Protein AF-A0A835UNX8-F1 (afdb_monomer)

InterPro domains:
  IPR000719 Protein kinase domain [PS50011] (346-619)
  IPR001245 Serine-threonine/tyrosine-protein kinase, catalytic domain [PF07714] (350-613)
  IPR001547 Glycoside hydrolase, family 5 [PF26410] (702-1025)
  IPR001611 Leucine-rich repeat [PF00560] (117-137)
  IPR001611 Leucine-rich repeat [PF00560] (140-161)
  IPR001611 Leucine-rich repeat [PF00560] (185-207)
  IPR011009 Protein kinase-like domain superfamily [SSF56112] (350-615)
  IPR013210 Leucine-rich repeat-containing N-terminal, plant-type [PF08263] (25-62)
  IPR017441 Protein kinase, ATP binding site [PS00107] (352-383)
  IPR017853 Glycoside hydrolase superfamily [SSF51445] (703-1054)
  IPR032675 Leucine-rich repeat domain superfamily [G3DSA:3.80.10.10] (25-181)
  IPR032675 Leucine-rich repeat domain superfamily [G3DSA:3.80.10.10] (182-227)
  IPR050994 Arabidopsis Inactive Receptor-like Kinases [PTHR48010] (11-627)

Foldseek 3Di:
DDDDDDDDDDDDPDPPPPDDDLDDVVVLLVLVVVQVVQWDFPADWPRDPPDQQCPDTPQWHDDPVSRATATGADAPRQTEEERDPPRQLSRLNHAYYAPDNYAHEEAHHLSNQLNQNHAEDHHYNYAYEEADDLRHHLNHQYDAHEHYAYEEADHPSQLSNLNHAEDHHYQYAYEEEDDQRQHPNHNYAAPEQYQYADEDHPNPLPHDPRRHYNHPHYADHPHHHDPDDDDDDDDDDDDDDDDDDDDPPDDDDPVVVVVVVVVVVVVVVVVVVVVVVVVVPDDDDDDDDDYDDDDDDDDDDDDDDDDDDDDDDDDDDDDDDPPPPAWWWFFDPPFPDDDTPVQQVVFDWDWLDADLFFTWIFTQGPVRATKIKGKGDFADDDPVRVVVLLVLLQVLCPDLAAFHFGIWTDHNGTIMTIGHDAPPAWQCCLLQHFPPDPNPLCADVLLLLQLLSNLVSQVSQCPPPVRFFGFLQQDRNQWTHHDPRRIYGYNGSCLVRPPDPLPRFPLSVLLAAPVCNVPVDTDQLSRLSSSLSVLLCSFQSDRQWDDDPDDDTDGSLNVLVVVVVVDDNPNSGDPSNVVDPCVVLSVLSNVLSNQSNDNDSVSRDGSVVSSVSSVVSVPPDDDDDDDDDDDDDDDDDDDDDDDDDDDDDDDDDDDDDDDDDPDPDDDDPDDDDDDPPVVPPPPPDDPPDPPDPPPDDDLDAWDDDFLFIDDPRDTAFQAAAEDACQLVQLLDPVRPVFLLQLLVLCLVLQGAEYEYEPAQDDDPLGQNPAQLRGDVSSVLSVLSSLVSCVVSNHAYEYEQFEPDPPRQGLQNLVVNCVVVVHPDDDSLCCLPPPVSLVSSLSSLLCQQQDQRPPVRDRNLGRNSYQEYEHYAADFRLVFLQLPSVLVSLLVVLVSNCVSRVRHAYAHNHQQAAEPVPVVCCVLFLDNVSRRRSDHQQSSLLRPNHAAGEHEQALCVSNVSDALVVSLVNLLSSLVVSQVCSQPPRSYAYEREEYFYFQSPSRAHVVSRLSRLLSLLVSLLVCVVVVTRHRYYHYHHEGDPPVVVPDPRGYDHCVVDVSVSCSSSVSSVSVPDDDDPPDD

Nearest PDB structures (foldseek):
  8gf3-assembly1_A  TM=8.943E-01  e=2.347E-33  Bacillus licheniformis
  6tn6-assembly1_A  TM=8.295E-01  e=1.848E-29  Thermotoga petrophila RKU-1
  3pzq-assembly1_A  TM=8.411E-01  e=7.522E-28  Thermotoga petrophila RKU-1
  7ozf-assembly1_AAA  TM=6.517E-01  e=4.943E-12  Homo sapiens
  5xjo-assembly2_D  TM=6.480E-01  e=5.332E-09  Arabidopsis thaliana

Solvent-accessible surface area (backbone atoms only — not comparable to full-atom values): 62214 Å² total; per-residue (Å²): 138,79,88,87,83,88,88,90,82,81,90,77,85,76,81,77,81,72,73,79,85,90,74,50,44,69,58,43,51,50,23,52,50,56,38,59,73,67,30,49,50,75,49,85,75,71,71,47,95,88,51,59,57,70,82,65,26,77,46,47,40,41,43,98,85,61,54,41,51,30,32,43,46,51,45,58,39,47,34,31,45,51,67,60,71,82,13,70,43,61,40,60,60,27,28,33,44,30,54,19,52,25,53,32,28,51,49,76,41,60,50,51,53,42,26,72,44,24,29,32,43,35,48,24,43,30,49,32,22,49,61,65,66,63,49,61,21,55,52,24,30,36,43,32,52,21,40,28,48,32,28,50,53,67,47,72,53,64,42,64,25,57,52,24,28,36,44,34,48,24,39,27,50,31,24,51,56,64,61,78,50,70,44,90,46,54,77,43,69,30,52,17,36,24,54,30,29,47,60,53,31,82,71,56,42,84,51,63,53,74,29,50,39,71,24,87,50,50,19,23,54,60,51,64,71,69,90,81,79,85,84,81,86,83,87,82,89,90,80,89,82,88,81,90,85,83,86,83,90,74,88,81,62,69,69,55,56,51,50,50,50,52,50,51,51,52,50,50,52,51,50,49,52,51,47,52,58,44,69,76,52,68,86,82,80,88,87,80,91,86,85,92,82,90,88,92,90,86,92,87,88,88,87,89,88,88,84,88,85,91,87,87,89,86,82,93,76,91,74,100,81,76,78,81,77,58,78,62,65,44,67,47,93,89,51,90,77,67,79,54,60,66,49,62,75,67,22,57,71,44,80,78,44,79,54,101,62,25,41,34,26,40,33,34,33,98,86,68,56,62,32,26,39,34,41,46,55,86,69,98,70,55,72,66,63,50,51,57,49,51,54,52,41,36,63,62,18,77,39,86,18,25,53,44,51,37,28,39,34,60,51,92,82,51,42,39,40,30,31,73,64,55,80,64,47,25,48,38,51,68,69,73,55,62,89,88,52,83,77,76,80,75,47,67,72,58,55,51,51,50,54,52,35,39,41,54,26,50,37,56,43,35,56,32,81,85,62,64,36,49,44,67,54,60,47,45,76,30,34,33,26,27,84,99,79,47,37,25,35,41,76,51,56,50,65,84,74,57,87,69,62,94,86,67,59,75,80,59,55,44,37,50,27,73,67,31,74,75,65,76,51,76,42,62,52,36,44,36,18,10,49,12,41,44,47,45,28,71,47,33,66,45,68,42,59,53,84,67,91,55,104,58,86,49,41,39,72,56,52,52,59,51,46,68,70,75,64,68,68,71,84,56,46,22,76,74,58,71,72,48,89,59,61,66,55,57,52,52,52,48,51,53,18,55,39,21,52,36,90,51,60,83,72,26,65,54,55,71,56,48,48,50,57,57,52,63,62,62,74,74,72,83,79,94,77,84,96,80,83,88,83,88,81,85,82,89,81,86,88,80,83,86,87,90,86,83,85,91,80,89,86,88,88,80,92,87,86,79,90,90,90,86,76,95,87,86,78,86,91,74,91,82,90,80,74,92,68,71,82,74,77,82,76,86,70,80,84,77,70,96,73,74,82,78,86,78,74,82,84,57,60,47,47,75,61,61,33,34,38,29,42,95,87,40,87,46,69,48,40,30,28,26,40,64,57,45,33,68,31,36,46,34,83,92,34,32,62,51,50,51,48,39,41,52,56,38,38,74,29,51,33,40,32,40,36,33,50,72,50,26,47,36,86,81,78,25,29,35,74,49,86,86,38,66,36,66,61,34,48,50,3,41,28,45,50,55,52,48,31,48,75,42,68,21,25,30,36,38,25,60,35,34,49,52,65,93,51,9,20,34,46,41,49,38,45,53,38,46,74,73,68,46,93,70,86,62,48,51,45,40,58,67,39,70,66,43,41,46,41,51,52,47,47,52,53,50,54,45,62,33,64,25,84,74,75,70,38,36,46,61,72,36,43,40,44,45,30,42,24,60,23,40,51,63,62,30,72,90,37,45,76,15,60,60,50,43,54,34,50,47,56,47,33,47,52,49,41,74,77,36,73,70,55,36,30,34,54,35,37,52,46,38,33,16,66,91,45,62,89,44,32,78,73,30,80,41,74,67,53,37,38,30,12,42,30,44,66,69,54,58,68,34,73,64,50,58,43,42,42,25,42,43,54,47,65,78,59,46,66,92,60,58,68,72,55,45,55,50,48,51,53,50,55,54,50,52,55,30,50,43,20,58,75,74,60,47,17,22,32,31,33,61,33,35,49,56,41,63,73,43,88,85,35,48,72,69,50,40,49,54,48,55,54,47,55,55,48,50,35,49,56,23,52,78,70,69,43,8,36,35,32,41,15,39,37,26,54,44,43,90,93,49,75,90,70,52,88,33,33,62,42,38,58,97,80,29,64,71,55,39,49,56,45,28,56,46,33,50,64,70,66,66,67,95,86,86,84,89,128

Structure (mmCIF, N/CA/C/O backbone):
data_AF-A0A835UNX8-F1
#
_entry.id   AF-A0A835UNX8-F1
#
loop_
_atom_site.group_PDB
_atom_site.id
_atom_site.type_symbol
_atom_site.label_atom_id
_atom_site.label_alt_id
_atom_site.label_comp_id
_atom_site.label_asym_id
_atom_site.label_entity_id
_atom_site.label_seq_id
_atom_site.pdbx_PDB_ins_code
_atom_site.Cartn_x
_atom_site.Cartn_y
_atom_site.Cartn_z
_atom_site.occupancy
_atom_site.B_iso_or_equiv
_atom_site.auth_seq_id
_atom_site.auth_comp_id
_atom_site.auth_asym_id
_atom_site.auth_atom_id
_atom_site.pdbx_PDB_model_num
ATOM 1 N N . MET A 1 1 ? 44.425 -86.709 23.655 1.00 35.59 1 MET A N 1
ATOM 2 C CA . MET A 1 1 ? 45.309 -86.585 22.471 1.00 35.59 1 MET A CA 1
ATOM 3 C C . MET A 1 1 ? 44.902 -85.308 21.745 1.00 35.59 1 MET A C 1
ATOM 5 O O . MET A 1 1 ? 43.709 -85.146 21.557 1.00 35.59 1 MET A O 1
ATOM 9 N N . SER A 1 2 ? 45.771 -84.365 21.377 1.00 31.66 2 SER A N 1
ATOM 10 C CA . SER A 1 2 ? 47.187 -84.159 21.734 1.00 31.66 2 SER A CA 1
ATOM 11 C C . SER A 1 2 ? 47.504 -82.646 21.748 1.00 31.66 2 SER A C 1
ATOM 13 O O . SER A 1 2 ? 46.647 -81.838 21.400 1.00 31.66 2 SER A O 1
ATOM 15 N N . HIS A 1 3 ? 48.716 -82.261 22.155 1.00 36.19 3 HIS A N 1
ATOM 16 C CA . HIS A 1 3 ? 49.254 -80.892 22.037 1.00 36.19 3 HIS A CA 1
ATOM 17 C C . HIS A 1 3 ? 49.623 -80.565 20.551 1.00 36.19 3 HIS A C 1
ATOM 19 O O . HIS A 1 3 ? 49.518 -81.453 19.711 1.00 36.19 3 HIS A O 1
ATOM 25 N N . GLN A 1 4 ? 50.044 -79.358 20.124 1.00 36.56 4 GLN A N 1
ATOM 26 C CA . GLN A 1 4 ? 50.682 -78.244 20.854 1.00 36.56 4 GLN A CA 1
ATOM 27 C C . GLN A 1 4 ? 50.508 -76.852 20.176 1.00 36.56 4 GLN A C 1
ATOM 29 O O . GLN A 1 4 ? 49.765 -76.701 19.214 1.00 36.56 4 GLN A O 1
ATOM 34 N N . LYS A 1 5 ? 51.148 -75.823 20.758 1.00 37.44 5 LYS A N 1
ATOM 35 C CA . LYS A 1 5 ? 50.974 -74.366 20.550 1.00 37.44 5 LYS A CA 1
ATOM 36 C C . LYS A 1 5 ? 51.825 -73.740 19.416 1.00 37.44 5 LYS A C 1
ATOM 38 O O . LYS A 1 5 ? 52.865 -74.290 19.085 1.00 37.44 5 LYS A O 1
ATOM 43 N N . LEU A 1 6 ? 51.494 -72.467 19.112 1.00 31.98 6 LEU A N 1
ATOM 44 C CA . LEU A 1 6 ? 52.348 -71.363 18.587 1.00 31.98 6 LEU A CA 1
ATOM 45 C C . LEU A 1 6 ? 52.793 -71.477 17.109 1.00 31.98 6 LEU A C 1
ATOM 47 O O . LEU A 1 6 ? 53.251 -72.522 16.682 1.00 31.98 6 LEU A O 1
ATOM 51 N N . THR A 1 7 ? 52.711 -70.429 16.279 1.00 31.48 7 THR A N 1
ATOM 52 C CA . THR A 1 7 ? 53.319 -69.088 16.467 1.00 31.48 7 THR A CA 1
ATOM 53 C C . THR A 1 7 ? 52.511 -67.912 15.870 1.00 31.48 7 THR A C 1
ATOM 55 O O . THR A 1 7 ? 51.450 -68.086 15.280 1.00 31.48 7 THR A O 1
ATOM 58 N N . SER A 1 8 ? 53.002 -66.684 16.084 1.00 33.56 8 SER A N 1
ATOM 59 C CA . SER A 1 8 ? 52.365 -65.392 15.774 1.00 33.56 8 SER A CA 1
ATOM 60 C C . SER A 1 8 ? 52.917 -64.695 14.521 1.00 33.56 8 SER A C 1
ATOM 62 O O . SER A 1 8 ? 54.129 -64.699 14.314 1.00 33.56 8 SER A O 1
ATOM 64 N N . ILE A 1 9 ? 52.066 -63.964 13.788 1.00 35.28 9 ILE A N 1
ATOM 65 C CA . ILE A 1 9 ? 52.463 -62.952 12.787 1.00 35.28 9 ILE A CA 1
ATOM 66 C C . ILE A 1 9 ? 51.667 -61.655 13.064 1.00 35.28 9 ILE A C 1
ATOM 68 O O . ILE A 1 9 ? 50.457 -61.745 13.281 1.00 35.28 9 ILE A O 1
ATOM 72 N N . PRO A 1 10 ? 52.304 -60.466 13.119 1.00 38.75 10 PRO A N 1
ATOM 73 C CA . PRO A 1 10 ? 51.644 -59.219 13.511 1.00 38.75 10 PRO A CA 1
ATOM 74 C C . PRO A 1 10 ? 50.945 -58.496 12.349 1.00 38.75 10 PRO A C 1
ATOM 76 O O . PRO A 1 10 ? 51.334 -58.616 11.188 1.00 38.75 10 PRO A O 1
ATOM 79 N N . ILE A 1 11 ? 49.965 -57.653 12.689 1.00 38.16 11 ILE A N 1
ATOM 80 C CA . ILE A 1 11 ? 49.378 -56.670 11.768 1.00 38.16 11 ILE A CA 1
ATOM 81 C C . ILE A 1 11 ? 50.399 -55.543 11.558 1.00 38.16 11 ILE A C 1
ATOM 83 O O . ILE A 1 11 ? 50.553 -54.668 12.411 1.00 38.16 11 ILE A O 1
ATOM 87 N N . LEU A 1 12 ? 51.108 -55.562 10.428 1.00 35.34 12 LEU A N 1
ATOM 88 C CA . LEU A 1 12 ? 52.014 -54.480 10.049 1.00 35.34 12 LEU A CA 1
ATOM 89 C C . LEU A 1 12 ? 51.221 -53.345 9.385 1.00 35.34 12 LEU A C 1
ATOM 91 O O . LEU A 1 12 ? 50.778 -53.472 8.244 1.00 35.34 12 LEU A O 1
ATOM 95 N N . VAL A 1 13 ? 51.064 -52.222 10.088 1.00 40.62 13 VAL A N 1
ATOM 96 C CA . VAL A 1 13 ? 50.492 -50.990 9.522 1.00 40.62 13 VAL A CA 1
ATOM 97 C C . VAL A 1 13 ? 51.499 -50.378 8.547 1.00 40.62 13 VAL A C 1
ATOM 99 O O . VAL A 1 13 ? 52.358 -49.583 8.926 1.00 40.62 13 VAL A O 1
ATOM 102 N N . LEU A 1 14 ? 51.410 -50.770 7.275 1.00 35.78 14 LEU A N 1
ATOM 103 C CA . LEU A 1 14 ? 52.211 -50.183 6.206 1.00 35.78 14 LEU A CA 1
ATOM 104 C C . LEU A 1 14 ? 51.582 -48.865 5.741 1.00 35.78 14 LEU A C 1
ATOM 106 O O . LEU A 1 14 ? 50.643 -48.836 4.948 1.00 35.78 14 LEU A O 1
ATOM 110 N N . LEU A 1 15 ? 52.137 -47.768 6.258 1.00 38.53 15 LEU A N 1
ATOM 111 C CA . LEU A 1 15 ? 51.882 -46.398 5.820 1.00 38.53 15 LEU A CA 1
ATOM 112 C C . LEU A 1 15 ? 52.324 -46.200 4.361 1.00 38.53 15 LEU A C 1
ATOM 114 O O . LEU A 1 15 ? 53.408 -45.685 4.086 1.00 38.53 15 LEU A O 1
ATOM 118 N N . PHE A 1 16 ? 51.458 -46.557 3.411 1.00 34.75 16 PHE A N 1
ATOM 119 C CA . PHE A 1 16 ? 51.556 -46.021 2.058 1.00 34.75 16 PHE A CA 1
ATOM 120 C C . PHE A 1 16 ? 51.164 -44.544 2.079 1.00 34.75 16 PHE A C 1
ATOM 122 O O . PHE A 1 16 ? 49.996 -44.174 1.987 1.00 34.75 16 PHE A O 1
ATOM 129 N N . LEU A 1 17 ? 52.188 -43.701 2.221 1.00 43.00 17 LEU A N 1
ATOM 130 C CA . LEU A 1 17 ? 52.126 -42.246 2.123 1.00 43.00 17 LEU A CA 1
ATOM 131 C C . LEU A 1 17 ? 51.826 -41.801 0.681 1.00 43.00 17 LEU A C 1
ATOM 133 O O . LEU A 1 17 ? 52.659 -41.190 0.014 1.00 43.00 17 LEU A O 1
ATOM 137 N N . THR A 1 18 ? 50.610 -42.060 0.201 1.00 36.75 18 THR A N 1
ATOM 138 C CA . THR A 1 18 ? 50.013 -41.212 -0.834 1.00 36.75 18 THR A CA 1
ATOM 139 C C . THR A 1 18 ? 49.620 -39.900 -0.168 1.00 36.75 18 THR A C 1
ATOM 141 O O . THR A 1 18 ? 48.743 -39.878 0.698 1.00 36.75 18 THR A O 1
ATOM 144 N N . THR A 1 19 ? 50.293 -38.811 -0.528 1.00 33.00 19 THR A N 1
ATOM 145 C CA . THR A 1 19 ? 50.007 -37.482 0.016 1.00 33.00 19 THR A CA 1
ATOM 146 C C . THR A 1 19 ? 48.553 -37.077 -0.260 1.00 33.00 19 THR A C 1
ATOM 148 O O . THR A 1 19 ? 48.060 -37.291 -1.371 1.00 33.00 19 THR A O 1
ATOM 151 N N . PRO A 1 20 ? 47.843 -36.455 0.703 1.00 40.50 20 PRO A N 1
ATOM 152 C CA . PRO A 1 20 ? 46.598 -35.773 0.380 1.00 40.50 20 PRO A CA 1
ATOM 153 C C . PRO A 1 20 ? 46.922 -34.637 -0.599 1.00 40.50 20 PRO A C 1
ATOM 155 O O . PRO A 1 20 ? 47.866 -33.875 -0.383 1.00 40.50 20 PRO A O 1
ATOM 158 N N . ILE A 1 21 ? 46.167 -34.538 -1.693 1.00 41.72 21 ILE A N 1
ATOM 159 C CA . ILE A 1 21 ? 46.464 -33.604 -2.786 1.00 41.72 21 ILE A CA 1
ATOM 160 C C . ILE A 1 21 ? 46.152 -32.168 -2.335 1.00 41.72 21 ILE A C 1
ATOM 162 O O . ILE A 1 21 ? 45.022 -31.695 -2.431 1.00 41.72 21 ILE A O 1
ATOM 166 N N . ILE A 1 22 ? 47.172 -31.460 -1.842 1.00 47.66 22 ILE A N 1
ATOM 167 C CA . ILE A 1 22 ? 47.112 -30.022 -1.541 1.00 47.66 22 ILE A CA 1
ATOM 168 C C . ILE A 1 22 ? 47.379 -29.245 -2.839 1.00 47.66 22 ILE A C 1
ATOM 170 O O . ILE A 1 22 ? 48.447 -28.665 -3.034 1.00 47.66 22 ILE A O 1
ATOM 174 N N . ALA A 1 23 ? 46.413 -29.272 -3.760 1.00 53.72 23 ALA A N 1
ATOM 175 C CA . ALA A 1 23 ? 46.473 -28.513 -5.007 1.00 53.72 23 ALA A CA 1
ATOM 176 C C . ALA A 1 23 ? 45.072 -28.227 -5.577 1.00 53.72 23 ALA A C 1
ATOM 178 O O . ALA A 1 23 ? 44.518 -29.056 -6.289 1.00 53.72 23 ALA A O 1
ATOM 179 N N . ASP A 1 24 ? 44.546 -27.026 -5.312 1.00 68.25 24 ASP A N 1
ATOM 180 C CA . ASP A 1 24 ? 43.675 -26.341 -6.282 1.00 68.25 24 ASP A CA 1
ATOM 181 C C . ASP A 1 24 ? 43.830 -24.811 -6.187 1.00 68.25 24 ASP A C 1
ATOM 183 O O . ASP A 1 24 ? 44.452 -24.216 -7.065 1.00 68.25 24 ASP A O 1
ATOM 187 N N . LEU A 1 25 ? 43.458 -24.180 -5.057 1.00 84.00 25 LEU A N 1
ATOM 188 C CA . LEU A 1 25 ? 43.523 -22.712 -4.884 1.00 84.00 25 LEU A CA 1
ATOM 189 C C . LEU A 1 25 ? 44.863 -22.067 -5.289 1.00 84.00 25 LEU A C 1
ATOM 191 O O . LEU A 1 25 ? 44.873 -20.952 -5.796 1.00 84.00 25 LEU A O 1
ATOM 195 N N . ASN A 1 26 ? 46.005 -22.734 -5.088 1.00 86.00 26 ASN A N 1
ATOM 196 C CA . ASN A 1 26 ? 47.312 -22.205 -5.507 1.00 86.00 26 ASN A CA 1
ATOM 197 C C . ASN A 1 26 ? 47.503 -22.199 -7.037 1.00 86.00 26 ASN A C 1
ATOM 199 O O . ASN A 1 26 ? 48.148 -21.291 -7.561 1.00 86.00 26 ASN A O 1
ATOM 203 N N . ALA A 1 27 ? 46.927 -23.163 -7.759 1.00 87.19 27 ALA A N 1
ATOM 204 C CA . ALA A 1 27 ? 46.903 -23.174 -9.220 1.00 87.19 27 ALA A CA 1
ATOM 205 C C . ALA A 1 27 ? 45.908 -22.131 -9.758 1.00 87.19 27 ALA A C 1
ATOM 207 O O . ALA A 1 27 ? 46.231 -21.399 -10.694 1.00 87.19 27 ALA A O 1
ATOM 208 N N . GLU A 1 28 ? 44.746 -21.980 -9.114 1.00 91.31 28 GLU A N 1
ATOM 209 C CA . GLU A 1 28 ? 43.795 -20.898 -9.406 1.00 91.31 28 GLU A CA 1
ATOM 210 C C . GLU A 1 28 ? 44.408 -19.508 -9.143 1.00 91.31 28 GLU A C 1
ATOM 212 O O . GLU A 1 28 ? 44.280 -18.604 -9.970 1.00 91.31 28 GLU A O 1
ATOM 217 N N . LYS A 1 29 ? 45.171 -19.350 -8.050 1.00 92.00 29 LYS A N 1
ATOM 218 C CA . LYS A 1 29 ? 45.938 -18.137 -7.714 1.00 92.00 29 LYS A CA 1
ATOM 219 C C . LYS A 1 29 ? 46.932 -17.776 -8.818 1.00 92.00 29 LYS A C 1
ATOM 221 O O . LYS A 1 29 ? 46.992 -16.623 -9.241 1.00 92.00 29 LYS A O 1
ATOM 226 N N . GLN A 1 30 ? 47.692 -18.757 -9.308 1.00 92.25 30 GLN A N 1
ATOM 227 C CA . GLN A 1 30 ? 48.618 -18.572 -10.429 1.00 92.25 30 GLN A CA 1
ATOM 228 C C . GLN A 1 30 ? 47.885 -18.239 -11.736 1.00 92.25 30 GLN A C 1
ATOM 230 O O . GLN A 1 30 ? 48.341 -17.377 -12.483 1.00 92.25 30 GLN A O 1
ATOM 235 N N . ALA A 1 31 ? 46.741 -18.873 -12.008 1.00 93.19 31 ALA A N 1
ATOM 236 C CA . ALA A 1 31 ? 45.938 -18.610 -13.200 1.00 93.19 31 ALA A CA 1
ATOM 237 C C . ALA A 1 31 ? 45.362 -17.181 -13.224 1.00 93.19 31 ALA A C 1
ATOM 239 O O . ALA A 1 31 ? 45.391 -16.524 -14.264 1.00 93.19 31 ALA A O 1
ATOM 240 N N . LEU A 1 32 ? 44.900 -16.681 -12.075 1.00 93.94 32 LEU A N 1
ATOM 241 C CA . LEU A 1 32 ? 44.427 -15.305 -11.905 1.00 93.94 32 LEU A CA 1
ATOM 242 C C . LEU A 1 32 ? 45.566 -14.275 -12.002 1.00 93.94 32 LEU A C 1
ATOM 244 O O . LEU A 1 32 ? 45.401 -13.253 -12.664 1.00 93.94 32 LEU A O 1
ATOM 248 N N . LEU A 1 33 ? 46.746 -14.542 -11.431 1.00 92.56 33 LEU A N 1
ATOM 249 C CA . LEU A 1 33 ? 47.909 -13.659 -11.619 1.00 92.56 33 LEU A CA 1
ATOM 250 C C . LEU A 1 33 ? 48.370 -13.635 -13.084 1.00 92.56 33 LEU A C 1
ATOM 252 O O . LEU A 1 33 ? 48.663 -12.567 -13.609 1.00 92.56 33 LEU A O 1
ATOM 256 N N . ALA A 1 34 ? 48.357 -14.777 -13.778 1.00 92.12 34 ALA A N 1
ATOM 257 C CA . ALA A 1 34 ? 48.655 -14.839 -15.210 1.00 92.12 34 ALA A CA 1
ATOM 258 C C . ALA A 1 34 ? 47.635 -14.060 -16.065 1.00 92.12 34 ALA A C 1
ATOM 260 O O . ALA A 1 34 ? 48.019 -13.444 -17.056 1.00 92.12 34 ALA A O 1
ATOM 261 N N . PHE A 1 35 ? 46.355 -14.036 -15.671 1.00 93.69 35 PHE A N 1
ATOM 262 C CA . PHE A 1 35 ? 45.349 -13.155 -16.274 1.00 93.69 35 PHE A CA 1
ATOM 263 C C . PHE A 1 35 ? 45.698 -11.672 -16.053 1.00 93.69 35 PHE A C 1
ATOM 265 O O . PHE A 1 35 ? 45.785 -10.914 -17.017 1.00 93.69 35 PHE A O 1
ATOM 272 N N . ALA A 1 36 ? 45.966 -11.274 -14.805 1.00 89.25 36 ALA A N 1
ATOM 273 C CA . ALA A 1 36 ? 46.255 -9.885 -14.436 1.00 89.25 36 ALA A CA 1
ATOM 274 C C . ALA A 1 36 ? 47.563 -9.328 -15.033 1.00 89.25 36 ALA A C 1
ATOM 276 O O . ALA A 1 36 ? 47.667 -8.125 -15.239 1.00 89.25 36 ALA A O 1
ATOM 277 N N . VAL A 1 37 ? 48.551 -10.179 -15.332 1.00 86.31 37 VAL A N 1
ATOM 278 C CA . VAL A 1 37 ? 49.814 -9.771 -15.981 1.00 86.31 37 VAL A CA 1
ATOM 279 C C . VAL A 1 37 ? 49.639 -9.466 -17.476 1.00 86.31 37 VAL A C 1
ATOM 281 O O . VAL A 1 37 ? 50.381 -8.648 -18.015 1.00 86.31 37 VAL A O 1
ATOM 284 N N . VAL A 1 38 ? 48.686 -10.113 -18.157 1.00 83.50 38 VAL A N 1
ATOM 285 C CA . VAL A 1 38 ? 48.478 -9.950 -19.610 1.00 83.50 38 VAL A CA 1
ATOM 286 C C . VAL A 1 38 ? 47.392 -8.917 -19.928 1.00 83.50 38 VAL A C 1
ATOM 288 O O . VAL A 1 38 ? 47.497 -8.208 -20.928 1.00 83.50 38 VAL A O 1
ATOM 291 N N . VAL A 1 39 ? 46.359 -8.808 -19.089 1.00 85.25 39 VAL A N 1
ATOM 292 C CA . VAL A 1 39 ? 45.285 -7.820 -19.257 1.00 85.25 39 VAL A CA 1
ATOM 293 C C . VAL A 1 39 ? 45.714 -6.483 -18.660 1.00 85.25 39 VAL A C 1
ATOM 295 O O . VAL A 1 39 ? 45.860 -6.350 -17.446 1.00 85.25 39 VAL A O 1
ATOM 298 N N . ILE A 1 40 ? 45.872 -5.468 -19.511 1.00 80.75 40 ILE A N 1
ATOM 299 C CA . ILE A 1 40 ? 46.222 -4.110 -19.084 1.00 80.75 40 ILE A CA 1
ATOM 300 C C . ILE A 1 40 ? 45.048 -3.549 -18.278 1.00 80.75 40 ILE A C 1
ATOM 302 O O . ILE A 1 40 ? 43.960 -3.371 -18.816 1.00 80.75 40 ILE A O 1
ATOM 306 N N . HIS A 1 41 ? 45.257 -3.260 -16.996 1.00 77.25 41 HIS A N 1
ATOM 307 C CA . HIS A 1 41 ? 44.214 -2.759 -16.103 1.00 77.25 41 HIS A CA 1
ATOM 308 C C . HIS A 1 41 ? 44.449 -1.282 -15.740 1.00 77.25 41 HIS A C 1
ATOM 310 O O . HIS A 1 41 ? 45.455 -0.931 -15.118 1.00 77.25 41 HIS A O 1
ATOM 316 N N . GLY A 1 42 ? 43.520 -0.394 -16.111 1.00 59.78 42 GLY A N 1
ATOM 317 C CA . GLY A 1 42 ? 43.599 1.030 -15.755 1.00 59.78 42 GLY A CA 1
ATOM 318 C C . GLY A 1 42 ? 43.538 1.264 -14.241 1.00 59.78 42 GLY A C 1
ATOM 319 O O . GLY A 1 42 ? 44.181 2.176 -13.723 1.00 59.78 42 GLY A O 1
ATOM 320 N N . ARG A 1 43 ? 42.839 0.386 -13.511 1.00 61.56 43 ARG A N 1
ATOM 321 C CA . ARG A 1 43 ? 42.827 0.343 -12.042 1.00 61.56 43 ARG A CA 1
ATOM 322 C C . ARG A 1 43 ? 43.753 -0.758 -11.542 1.00 61.56 43 ARG A C 1
ATOM 324 O O . ARG A 1 43 ? 43.653 -1.900 -11.981 1.00 61.56 43 ARG A O 1
ATOM 331 N N . LYS A 1 44 ? 44.634 -0.444 -10.589 1.00 64.31 44 LYS A N 1
ATOM 332 C CA . LYS A 1 44 ? 45.563 -1.428 -10.014 1.00 64.31 44 LYS A CA 1
ATOM 333 C C . LYS A 1 44 ? 44.803 -2.482 -9.200 1.00 64.31 44 LYS A C 1
ATOM 335 O O . LYS A 1 44 ? 44.282 -2.176 -8.129 1.00 64.31 44 LYS A O 1
ATOM 340 N N . LEU A 1 45 ? 44.790 -3.727 -9.677 1.00 79.56 45 LEU A N 1
ATOM 341 C CA . LEU A 1 45 ? 44.319 -4.872 -8.894 1.00 79.56 45 LEU A CA 1
ATOM 342 C C . LEU A 1 45 ? 45.192 -5.042 -7.639 1.00 79.56 45 LEU A C 1
ATOM 344 O O . LEU A 1 45 ? 46.415 -4.925 -7.697 1.00 79.56 45 LEU A O 1
ATOM 348 N N . ASN A 1 46 ? 44.572 -5.348 -6.497 1.00 83.19 46 ASN A N 1
ATOM 349 C CA . ASN A 1 46 ? 45.271 -5.588 -5.225 1.00 83.19 46 ASN A CA 1
ATOM 350 C C . ASN A 1 46 ? 45.746 -7.052 -5.057 1.00 83.19 46 ASN A C 1
ATOM 352 O O . ASN A 1 46 ? 46.045 -7.503 -3.948 1.00 83.19 46 ASN A O 1
ATOM 356 N N . TRP A 1 47 ? 45.780 -7.805 -6.157 1.00 89.19 47 TRP A N 1
ATOM 357 C CA . TRP A 1 47 ? 46.161 -9.210 -6.189 1.00 89.19 47 TRP A CA 1
ATOM 358 C C . TRP A 1 47 ? 47.688 -9.326 -6.059 1.00 89.19 47 TRP A C 1
ATOM 360 O O . TRP A 1 47 ? 48.417 -8.872 -6.937 1.00 89.19 47 TRP A O 1
ATOM 370 N N . SER A 1 48 ? 48.179 -9.941 -4.978 1.00 84.31 48 SER A N 1
ATOM 371 C CA . SER A 1 48 ? 49.602 -10.272 -4.802 1.00 84.31 48 SER A CA 1
ATOM 372 C C . SER A 1 48 ? 49.785 -11.739 -4.440 1.00 84.31 48 SER A C 1
ATOM 374 O O . SER A 1 48 ? 48.915 -12.365 -3.825 1.00 84.31 48 SER A O 1
ATOM 376 N N . PHE A 1 49 ? 50.956 -12.290 -4.755 1.00 83.94 49 PHE A N 1
ATOM 377 C CA . PHE A 1 49 ? 51.337 -13.625 -4.305 1.00 83.94 49 PHE A CA 1
ATOM 378 C C . PHE A 1 49 ? 51.344 -13.739 -2.767 1.00 83.94 49 PHE A C 1
ATOM 380 O O . PHE A 1 49 ? 51.014 -14.798 -2.235 1.00 83.94 49 PHE A O 1
ATOM 387 N N . ASP A 1 50 ? 51.587 -12.636 -2.060 1.00 83.62 50 ASP A N 1
ATOM 388 C CA . ASP A 1 50 ? 51.641 -12.572 -0.592 1.00 83.62 50 ASP A CA 1
ATOM 389 C C . ASP A 1 50 ? 50.256 -12.430 0.064 1.00 83.62 50 ASP A C 1
ATOM 391 O O . ASP A 1 50 ? 50.087 -12.753 1.238 1.00 83.62 50 ASP A O 1
ATOM 395 N N . THR A 1 51 ? 49.236 -11.967 -0.674 1.00 83.50 51 THR A N 1
ATOM 396 C CA . THR A 1 51 ? 47.901 -11.692 -0.114 1.00 83.50 51 THR A CA 1
ATOM 397 C C . THR A 1 51 ? 46.941 -12.887 -0.271 1.00 83.50 51 THR A C 1
ATOM 399 O O . THR A 1 51 ? 47.009 -13.617 -1.270 1.00 83.50 51 THR A O 1
ATOM 402 N N . PRO A 1 52 ? 46.054 -13.158 0.710 1.00 83.69 52 PRO A N 1
ATOM 403 C CA . PRO A 1 52 ? 45.157 -14.316 0.687 1.00 83.69 52 PRO A CA 1
ATOM 404 C C . PRO A 1 52 ? 43.969 -14.104 -0.265 1.00 83.69 52 PRO A C 1
ATOM 406 O O . PRO A 1 52 ? 43.105 -13.262 -0.014 1.00 83.69 52 PRO A O 1
ATOM 409 N N . VAL A 1 53 ? 43.897 -14.911 -1.331 1.00 86.31 53 VAL A N 1
ATOM 410 C CA . VAL A 1 53 ? 42.897 -14.816 -2.418 1.00 86.31 53 VAL A CA 1
ATOM 411 C C . VAL A 1 53 ? 41.475 -14.627 -1.876 1.00 86.31 53 VAL A C 1
ATOM 413 O O . VAL A 1 53 ? 40.853 -13.592 -2.094 1.00 86.31 53 VAL A O 1
ATOM 416 N N . CYS A 1 54 ? 40.999 -15.591 -1.087 1.00 85.06 54 CYS A N 1
ATOM 417 C CA . CYS A 1 54 ? 39.609 -15.688 -0.637 1.00 85.06 54 CYS A CA 1
ATOM 418 C C . CYS A 1 54 ? 39.159 -14.648 0.407 1.00 85.06 54 CYS A C 1
ATOM 420 O O . CYS A 1 54 ? 38.026 -14.731 0.877 1.00 85.06 54 CYS A O 1
ATOM 422 N N . SER A 1 55 ? 40.029 -13.726 0.830 1.00 80.00 55 SER A N 1
ATOM 423 C CA . SER A 1 55 ? 39.709 -12.728 1.862 1.00 80.00 55 SER A CA 1
ATOM 424 C C . SER A 1 55 ? 40.372 -11.364 1.654 1.00 80.00 55 SER A C 1
ATOM 426 O O . SER A 1 55 ? 40.368 -10.549 2.572 1.00 80.00 55 SER A O 1
ATOM 428 N N . SER A 1 56 ? 40.979 -11.112 0.491 1.00 80.56 56 SER A N 1
ATOM 429 C CA . SER A 1 56 ? 41.608 -9.813 0.201 1.00 80.56 56 SER A CA 1
ATOM 430 C C . SER A 1 56 ? 41.576 -9.398 -1.269 1.00 80.56 56 SER A C 1
ATOM 432 O O . SER A 1 56 ? 41.654 -8.205 -1.547 1.00 80.56 56 SER A O 1
ATOM 434 N N . TRP A 1 57 ? 41.455 -10.331 -2.218 1.00 88.50 57 TRP A N 1
ATOM 435 C CA . TRP A 1 57 ? 41.532 -10.002 -3.641 1.00 88.50 57 TRP A CA 1
ATOM 436 C C . TRP A 1 57 ? 40.222 -9.405 -4.166 1.00 88.50 57 TRP A C 1
ATOM 438 O O . TRP A 1 57 ? 39.170 -10.044 -4.139 1.00 88.50 57 TRP A O 1
ATOM 448 N N . ALA A 1 58 ? 40.299 -8.181 -4.690 1.00 81.38 58 ALA A N 1
ATOM 449 C CA . ALA A 1 58 ? 39.163 -7.470 -5.260 1.00 81.38 58 ALA A CA 1
ATOM 450 C C . ALA A 1 58 ? 38.511 -8.285 -6.388 1.00 81.38 58 ALA A C 1
ATOM 452 O O . ALA A 1 58 ? 39.200 -8.796 -7.272 1.00 81.38 58 ALA A O 1
ATOM 453 N N . GLY A 1 59 ? 37.183 -8.409 -6.350 1.00 82.38 59 GLY A N 1
ATOM 454 C CA . GLY A 1 59 ? 36.408 -9.128 -7.363 1.00 82.38 59 GLY A CA 1
ATOM 455 C C . GLY A 1 59 ? 36.441 -10.659 -7.280 1.00 82.38 59 GLY A C 1
ATOM 456 O O . GLY A 1 59 ? 35.821 -11.301 -8.125 1.00 82.38 59 GLY A O 1
ATOM 457 N N . VAL A 1 60 ? 37.117 -11.269 -6.298 1.00 90.56 60 VAL A N 1
ATOM 458 C CA . VAL A 1 60 ? 37.231 -12.736 -6.177 1.00 90.56 60 VAL A CA 1
ATOM 459 C C . VAL A 1 60 ? 36.424 -13.258 -4.985 1.00 90.56 60 VAL A C 1
ATOM 461 O O . VAL A 1 60 ? 36.584 -12.788 -3.862 1.00 90.56 60 VAL A O 1
ATOM 464 N N . LYS A 1 61 ? 35.572 -14.269 -5.211 1.00 88.06 61 LYS A N 1
ATOM 465 C CA . LYS A 1 61 ? 34.823 -14.976 -4.156 1.00 88.06 61 LYS A CA 1
ATOM 466 C C . LYS A 1 61 ? 35.081 -16.479 -4.229 1.00 88.06 61 LYS A C 1
ATOM 468 O O . LYS A 1 61 ? 34.922 -17.089 -5.286 1.00 88.06 61 LYS A O 1
ATOM 473 N N . CYS A 1 62 ? 35.440 -17.073 -3.094 1.00 88.62 62 CYS A N 1
ATOM 474 C CA . CYS A 1 62 ? 35.667 -18.511 -2.955 1.00 88.62 62 CYS A CA 1
ATOM 475 C C . CYS A 1 62 ? 34.450 -19.253 -2.384 1.00 88.62 62 CYS A C 1
ATOM 477 O O . CYS A 1 62 ? 33.521 -18.638 -1.853 1.00 88.62 62 CYS A O 1
ATOM 479 N N . ALA A 1 63 ? 34.479 -20.582 -2.482 1.00 84.75 63 ALA A N 1
ATOM 480 C CA . ALA A 1 63 ? 33.568 -21.479 -1.779 1.00 84.75 63 ALA A CA 1
ATOM 481 C C . ALA A 1 63 ? 33.689 -21.351 -0.244 1.00 84.75 63 ALA A C 1
ATOM 483 O O . ALA A 1 63 ? 34.662 -20.805 0.281 1.00 84.75 63 ALA A O 1
ATOM 484 N N . LEU A 1 64 ? 32.694 -21.876 0.483 1.00 81.62 64 LEU A N 1
ATOM 485 C CA . LEU A 1 64 ? 32.614 -21.829 1.954 1.00 81.62 64 LEU A CA 1
ATOM 486 C C . LEU A 1 64 ? 33.816 -22.488 2.655 1.00 81.62 64 LEU A C 1
ATOM 488 O O . LEU A 1 64 ? 34.231 -22.035 3.719 1.00 81.62 64 LEU A O 1
ATOM 492 N N . ASP A 1 65 ? 34.399 -23.517 2.041 1.00 81.44 65 ASP A N 1
ATOM 493 C CA . ASP A 1 65 ? 35.608 -24.205 2.512 1.00 81.44 65 ASP A CA 1
ATOM 494 C C . ASP A 1 65 ? 36.916 -23.444 2.210 1.00 81.44 65 ASP A C 1
ATOM 496 O O . ASP A 1 65 ? 37.988 -23.852 2.662 1.00 81.44 65 ASP A O 1
ATOM 500 N N . LYS A 1 66 ? 36.825 -22.340 1.453 1.00 83.44 66 LYS A N 1
ATOM 501 C CA . LYS A 1 66 ? 37.926 -21.507 0.948 1.00 83.44 66 LYS A CA 1
ATOM 502 C C . LYS A 1 66 ? 38.948 -22.263 0.081 1.00 83.44 66 LYS A C 1
ATOM 504 O O . LYS A 1 66 ? 40.086 -21.813 -0.023 1.00 83.44 66 LYS A O 1
ATOM 509 N N . ARG A 1 67 ? 38.570 -23.383 -0.555 1.00 84.00 67 ARG A N 1
ATOM 510 C CA . ARG A 1 67 ? 39.485 -24.212 -1.372 1.00 84.00 67 ARG A CA 1
ATOM 511 C C . ARG A 1 67 ? 39.479 -23.907 -2.868 1.00 84.00 67 ARG A C 1
ATOM 513 O O . ARG A 1 67 ? 40.455 -24.243 -3.533 1.00 84.00 67 ARG A O 1
ATOM 520 N N . HIS A 1 68 ? 38.419 -23.277 -3.375 1.00 87.81 68 HIS A N 1
ATOM 521 C CA . HIS A 1 68 ? 38.244 -22.984 -4.801 1.00 87.81 68 HIS A CA 1
ATOM 522 C C . HIS A 1 68 ? 37.550 -21.631 -5.025 1.00 87.81 68 HIS A C 1
ATOM 524 O O . HIS A 1 68 ? 36.714 -21.216 -4.213 1.00 87.81 68 HIS A O 1
ATOM 530 N N . VAL A 1 69 ? 37.842 -20.969 -6.144 1.00 92.19 69 VAL A N 1
ATOM 531 C CA . VAL A 1 69 ? 37.193 -19.738 -6.615 1.00 92.19 69 VAL A CA 1
ATOM 532 C C . VAL A 1 69 ? 35.872 -20.075 -7.314 1.00 92.19 69 VAL A C 1
ATOM 534 O O . VAL A 1 69 ? 35.839 -20.812 -8.295 1.00 92.19 69 VAL A O 1
ATOM 537 N N . ILE A 1 70 ? 34.768 -19.495 -6.833 1.00 92.00 70 ILE A N 1
ATOM 538 C CA . ILE A 1 70 ? 33.418 -19.698 -7.394 1.00 92.00 70 ILE A CA 1
ATOM 539 C C . ILE A 1 70 ? 32.887 -18.475 -8.145 1.00 92.00 70 ILE A C 1
ATOM 541 O O . ILE A 1 70 ? 31.977 -18.615 -8.961 1.00 92.00 70 ILE A O 1
ATOM 545 N N . ALA A 1 71 ? 33.440 -17.280 -7.922 1.00 91.62 71 ALA A N 1
ATOM 546 C CA . ALA A 1 71 ? 33.122 -16.118 -8.743 1.00 91.62 71 ALA A CA 1
ATOM 547 C C . ALA A 1 71 ? 34.325 -15.197 -8.965 1.00 91.62 71 ALA A C 1
ATOM 549 O O . ALA A 1 71 ? 35.088 -14.916 -8.039 1.00 91.62 71 ALA A O 1
ATOM 550 N N . LEU A 1 72 ? 34.412 -14.678 -10.191 1.00 94.25 72 LEU A N 1
ATOM 551 C CA . LEU A 1 72 ? 35.312 -13.612 -10.613 1.00 94.25 72 LEU A CA 1
ATOM 552 C C . LEU A 1 72 ? 34.464 -12.485 -11.215 1.00 94.25 72 LEU A C 1
ATOM 554 O O . LEU A 1 72 ? 33.757 -12.684 -12.204 1.00 94.25 72 LEU A O 1
ATOM 558 N N . ARG A 1 73 ? 34.501 -11.307 -10.593 1.00 88.44 73 ARG A N 1
ATOM 559 C CA . ARG A 1 73 ? 33.684 -10.138 -10.934 1.00 88.44 73 ARG A CA 1
ATOM 560 C C . ARG A 1 73 ? 34.568 -8.893 -10.982 1.00 88.44 73 ARG A C 1
ATOM 562 O O . ARG A 1 73 ? 34.880 -8.317 -9.946 1.00 88.44 73 ARG A O 1
ATOM 569 N N . LEU A 1 74 ? 34.946 -8.480 -12.190 1.00 87.88 74 LEU A N 1
ATOM 570 C CA . LEU A 1 74 ? 35.725 -7.267 -12.457 1.00 87.88 74 LEU A CA 1
ATOM 571 C C . LEU A 1 74 ? 34.984 -6.311 -13.419 1.00 87.88 74 LEU A C 1
ATOM 573 O O . LEU A 1 74 ? 35.527 -5.971 -14.473 1.00 87.88 74 LEU A O 1
ATOM 577 N N . PRO A 1 75 ? 33.744 -5.876 -13.112 1.00 83.12 75 PRO A N 1
ATOM 578 C CA . PRO A 1 75 ? 33.055 -4.877 -13.924 1.00 83.12 75 PRO A CA 1
ATOM 579 C C . PRO A 1 75 ? 33.745 -3.509 -13.804 1.00 83.12 75 PRO A C 1
ATOM 581 O O . PRO A 1 75 ? 34.081 -3.088 -12.700 1.00 83.12 75 PRO A O 1
ATOM 584 N N . GLY A 1 76 ? 33.959 -2.801 -14.917 1.00 77.00 76 GLY A N 1
ATOM 585 C CA . GLY A 1 76 ? 34.444 -1.411 -14.869 1.00 77.00 76 GLY A CA 1
ATOM 586 C C . GLY A 1 76 ? 35.830 -1.205 -14.239 1.00 77.00 76 GLY A C 1
ATOM 587 O O . GLY A 1 76 ? 36.086 -0.145 -13.669 1.00 77.00 76 GLY A O 1
ATOM 588 N N . PHE A 1 77 ? 36.726 -2.193 -14.338 1.00 78.06 77 PHE A N 1
ATOM 589 C CA . PHE A 1 77 ? 38.120 -2.104 -13.868 1.00 78.06 77 PHE A CA 1
ATOM 590 C C . PHE A 1 77 ? 39.070 -1.436 -14.875 1.00 78.06 77 PHE A C 1
ATOM 592 O O . PHE A 1 77 ? 40.284 -1.395 -14.658 1.00 78.06 77 PHE A O 1
ATOM 599 N N . ASP A 1 78 ? 38.513 -0.918 -15.972 1.00 79.31 78 ASP A N 1
ATOM 600 C CA . ASP A 1 78 ? 39.247 -0.351 -17.099 1.00 79.31 78 ASP A CA 1
ATOM 601 C C . ASP A 1 78 ? 40.235 -1.391 -17.681 1.00 79.31 78 ASP A C 1
ATOM 603 O O . ASP A 1 78 ? 41.395 -1.092 -17.966 1.00 79.31 78 ASP A O 1
ATOM 607 N N . LEU A 1 79 ? 39.767 -2.645 -17.809 1.00 87.69 79 LEU A N 1
ATOM 608 C CA . LEU A 1 79 ? 40.514 -3.764 -18.397 1.00 87.69 79 LEU A CA 1
ATOM 609 C C . LEU A 1 79 ? 40.588 -3.628 -19.925 1.00 87.69 79 LEU A C 1
ATOM 611 O O . LEU A 1 79 ? 39.561 -3.446 -20.581 1.00 87.69 79 LEU A O 1
ATOM 615 N N . LEU A 1 80 ? 41.788 -3.758 -20.488 1.00 87.00 80 LEU A N 1
ATOM 616 C CA . LEU A 1 80 ? 42.113 -3.575 -21.903 1.00 87.00 80 LEU A CA 1
ATOM 617 C C . LEU A 1 80 ? 42.936 -4.758 -22.437 1.00 87.00 80 LEU A C 1
ATOM 619 O O . LEU A 1 80 ? 43.736 -5.359 -21.719 1.00 87.00 80 LEU A O 1
ATOM 623 N N . GLY A 1 81 ? 42.781 -5.048 -23.731 1.00 89.00 81 GLY A N 1
ATOM 624 C CA . GLY A 1 81 ? 43.428 -6.182 -24.402 1.00 89.00 81 GLY A CA 1
ATOM 625 C C . GLY A 1 81 ? 42.502 -7.392 -24.552 1.00 89.00 81 GLY A C 1
ATOM 626 O O . GLY A 1 81 ? 41.295 -7.293 -24.330 1.00 89.00 81 GLY A O 1
ATOM 627 N N . SER A 1 82 ? 43.054 -8.526 -24.981 1.00 91.94 82 SER A N 1
ATOM 628 C CA . SER A 1 82 ? 42.319 -9.791 -25.078 1.00 91.94 82 SER A CA 1
ATOM 629 C C . SER A 1 82 ? 42.196 -10.483 -23.724 1.00 91.94 82 SER A C 1
ATOM 631 O O . SER A 1 82 ? 43.046 -10.328 -22.850 1.00 91.94 82 SER A O 1
ATOM 633 N N . ILE A 1 83 ? 41.163 -11.315 -23.568 1.00 94.19 83 ILE A N 1
ATOM 634 C CA . ILE A 1 83 ? 41.124 -12.305 -22.487 1.00 94.19 83 ILE A CA 1
ATOM 635 C C . ILE A 1 83 ? 42.183 -13.380 -22.818 1.00 94.19 83 ILE A C 1
ATOM 637 O O . ILE A 1 83 ? 42.092 -13.996 -23.881 1.00 94.19 83 ILE A O 1
ATOM 641 N N . PRO A 1 84 ? 43.192 -13.632 -21.964 1.00 93.25 84 PRO A N 1
ATOM 642 C CA . PRO A 1 84 ? 44.229 -14.620 -22.251 1.00 93.25 84 PRO A CA 1
ATOM 643 C C . PRO A 1 84 ? 43.724 -16.058 -22.056 1.00 93.25 84 PRO A C 1
ATOM 645 O O . PRO A 1 84 ? 43.309 -16.445 -20.960 1.00 93.25 84 PRO A O 1
ATOM 648 N N . ALA A 1 85 ? 43.804 -16.872 -23.110 1.00 91.25 85 ALA A N 1
ATOM 649 C CA . ALA A 1 85 ? 43.475 -18.299 -23.072 1.00 91.25 85 ALA A CA 1
ATOM 650 C C . ALA A 1 85 ? 44.329 -19.066 -22.043 1.00 91.25 85 ALA A C 1
ATOM 652 O O . ALA A 1 85 ? 45.481 -18.714 -21.784 1.00 91.25 85 ALA A O 1
ATOM 653 N N . ASN A 1 86 ? 43.789 -20.150 -21.481 1.00 89.50 86 ASN A N 1
ATOM 654 C CA . ASN A 1 86 ? 44.422 -20.962 -20.434 1.00 89.50 86 ASN A CA 1
ATOM 655 C C . ASN A 1 86 ? 44.733 -20.194 -19.130 1.00 89.50 86 ASN A C 1
ATOM 657 O O . ASN A 1 86 ? 45.618 -20.600 -18.365 1.00 89.50 86 ASN A O 1
ATOM 661 N N . THR A 1 87 ? 44.006 -19.109 -18.849 1.00 94.19 87 THR A N 1
ATOM 662 C CA . THR A 1 87 ? 44.010 -18.427 -17.542 1.00 94.19 87 THR A CA 1
ATOM 663 C C . THR A 1 87 ? 42.709 -18.725 -16.793 1.00 94.19 87 THR A C 1
ATOM 665 O O . THR A 1 87 ? 42.644 -19.722 -16.081 1.00 94.19 87 THR A O 1
ATOM 668 N N . ILE A 1 88 ? 41.645 -17.951 -17.018 1.00 95.06 88 ILE A N 1
ATOM 669 C CA . ILE A 1 88 ? 40.318 -18.128 -16.409 1.00 95.06 88 ILE A CA 1
ATOM 670 C C . ILE A 1 88 ? 39.759 -19.539 -16.668 1.00 95.06 88 ILE A C 1
ATOM 672 O O . ILE A 1 88 ? 39.185 -20.130 -15.758 1.00 95.06 88 ILE A O 1
ATOM 676 N N . GLY A 1 89 ? 40.014 -20.143 -17.836 1.00 91.38 89 GLY A N 1
ATOM 677 C CA . GLY A 1 89 ? 39.615 -21.523 -18.147 1.00 91.38 89 GLY A CA 1
ATOM 678 C C . GLY A 1 89 ? 40.250 -22.615 -17.267 1.00 91.38 89 GLY A C 1
ATOM 679 O O . GLY A 1 89 ? 39.879 -23.787 -17.380 1.00 91.38 89 GLY A O 1
ATOM 680 N N . LYS A 1 90 ? 41.183 -22.277 -16.364 1.00 93.06 90 LYS A N 1
ATOM 681 C CA . LYS A 1 90 ? 41.693 -23.185 -15.318 1.00 93.06 90 LYS A CA 1
ATOM 682 C C . LYS A 1 90 ? 40.811 -23.235 -14.066 1.00 93.06 90 LYS A C 1
ATOM 684 O O . LYS A 1 90 ? 40.900 -24.221 -13.347 1.00 93.06 90 LYS A O 1
ATOM 689 N N . LEU A 1 91 ? 39.959 -22.236 -13.829 1.00 93.69 91 LEU A N 1
ATOM 690 C CA . LEU A 1 91 ? 39.114 -22.110 -12.634 1.00 93.69 91 LEU A CA 1
ATOM 691 C C . LEU A 1 91 ? 37.918 -23.076 -12.716 1.00 93.69 91 LEU A C 1
ATOM 693 O O . LEU A 1 91 ? 36.806 -22.684 -13.072 1.00 93.69 91 LEU A O 1
ATOM 697 N N . LYS A 1 92 ? 38.143 -24.373 -12.475 1.00 90.44 92 LYS A N 1
ATOM 698 C CA . LYS A 1 92 ? 37.145 -25.421 -12.773 1.00 90.44 92 LYS A CA 1
ATOM 699 C C . LYS A 1 92 ? 35.877 -25.322 -11.927 1.00 90.44 92 LYS A C 1
ATOM 701 O O . LYS A 1 92 ? 34.825 -25.730 -12.405 1.00 90.44 92 LYS A O 1
ATOM 706 N N . SER A 1 93 ? 35.967 -24.719 -10.743 1.00 92.81 93 SER A N 1
ATOM 707 C CA . SER A 1 93 ? 34.843 -24.479 -9.829 1.00 92.81 93 SER A CA 1
ATOM 708 C C . SER A 1 93 ? 34.105 -23.153 -10.074 1.00 92.81 93 SER A C 1
ATOM 710 O O . SER A 1 93 ? 33.168 -22.835 -9.337 1.00 92.81 93 SER A O 1
ATOM 712 N N . LEU A 1 94 ? 34.494 -22.367 -11.087 1.00 95.19 94 LEU A N 1
ATOM 713 C CA . LEU A 1 94 ? 33.941 -21.035 -11.338 1.00 95.19 94 LEU A CA 1
ATOM 714 C C . LEU A 1 94 ? 32.472 -21.100 -11.782 1.00 95.19 94 LEU A C 1
ATOM 716 O O . LEU A 1 94 ? 32.147 -21.648 -12.832 1.00 95.19 94 LEU A O 1
ATOM 720 N N . GLN A 1 95 ? 31.590 -20.477 -11.000 1.00 94.62 95 GLN A N 1
ATOM 721 C CA . GLN A 1 95 ? 30.144 -20.424 -11.231 1.00 94.62 95 GLN A CA 1
ATOM 722 C C . GLN A 1 95 ? 29.696 -19.107 -11.867 1.00 94.62 95 GLN A C 1
ATOM 724 O O . GLN A 1 95 ? 28.747 -19.096 -12.651 1.00 94.62 95 GLN A O 1
ATOM 729 N N . VAL A 1 96 ? 30.366 -17.993 -11.556 1.00 94.38 96 VAL A N 1
ATOM 730 C CA . VAL A 1 96 ? 30.028 -16.667 -12.094 1.00 94.38 96 VAL A CA 1
ATOM 731 C C . VAL A 1 96 ? 31.273 -15.970 -12.626 1.00 94.38 96 VAL A C 1
ATOM 733 O O . VAL A 1 96 ? 32.203 -15.699 -11.867 1.00 94.38 96 VAL A O 1
ATOM 736 N N . LEU A 1 97 ? 31.246 -15.602 -13.907 1.00 96.62 97 LEU A N 1
ATOM 737 C CA . LEU A 1 97 ? 32.226 -14.711 -14.520 1.00 96.62 97 LEU A CA 1
ATOM 738 C C . LEU A 1 97 ? 31.548 -13.408 -14.953 1.00 96.62 97 LEU A C 1
ATOM 740 O O . LEU A 1 97 ? 30.584 -13.426 -15.718 1.00 96.62 97 LEU A O 1
ATOM 744 N N . SER A 1 98 ? 32.071 -12.274 -14.490 1.00 93.75 98 SER A N 1
ATOM 745 C CA . SER A 1 98 ? 31.662 -10.947 -14.950 1.00 93.75 98 SER A CA 1
ATOM 746 C C . SER A 1 98 ? 32.881 -10.089 -15.272 1.00 93.75 98 SER A C 1
ATOM 748 O O . SER A 1 98 ? 33.656 -9.753 -14.380 1.00 93.75 98 SER A O 1
ATOM 750 N N . LEU A 1 99 ? 33.027 -9.735 -16.550 1.00 94.06 99 LEU A N 1
ATOM 751 C CA . LEU A 1 99 ? 34.048 -8.818 -17.078 1.00 94.06 99 LEU A CA 1
ATOM 752 C C . LEU A 1 99 ? 33.401 -7.665 -17.877 1.00 94.06 99 LEU A C 1
ATOM 754 O O . LEU A 1 99 ? 34.054 -7.039 -18.712 1.00 94.06 99 LEU A O 1
ATOM 758 N N . ARG A 1 100 ? 32.106 -7.403 -17.651 1.00 88.50 100 ARG A N 1
ATOM 759 C CA . ARG A 1 100 ? 31.323 -6.360 -18.337 1.00 88.50 100 ARG A CA 1
ATOM 760 C C . ARG A 1 100 ? 31.896 -4.948 -18.165 1.00 88.50 100 ARG A C 1
ATOM 762 O O . ARG A 1 100 ? 32.636 -4.683 -17.218 1.00 88.50 100 ARG A O 1
ATOM 769 N N . SER A 1 101 ? 31.465 -4.023 -19.016 1.00 82.38 101 SER A N 1
ATOM 770 C CA . SER A 1 101 ? 31.725 -2.583 -18.869 1.00 82.38 101 SER A CA 1
ATOM 771 C C . SER A 1 101 ? 33.225 -2.241 -18.830 1.00 82.38 101 SER A C 1
ATOM 773 O O . SER A 1 101 ? 33.644 -1.352 -18.092 1.00 82.38 101 SER A O 1
ATOM 775 N N . ASN A 1 102 ? 34.034 -2.971 -19.602 1.00 88.00 102 ASN A N 1
ATOM 776 C CA . ASN A 1 102 ? 35.481 -2.788 -19.752 1.00 88.00 102 ASN A CA 1
ATOM 777 C C . ASN A 1 102 ? 35.822 -2.429 -21.217 1.00 88.00 102 ASN A C 1
ATOM 779 O O . ASN A 1 102 ? 34.942 -2.192 -22.042 1.00 88.00 102 ASN A O 1
ATOM 783 N N . GLY A 1 103 ? 37.110 -2.358 -21.561 1.00 86.75 103 GLY A N 1
ATOM 784 C CA . GLY A 1 103 ? 37.585 -2.169 -22.934 1.00 86.75 103 GLY A CA 1
ATOM 785 C C . GLY A 1 103 ? 38.256 -3.414 -23.516 1.00 86.75 103 GLY A C 1
ATOM 786 O O . GLY A 1 103 ? 39.197 -3.271 -24.300 1.00 86.75 103 GLY A O 1
ATOM 787 N N . LEU A 1 104 ? 37.805 -4.615 -23.131 1.00 94.25 104 LEU A N 1
ATOM 788 C CA . LEU A 1 104 ? 38.335 -5.876 -23.655 1.00 94.25 104 LEU A CA 1
ATOM 789 C C . LEU A 1 104 ? 38.030 -6.008 -25.153 1.00 94.25 104 LEU A C 1
ATOM 791 O O . LEU A 1 104 ? 36.959 -5.611 -25.609 1.00 94.25 104 LEU A O 1
ATOM 795 N N . VAL A 1 105 ? 38.977 -6.566 -25.905 1.00 91.56 105 VAL A N 1
ATOM 796 C CA . VAL A 1 105 ? 38.981 -6.652 -27.376 1.00 91.56 105 VAL A CA 1
ATOM 797 C C . VAL A 1 105 ? 39.278 -8.073 -27.861 1.00 91.56 105 VAL A C 1
ATOM 799 O O . VAL A 1 105 ? 39.786 -8.899 -27.105 1.00 91.56 105 VAL A O 1
ATOM 802 N N . PHE A 1 106 ? 39.019 -8.330 -29.148 1.00 92.75 106 PHE A N 1
ATOM 803 C CA . PHE A 1 106 ? 39.181 -9.635 -29.806 1.00 92.75 106 PHE A CA 1
ATOM 804 C C . PHE A 1 106 ? 38.229 -10.720 -29.267 1.00 92.75 106 PHE A C 1
ATOM 806 O O . PHE A 1 106 ? 37.258 -10.440 -28.562 1.00 92.75 106 PHE A O 1
ATOM 813 N N . ASN A 1 107 ? 38.477 -11.964 -29.675 1.00 92.88 107 ASN A N 1
ATOM 814 C CA . ASN A 1 107 ? 37.601 -13.107 -29.454 1.00 92.88 107 ASN A CA 1
ATOM 815 C C . ASN A 1 107 ? 37.651 -13.604 -28.002 1.00 92.88 107 ASN A C 1
ATOM 817 O O . ASN A 1 107 ? 38.697 -13.569 -27.351 1.00 92.88 107 ASN A O 1
ATOM 821 N N . VAL A 1 108 ? 36.536 -14.159 -27.521 1.00 94.50 108 VAL A N 1
ATOM 822 C CA . VAL A 1 108 ? 36.489 -14.866 -26.232 1.00 94.50 108 VAL A CA 1
ATOM 823 C C . VAL A 1 108 ? 37.162 -16.242 -26.382 1.00 94.50 108 VAL A C 1
ATOM 825 O O . VAL A 1 108 ? 36.719 -17.028 -27.224 1.00 94.50 108 VAL A O 1
ATOM 828 N N . PRO A 1 109 ? 38.197 -16.578 -25.584 1.00 93.44 109 PRO A N 1
ATOM 829 C CA . PRO A 1 109 ? 38.831 -17.894 -25.621 1.00 93.44 109 PRO A CA 1
ATOM 830 C C . PRO A 1 109 ? 37.841 -19.020 -25.326 1.00 93.44 109 PRO A C 1
ATOM 832 O O . PRO A 1 109 ? 37.059 -18.930 -24.380 1.00 93.44 109 PRO A O 1
ATOM 835 N N . SER A 1 110 ? 37.886 -20.100 -26.107 1.00 89.69 110 SER A N 1
ATOM 836 C CA . SER A 1 110 ? 36.923 -21.203 -25.995 1.00 89.69 110 SER A CA 1
ATOM 837 C C . SER A 1 110 ? 36.998 -21.964 -24.667 1.00 89.69 110 SER A C 1
ATOM 839 O O . SER A 1 110 ? 36.002 -22.569 -24.282 1.00 89.69 110 SER A O 1
ATOM 841 N N . ASP A 1 111 ? 38.118 -21.885 -23.937 1.00 92.50 111 ASP A N 1
ATOM 842 C CA . ASP A 1 111 ? 38.290 -22.478 -22.606 1.00 92.50 111 ASP A CA 1
ATOM 843 C C . ASP A 1 111 ? 37.516 -21.754 -21.490 1.00 92.50 111 ASP A C 1
ATOM 845 O O . ASP A 1 111 ? 37.389 -22.298 -20.393 1.00 92.50 111 ASP A O 1
ATOM 849 N N . VAL A 1 112 ? 36.988 -20.550 -21.752 1.00 94.31 112 VAL A N 1
ATOM 850 C CA . VAL A 1 112 ? 36.247 -19.751 -20.764 1.00 94.31 112 VAL A CA 1
ATOM 851 C C . VAL A 1 112 ? 34.735 -20.052 -20.775 1.00 94.31 112 VAL A C 1
ATOM 853 O O . VAL A 1 112 ? 34.217 -20.410 -19.716 1.00 94.31 112 VAL A O 1
ATOM 856 N N . PRO A 1 113 ? 33.997 -20.003 -21.907 1.00 91.25 113 PRO A N 1
ATOM 857 C CA . PRO A 1 113 ? 32.584 -20.395 -21.932 1.00 91.25 113 PRO A CA 1
ATOM 858 C C . PRO A 1 113 ? 32.353 -21.892 -21.685 1.00 91.25 113 PRO A C 1
ATOM 860 O O . PRO A 1 113 ? 31.262 -22.266 -21.260 1.00 91.25 113 PRO A O 1
ATOM 863 N N . SER A 1 114 ? 33.364 -22.742 -21.909 1.00 90.44 114 SER A N 1
ATOM 864 C CA . SER A 1 114 ? 33.289 -24.195 -21.704 1.00 90.44 114 SER A CA 1
ATOM 865 C C . SER A 1 114 ? 33.590 -24.652 -20.266 1.00 90.44 114 SER A C 1
ATOM 867 O O . SER A 1 114 ? 33.779 -25.848 -20.034 1.00 90.44 114 SER A O 1
ATOM 869 N N . LEU A 1 115 ? 33.697 -23.736 -19.297 1.00 93.75 115 LEU A N 1
ATOM 870 C CA . LEU A 1 115 ? 33.897 -24.074 -17.883 1.00 93.75 115 LEU A CA 1
ATOM 871 C C . LEU A 1 115 ? 32.670 -24.813 -17.330 1.00 93.75 115 LEU A C 1
ATOM 873 O O . LEU A 1 115 ? 31.610 -24.221 -17.169 1.00 93.75 115 LEU A O 1
ATOM 877 N N . SER A 1 116 ? 32.817 -26.100 -17.006 1.00 89.56 116 SER A N 1
ATOM 878 C CA . SER A 1 116 ? 31.711 -27.014 -16.661 1.00 89.56 116 SER A CA 1
ATOM 879 C C . SER A 1 116 ? 30.809 -26.560 -15.510 1.00 89.56 116 SER A C 1
ATOM 881 O O . SER A 1 116 ? 29.651 -26.958 -15.458 1.00 89.56 116 SER A O 1
ATOM 883 N N . SER A 1 117 ? 31.330 -25.753 -14.584 1.00 92.88 117 SER A N 1
ATOM 884 C CA . SER A 1 117 ? 30.588 -25.231 -13.431 1.00 92.88 117 SER A CA 1
ATOM 885 C C . SER A 1 117 ? 29.965 -23.851 -13.669 1.00 92.88 117 SER A C 1
ATOM 887 O O . SER A 1 117 ? 29.316 -23.325 -12.764 1.00 92.88 117 SER A O 1
ATOM 889 N N . LEU A 1 118 ? 30.140 -23.250 -14.851 1.00 95.94 118 LEU A N 1
ATOM 890 C CA . LEU A 1 118 ? 29.762 -21.864 -15.121 1.00 95.94 118 LEU A CA 1
ATOM 891 C C . LEU A 1 118 ? 28.246 -21.724 -15.306 1.00 95.94 118 LEU A C 1
ATOM 893 O O . LEU A 1 118 ? 27.671 -22.242 -16.263 1.00 95.94 118 LEU A O 1
ATOM 897 N N . HIS A 1 119 ? 27.621 -20.991 -14.384 1.00 93.50 119 HIS A N 1
ATOM 898 C CA . HIS A 1 119 ? 26.185 -20.721 -14.310 1.00 93.50 119 HIS A CA 1
ATOM 899 C C . HIS A 1 119 ? 25.803 -19.335 -14.849 1.00 93.50 119 HIS A C 1
ATOM 901 O O . HIS A 1 119 ? 24.671 -19.157 -15.305 1.00 93.50 119 HIS A O 1
ATOM 907 N N . SER A 1 120 ? 26.706 -18.353 -14.794 1.00 95.38 120 SER A N 1
ATOM 908 C CA . SER A 1 120 ? 26.453 -16.993 -15.284 1.00 95.38 120 SER A CA 1
ATOM 909 C C . SER A 1 120 ? 27.692 -16.394 -15.947 1.00 95.38 120 SER A C 1
ATOM 911 O O . SER A 1 120 ? 28.760 -16.348 -15.332 1.00 95.38 120 SER A O 1
ATOM 913 N N . LEU A 1 121 ? 27.526 -15.899 -17.175 1.00 96.62 121 LEU A N 1
ATOM 914 C CA . LEU A 1 121 ? 28.574 -15.275 -17.981 1.00 96.62 121 LEU A CA 1
ATOM 915 C C . LEU A 1 121 ? 28.121 -13.888 -18.460 1.00 96.62 121 LEU A C 1
ATOM 917 O O . LEU A 1 121 ? 27.182 -13.779 -19.247 1.00 96.62 121 LEU A O 1
ATOM 921 N N . PHE A 1 122 ? 28.805 -12.848 -17.978 1.00 94.06 122 PHE A N 1
ATOM 922 C CA . PHE A 1 122 ? 28.504 -11.437 -18.239 1.00 94.06 122 PHE A CA 1
ATOM 923 C C . PHE A 1 122 ? 29.718 -10.733 -18.865 1.00 94.06 122 PHE A C 1
ATOM 925 O O . PHE A 1 122 ? 30.688 -10.420 -18.164 1.00 94.06 122 PHE A O 1
ATOM 932 N N . LEU A 1 123 ? 29.678 -10.499 -20.178 1.00 95.75 123 LEU A N 1
ATOM 933 C CA . LEU A 1 123 ? 30.744 -9.838 -20.948 1.00 95.75 123 LEU A CA 1
ATOM 934 C C . LEU A 1 123 ? 30.258 -8.564 -21.668 1.00 95.75 123 LEU A C 1
ATOM 936 O O . LEU A 1 123 ? 30.983 -8.007 -22.495 1.00 95.75 123 LEU A O 1
ATOM 940 N N . GLN A 1 124 ? 29.048 -8.094 -21.365 1.00 93.56 124 GLN A N 1
ATOM 941 C CA . GLN A 1 124 ? 28.413 -6.974 -22.055 1.00 93.56 124 GLN A CA 1
ATOM 942 C C . GLN A 1 124 ? 29.151 -5.638 -21.894 1.00 93.56 124 GLN A C 1
ATOM 944 O O . GLN A 1 124 ? 29.941 -5.477 -20.965 1.00 93.56 124 GLN A O 1
ATOM 949 N N . ASN A 1 125 ? 28.885 -4.667 -22.771 1.00 84.19 125 ASN A N 1
ATOM 950 C CA . ASN A 1 125 ? 29.562 -3.361 -22.783 1.00 84.19 125 ASN A CA 1
ATOM 951 C C . ASN A 1 125 ? 31.098 -3.507 -22.848 1.00 84.19 125 ASN A C 1
ATOM 953 O O . ASN A 1 125 ? 31.821 -3.067 -21.955 1.00 84.19 125 ASN A O 1
ATOM 957 N N . ASN A 1 126 ? 31.589 -4.169 -23.894 1.00 92.81 126 ASN A N 1
ATOM 958 C CA . ASN A 1 126 ? 33.015 -4.323 -24.195 1.00 92.81 126 ASN A CA 1
ATOM 959 C C . ASN A 1 126 ? 33.258 -4.044 -25.695 1.00 92.81 126 ASN A C 1
ATOM 961 O O . ASN A 1 126 ? 32.407 -3.489 -26.388 1.00 92.81 126 ASN A O 1
ATOM 965 N N . LYS A 1 127 ? 34.443 -4.387 -26.208 1.00 94.81 127 LYS A N 1
ATOM 966 C CA . LYS A 1 127 ? 34.813 -4.315 -27.631 1.00 94.81 127 LYS A CA 1
ATOM 967 C C . LYS A 1 127 ? 35.204 -5.703 -28.171 1.00 94.81 127 LYS A C 1
ATOM 969 O O . LYS A 1 127 ? 36.019 -5.801 -29.092 1.00 94.81 127 LYS A O 1
ATOM 974 N N . LEU A 1 128 ? 34.663 -6.769 -27.572 1.00 96.44 128 LEU A N 1
ATOM 975 C CA . LEU A 1 128 ? 34.922 -8.158 -27.964 1.00 96.44 128 LEU A CA 1
ATOM 976 C C . LEU A 1 128 ? 34.339 -8.423 -29.355 1.00 96.44 128 LEU A C 1
ATOM 978 O O . LEU A 1 128 ? 33.330 -7.827 -29.729 1.00 96.44 128 LEU A O 1
ATOM 982 N N . SER A 1 129 ? 34.978 -9.296 -30.127 1.00 95.12 129 SER A N 1
ATOM 983 C CA . SER A 1 129 ? 34.638 -9.531 -31.534 1.00 95.12 129 SER A CA 1
ATOM 984 C C . SER A 1 129 ? 34.811 -10.992 -31.957 1.00 95.12 129 SER A C 1
ATOM 986 O O . SER A 1 129 ? 35.110 -11.857 -31.135 1.00 95.12 129 SER A O 1
ATOM 988 N N . GLY A 1 130 ? 34.580 -11.285 -33.240 1.00 94.88 130 GLY A N 1
ATOM 989 C CA . GLY A 1 130 ? 34.591 -12.651 -33.765 1.00 94.88 130 GLY A CA 1
ATOM 990 C C . GLY A 1 130 ? 33.297 -13.405 -33.452 1.00 94.88 130 GLY A C 1
ATOM 991 O O . GLY A 1 130 ? 32.283 -12.804 -33.102 1.00 94.88 130 GLY A O 1
ATOM 992 N N . GLU A 1 131 ? 33.316 -14.723 -33.620 1.00 95.56 131 GLU A N 1
ATOM 993 C CA . GLU A 1 131 ? 32.133 -15.579 -33.461 1.00 95.56 131 GLU A CA 1
ATOM 994 C C . GLU A 1 131 ? 31.861 -15.956 -31.998 1.00 95.56 131 GLU A C 1
ATOM 996 O O . GLU A 1 131 ? 32.781 -16.061 -31.182 1.00 95.56 131 GLU A O 1
ATOM 1001 N N . ILE A 1 132 ? 30.589 -16.208 -31.664 1.00 94.88 132 ILE A N 1
ATOM 1002 C CA . ILE A 1 132 ? 30.208 -16.749 -30.352 1.00 94.88 132 ILE A CA 1
ATOM 1003 C C . ILE A 1 132 ? 30.649 -18.227 -30.288 1.00 94.88 132 ILE A C 1
ATOM 1005 O O . ILE A 1 132 ? 30.216 -19.016 -31.130 1.00 94.88 132 ILE A O 1
ATOM 1009 N N . PRO A 1 133 ? 31.485 -18.650 -29.316 1.00 90.25 133 PRO A N 1
ATOM 1010 C CA . PRO A 1 133 ? 32.017 -20.013 -29.295 1.00 90.25 133 PRO A CA 1
ATOM 1011 C C . PRO A 1 133 ? 30.941 -21.104 -29.199 1.00 90.25 133 PRO A C 1
ATOM 1013 O O . PRO A 1 133 ? 30.054 -21.049 -28.351 1.00 90.25 133 PRO A O 1
ATOM 1016 N N . ASN A 1 134 ? 31.083 -22.161 -30.005 1.00 87.19 134 ASN A N 1
ATOM 1017 C CA . ASN A 1 134 ? 30.209 -23.343 -29.958 1.00 87.19 134 ASN A CA 1
ATOM 1018 C C . ASN A 1 134 ? 30.367 -24.189 -28.673 1.00 87.19 134 ASN A C 1
ATOM 1020 O O . ASN A 1 134 ? 29.493 -24.990 -28.349 1.00 87.19 134 ASN A O 1
ATOM 1024 N N . SER A 1 135 ? 31.465 -24.031 -27.929 1.00 89.38 135 SER A N 1
ATOM 1025 C CA . SER A 1 135 ? 31.733 -24.777 -26.691 1.00 89.38 135 SER A CA 1
ATOM 1026 C C . SER A 1 135 ? 31.208 -24.019 -25.469 1.00 89.38 135 SER A C 1
ATOM 1028 O O . SER A 1 135 ? 31.931 -23.215 -24.883 1.00 89.38 135 SER A O 1
ATOM 1030 N N . LEU A 1 136 ? 29.955 -24.272 -25.085 1.00 93.56 136 LEU A N 1
ATOM 1031 C CA . LEU A 1 136 ? 29.268 -23.590 -23.978 1.00 93.56 136 LEU A CA 1
ATOM 1032 C C . LEU A 1 136 ? 28.973 -24.543 -22.807 1.00 93.56 136 LEU A C 1
ATOM 1034 O O . LEU A 1 136 ? 28.603 -25.698 -23.013 1.00 93.56 136 LEU A O 1
ATOM 1038 N N . SER A 1 137 ? 29.092 -24.046 -21.574 1.00 93.31 137 SER A N 1
ATOM 1039 C CA . SER A 1 137 ? 28.691 -24.753 -20.351 1.00 93.31 137 SER A CA 1
ATOM 1040 C C . SER A 1 137 ? 27.187 -25.038 -20.333 1.00 93.31 137 SER A C 1
ATOM 1042 O O . SER A 1 137 ? 26.373 -24.116 -20.371 1.00 93.31 137 SER A O 1
ATOM 1044 N N . ALA A 1 138 ? 26.813 -26.314 -20.200 1.00 91.62 138 ALA A N 1
ATOM 1045 C CA . ALA A 1 138 ? 25.415 -26.753 -20.144 1.00 91.62 138 ALA A CA 1
ATOM 1046 C C . ALA A 1 138 ? 24.639 -26.217 -18.920 1.00 91.62 138 ALA A C 1
ATOM 1048 O O . ALA A 1 138 ? 23.405 -26.185 -18.939 1.00 91.62 138 ALA A O 1
ATOM 1049 N N . ASP A 1 139 ? 25.350 -25.772 -17.877 1.00 92.12 139 ASP A N 1
ATOM 1050 C CA . ASP A 1 139 ? 24.768 -25.249 -16.638 1.00 92.12 139 ASP A CA 1
ATOM 1051 C C . ASP A 1 139 ? 24.471 -23.739 -16.664 1.00 92.12 139 ASP A C 1
ATOM 1053 O O . ASP A 1 139 ? 23.918 -23.206 -15.694 1.00 92.12 139 ASP A O 1
ATOM 1057 N N . LEU A 1 140 ? 24.743 -23.057 -17.787 1.00 95.94 140 LEU A N 1
ATOM 1058 C CA . LEU A 1 140 ? 24.439 -21.638 -17.970 1.00 95.94 140 LEU A CA 1
ATOM 1059 C C . LEU A 1 140 ? 22.953 -21.322 -17.727 1.00 95.94 140 LEU A C 1
ATOM 1061 O O . LEU A 1 140 ? 22.038 -21.894 -18.318 1.00 95.94 140 LEU A O 1
ATOM 1065 N N . THR A 1 141 ? 22.737 -20.335 -16.860 1.00 94.25 141 THR A N 1
ATOM 1066 C CA . THR A 1 141 ? 21.442 -19.748 -16.493 1.00 94.25 141 THR A CA 1
ATOM 1067 C C . THR A 1 141 ? 21.308 -18.308 -16.989 1.00 94.25 141 THR A C 1
ATOM 1069 O O . THR A 1 141 ? 20.206 -17.889 -17.342 1.00 94.25 141 THR A O 1
ATOM 1072 N N . HIS A 1 142 ? 22.421 -17.573 -17.071 1.00 95.81 142 HIS A N 1
ATOM 1073 C CA . HIS A 1 142 ? 22.493 -16.205 -17.581 1.00 95.81 142 HIS A CA 1
ATOM 1074 C C . HIS A 1 142 ? 23.661 -16.091 -18.562 1.00 95.81 142 HIS A C 1
ATOM 1076 O O . HIS A 1 142 ? 24.793 -16.435 -18.213 1.00 95.81 142 HIS A O 1
ATOM 1082 N N . PHE A 1 143 ? 23.389 -15.608 -19.772 1.00 96.81 143 PHE A N 1
ATOM 1083 C CA . PHE A 1 143 ? 24.394 -15.404 -20.811 1.00 96.81 143 PHE A CA 1
ATOM 1084 C C . PHE A 1 143 ? 24.165 -14.041 -21.470 1.00 96.81 143 PHE A C 1
ATOM 1086 O O . PHE A 1 143 ? 23.142 -13.828 -22.126 1.00 96.81 143 PHE A O 1
ATOM 1093 N N . ASP A 1 144 ? 25.094 -13.111 -21.247 1.00 96.06 144 ASP A N 1
ATOM 1094 C CA . ASP A 1 144 ? 25.022 -11.739 -21.752 1.00 96.06 144 ASP A CA 1
ATOM 1095 C C . ASP A 1 144 ? 26.320 -11.349 -22.470 1.00 96.06 144 ASP A C 1
ATOM 1097 O O . ASP A 1 144 ? 27.393 -11.252 -21.864 1.00 96.06 144 ASP A O 1
ATOM 1101 N N . LEU A 1 145 ? 26.193 -11.141 -23.781 1.00 96.81 145 LEU A N 1
ATOM 1102 C CA . LEU A 1 145 ? 27.235 -10.667 -24.694 1.00 96.81 145 LEU A CA 1
ATOM 1103 C C . LEU A 1 145 ? 26.845 -9.331 -25.352 1.00 96.81 145 LEU A C 1
ATOM 1105 O O . LEU A 1 145 ? 27.451 -8.932 -26.347 1.00 96.81 145 LEU A O 1
ATOM 1109 N N . SER A 1 146 ? 25.806 -8.656 -24.857 1.00 93.25 146 SER A N 1
ATOM 1110 C CA . SER A 1 146 ? 25.261 -7.455 -25.493 1.00 93.25 146 SER A CA 1
ATOM 1111 C C . SER A 1 146 ? 26.249 -6.280 -25.540 1.00 93.25 146 SER A C 1
ATOM 1113 O O . SER A 1 146 ? 27.222 -6.243 -24.787 1.00 93.25 146 SER A O 1
ATOM 1115 N N . TYR A 1 147 ? 26.027 -5.317 -26.438 1.00 91.12 147 TYR A N 1
ATOM 1116 C CA . TYR A 1 147 ? 26.885 -4.133 -26.607 1.00 91.12 147 TYR A CA 1
ATOM 1117 C C . TYR A 1 147 ? 28.368 -4.506 -26.796 1.00 91.12 147 TYR A C 1
ATOM 1119 O O . TYR A 1 147 ? 29.228 -4.205 -25.964 1.00 91.12 147 TYR A O 1
ATOM 1127 N N . ASN A 1 148 ? 28.635 -5.217 -27.891 1.00 96.88 148 ASN A N 1
ATOM 1128 C CA . ASN A 1 148 ? 29.949 -5.698 -28.318 1.00 96.88 148 ASN A CA 1
ATOM 1129 C C . ASN A 1 148 ? 30.030 -5.683 -29.863 1.00 96.88 148 ASN A C 1
ATOM 1131 O O . ASN A 1 148 ? 29.174 -5.118 -30.544 1.00 96.88 148 ASN A O 1
ATOM 1135 N N . SER A 1 149 ? 31.072 -6.301 -30.421 1.00 97.25 149 SER A N 1
ATOM 1136 C CA . SER A 1 149 ? 31.341 -6.409 -31.858 1.00 97.25 149 SER A CA 1
ATOM 1137 C C . SER A 1 149 ? 31.332 -7.868 -32.350 1.00 97.25 149 SER A C 1
ATOM 1139 O O . SER A 1 149 ? 32.075 -8.200 -33.278 1.00 97.25 149 SER A O 1
ATOM 1141 N N . PHE A 1 150 ? 30.542 -8.758 -31.733 1.00 97.69 150 PHE A N 1
ATOM 1142 C CA . PHE A 1 150 ? 30.435 -10.162 -32.161 1.00 97.69 150 PHE A CA 1
ATOM 1143 C C . PHE A 1 150 ? 29.791 -10.283 -33.550 1.00 97.69 150 PHE A C 1
ATOM 1145 O O . PHE A 1 150 ? 28.872 -9.538 -33.884 1.00 97.69 150 PHE A O 1
ATOM 1152 N N . THR A 1 151 ? 30.268 -11.237 -34.345 1.00 96.12 151 THR A N 1
ATOM 1153 C CA . THR A 1 151 ? 29.923 -11.472 -35.758 1.00 96.12 151 THR A CA 1
ATOM 1154 C C . THR A 1 151 ? 29.538 -12.932 -36.001 1.00 96.12 151 THR A C 1
ATOM 1156 O O . THR A 1 151 ? 29.810 -13.787 -35.164 1.00 96.12 151 THR A O 1
ATOM 1159 N N . GLY A 1 152 ? 28.988 -13.242 -37.178 1.00 95.81 152 GLY A N 1
ATOM 1160 C CA . GLY A 1 152 ? 28.620 -14.612 -37.553 1.00 95.81 152 GLY A CA 1
ATOM 1161 C C . GLY A 1 152 ? 27.253 -15.028 -37.005 1.00 95.81 152 GLY A C 1
ATOM 1162 O O . GLY A 1 152 ? 26.488 -14.190 -36.525 1.00 95.81 152 GLY A O 1
ATOM 1163 N N . GLU A 1 153 ? 26.928 -16.314 -37.113 1.00 96.88 153 GLU A N 1
ATOM 1164 C CA . GLU A 1 153 ? 25.603 -16.832 -36.751 1.00 96.88 153 GLU A CA 1
ATOM 1165 C C . GLU A 1 153 ? 25.437 -17.074 -35.241 1.00 96.88 153 GLU A C 1
ATOM 1167 O O . GLU A 1 153 ? 26.404 -17.240 -34.496 1.00 96.88 153 GLU A O 1
ATOM 1172 N N . ILE A 1 154 ? 24.183 -17.131 -34.776 1.00 97.19 154 ILE A N 1
ATOM 1173 C CA . ILE A 1 154 ? 23.859 -17.560 -33.408 1.00 97.19 154 ILE A CA 1
ATOM 1174 C C . ILE A 1 154 ? 24.093 -19.083 -33.318 1.00 97.19 154 ILE A C 1
ATOM 1176 O O . ILE A 1 154 ? 23.375 -19.839 -33.976 1.00 97.19 154 ILE A O 1
ATOM 1180 N N . PRO A 1 155 ? 25.052 -19.577 -32.509 1.00 94.38 155 PRO A N 1
ATOM 1181 C CA . PRO A 1 155 ? 25.465 -20.976 -32.571 1.00 94.38 155 PRO A CA 1
ATOM 1182 C C . PRO A 1 155 ? 24.391 -21.935 -32.048 1.00 94.38 155 PRO A C 1
ATOM 1184 O O . PRO A 1 155 ? 23.842 -21.759 -30.955 1.00 94.38 155 PRO A O 1
ATOM 1187 N N . LEU A 1 156 ? 24.165 -23.026 -32.790 1.00 91.81 156 LEU A N 1
ATOM 1188 C CA . LEU A 1 156 ? 23.213 -24.092 -32.443 1.00 91.81 156 LEU A CA 1
ATOM 1189 C C . LEU A 1 156 ? 23.457 -24.699 -31.052 1.00 91.81 156 LEU A C 1
ATOM 1191 O O . LEU A 1 156 ? 22.512 -25.163 -30.418 1.00 91.81 156 LEU A O 1
ATOM 1195 N N . ALA A 1 157 ? 24.689 -24.639 -30.536 1.00 92.00 157 ALA A N 1
ATOM 1196 C CA . ALA A 1 157 ? 25.032 -25.068 -29.181 1.00 92.00 157 ALA A CA 1
ATOM 1197 C C . ALA A 1 157 ? 24.174 -24.407 -28.082 1.00 92.00 157 ALA A C 1
ATOM 1199 O O . ALA A 1 157 ? 23.916 -25.034 -27.054 1.00 92.00 157 ALA A O 1
ATOM 1200 N N . ILE A 1 158 ? 23.666 -23.187 -28.310 1.00 95.31 158 ILE A N 1
ATOM 1201 C CA . ILE A 1 158 ? 22.764 -22.491 -27.378 1.00 95.31 158 ILE A CA 1
ATOM 1202 C C . ILE A 1 158 ? 21.463 -23.286 -27.157 1.00 95.31 158 ILE A C 1
ATOM 1204 O O . ILE A 1 158 ? 20.902 -23.227 -26.065 1.00 95.31 158 ILE A O 1
ATOM 1208 N N . GLN A 1 159 ? 21.013 -24.097 -28.125 1.00 91.19 159 GLN A N 1
ATOM 1209 C CA . GLN A 1 159 ? 19.827 -24.959 -27.997 1.00 91.19 159 GLN A CA 1
ATOM 1210 C C . GLN A 1 159 ? 19.965 -26.003 -26.870 1.00 91.19 159 GLN A C 1
ATOM 1212 O O . GLN A 1 159 ? 18.963 -26.396 -26.275 1.00 91.19 159 GLN A O 1
ATOM 1217 N N . ASN A 1 160 ? 21.193 -26.414 -26.532 1.00 91.31 160 ASN A N 1
ATOM 1218 C CA . ASN A 1 160 ? 21.461 -27.411 -25.490 1.00 91.31 160 ASN A CA 1
ATOM 1219 C C . ASN A 1 160 ? 21.409 -26.832 -24.062 1.00 91.31 160 ASN A C 1
ATOM 1221 O O . ASN A 1 160 ? 21.424 -27.589 -23.089 1.00 91.31 160 ASN A O 1
ATOM 1225 N N . LEU A 1 161 ? 21.326 -25.505 -23.907 1.00 94.69 161 LEU A N 1
ATOM 1226 C CA . LEU A 1 161 ? 21.379 -24.811 -22.616 1.00 94.69 161 LEU A CA 1
ATOM 1227 C C . LEU A 1 161 ? 20.032 -24.861 -21.875 1.00 94.69 161 LEU A C 1
ATOM 1229 O O . LEU A 1 161 ? 19.418 -23.841 -21.573 1.00 94.69 161 LEU A O 1
ATOM 1233 N N . THR A 1 162 ? 19.545 -26.062 -21.557 1.00 92.81 162 THR A N 1
ATOM 1234 C CA . THR A 1 162 ? 18.205 -26.295 -20.969 1.00 92.81 162 THR A CA 1
ATOM 1235 C C . THR A 1 162 ? 17.953 -25.601 -19.617 1.00 92.81 162 THR A C 1
ATOM 1237 O O . THR A 1 162 ? 16.807 -25.530 -19.160 1.00 92.81 162 THR A O 1
ATOM 1240 N N . ARG A 1 163 ? 19.004 -25.082 -18.965 1.00 94.44 163 ARG A N 1
ATOM 1241 C CA . ARG A 1 163 ? 18.954 -24.296 -17.719 1.00 94.44 163 ARG A CA 1
ATOM 1242 C C . ARG A 1 163 ? 18.894 -22.775 -17.937 1.00 94.44 163 ARG A C 1
ATOM 1244 O O . ARG A 1 163 ? 18.657 -22.059 -16.960 1.00 94.44 163 ARG A O 1
ATOM 1251 N N . LEU A 1 164 ? 19.043 -22.292 -19.173 1.00 96.88 164 LEU A N 1
ATOM 1252 C CA . LEU A 1 164 ? 19.135 -20.871 -19.510 1.00 96.88 164 LEU A CA 1
ATOM 1253 C C . LEU A 1 164 ? 17.822 -20.129 -19.226 1.00 96.88 164 LEU A C 1
ATOM 1255 O O . LEU A 1 164 ? 16.753 -20.541 -19.677 1.00 96.88 164 LEU A O 1
ATOM 1259 N N . LYS A 1 165 ? 17.920 -19.021 -18.484 1.00 92.81 165 LYS A N 1
ATOM 1260 C CA . LYS A 1 165 ? 16.817 -18.116 -18.124 1.00 92.81 165 LYS A CA 1
ATOM 1261 C C . LYS A 1 165 ? 16.896 -16.770 -18.837 1.00 92.81 165 LYS A C 1
ATOM 1263 O O . LYS A 1 165 ? 15.853 -16.187 -19.132 1.00 92.81 165 LYS A O 1
ATOM 1268 N N . VAL A 1 166 ? 18.109 -16.280 -19.092 1.00 93.50 166 VAL A N 1
ATOM 1269 C CA . VAL A 1 166 ? 18.372 -14.976 -19.714 1.00 93.50 166 VAL A CA 1
ATOM 1270 C C . VAL A 1 166 ? 19.403 -15.136 -20.828 1.00 93.50 166 VAL A C 1
ATOM 1272 O O . VAL A 1 166 ? 20.493 -15.651 -20.573 1.00 93.50 166 VAL A O 1
ATOM 1275 N N . LEU A 1 167 ? 19.055 -14.675 -22.033 1.00 97.19 167 LEU A N 1
ATOM 1276 C CA . LEU A 1 167 ? 19.941 -14.603 -23.197 1.00 97.19 167 LEU A CA 1
ATOM 1277 C C . LEU A 1 167 ? 19.893 -13.199 -23.812 1.00 97.19 167 LEU A C 1
ATOM 1279 O O . LEU A 1 167 ? 18.879 -12.818 -24.402 1.00 97.19 167 LEU A O 1
ATOM 1283 N N . TYR A 1 168 ? 20.986 -12.450 -23.688 1.00 96.88 168 TYR A N 1
ATOM 1284 C CA . TYR A 1 168 ? 21.126 -11.087 -24.207 1.00 96.88 168 TYR A CA 1
ATOM 1285 C C . TYR A 1 168 ? 22.301 -11.009 -25.188 1.00 96.88 168 TYR A C 1
ATOM 1287 O O . TYR A 1 168 ? 23.457 -11.209 -24.818 1.00 96.88 168 TYR A O 1
ATOM 1295 N N . LEU A 1 169 ? 21.988 -10.736 -26.456 1.00 97.44 169 LEU A N 1
ATOM 1296 C CA . LEU A 1 169 ? 22.939 -10.618 -27.569 1.00 97.44 169 LEU A CA 1
ATOM 1297 C C . LEU A 1 169 ? 22.778 -9.282 -28.327 1.00 97.44 169 LEU A C 1
ATOM 1299 O O . LEU A 1 169 ? 23.401 -9.079 -29.370 1.00 97.44 169 LEU A O 1
ATOM 1303 N N . GLN A 1 170 ? 21.934 -8.369 -27.834 1.00 97.12 170 GLN A N 1
ATOM 1304 C CA . GLN A 1 170 ? 21.586 -7.126 -28.524 1.00 97.12 170 GLN A CA 1
ATOM 1305 C C . GLN A 1 170 ? 22.773 -6.175 -28.725 1.00 97.12 170 GLN A C 1
ATOM 1307 O O . GLN A 1 170 ? 23.680 -6.148 -27.897 1.00 97.12 170 GLN A O 1
ATOM 1312 N N . ASN A 1 171 ? 22.724 -5.339 -29.765 1.00 95.31 171 ASN A N 1
ATOM 1313 C CA . ASN A 1 171 ? 23.805 -4.417 -30.145 1.00 95.31 171 ASN A CA 1
ATOM 1314 C C . ASN A 1 171 ? 25.125 -5.172 -30.390 1.00 95.31 171 ASN A C 1
ATOM 1316 O O . ASN A 1 171 ? 26.086 -5.055 -29.630 1.00 95.31 171 ASN A O 1
ATOM 1320 N N . ASN A 1 172 ? 25.118 -5.976 -31.453 1.00 97.69 172 ASN A N 1
ATOM 1321 C CA . ASN A 1 172 ? 26.253 -6.715 -32.008 1.00 97.69 172 ASN A CA 1
ATOM 1322 C C . ASN A 1 172 ? 26.134 -6.731 -33.552 1.00 97.69 172 ASN A C 1
ATOM 1324 O O . ASN A 1 172 ? 25.269 -6.072 -34.129 1.00 97.69 172 ASN A O 1
ATOM 1328 N N . MET A 1 173 ? 27.003 -7.473 -34.240 1.00 97.25 173 MET A N 1
ATOM 1329 C CA . MET A 1 173 ? 27.004 -7.658 -35.698 1.00 97.25 173 MET A CA 1
ATOM 1330 C C . MET A 1 173 ? 26.671 -9.110 -36.097 1.00 97.25 173 MET A C 1
ATOM 1332 O O . MET A 1 173 ? 27.151 -9.605 -37.120 1.00 97.25 173 MET A O 1
ATOM 1336 N N . LEU A 1 174 ? 25.862 -9.809 -35.290 1.00 97.69 174 LEU A N 1
ATOM 1337 C CA . LEU A 1 174 ? 25.434 -11.184 -35.572 1.00 97.69 174 LEU A CA 1
ATOM 1338 C C . LEU A 1 174 ? 24.538 -11.222 -36.812 1.00 97.69 174 LEU A C 1
ATOM 1340 O O . LEU A 1 174 ? 23.763 -10.297 -37.055 1.00 97.69 174 LEU A O 1
ATOM 1344 N N . SER A 1 175 ? 24.637 -12.291 -37.594 1.00 96.06 175 SER A N 1
ATOM 1345 C CA . SER A 1 175 ? 23.991 -12.431 -38.898 1.00 96.06 175 SER A CA 1
ATOM 1346 C C . SER A 1 175 ? 23.386 -13.823 -39.101 1.00 96.06 175 SER A C 1
ATOM 1348 O O . SER A 1 175 ? 23.428 -14.669 -38.211 1.00 96.06 175 SER A O 1
ATOM 1350 N N . GLY A 1 176 ? 22.769 -14.048 -40.264 1.00 96.00 176 GLY A N 1
ATOM 1351 C CA . GLY A 1 176 ? 22.119 -15.320 -40.583 1.00 96.00 176 GLY A CA 1
ATOM 1352 C C . GLY A 1 176 ? 20.781 -15.524 -39.854 1.00 96.00 176 GLY A C 1
ATOM 1353 O O . GLY A 1 176 ? 20.238 -14.583 -39.260 1.00 96.00 176 GLY A O 1
ATOM 1354 N N . PRO A 1 177 ? 20.209 -16.737 -39.935 1.00 96.12 177 PRO A N 1
ATOM 1355 C CA . PRO A 1 177 ? 18.926 -17.061 -39.328 1.00 96.12 177 PRO A CA 1
ATOM 1356 C C . PRO A 1 177 ? 19.026 -17.227 -37.810 1.00 96.12 177 PRO A C 1
ATOM 1358 O O . PRO A 1 177 ? 20.023 -17.711 -37.276 1.00 96.12 177 PRO A O 1
ATOM 1361 N N . ILE A 1 178 ? 17.942 -16.910 -37.097 1.00 96.88 178 ILE A N 1
ATOM 1362 C CA . ILE A 1 178 ? 17.819 -17.305 -35.688 1.00 96.88 178 ILE A CA 1
ATOM 1363 C C . ILE A 1 178 ? 17.532 -18.820 -35.641 1.00 96.88 178 ILE A C 1
ATOM 1365 O O . ILE A 1 178 ? 16.562 -19.263 -36.260 1.00 96.88 178 ILE A O 1
ATOM 1369 N N . PRO A 1 179 ? 18.314 -19.635 -34.909 1.00 94.12 179 PRO A N 1
ATOM 1370 C CA . PRO A 1 179 ? 18.038 -21.061 -34.763 1.00 94.12 179 PRO A CA 1
ATOM 1371 C C . PRO A 1 179 ? 16.794 -21.333 -33.900 1.00 94.12 179 PRO A C 1
ATOM 1373 O O . PRO A 1 179 ? 16.411 -20.536 -33.045 1.00 94.12 179 PRO A O 1
ATOM 1376 N N . GLU A 1 180 ? 16.183 -22.507 -34.072 1.00 89.81 180 GLU A N 1
ATOM 1377 C CA . GLU A 1 180 ? 15.006 -22.967 -33.312 1.00 89.81 180 GLU A CA 1
ATOM 1378 C C . GLU A 1 180 ? 15.390 -23.322 -31.853 1.00 89.81 180 GLU A C 1
ATOM 1380 O O . GLU A 1 180 ? 15.527 -24.485 -31.462 1.00 89.81 180 GLU A O 1
ATOM 1385 N N . LEU A 1 181 ? 15.622 -22.296 -31.030 1.00 91.25 181 LEU A N 1
ATOM 1386 C CA . LEU A 1 181 ? 16.035 -22.418 -29.630 1.00 91.25 181 LEU A CA 1
ATOM 1387 C C . LEU A 1 181 ? 14.862 -22.888 -28.753 1.00 91.25 181 LEU A C 1
ATOM 1389 O O . LEU A 1 181 ? 14.040 -22.092 -28.295 1.00 91.25 181 LEU A O 1
ATOM 1393 N N . LYS A 1 182 ? 14.779 -24.199 -28.501 1.00 89.75 182 LYS A N 1
ATOM 1394 C CA . LYS A 1 182 ? 13.744 -24.832 -27.661 1.00 89.75 182 LYS A CA 1
ATOM 1395 C C . LYS A 1 182 ? 14.154 -24.853 -26.186 1.00 89.75 182 LYS A C 1
ATOM 1397 O O . LYS A 1 182 ? 14.429 -25.906 -25.621 1.00 89.75 182 LYS A O 1
ATOM 1402 N N . LEU A 1 183 ? 14.214 -23.671 -25.572 1.00 93.31 183 LEU A N 1
ATOM 1403 C CA . LEU A 1 183 ? 14.733 -23.471 -24.215 1.00 93.31 183 LEU A CA 1
ATOM 1404 C C . LEU A 1 183 ? 13.598 -23.322 -23.179 1.00 93.31 183 LEU A C 1
ATOM 1406 O O . LEU A 1 183 ? 13.049 -22.231 -23.030 1.00 93.31 183 LEU A O 1
ATOM 1410 N N . PRO A 1 184 ? 13.239 -24.381 -22.422 1.00 89.06 184 PRO A N 1
ATOM 1411 C CA . PRO A 1 184 ? 12.004 -24.424 -21.624 1.00 89.06 184 PRO A CA 1
ATOM 1412 C C . PRO A 1 184 ? 12.021 -23.548 -20.362 1.00 89.06 184 PRO A C 1
ATOM 1414 O O . PRO A 1 184 ? 11.002 -23.434 -19.685 1.00 89.06 184 PRO A O 1
ATOM 1417 N N . LYS A 1 185 ? 13.172 -22.962 -20.012 1.00 91.31 185 LYS A N 1
ATOM 1418 C CA . LYS A 1 185 ? 13.352 -22.078 -18.849 1.00 91.31 185 LYS A CA 1
ATOM 1419 C C . LYS A 1 185 ? 13.673 -20.631 -19.234 1.00 91.31 185 LYS A C 1
ATOM 1421 O O . LYS A 1 185 ? 13.862 -19.813 -18.335 1.00 91.31 185 LYS A O 1
ATOM 1426 N N . LEU A 1 186 ? 13.718 -20.307 -20.530 1.00 95.00 186 LEU A N 1
ATOM 1427 C CA . LEU A 1 186 ? 14.081 -18.978 -21.014 1.00 95.00 186 LEU A CA 1
ATOM 1428 C C . LEU A 1 186 ? 12.955 -17.981 -20.701 1.00 95.00 186 LEU A C 1
ATOM 1430 O O . LEU A 1 186 ? 11.854 -18.082 -21.234 1.00 95.00 186 LEU A O 1
ATOM 1434 N N . MET A 1 187 ? 13.237 -17.019 -19.822 1.00 87.50 187 MET A N 1
ATOM 1435 C CA . MET A 1 187 ? 12.288 -15.997 -19.363 1.00 87.50 187 MET A CA 1
ATOM 1436 C C . MET A 1 187 ? 12.559 -14.624 -19.983 1.00 87.50 187 MET A C 1
ATOM 1438 O O . MET A 1 187 ? 11.649 -13.801 -20.064 1.00 87.50 187 MET A O 1
ATOM 1442 N N . ARG A 1 188 ? 13.803 -14.350 -20.395 1.00 88.00 188 ARG A N 1
ATOM 1443 C CA . ARG A 1 188 ? 14.213 -13.083 -21.013 1.00 88.00 188 ARG A CA 1
ATOM 1444 C C . ARG A 1 188 ? 15.116 -13.354 -22.214 1.00 88.00 188 ARG A C 1
ATOM 1446 O O . ARG A 1 188 ? 16.108 -14.071 -22.096 1.00 88.00 188 ARG A O 1
ATOM 1453 N N . LEU A 1 189 ? 14.774 -12.748 -23.345 1.00 95.88 189 LEU A N 1
ATOM 1454 C CA . LEU A 1 189 ? 15.517 -12.808 -24.601 1.00 95.88 189 LEU A CA 1
ATOM 1455 C C . LEU A 1 189 ? 15.668 -11.391 -25.150 1.00 95.88 189 LEU A C 1
ATOM 1457 O O . LEU A 1 189 ? 14.695 -10.633 -25.144 1.00 95.88 189 LEU A O 1
ATOM 1461 N N . ASN A 1 190 ? 16.840 -11.046 -25.676 1.00 94.88 190 ASN A N 1
ATOM 1462 C CA . ASN A 1 190 ? 17.001 -9.857 -26.505 1.00 94.88 190 ASN A CA 1
ATOM 1463 C C . ASN A 1 190 ? 18.084 -10.075 -27.577 1.00 94.88 190 ASN A C 1
ATOM 1465 O O . ASN A 1 190 ? 19.234 -10.373 -27.262 1.00 94.88 190 ASN A O 1
ATOM 1469 N N . LEU A 1 191 ? 17.683 -9.944 -28.843 1.00 97.31 191 LEU A N 1
ATOM 1470 C CA . LEU A 1 191 ? 18.487 -10.103 -30.061 1.00 97.31 191 LEU A CA 1
ATOM 1471 C C . LEU A 1 191 ? 18.466 -8.820 -30.923 1.00 97.31 191 LEU A C 1
ATOM 1473 O O . LEU A 1 191 ? 18.884 -8.834 -32.082 1.00 97.31 191 LEU A O 1
ATOM 1477 N N . SER A 1 192 ? 17.931 -7.717 -30.392 1.00 96.06 192 SER A N 1
ATOM 1478 C CA . SER A 1 192 ? 17.742 -6.466 -31.135 1.00 96.06 192 SER A CA 1
ATOM 1479 C C . SER A 1 192 ? 19.063 -5.825 -31.581 1.00 96.06 192 SER A C 1
ATOM 1481 O O . SER A 1 192 ? 20.118 -6.090 -31.010 1.00 96.06 192 SER A O 1
ATOM 1483 N N . PHE A 1 193 ? 19.017 -4.978 -32.610 1.00 95.50 193 PHE A N 1
ATOM 1484 C CA . PHE A 1 193 ? 20.181 -4.268 -33.158 1.00 95.50 193 PHE A CA 1
ATOM 1485 C C . PHE A 1 193 ? 21.338 -5.226 -33.501 1.00 95.50 193 PHE A C 1
ATOM 1487 O O . PHE A 1 193 ? 22.425 -5.164 -32.930 1.00 95.50 193 PHE A O 1
ATOM 1494 N N . ASN A 1 194 ? 21.046 -6.144 -34.421 1.00 97.88 194 ASN A N 1
ATOM 1495 C CA . ASN A 1 194 ? 21.975 -7.056 -35.083 1.00 97.88 194 ASN A CA 1
ATOM 1496 C C . ASN A 1 194 ? 21.646 -7.075 -36.596 1.00 97.88 194 ASN A C 1
ATOM 1498 O O . ASN A 1 194 ? 20.791 -6.319 -37.063 1.00 97.88 194 ASN A O 1
ATOM 1502 N N . ASN A 1 195 ? 22.308 -7.935 -37.372 1.00 97.00 195 ASN A N 1
ATOM 1503 C CA . ASN A 1 195 ? 22.092 -8.129 -38.810 1.00 97.00 195 ASN A CA 1
ATOM 1504 C C . ASN A 1 195 ? 21.432 -9.497 -39.121 1.00 97.00 195 ASN A C 1
ATOM 1506 O O . ASN A 1 195 ? 21.739 -10.133 -40.133 1.00 97.00 195 ASN A O 1
ATOM 1510 N N . LEU A 1 196 ? 20.560 -9.977 -38.224 1.00 97.44 196 LEU A N 1
ATOM 1511 C CA . LEU A 1 196 ? 19.866 -11.267 -38.343 1.00 97.44 196 LEU A CA 1
ATOM 1512 C C . LEU A 1 196 ? 18.799 -11.233 -39.450 1.00 97.44 196 LEU A C 1
ATOM 1514 O O . LEU A 1 196 ? 18.238 -10.176 -39.760 1.00 97.44 196 LEU A O 1
ATOM 1518 N N . SER A 1 197 ? 18.498 -12.396 -40.031 1.00 95.38 197 SER A N 1
ATOM 1519 C CA . SER A 1 197 ? 17.632 -12.525 -41.207 1.00 95.38 197 SER A CA 1
ATOM 1520 C C . SER A 1 197 ? 16.627 -13.683 -41.136 1.00 95.38 197 SER A C 1
ATOM 1522 O O . SER A 1 197 ? 16.786 -14.637 -40.380 1.00 95.38 197 SER A O 1
ATOM 1524 N N . GLY A 1 198 ? 15.566 -13.601 -41.942 1.00 93.88 198 GLY A N 1
ATOM 1525 C CA . GLY A 1 198 ? 14.575 -14.669 -42.093 1.00 93.88 198 GLY A CA 1
ATOM 1526 C C . GLY A 1 198 ? 13.463 -14.678 -41.029 1.00 93.88 198 GLY A C 1
ATOM 1527 O O . GLY A 1 198 ? 13.255 -13.688 -40.322 1.00 93.88 198 GLY A O 1
ATOM 1528 N N . PRO A 1 199 ? 12.680 -15.771 -40.951 1.00 95.12 199 PRO A N 1
ATOM 1529 C C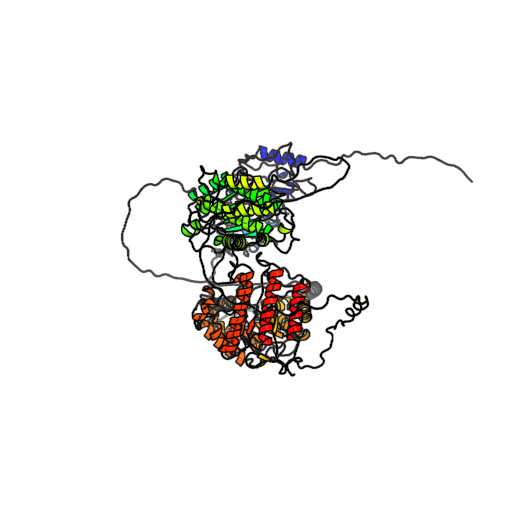A . PRO A 1 199 ? 11.530 -15.864 -40.059 1.00 95.12 199 PRO A CA 1
ATOM 1530 C C . PRO A 1 199 ? 11.940 -16.068 -38.593 1.00 95.12 199 PRO A C 1
ATOM 1532 O O . PRO A 1 199 ? 12.817 -16.877 -38.299 1.00 95.12 199 PRO A O 1
ATOM 1535 N N . ILE A 1 200 ? 11.249 -15.408 -37.658 1.00 96.25 200 ILE A N 1
ATOM 1536 C CA . ILE A 1 200 ? 11.417 -15.656 -36.217 1.00 96.25 200 ILE A CA 1
ATOM 1537 C C . ILE A 1 200 ? 10.906 -17.073 -35.860 1.00 96.25 200 ILE A C 1
ATOM 1539 O O . ILE A 1 200 ? 9.727 -17.366 -36.098 1.00 96.25 200 ILE A O 1
ATOM 1543 N N . PRO A 1 201 ? 11.744 -17.949 -35.261 1.00 94.81 201 PRO A N 1
ATOM 1544 C CA . PRO A 1 201 ? 11.379 -19.320 -34.892 1.00 94.81 201 PRO A CA 1
ATOM 1545 C C . PRO A 1 201 ? 10.173 -19.415 -33.957 1.00 94.81 201 PRO A C 1
ATOM 1547 O O . PRO A 1 201 ? 10.008 -18.586 -33.058 1.00 94.81 201 PRO A O 1
ATOM 1550 N N . MET A 1 202 ? 9.357 -20.463 -34.119 1.00 90.94 202 MET A N 1
ATOM 1551 C CA . MET A 1 202 ? 8.093 -20.627 -33.384 1.00 90.94 202 MET A CA 1
ATOM 1552 C C . MET A 1 202 ? 8.292 -20.658 -31.863 1.00 90.94 202 MET A C 1
ATOM 1554 O O . MET A 1 202 ? 7.458 -20.125 -31.130 1.00 90.94 202 MET A O 1
ATOM 1558 N N . SER A 1 203 ? 9.406 -21.219 -31.376 1.00 91.25 203 SER A N 1
ATOM 1559 C CA . SER A 1 203 ? 9.732 -21.227 -29.944 1.00 91.25 203 SER A CA 1
ATOM 1560 C C . SER A 1 203 ? 9.927 -19.829 -29.337 1.00 91.25 203 SER A C 1
ATOM 1562 O O . SER A 1 203 ? 9.765 -19.670 -28.127 1.00 91.25 203 SER A O 1
ATOM 1564 N N . LEU A 1 204 ? 10.242 -18.813 -30.151 1.00 93.62 204 LEU A N 1
ATOM 1565 C CA . LEU A 1 204 ? 10.638 -17.475 -29.699 1.00 93.62 204 LEU A CA 1
ATOM 1566 C C . LEU A 1 204 ? 9.570 -16.392 -29.923 1.00 93.62 204 LEU A C 1
ATOM 1568 O O . LEU A 1 204 ? 9.692 -15.298 -29.376 1.00 93.62 204 LEU A O 1
ATOM 1572 N N . GLN A 1 205 ? 8.480 -16.683 -30.641 1.00 91.56 205 GLN A N 1
ATOM 1573 C CA . GLN A 1 205 ? 7.435 -15.689 -30.961 1.00 91.56 205 GLN A CA 1
ATOM 1574 C C . GLN A 1 205 ? 6.633 -15.191 -29.738 1.00 91.56 205 GLN A C 1
ATOM 1576 O O . GLN A 1 205 ? 5.853 -14.247 -29.848 1.00 91.56 205 GLN A O 1
ATOM 1581 N N . ASN A 1 206 ? 6.818 -15.814 -28.566 1.00 90.31 206 ASN A N 1
ATOM 1582 C CA . ASN A 1 206 ? 6.237 -15.376 -27.292 1.00 90.31 206 ASN A CA 1
ATOM 1583 C C . ASN A 1 206 ? 7.010 -14.223 -26.619 1.00 90.31 206 ASN A C 1
ATOM 1585 O O . ASN A 1 206 ? 6.500 -13.643 -25.660 1.00 90.31 206 ASN A O 1
ATOM 1589 N N . PHE A 1 207 ? 8.224 -13.899 -27.078 1.00 91.44 207 PHE A N 1
ATOM 1590 C CA . PHE A 1 207 ? 8.991 -12.756 -26.574 1.00 91.44 207 PHE A CA 1
ATOM 1591 C C . PHE A 1 207 ? 8.468 -11.431 -27.167 1.00 91.44 207 PHE A C 1
ATOM 1593 O O . PHE A 1 207 ? 7.865 -11.437 -28.242 1.00 91.44 207 PHE A O 1
ATOM 1600 N N . PRO A 1 208 ? 8.639 -10.291 -26.469 1.00 88.94 208 PRO A N 1
ATOM 1601 C CA . PRO A 1 208 ? 8.119 -9.001 -26.924 1.00 88.94 208 PRO A CA 1
ATOM 1602 C C . PRO A 1 208 ? 8.772 -8.544 -28.239 1.00 88.94 208 PRO A C 1
ATOM 1604 O O . PRO A 1 208 ? 9.871 -8.975 -28.592 1.00 88.94 208 PRO A O 1
ATOM 1607 N N . LYS A 1 209 ? 8.104 -7.646 -28.975 1.00 90.88 209 LYS A N 1
ATOM 1608 C CA . LYS A 1 209 ? 8.571 -7.150 -30.286 1.00 90.88 209 LYS A CA 1
ATOM 1609 C C . LYS A 1 209 ? 9.958 -6.510 -30.184 1.00 90.88 209 LYS A C 1
ATOM 1611 O O . LYS A 1 209 ? 10.805 -6.671 -31.061 1.00 90.88 209 LYS A O 1
ATOM 1616 N N . GLU A 1 210 ? 10.175 -5.838 -29.066 1.00 91.06 210 GLU A N 1
ATOM 1617 C CA . GLU A 1 210 ? 11.369 -5.114 -28.654 1.00 91.06 210 GLU A CA 1
ATOM 1618 C C . GLU A 1 210 ? 12.612 -6.017 -28.648 1.00 91.06 210 GLU A C 1
ATOM 1620 O O . GLU A 1 210 ? 13.692 -5.556 -29.007 1.00 91.06 210 GLU A O 1
ATOM 1625 N N . SER A 1 211 ? 12.455 -7.318 -28.365 1.00 93.81 211 SER A N 1
ATOM 1626 C CA . SER A 1 211 ? 13.535 -8.315 -28.392 1.00 93.81 211 SER A CA 1
ATOM 1627 C C . SER A 1 211 ? 14.127 -8.571 -29.785 1.00 93.81 211 SER A C 1
ATOM 1629 O O . SER A 1 211 ? 15.161 -9.230 -29.869 1.00 93.81 211 SER A O 1
ATOM 1631 N N . PHE A 1 212 ? 13.504 -8.085 -30.866 1.00 96.25 212 PHE A N 1
ATOM 1632 C CA . PHE A 1 212 ? 13.900 -8.377 -32.254 1.00 96.25 212 PHE A CA 1
ATOM 1633 C C . PHE A 1 212 ? 14.122 -7.127 -33.126 1.00 96.25 212 PHE A C 1
ATOM 1635 O O . PHE A 1 212 ? 14.607 -7.251 -34.253 1.00 96.25 212 PHE A O 1
ATOM 1642 N N . LEU A 1 213 ? 13.791 -5.927 -32.626 1.00 90.19 213 LEU A N 1
ATOM 1643 C CA . LEU A 1 213 ? 13.907 -4.658 -33.363 1.00 90.19 213 LEU A CA 1
ATOM 1644 C C . LEU A 1 213 ? 15.333 -4.386 -33.875 1.00 90.19 213 LEU A C 1
ATOM 1646 O O . LEU A 1 213 ? 16.308 -4.919 -33.361 1.00 90.19 213 LEU A O 1
ATOM 1650 N N . GLY A 1 214 ? 15.473 -3.532 -34.890 1.00 89.56 214 GLY A N 1
ATOM 1651 C CA . GLY A 1 214 ? 16.782 -3.130 -35.426 1.00 89.56 214 GLY A CA 1
ATOM 1652 C C . GLY A 1 214 ? 17.460 -4.153 -36.348 1.00 89.56 214 GLY A C 1
ATOM 1653 O O . GLY A 1 214 ? 18.412 -3.786 -37.024 1.00 89.56 214 GLY A O 1
ATOM 1654 N N . ASN A 1 215 ? 16.950 -5.384 -36.442 1.00 93.81 215 ASN A N 1
ATOM 1655 C CA . ASN A 1 215 ? 17.332 -6.343 -37.480 1.00 93.81 215 ASN A CA 1
ATOM 1656 C C . ASN A 1 215 ? 16.494 -6.086 -38.742 1.00 93.81 215 ASN A C 1
ATOM 1658 O O . ASN A 1 215 ? 15.281 -6.293 -38.730 1.00 93.81 215 ASN A O 1
ATOM 1662 N N . SER A 1 216 ? 17.116 -5.628 -39.829 1.00 89.62 216 SER A N 1
ATOM 1663 C CA . SER A 1 216 ? 16.409 -5.201 -41.050 1.00 89.62 216 SER A CA 1
ATOM 1664 C C . SER A 1 216 ? 15.866 -6.345 -41.914 1.00 89.62 216 SER A C 1
ATOM 1666 O O . SER A 1 216 ? 15.002 -6.103 -42.755 1.00 89.62 216 SER A O 1
ATOM 1668 N N . LEU A 1 217 ? 16.357 -7.573 -41.717 1.00 91.62 217 LEU A N 1
ATOM 1669 C CA . LEU A 1 217 ? 16.010 -8.750 -42.520 1.00 91.62 217 LEU A CA 1
ATOM 1670 C C . LEU A 1 217 ? 15.185 -9.803 -41.753 1.00 91.62 217 LEU A C 1
ATOM 1672 O O . LEU A 1 217 ? 14.871 -10.846 -42.329 1.00 91.62 217 LEU A O 1
ATOM 1676 N N . LEU A 1 218 ? 14.836 -9.561 -40.480 1.00 94.69 218 LEU A N 1
ATOM 1677 C CA . LEU A 1 218 ? 13.932 -10.430 -39.714 1.00 94.69 218 LEU A CA 1
ATOM 1678 C C . LEU A 1 218 ? 12.460 -10.161 -40.050 1.00 94.69 218 LEU A C 1
ATOM 1680 O O . LEU A 1 218 ? 12.042 -9.015 -40.217 1.00 94.69 218 LEU A O 1
ATOM 1684 N N . CYS A 1 219 ? 11.653 -11.219 -40.069 1.00 92.31 219 CYS A N 1
ATOM 1685 C CA . CYS A 1 219 ? 10.213 -11.143 -40.314 1.00 92.31 219 CYS A CA 1
ATOM 1686 C C . CYS A 1 219 ? 9.425 -12.234 -39.564 1.00 92.31 219 CYS A C 1
ATOM 1688 O O . CYS A 1 219 ? 9.990 -13.154 -38.975 1.00 92.31 219 CYS A O 1
ATOM 1690 N N . GLY A 1 220 ? 8.096 -12.135 -39.585 1.00 89.38 220 GLY A N 1
ATOM 1691 C CA . GLY A 1 220 ? 7.198 -13.017 -38.834 1.00 89.38 220 GLY A CA 1
ATOM 1692 C C . GLY A 1 220 ? 6.988 -12.571 -37.377 1.00 89.38 220 GLY A C 1
ATOM 1693 O O . GLY A 1 220 ? 7.726 -11.720 -36.882 1.00 89.38 220 GLY A O 1
ATOM 1694 N N . PRO A 1 221 ? 5.966 -13.101 -36.677 1.00 87.69 221 PRO A N 1
ATOM 1695 C CA . PRO A 1 221 ? 5.587 -12.620 -35.346 1.00 87.69 221 PRO A CA 1
ATOM 1696 C C . PRO A 1 221 ? 6.739 -12.725 -34.329 1.00 87.69 221 PRO A C 1
ATOM 1698 O O . PRO A 1 221 ? 7.441 -13.734 -34.333 1.00 87.69 221 PRO A O 1
ATOM 1701 N N . PRO A 1 222 ? 6.941 -11.740 -33.429 1.00 90.00 222 PRO A N 1
ATOM 1702 C CA . PRO A 1 222 ? 6.141 -10.527 -33.194 1.00 90.00 222 PRO A CA 1
ATOM 1703 C C . PRO A 1 222 ? 6.414 -9.339 -34.146 1.00 90.00 222 PRO A C 1
ATOM 1705 O O . PRO A 1 222 ? 5.828 -8.269 -33.955 1.00 90.00 222 PRO A O 1
ATOM 1708 N N . LEU A 1 223 ? 7.291 -9.483 -35.146 1.00 90.56 223 LEU A N 1
ATOM 1709 C CA . LEU A 1 223 ? 7.458 -8.504 -36.229 1.00 90.56 223 LEU A CA 1
ATOM 1710 C C . LEU A 1 223 ? 6.344 -8.660 -37.288 1.00 90.56 223 LEU A C 1
ATOM 1712 O O . LEU A 1 223 ? 5.413 -9.454 -37.136 1.00 90.56 223 LEU A O 1
ATOM 1716 N N . GLU A 1 224 ? 6.401 -7.856 -38.353 1.00 87.69 224 GLU A N 1
ATOM 1717 C CA . GLU A 1 224 ? 5.446 -7.962 -39.463 1.00 87.69 224 GLU A CA 1
ATOM 1718 C C . GLU A 1 224 ? 5.702 -9.231 -40.312 1.00 87.69 224 GLU A C 1
ATOM 1720 O O . GLU A 1 224 ? 6.838 -9.716 -40.362 1.00 87.69 224 GLU A O 1
ATOM 1725 N N . PRO A 1 225 ? 4.676 -9.805 -40.974 1.00 84.44 225 PRO A N 1
ATOM 1726 C CA . PRO A 1 225 ? 4.811 -11.055 -41.726 1.00 84.44 225 PRO A CA 1
ATOM 1727 C C . PRO A 1 225 ? 5.835 -10.997 -42.869 1.00 84.44 225 PRO A C 1
ATOM 1729 O O . PRO A 1 225 ? 5.992 -9.976 -43.533 1.00 84.44 225 PRO A O 1
ATOM 1732 N N . CYS A 1 226 ? 6.484 -12.129 -43.148 1.00 85.69 226 CYS A N 1
ATOM 1733 C CA . CYS A 1 226 ? 7.424 -12.270 -44.260 1.00 85.69 226 CYS A CA 1
ATOM 1734 C C . CYS A 1 226 ? 6.719 -12.113 -45.622 1.00 85.69 226 CYS A C 1
ATOM 1736 O O . CYS A 1 226 ? 5.974 -12.993 -46.056 1.00 85.69 226 CYS A O 1
ATOM 1738 N N . THR A 1 227 ? 6.970 -11.008 -46.324 1.00 75.75 227 THR A N 1
ATOM 1739 C CA . THR A 1 227 ? 6.412 -10.729 -47.657 1.00 75.75 227 THR A CA 1
ATOM 1740 C C . THR A 1 227 ? 7.177 -11.496 -48.742 1.00 75.75 227 THR A C 1
ATOM 1742 O O . THR A 1 227 ? 8.177 -10.993 -49.252 1.00 75.75 227 THR A O 1
ATOM 1745 N N . GLY A 1 228 ? 6.742 -12.717 -49.088 1.00 63.91 228 GLY A N 1
ATOM 1746 C CA . GLY A 1 228 ? 7.538 -13.570 -49.990 1.00 63.91 228 GLY A CA 1
ATOM 1747 C C . GLY A 1 228 ? 6.886 -14.794 -50.649 1.00 63.91 228 GLY A C 1
ATOM 1748 O O . GLY A 1 228 ? 7.623 -15.605 -51.199 1.00 63.91 228 GLY A O 1
ATOM 1749 N N . ILE A 1 229 ? 5.556 -14.963 -50.631 1.00 42.56 229 ILE A N 1
ATOM 1750 C CA . ILE A 1 229 ? 4.861 -16.007 -51.422 1.00 42.56 229 ILE A CA 1
ATOM 1751 C C . ILE A 1 229 ? 3.585 -15.401 -52.040 1.00 42.56 229 ILE A C 1
ATOM 1753 O O . ILE A 1 229 ? 2.816 -14.778 -51.304 1.00 42.56 229 ILE A O 1
ATOM 1757 N N . PRO A 1 230 ? 3.333 -15.545 -53.358 1.00 38.34 230 PRO A N 1
ATOM 1758 C CA . PRO A 1 230 ? 2.135 -15.000 -53.996 1.00 38.34 230 PRO A CA 1
ATOM 1759 C C . PRO A 1 230 ? 0.889 -15.876 -53.747 1.00 38.34 230 PRO A C 1
ATOM 1761 O O . PRO A 1 230 ? 0.988 -17.106 -53.786 1.00 38.34 230 PRO A O 1
ATOM 1764 N N . PRO A 1 231 ? -0.305 -15.284 -53.557 1.00 45.12 231 PRO A N 1
ATOM 1765 C CA . PRO A 1 231 ? -1.556 -16.035 -53.547 1.00 45.12 231 PRO A CA 1
ATOM 1766 C C . PRO A 1 231 ? -1.930 -16.488 -54.968 1.00 45.12 231 PRO A C 1
ATOM 1768 O O . PRO A 1 231 ? -1.867 -15.705 -55.916 1.00 45.12 231 PRO A O 1
ATOM 1771 N N . SER A 1 232 ? -2.370 -17.740 -55.118 1.00 32.72 232 SER A N 1
ATOM 1772 C CA . SER A 1 232 ? -3.044 -18.182 -56.350 1.00 32.72 232 SER A CA 1
ATOM 1773 C C . SER A 1 232 ? -4.472 -17.613 -56.415 1.00 32.72 232 SER A C 1
ATOM 1775 O O . SER A 1 232 ? -5.107 -17.478 -55.367 1.00 32.72 232 SER A O 1
ATOM 1777 N N . PRO A 1 233 ? -4.993 -17.269 -57.608 1.00 46.47 233 PRO A N 1
ATOM 1778 C CA . PRO A 1 233 ? -6.279 -16.587 -57.743 1.00 46.47 233 PRO A CA 1
ATOM 1779 C C . PRO A 1 233 ? -7.480 -17.518 -57.516 1.00 46.47 233 PRO A C 1
ATOM 1781 O O . PRO A 1 233 ? -7.511 -18.650 -57.999 1.00 46.47 233 PRO A O 1
ATOM 1784 N N . SER A 1 234 ? -8.505 -17.003 -56.835 1.00 34.41 234 SER A N 1
ATOM 1785 C CA . SER A 1 234 ? -9.795 -17.681 -56.650 1.00 34.41 234 SER A CA 1
ATOM 1786 C C . SER A 1 234 ? -10.649 -17.652 -57.930 1.00 34.41 234 SER A C 1
ATOM 1788 O O . SER A 1 234 ? -10.726 -16.601 -58.570 1.00 34.41 234 SER A O 1
ATOM 1790 N N . PRO A 1 235 ? -11.349 -18.746 -58.288 1.00 43.44 235 PRO A N 1
ATOM 1791 C CA . PRO A 1 235 ? -12.341 -18.748 -59.362 1.00 43.44 235 PRO A CA 1
ATOM 1792 C C . PRO A 1 235 ? -13.722 -18.252 -58.891 1.00 43.44 235 PRO A C 1
ATOM 1794 O O . PRO A 1 235 ? -14.097 -18.430 -57.732 1.00 43.44 235 PRO A O 1
ATOM 1797 N N . SER A 1 236 ? -14.501 -17.707 -59.830 1.00 31.28 236 SER A N 1
ATOM 1798 C CA . SER A 1 236 ? -15.912 -17.300 -59.657 1.00 31.28 236 SER A CA 1
ATOM 1799 C C . SER A 1 236 ? -16.827 -18.138 -60.599 1.00 31.28 236 SER A C 1
ATOM 1801 O O . SER A 1 236 ? -16.323 -19.081 -61.211 1.00 31.28 236 SER A O 1
ATOM 1803 N N . PRO A 1 237 ? -18.169 -17.975 -60.639 1.00 38.72 237 PRO A N 1
ATOM 1804 C CA . PRO A 1 237 ? -19.094 -19.087 -60.400 1.00 38.72 237 PRO A CA 1
ATOM 1805 C C . PRO A 1 237 ? -19.567 -19.840 -61.669 1.00 38.72 237 PRO A C 1
ATOM 1807 O O . PRO A 1 237 ? -19.463 -19.312 -62.776 1.00 38.72 237 PRO A O 1
ATOM 1810 N N . PRO A 1 238 ? -20.126 -21.063 -61.524 1.00 44.69 238 PRO A N 1
ATOM 1811 C CA . PRO A 1 238 ? -20.449 -21.952 -62.646 1.00 44.69 238 PRO A CA 1
ATOM 1812 C C . PRO A 1 238 ? -21.922 -21.929 -63.099 1.00 44.69 238 PRO A C 1
ATOM 1814 O O . PRO A 1 238 ? -22.826 -21.712 -62.294 1.00 44.69 238 PRO A O 1
ATOM 1817 N N . ALA A 1 239 ? -22.168 -22.320 -64.358 1.00 28.72 239 ALA A N 1
ATOM 1818 C CA . ALA A 1 239 ? -23.478 -22.783 -64.833 1.00 28.72 239 ALA A CA 1
ATOM 1819 C C . ALA A 1 239 ? -23.374 -23.788 -66.014 1.00 28.72 239 ALA A C 1
ATOM 1821 O O . ALA A 1 239 ? -23.178 -23.366 -67.143 1.00 28.72 239 ALA A O 1
ATOM 1822 N N . ILE A 1 240 ? -23.530 -25.095 -65.711 1.00 29.36 240 ILE A N 1
ATOM 1823 C CA . ILE A 1 240 ? -24.426 -26.091 -66.377 1.00 29.36 240 ILE A CA 1
ATOM 1824 C C . ILE A 1 240 ? -24.313 -26.298 -67.925 1.00 29.36 240 ILE A C 1
ATOM 1826 O O . ILE A 1 240 ? -24.441 -25.316 -68.647 1.00 29.36 240 ILE A O 1
ATOM 1830 N N . PRO A 1 241 ? -24.297 -27.543 -68.495 1.00 37.81 241 PRO A N 1
ATOM 1831 C CA . PRO A 1 241 ? -24.114 -28.899 -67.925 1.00 37.81 241 PRO A CA 1
ATOM 1832 C C . PRO A 1 241 ? -23.185 -29.858 -68.747 1.00 37.81 241 PRO A C 1
ATOM 1834 O O . PRO A 1 241 ? -22.608 -29.478 -69.758 1.00 37.81 241 PRO A O 1
ATOM 1837 N N . THR A 1 242 ? -23.174 -31.153 -68.366 1.00 24.39 242 THR A N 1
ATOM 1838 C CA . THR A 1 242 ? -22.736 -32.364 -69.129 1.00 24.39 242 THR A CA 1
ATOM 1839 C C . THR A 1 242 ? -21.230 -32.530 -69.463 1.00 24.39 242 THR A C 1
ATOM 1841 O O . THR A 1 242 ? -20.552 -31.567 -69.781 1.00 24.39 242 THR A O 1
ATOM 1844 N N . GLU A 1 243 ? -20.613 -33.726 -69.406 1.00 28.14 243 GLU A N 1
ATOM 1845 C CA . GLU A 1 243 ? -21.147 -35.078 -69.136 1.00 28.14 243 GLU A CA 1
ATOM 1846 C C . GLU A 1 243 ? -20.171 -36.033 -68.387 1.00 28.14 243 GLU A C 1
ATOM 1848 O O . GLU A 1 243 ? -18.964 -36.035 -68.609 1.00 28.14 243 GLU A O 1
ATOM 1853 N N . ASN A 1 244 ? -20.745 -36.879 -67.521 1.00 28.97 244 ASN A N 1
ATOM 1854 C CA . ASN A 1 244 ? -20.349 -38.244 -67.120 1.00 28.97 244 ASN A CA 1
ATOM 1855 C C . ASN A 1 244 ? -18.871 -38.729 -67.162 1.00 28.97 244 ASN A C 1
ATOM 1857 O O . ASN A 1 244 ? -18.384 -39.170 -68.201 1.00 28.97 244 ASN A O 1
ATOM 1861 N N . LYS A 1 245 ? -18.277 -38.972 -65.973 1.00 31.06 245 LYS A N 1
ATOM 1862 C CA . LYS A 1 245 ? -17.445 -40.174 -65.689 1.00 31.06 245 LYS A CA 1
ATOM 1863 C C . LYS A 1 245 ? -17.721 -40.740 -64.285 1.00 31.06 245 LYS A C 1
ATOM 1865 O O . LYS A 1 245 ? -17.986 -39.989 -63.352 1.00 31.06 245 LYS A O 1
ATOM 1870 N N . LYS A 1 246 ? -17.698 -42.075 -64.151 1.00 29.92 246 LYS A N 1
ATOM 1871 C CA . LYS A 1 246 ? -18.055 -42.824 -62.923 1.00 29.92 246 LYS A CA 1
ATOM 1872 C C . LYS A 1 246 ? -16.854 -43.088 -62.004 1.00 29.92 246 LYS A C 1
ATOM 1874 O O . LYS A 1 246 ? -15.710 -43.073 -62.445 1.00 29.92 246 LYS A O 1
ATOM 1879 N N . GLY A 1 247 ? -17.160 -43.323 -60.725 1.00 31.02 247 GLY A N 1
ATOM 1880 C CA . GLY A 1 247 ? -16.215 -43.363 -59.608 1.00 31.02 247 GLY A CA 1
ATOM 1881 C C . GLY A 1 247 ? -15.138 -44.456 -59.618 1.00 31.02 247 GLY A C 1
ATOM 1882 O O . GLY A 1 247 ? -15.234 -45.472 -60.298 1.00 31.02 247 GLY A O 1
ATOM 1883 N N . PHE A 1 248 ? -14.131 -44.220 -58.773 1.00 42.34 248 PHE A N 1
ATOM 1884 C CA . PHE A 1 248 ? -12.970 -45.080 -58.508 1.00 42.34 248 PHE A CA 1
ATOM 1885 C C . PHE A 1 248 ? -13.111 -45.900 -57.201 1.00 42.34 248 PHE A C 1
ATOM 1887 O O . PHE A 1 248 ? -12.167 -46.541 -56.749 1.00 42.34 248 PHE A O 1
ATOM 1894 N N . TRP A 1 249 ? -14.291 -45.907 -56.572 1.00 35.25 249 TRP A N 1
ATOM 1895 C CA . TRP A 1 249 ? -14.548 -46.697 -55.362 1.00 35.25 249 TRP A CA 1
ATOM 1896 C C . TRP A 1 249 ? -14.938 -48.139 -55.687 1.00 35.25 249 TRP A C 1
ATOM 1898 O O . TRP A 1 249 ? -16.064 -48.557 -55.440 1.00 35.25 249 TRP A O 1
ATOM 1908 N N . ASP A 1 250 ? -13.979 -48.905 -56.205 1.00 35.75 250 ASP A N 1
ATOM 1909 C CA . ASP A 1 250 ? -14.080 -50.361 -56.239 1.00 35.75 250 ASP A CA 1
ATOM 1910 C C . ASP A 1 250 ? -12.703 -51.010 -56.015 1.00 35.75 250 ASP A C 1
ATOM 1912 O O . ASP A 1 250 ? -11.745 -50.724 -56.732 1.00 35.75 250 ASP A O 1
ATOM 1916 N N . LYS A 1 251 ? -12.622 -51.906 -55.017 1.00 38.75 251 LYS A N 1
ATOM 1917 C CA . LYS A 1 251 ? -11.415 -52.596 -54.490 1.00 38.75 251 LYS A CA 1
ATOM 1918 C C . LYS A 1 251 ? -10.474 -51.810 -53.551 1.00 38.75 251 LYS A C 1
ATOM 1920 O O . LYS A 1 251 ? -9.269 -51.736 -53.775 1.00 38.75 251 LYS A O 1
ATOM 1925 N N . LEU A 1 252 ? -10.976 -51.465 -52.362 1.00 43.03 252 LEU A N 1
ATOM 1926 C CA . LEU A 1 252 ? -10.196 -51.645 -51.124 1.00 43.03 252 LEU A CA 1
ATOM 1927 C C . LEU A 1 252 ? -10.907 -52.697 -50.260 1.00 43.03 252 LEU A C 1
ATOM 1929 O O . LEU A 1 252 ? -12.097 -52.566 -49.989 1.00 43.03 252 LEU A O 1
ATOM 1933 N N . SER A 1 253 ? -10.230 -53.792 -49.893 1.00 58.22 253 SER A N 1
ATOM 1934 C CA . SER A 1 253 ? -10.940 -54.951 -49.324 1.00 58.22 253 SER A CA 1
ATOM 1935 C C . SER A 1 253 ? -11.385 -54.734 -47.872 1.00 58.22 253 SER A C 1
ATOM 1937 O O . SER A 1 253 ? -10.630 -54.223 -47.043 1.00 58.22 253 SER A O 1
ATOM 1939 N N . LEU A 1 254 ? -12.589 -55.219 -47.549 1.00 51.59 254 LEU A N 1
ATOM 1940 C CA . LEU A 1 254 ? -13.231 -55.107 -46.233 1.00 51.59 254 LEU A CA 1
ATOM 1941 C C . LEU A 1 254 ? -12.342 -55.585 -45.065 1.00 51.59 254 LEU A C 1
ATOM 1943 O O . LEU A 1 254 ? -12.404 -55.030 -43.971 1.00 51.59 254 LEU A O 1
ATOM 1947 N N . LYS A 1 255 ? -11.456 -56.563 -45.307 1.00 49.22 255 LYS A N 1
ATOM 1948 C CA . LYS A 1 255 ? -10.502 -57.074 -44.308 1.00 49.22 255 LYS A CA 1
ATOM 1949 C C . LYS A 1 255 ? -9.493 -56.017 -43.840 1.00 49.22 255 LYS A C 1
ATOM 1951 O O . LYS A 1 255 ? -9.106 -56.042 -42.677 1.00 49.22 255 LYS A O 1
ATOM 1956 N N . VAL A 1 256 ? -9.094 -55.081 -44.708 1.00 57.62 256 VAL A N 1
ATOM 1957 C CA . VAL A 1 256 ? -8.158 -53.995 -44.354 1.00 57.62 256 VAL A CA 1
ATOM 1958 C C . VAL A 1 256 ? -8.850 -52.967 -43.463 1.00 57.62 256 VAL A C 1
ATOM 1960 O O . VAL A 1 256 ? -8.287 -52.560 -42.454 1.00 57.62 256 VAL A O 1
ATOM 1963 N N . ILE A 1 257 ? -10.095 -52.603 -43.787 1.00 60.78 257 ILE A N 1
ATOM 1964 C CA . ILE A 1 257 ? -10.893 -51.660 -42.989 1.00 60.78 257 ILE A CA 1
ATOM 1965 C C . ILE A 1 257 ? -11.146 -52.232 -41.586 1.00 60.78 257 ILE A C 1
ATOM 1967 O O . ILE A 1 257 ? -10.951 -51.526 -40.602 1.00 60.78 257 ILE A O 1
ATOM 1971 N N . ILE A 1 258 ? -11.486 -53.522 -41.479 1.00 65.44 258 ILE A N 1
ATOM 1972 C CA . ILE A 1 258 ? -11.662 -54.202 -40.184 1.00 65.44 258 ILE A CA 1
ATOM 1973 C C . ILE A 1 258 ? -10.342 -54.263 -39.397 1.00 65.44 258 ILE A C 1
ATOM 1975 O O . ILE A 1 258 ? -10.347 -54.000 -38.198 1.00 65.44 258 ILE A O 1
ATOM 1979 N N . ALA A 1 259 ? -9.207 -54.552 -40.046 1.00 63.00 259 ALA A N 1
ATOM 1980 C CA . ALA A 1 259 ? -7.902 -54.583 -39.379 1.00 63.00 259 ALA A CA 1
ATOM 1981 C C . ALA A 1 259 ? -7.466 -53.199 -38.859 1.00 63.00 259 ALA A C 1
ATOM 1983 O O . ALA A 1 259 ? -7.001 -53.089 -37.725 1.00 63.00 259 ALA A O 1
ATOM 1984 N N . VAL A 1 260 ? -7.665 -52.136 -39.648 1.00 67.56 260 VAL A N 1
ATOM 1985 C CA . VAL A 1 260 ? -7.387 -50.753 -39.225 1.00 67.56 260 VAL A CA 1
ATOM 1986 C C . VAL A 1 260 ? -8.340 -50.327 -38.108 1.00 67.56 260 VAL A C 1
ATOM 1988 O O . VAL A 1 260 ? -7.883 -49.776 -37.113 1.00 67.56 260 VAL A O 1
ATOM 1991 N N . ALA A 1 261 ? -9.637 -50.633 -38.211 1.00 68.31 261 ALA A N 1
ATOM 1992 C CA . ALA A 1 261 ? -10.609 -50.329 -37.161 1.00 68.31 261 ALA A CA 1
ATOM 1993 C C . ALA A 1 261 ? -10.282 -51.052 -35.843 1.00 68.31 261 ALA A C 1
ATOM 1995 O O . ALA A 1 261 ? -10.301 -50.422 -34.791 1.00 68.31 261 ALA A O 1
ATOM 1996 N N . ALA A 1 262 ? -9.916 -52.337 -35.888 1.00 74.38 262 ALA A N 1
ATOM 1997 C CA . ALA A 1 262 ? -9.501 -53.094 -34.707 1.00 74.38 262 ALA A CA 1
ATOM 1998 C C . ALA A 1 262 ? -8.189 -52.559 -34.102 1.00 74.38 262 ALA A C 1
ATOM 2000 O O . ALA A 1 262 ? -8.092 -52.422 -32.884 1.00 74.38 262 ALA A O 1
ATOM 2001 N N . GLY A 1 263 ? -7.207 -52.201 -34.938 1.00 73.56 263 GLY A N 1
ATOM 2002 C CA . GLY A 1 263 ? -5.954 -51.584 -34.495 1.00 73.56 263 GLY A CA 1
ATOM 2003 C C . GLY A 1 263 ? -6.166 -50.218 -33.839 1.00 73.56 263 GLY A C 1
ATOM 2004 O O . GLY A 1 263 ? -5.635 -49.968 -32.761 1.00 73.56 263 GLY A O 1
ATOM 2005 N N . VAL A 1 264 ? -6.998 -49.359 -34.437 1.00 75.38 264 VAL A N 1
ATOM 2006 C CA . VAL A 1 264 ? -7.382 -48.058 -33.864 1.00 75.38 264 VAL A CA 1
ATOM 2007 C C . VAL A 1 264 ? -8.186 -48.240 -32.578 1.00 75.38 264 VAL A C 1
ATOM 2009 O O . VAL A 1 264 ? -7.919 -47.536 -31.611 1.00 75.38 264 VAL A O 1
ATOM 2012 N N . LEU A 1 265 ? -9.116 -49.197 -32.512 1.00 80.81 265 LEU A N 1
ATOM 2013 C CA . LEU A 1 265 ? -9.897 -49.453 -31.300 1.00 80.81 265 LEU A CA 1
ATOM 2014 C C . LEU A 1 265 ? -9.010 -49.966 -30.157 1.00 80.81 265 LEU A C 1
ATOM 2016 O O . LEU A 1 265 ? -9.155 -49.500 -29.031 1.00 80.81 265 LEU A O 1
ATOM 2020 N N . ALA A 1 266 ? -8.050 -50.853 -30.442 1.00 80.25 266 ALA A N 1
ATOM 2021 C CA . ALA A 1 266 ? -7.061 -51.314 -29.468 1.00 80.25 266 ALA A CA 1
ATOM 2022 C C . ALA A 1 266 ? -6.128 -50.181 -29.005 1.00 80.25 266 ALA A C 1
ATOM 2024 O O . ALA A 1 266 ? -5.862 -50.059 -27.809 1.00 80.25 266 ALA A O 1
ATOM 2025 N N . LEU A 1 267 ? -5.682 -49.313 -29.922 1.00 80.50 267 LEU A N 1
ATOM 2026 C CA . LEU A 1 267 ? -4.870 -48.141 -29.588 1.00 80.50 267 LEU A CA 1
ATOM 2027 C C . LEU A 1 267 ? -5.659 -47.141 -28.728 1.00 80.50 267 LEU A C 1
ATOM 2029 O O . LEU A 1 267 ? -5.132 -46.646 -27.738 1.00 80.50 267 LEU A O 1
ATOM 2033 N N . MET A 1 268 ? -6.932 -46.898 -29.051 1.00 81.62 268 MET A N 1
ATOM 2034 C CA . MET A 1 268 ? -7.839 -46.060 -28.260 1.00 81.62 268 MET A CA 1
ATOM 2035 C C . MET A 1 268 ? -8.078 -46.646 -26.866 1.00 81.62 268 MET A C 1
ATOM 2037 O O . MET A 1 268 ? -8.030 -45.906 -25.891 1.00 81.62 268 MET A O 1
ATOM 2041 N N . LEU A 1 269 ? -8.270 -47.963 -26.739 1.00 81.88 269 LEU A N 1
ATOM 2042 C CA . LEU A 1 269 ? -8.415 -48.630 -25.439 1.00 81.88 269 LEU A CA 1
ATOM 2043 C C . LEU A 1 269 ? -7.133 -48.523 -24.602 1.00 81.88 269 LEU A C 1
ATOM 2045 O O . LEU A 1 269 ? -7.204 -48.229 -23.412 1.00 81.88 269 LEU A O 1
ATOM 2049 N N . LEU A 1 270 ? -5.962 -48.677 -25.224 1.00 82.25 270 LEU A N 1
ATOM 2050 C CA . LEU A 1 270 ? -4.668 -48.515 -24.559 1.00 82.25 270 LEU A CA 1
ATOM 2051 C C . LEU A 1 270 ? -4.414 -47.053 -24.150 1.00 82.25 270 LEU A C 1
ATOM 2053 O O . LEU A 1 270 ? -3.956 -46.805 -23.038 1.00 82.25 270 LEU A O 1
ATOM 2057 N N . VAL A 1 271 ? -4.791 -46.081 -24.986 1.00 79.75 271 VAL A N 1
ATOM 2058 C CA . VAL A 1 271 ? -4.761 -44.644 -24.657 1.00 79.75 271 VAL A CA 1
ATOM 2059 C C . VAL A 1 271 ? -5.753 -44.300 -23.542 1.00 79.75 271 VAL A C 1
ATOM 2061 O O . VAL A 1 271 ? -5.403 -43.520 -22.665 1.00 79.75 271 VAL A O 1
ATOM 2064 N N . ILE A 1 272 ? -6.944 -44.904 -23.502 1.00 82.25 272 ILE A N 1
ATOM 2065 C CA . ILE A 1 272 ? -7.919 -44.729 -22.411 1.00 82.25 272 ILE A CA 1
ATOM 2066 C C . ILE A 1 272 ? -7.395 -45.337 -21.102 1.00 82.25 272 ILE A C 1
ATOM 2068 O O . ILE A 1 272 ? -7.529 -44.714 -20.053 1.00 82.25 272 ILE A O 1
ATOM 2072 N N . ILE A 1 273 ? -6.740 -46.502 -21.144 1.00 79.69 273 ILE A N 1
ATOM 2073 C CA . ILE A 1 273 ? -6.087 -47.108 -19.972 1.00 79.69 273 ILE A CA 1
ATOM 2074 C C . ILE A 1 273 ? -4.938 -46.218 -19.472 1.00 79.69 273 ILE A C 1
ATOM 2076 O O . ILE A 1 273 ? -4.852 -45.952 -18.275 1.00 79.69 273 ILE A O 1
ATOM 2080 N N . VAL A 1 274 ? -4.096 -45.690 -20.369 1.00 75.56 274 VAL A N 1
ATOM 2081 C CA . VAL A 1 274 ? -3.042 -44.724 -20.011 1.00 75.56 274 VAL A CA 1
ATOM 2082 C C . VAL A 1 274 ? -3.640 -43.428 -19.453 1.00 75.56 274 VAL A C 1
ATOM 2084 O O . VAL A 1 274 ? -3.166 -42.943 -18.431 1.00 75.56 274 VAL A O 1
ATOM 2087 N N . LEU A 1 275 ? -4.716 -42.897 -20.040 1.00 63.44 275 LEU A N 1
ATOM 2088 C CA . LEU A 1 275 ? -5.409 -41.708 -19.534 1.00 63.44 275 LEU A CA 1
ATOM 2089 C C . LEU A 1 275 ? -6.031 -41.945 -18.157 1.00 63.44 275 LEU A C 1
ATOM 2091 O O . LEU A 1 275 ? -5.911 -41.075 -17.306 1.00 63.44 275 LEU A O 1
ATOM 2095 N N . LEU A 1 276 ? -6.622 -43.111 -17.886 1.00 61.78 276 LEU A N 1
ATOM 2096 C CA . LEU A 1 276 ? -7.114 -43.465 -16.550 1.00 61.78 276 LEU A CA 1
ATOM 2097 C C . LEU A 1 276 ? -5.964 -43.568 -15.536 1.00 61.78 276 LEU A C 1
ATOM 2099 O O . LEU A 1 276 ? -6.072 -43.029 -14.436 1.00 61.78 276 LEU A O 1
ATOM 2103 N N . LEU A 1 277 ? -4.831 -44.166 -15.919 1.00 54.56 277 LEU A N 1
ATOM 2104 C CA . LEU A 1 277 ? -3.620 -44.217 -15.090 1.00 54.56 277 LEU A CA 1
ATOM 2105 C C . LEU A 1 277 ? -2.981 -42.830 -14.868 1.00 54.56 277 LEU A C 1
ATOM 2107 O O . LEU A 1 277 ? -2.382 -42.602 -13.818 1.00 54.56 277 LEU A O 1
ATOM 2111 N N . CYS A 1 278 ? -3.136 -41.889 -15.803 1.00 49.06 278 CYS A N 1
ATOM 2112 C CA . CYS A 1 278 ? -2.696 -40.497 -15.662 1.00 49.06 278 CYS A CA 1
ATOM 2113 C C . CYS A 1 278 ? -3.692 -39.622 -14.879 1.00 49.06 278 CYS A C 1
ATOM 2115 O O . CYS A 1 278 ? -3.268 -38.774 -14.102 1.00 49.06 278 CYS A O 1
ATOM 2117 N N . ILE A 1 279 ? -5.003 -39.843 -15.007 1.00 49.19 279 ILE A N 1
ATOM 2118 C CA . ILE A 1 279 ? -6.042 -39.134 -14.238 1.00 49.19 279 ILE A CA 1
ATOM 2119 C C . ILE A 1 279 ? -6.000 -39.561 -12.762 1.00 49.19 279 ILE A C 1
ATOM 2121 O O . ILE A 1 279 ? -6.130 -38.719 -11.875 1.00 49.19 279 ILE A O 1
ATOM 2125 N N . LEU A 1 280 ? -5.687 -40.833 -12.485 1.00 39.94 280 LEU A N 1
ATOM 2126 C CA . LEU A 1 280 ? -5.317 -41.307 -11.145 1.00 39.94 280 LEU A CA 1
ATOM 2127 C C . LEU A 1 280 ? -3.960 -40.761 -10.655 1.00 39.94 280 LEU A C 1
ATOM 2129 O O . LEU A 1 280 ? -3.646 -40.890 -9.472 1.00 39.94 280 LEU A O 1
ATOM 2133 N N . LYS A 1 281 ? -3.151 -40.141 -11.526 1.00 35.69 281 LYS A N 1
ATOM 2134 C CA . LYS A 1 281 ? -1.812 -39.638 -11.199 1.00 35.69 281 LYS A CA 1
ATOM 2135 C C . LYS A 1 281 ? -1.622 -38.157 -11.533 1.00 35.69 281 LYS A C 1
ATOM 2137 O O . LYS A 1 281 ? -0.801 -37.760 -12.354 1.00 35.69 281 LYS A O 1
ATOM 2142 N N . THR A 1 282 ? -2.308 -37.358 -10.719 1.00 30.45 282 THR A N 1
ATOM 2143 C CA . THR A 1 282 ? -1.969 -35.974 -10.346 1.00 30.45 282 THR A CA 1
ATOM 2144 C C . THR A 1 282 ? -1.988 -34.892 -11.435 1.00 30.45 282 THR A C 1
ATOM 2146 O O . THR A 1 282 ? -0.983 -34.653 -12.090 1.00 30.45 282 THR A O 1
ATOM 2149 N N . LYS A 1 283 ? -3.031 -34.049 -11.332 1.00 30.11 283 LYS A N 1
ATOM 2150 C CA . LYS A 1 283 ? -2.910 -32.604 -11.009 1.00 30.11 283 LYS A CA 1
ATOM 2151 C C . LYS A 1 283 ? -2.365 -31.660 -12.106 1.00 30.11 283 LYS A C 1
ATOM 2153 O O . LYS A 1 283 ? -1.641 -32.026 -13.014 1.00 30.11 283 LYS A O 1
ATOM 2158 N N . SER A 1 284 ? -2.658 -30.371 -11.904 1.00 25.81 284 SER A N 1
ATOM 2159 C CA . SER A 1 284 ? -2.020 -29.205 -12.544 1.00 25.81 284 SER A CA 1
ATOM 2160 C C . SER A 1 284 ? -2.519 -28.752 -13.928 1.00 25.81 284 SER A C 1
ATOM 2162 O O . SER A 1 284 ? -1.790 -28.764 -14.910 1.00 25.81 284 SER A O 1
ATOM 2164 N N . ARG A 1 285 ? -3.720 -28.155 -13.905 1.00 29.77 285 ARG A N 1
ATOM 2165 C CA . ARG A 1 285 ? -3.968 -26.742 -14.285 1.00 29.77 285 ARG A CA 1
ATOM 2166 C C . ARG A 1 285 ? -3.428 -26.207 -15.629 1.00 29.77 285 ARG A C 1
ATOM 2168 O O . ARG A 1 285 ? -2.243 -25.907 -15.727 1.00 29.77 285 ARG A O 1
ATOM 2175 N N . THR A 1 286 ? -4.373 -25.698 -16.438 1.00 34.16 286 THR A N 1
ATOM 2176 C CA . THR A 1 286 ? -4.249 -24.476 -17.289 1.00 34.16 286 THR A CA 1
ATOM 2177 C C . THR A 1 286 ? -3.238 -24.572 -18.461 1.00 34.16 286 THR A C 1
ATOM 2179 O O . THR A 1 286 ? -2.424 -25.479 -18.489 1.00 34.16 286 THR A O 1
ATOM 2182 N N . ASN A 1 287 ? -3.201 -23.735 -19.506 1.00 28.94 287 ASN A N 1
ATOM 2183 C CA . ASN A 1 287 ? -3.909 -22.500 -19.913 1.00 28.94 287 ASN A CA 1
ATOM 2184 C C . ASN A 1 287 ? -3.873 -22.449 -21.488 1.00 28.94 287 ASN A C 1
ATOM 2186 O O . ASN A 1 287 ? -3.499 -23.459 -22.072 1.00 28.94 287 ASN A O 1
ATOM 2190 N N . THR A 1 288 ? -4.167 -21.434 -22.325 1.00 30.80 288 THR A N 1
ATOM 2191 C CA . THR A 1 288 ? -4.456 -19.974 -22.273 1.00 30.80 288 THR A CA 1
ATOM 2192 C C . THR A 1 288 ? -4.905 -19.507 -23.696 1.00 30.80 288 THR A C 1
ATOM 2194 O O . THR A 1 288 ? -4.585 -20.216 -24.644 1.00 30.80 288 THR A O 1
ATOM 2197 N N . LYS A 1 289 ? -5.365 -18.239 -23.864 1.00 31.12 289 LYS A N 1
ATOM 2198 C CA . LYS A 1 289 ? -5.105 -17.339 -25.049 1.00 31.12 289 LYS A CA 1
ATOM 2199 C C . LYS A 1 289 ? -5.825 -17.639 -26.405 1.00 31.12 289 LYS A C 1
ATOM 2201 O O . LYS A 1 289 ? -6.148 -18.782 -26.671 1.00 31.12 289 LYS A O 1
ATOM 2206 N N . SER A 1 290 ? -6.028 -16.698 -27.360 1.00 28.75 290 SER A N 1
ATOM 2207 C CA . SER A 1 290 ? -5.984 -15.202 -27.414 1.00 28.75 290 SER A CA 1
ATOM 2208 C C . SER A 1 290 ? -6.315 -14.648 -28.840 1.00 28.75 290 SER A C 1
ATOM 2210 O O . SER A 1 290 ? -6.270 -15.409 -29.798 1.00 28.75 290 SER A O 1
ATOM 2212 N N . ALA A 1 291 ? -6.480 -13.313 -28.967 1.00 34.12 291 ALA A N 1
ATOM 2213 C CA . ALA A 1 291 ? -5.920 -12.422 -30.024 1.00 34.12 291 ALA A CA 1
ATOM 2214 C C . ALA A 1 291 ? -6.662 -12.017 -31.347 1.00 34.12 291 ALA A C 1
ATOM 2216 O O . ALA A 1 291 ? -6.690 -12.771 -32.309 1.00 34.12 291 ALA A O 1
ATOM 2217 N N . LYS A 1 292 ? -6.940 -10.691 -31.442 1.00 33.34 292 LYS A N 1
ATOM 2218 C CA . LYS A 1 292 ? -6.453 -9.668 -32.436 1.00 33.34 292 LYS A CA 1
ATOM 2219 C C . LYS A 1 292 ? -6.962 -9.531 -33.905 1.00 33.34 292 LYS A C 1
ATOM 2221 O O . LYS A 1 292 ? -6.953 -10.474 -34.680 1.00 33.34 292 LYS A O 1
ATOM 2226 N N . GLY A 1 293 ? -7.088 -8.251 -34.326 1.00 30.81 293 GLY A N 1
ATOM 2227 C CA . GLY A 1 293 ? -6.892 -7.658 -35.687 1.00 30.81 293 GLY A CA 1
ATOM 2228 C C . GLY A 1 293 ? -7.278 -6.150 -35.675 1.00 30.81 293 GLY A C 1
ATOM 2229 O O . GLY A 1 293 ? -8.291 -5.848 -35.060 1.00 30.81 293 GLY A O 1
ATOM 2230 N N . LYS A 1 294 ? -6.503 -5.108 -36.070 1.00 29.91 294 LYS A N 1
ATOM 2231 C CA . LYS A 1 294 ? -5.821 -4.688 -37.340 1.00 29.91 294 LYS A CA 1
ATOM 2232 C C . LYS A 1 294 ? -6.777 -4.488 -38.543 1.00 29.91 294 LYS A C 1
ATOM 2234 O O . LYS A 1 294 ? -7.468 -5.443 -38.862 1.00 29.91 294 LYS A O 1
ATOM 2239 N N . THR A 1 295 ? -6.818 -3.385 -39.327 1.00 26.09 295 THR A N 1
ATOM 2240 C CA . THR A 1 295 ? -6.357 -1.946 -39.278 1.00 26.09 295 THR A CA 1
ATOM 2241 C C . THR A 1 295 ? -6.877 -1.205 -40.553 1.00 26.09 295 THR A C 1
ATOM 2243 O O . THR A 1 295 ? -7.325 -1.923 -41.442 1.00 26.09 295 THR A O 1
ATOM 2246 N N . ASN A 1 296 ? -6.799 0.151 -40.695 1.00 28.64 296 ASN A N 1
ATOM 2247 C CA . ASN A 1 296 ? -6.415 0.915 -41.940 1.00 28.64 296 ASN A CA 1
ATOM 2248 C C . ASN A 1 296 ? -6.634 2.471 -41.895 1.00 28.64 296 ASN A C 1
ATOM 2250 O O . ASN A 1 296 ? -6.866 3.019 -40.821 1.00 28.64 296 ASN A O 1
ATOM 2254 N N . THR A 1 297 ? -6.437 3.188 -43.027 1.00 24.72 297 THR A N 1
ATOM 2255 C CA . THR A 1 297 ? -5.819 4.549 -43.126 1.00 24.72 297 THR A CA 1
ATOM 2256 C C . THR A 1 297 ? -6.336 5.397 -44.327 1.00 24.72 297 THR A C 1
ATOM 2258 O O . THR A 1 297 ? -6.752 4.771 -45.296 1.00 24.72 297 THR A O 1
ATOM 2261 N N . ILE A 1 298 ? -6.211 6.756 -44.338 1.00 25.75 298 ILE A N 1
ATOM 2262 C CA . ILE A 1 298 ? -5.678 7.637 -45.451 1.00 25.75 298 ILE A CA 1
ATOM 2263 C C . ILE A 1 298 ? -5.961 9.179 -45.322 1.00 25.75 298 ILE A C 1
ATOM 2265 O O . ILE A 1 298 ? -7.093 9.609 -45.154 1.00 25.75 298 ILE A O 1
ATOM 2269 N N . SER A 1 299 ? -4.882 9.977 -45.476 1.00 22.48 299 SER A N 1
ATOM 2270 C CA . SER A 1 299 ? -4.644 11.371 -45.982 1.00 22.48 299 SER A CA 1
ATOM 2271 C C . SER A 1 299 ? -5.733 12.459 -46.231 1.00 22.48 299 SER A C 1
ATOM 2273 O O . SER A 1 299 ? -6.676 12.238 -46.985 1.00 22.48 299 SER A O 1
ATOM 2275 N N . ALA A 1 300 ? -5.415 13.715 -45.836 1.00 25.12 300 ALA A N 1
ATOM 2276 C CA . ALA A 1 300 ? -5.698 14.982 -46.566 1.00 25.12 300 ALA A CA 1
ATOM 2277 C C . ALA A 1 300 ? -4.727 16.137 -46.143 1.00 25.12 300 ALA A C 1
ATOM 2279 O O . ALA A 1 300 ? -4.007 15.990 -45.157 1.00 25.12 300 ALA A O 1
ATOM 2280 N N . LYS A 1 301 ? -4.671 17.277 -46.870 1.00 22.80 301 LYS A N 1
ATOM 2281 C CA . LYS A 1 301 ? -3.759 18.443 -46.635 1.00 22.80 301 LYS A CA 1
ATOM 2282 C C . LYS A 1 301 ? -4.502 19.782 -46.415 1.00 22.80 301 LYS A C 1
ATOM 2284 O O . LYS A 1 301 ? -5.572 19.969 -46.982 1.00 22.80 301 LYS A O 1
ATOM 2289 N N . GLY A 1 302 ? -3.870 20.743 -45.720 1.00 23.89 302 GLY A N 1
ATOM 2290 C CA . GLY A 1 302 ? -4.317 22.146 -45.553 1.00 23.89 302 GLY A CA 1
ATOM 2291 C C . GLY A 1 302 ? -3.157 23.136 -45.286 1.00 23.89 302 GLY A C 1
ATOM 2292 O O . GLY A 1 302 ? -2.038 22.691 -45.038 1.00 23.89 302 GLY A O 1
ATOM 2293 N N . LYS A 1 303 ? -3.411 24.454 -45.387 1.00 23.70 303 LYS A N 1
ATOM 2294 C CA . LYS A 1 303 ? -2.441 25.585 -45.474 1.00 23.70 303 LYS A CA 1
ATOM 2295 C C . LYS A 1 303 ? -3.024 26.872 -44.839 1.00 23.70 303 LYS A C 1
ATOM 2297 O O . LYS A 1 303 ? -4.239 26.919 -44.690 1.00 23.70 303 LYS A O 1
ATOM 2302 N N . ASP A 1 304 ? -2.317 27.969 -44.515 1.00 21.22 304 ASP A N 1
ATOM 2303 C CA . ASP A 1 304 ? -0.877 28.336 -44.420 1.00 21.22 304 ASP A CA 1
ATOM 2304 C C . ASP A 1 304 ? -0.772 29.655 -43.602 1.00 21.22 304 ASP A C 1
ATOM 2306 O O . ASP A 1 304 ? -1.502 30.587 -43.933 1.00 21.22 304 ASP A O 1
ATOM 2310 N N . VAL A 1 305 ? 0.167 29.808 -42.648 1.00 25.23 305 V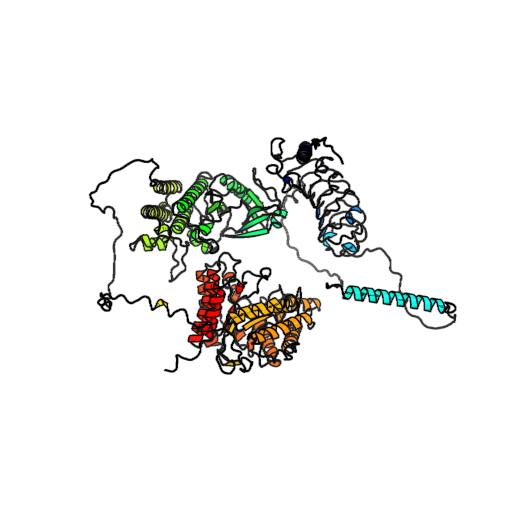AL A N 1
ATOM 2311 C CA . VAL A 1 305 ? 0.657 31.128 -42.154 1.00 25.23 305 VAL A CA 1
ATOM 2312 C C . VAL A 1 305 ? 2.130 31.031 -41.716 1.00 25.23 305 VAL A C 1
ATOM 2314 O O . VAL A 1 305 ? 2.511 30.098 -41.013 1.00 25.23 305 VAL A O 1
ATOM 2317 N N . GLN A 1 306 ? 2.945 32.029 -42.078 1.00 23.00 306 GLN A N 1
ATOM 2318 C CA . GLN A 1 306 ? 4.282 32.295 -41.520 1.00 23.00 306 GLN A CA 1
ATOM 2319 C C . GLN A 1 306 ? 4.345 33.716 -40.944 1.00 23.00 306 GLN A C 1
ATOM 2321 O O . GLN A 1 306 ? 3.723 34.621 -41.496 1.00 23.00 306 GLN A O 1
ATOM 2326 N N . VAL A 1 307 ? 5.195 33.938 -39.934 1.00 23.91 307 VAL A N 1
ATOM 2327 C CA . VAL A 1 307 ? 5.778 35.261 -39.642 1.00 23.91 307 VAL A CA 1
ATOM 2328 C C . VAL A 1 307 ? 7.291 35.114 -39.416 1.00 23.91 307 VAL A C 1
ATOM 2330 O O . VAL A 1 307 ? 7.760 34.161 -38.800 1.00 23.91 307 VAL A O 1
ATOM 2333 N N . ALA A 1 308 ? 8.038 36.053 -39.993 1.00 24.69 308 ALA A N 1
ATOM 2334 C CA . ALA A 1 308 ? 9.496 36.211 -40.001 1.00 24.69 308 ALA A CA 1
ATOM 2335 C C . ALA A 1 308 ? 10.064 36.705 -38.642 1.00 24.69 308 ALA A C 1
ATOM 2337 O O . ALA A 1 308 ? 9.299 37.189 -37.816 1.00 24.69 308 ALA A O 1
ATOM 2338 N N . ARG A 1 309 ? 11.377 36.753 -38.353 1.00 23.80 309 ARG A N 1
ATOM 2339 C CA . ARG A 1 309 ? 12.628 36.119 -38.859 1.00 23.80 309 ARG A CA 1
ATOM 2340 C C . ARG A 1 309 ? 13.777 36.672 -37.988 1.00 23.80 309 ARG A C 1
ATOM 2342 O O . ARG A 1 309 ? 13.706 37.830 -37.591 1.00 23.80 309 ARG A O 1
ATOM 2349 N N . GLY A 1 310 ? 14.848 35.914 -37.738 1.00 22.98 310 GLY A N 1
ATOM 2350 C CA . GLY A 1 310 ? 16.009 36.437 -37.001 1.00 22.98 310 GLY A CA 1
ATOM 2351 C C . GLY A 1 310 ? 17.211 35.494 -37.004 1.00 22.98 310 GLY A C 1
ATOM 2352 O O . GLY A 1 310 ? 17.304 34.616 -36.156 1.00 22.98 310 GLY A O 1
ATOM 2353 N N . GLU A 1 311 ? 18.128 35.692 -37.949 1.00 23.45 311 GLU A N 1
ATOM 2354 C CA . GLU A 1 311 ? 19.387 34.946 -38.079 1.00 23.45 311 GLU A CA 1
ATOM 2355 C C . GLU A 1 311 ? 20.570 35.917 -37.972 1.00 23.45 311 GLU A C 1
ATOM 2357 O O . GLU A 1 311 ? 20.504 37.001 -38.549 1.00 23.45 311 GLU A O 1
ATOM 2362 N N . ILE A 1 312 ? 21.661 35.506 -37.316 1.00 27.84 312 ILE A N 1
ATOM 2363 C CA . ILE A 1 312 ? 23.058 35.776 -37.718 1.00 27.84 312 ILE A CA 1
ATOM 2364 C C . ILE A 1 312 ? 23.990 34.851 -36.890 1.00 27.84 312 ILE A C 1
ATOM 2366 O O . ILE A 1 312 ? 23.604 34.471 -35.784 1.00 27.84 312 ILE A O 1
ATOM 2370 N N . PRO A 1 313 ? 25.131 34.371 -37.435 1.00 34.78 313 PRO A N 1
ATOM 2371 C CA . PRO A 1 313 ? 25.551 32.981 -37.192 1.00 34.78 313 PRO A CA 1
ATOM 2372 C C . PRO A 1 313 ? 26.934 32.842 -36.516 1.00 34.78 313 PRO A C 1
ATOM 2374 O O . PRO A 1 313 ? 27.469 33.835 -36.023 1.00 34.78 313 PRO A O 1
ATOM 2377 N N . LYS A 1 314 ? 27.505 31.619 -36.610 1.00 23.45 314 LYS A N 1
ATOM 2378 C CA . LYS A 1 314 ? 28.884 31.133 -36.322 1.00 23.45 314 LYS A CA 1
ATOM 2379 C C . LYS A 1 314 ? 28.993 30.176 -35.123 1.00 23.45 314 LYS A C 1
ATOM 2381 O O . LYS A 1 314 ? 28.352 30.410 -34.107 1.00 23.45 314 LYS A O 1
ATOM 2386 N N . ASP A 1 315 ? 29.790 29.103 -35.160 1.00 24.52 315 ASP A N 1
ATOM 2387 C CA . ASP A 1 315 ? 30.561 28.465 -36.255 1.00 24.52 315 ASP A CA 1
ATOM 2388 C C . ASP A 1 315 ? 30.515 26.928 -36.069 1.00 24.52 315 ASP A C 1
ATOM 2390 O O . ASP A 1 315 ? 30.386 26.444 -34.943 1.00 24.52 315 ASP A O 1
ATOM 2394 N N . ASP A 1 316 ? 30.641 26.157 -37.154 1.00 25.34 316 ASP A N 1
ATOM 2395 C CA . ASP A 1 316 ? 30.751 24.690 -37.102 1.00 25.34 316 ASP A CA 1
ATOM 2396 C C . ASP A 1 316 ? 32.139 24.237 -36.625 1.00 25.34 316 ASP A C 1
ATOM 2398 O O . ASP A 1 316 ? 33.151 24.613 -37.220 1.00 25.34 316 ASP A O 1
ATOM 2402 N N . TYR A 1 317 ? 32.198 23.316 -35.655 1.00 25.11 317 TYR A N 1
ATOM 2403 C CA . TYR A 1 317 ? 33.294 22.343 -35.594 1.00 25.11 317 TYR A CA 1
ATOM 2404 C C . TYR A 1 317 ? 32.876 21.006 -34.960 1.00 25.11 317 TYR A C 1
ATOM 2406 O O . TYR A 1 317 ? 32.321 20.953 -33.866 1.00 25.11 317 TYR A O 1
ATOM 2414 N N . SER A 1 318 ? 33.191 19.927 -35.684 1.00 22.67 318 SER A N 1
ATOM 2415 C CA . SER A 1 318 ? 33.097 18.498 -35.332 1.00 22.67 318 SER A CA 1
ATOM 2416 C C . SER A 1 318 ? 33.212 18.190 -33.821 1.00 22.67 318 SER A C 1
ATOM 2418 O O . SER A 1 318 ? 34.156 18.620 -33.165 1.00 22.67 318 SER A O 1
ATOM 2420 N N . SER A 1 319 ? 32.365 17.353 -33.212 1.00 27.92 319 SER A N 1
ATOM 2421 C CA . SER A 1 319 ? 32.247 15.933 -33.581 1.00 27.92 319 SER A CA 1
ATOM 2422 C C . SER A 1 319 ? 31.086 15.207 -32.876 1.00 27.92 319 SER A C 1
ATOM 2424 O O . SER A 1 319 ? 30.759 15.467 -31.718 1.00 27.92 319 SER A O 1
ATOM 2426 N N . GLY A 1 320 ? 30.484 14.225 -33.554 1.00 30.16 320 GLY A N 1
ATOM 2427 C CA . GLY A 1 320 ? 29.351 13.436 -33.049 1.00 30.16 320 GLY A CA 1
ATOM 2428 C C . GLY A 1 320 ? 29.714 12.313 -32.065 1.00 30.16 320 GLY A C 1
ATOM 2429 O O . GLY A 1 320 ? 29.319 11.176 -32.299 1.00 30.16 320 GLY A O 1
ATOM 2430 N N . VAL A 1 321 ? 30.456 12.595 -30.983 1.00 28.69 321 VAL A N 1
ATOM 2431 C CA . VAL A 1 321 ? 30.929 11.563 -30.021 1.00 28.69 321 VAL A CA 1
ATOM 2432 C C . VAL A 1 321 ? 30.716 11.952 -28.540 1.00 28.69 321 VAL A C 1
ATOM 2434 O O . VAL A 1 321 ? 31.538 11.654 -27.683 1.00 28.69 321 VAL A O 1
ATOM 2437 N N . GLN A 1 322 ? 29.597 12.610 -28.199 1.00 27.19 322 GLN A N 1
ATOM 2438 C CA . GLN A 1 322 ? 29.228 12.929 -26.796 1.00 27.19 322 GLN A CA 1
ATOM 2439 C C . GLN A 1 322 ? 27.771 12.576 -26.418 1.00 27.19 322 GLN A C 1
ATOM 2441 O O . GLN A 1 322 ? 27.178 13.143 -25.497 1.00 27.19 322 GLN A O 1
ATOM 2446 N N . ALA A 1 323 ? 27.162 11.610 -27.111 1.00 30.98 323 ALA A N 1
ATOM 2447 C CA . ALA A 1 323 ? 25.841 11.092 -26.739 1.00 30.98 323 ALA A CA 1
ATOM 2448 C C . ALA A 1 323 ? 25.891 10.047 -25.602 1.00 30.98 323 ALA A C 1
ATOM 2450 O O . ALA A 1 323 ? 24.966 9.993 -24.795 1.00 30.98 323 ALA A O 1
ATOM 2451 N N . ALA A 1 324 ? 26.961 9.244 -25.528 1.00 31.83 324 ALA A N 1
ATOM 2452 C CA . ALA A 1 324 ? 27.008 8.015 -24.727 1.00 31.83 324 ALA A CA 1
ATOM 2453 C C . ALA A 1 324 ? 27.409 8.194 -23.246 1.00 31.83 324 ALA A C 1
ATOM 2455 O O . ALA A 1 324 ? 26.979 7.414 -22.405 1.00 31.83 324 ALA A O 1
ATOM 2456 N N . GLU A 1 325 ? 28.173 9.230 -22.880 1.00 37.53 325 GLU A N 1
ATOM 2457 C CA . GLU A 1 325 ? 28.650 9.429 -21.491 1.00 37.53 325 GLU A CA 1
ATOM 2458 C C . GLU A 1 325 ? 27.579 9.949 -20.507 1.00 37.53 325 GLU A C 1
ATOM 2460 O O . GLU A 1 325 ? 27.884 10.309 -19.367 1.00 37.53 325 GLU A O 1
ATOM 2465 N N . LYS A 1 326 ? 26.317 10.068 -20.933 1.00 47.38 326 LYS A N 1
ATOM 2466 C CA . LYS A 1 326 ? 25.336 10.913 -20.235 1.00 47.38 326 LYS A CA 1
ATOM 2467 C C . LYS A 1 326 ? 24.839 10.370 -18.890 1.00 47.38 326 LYS A C 1
ATOM 2469 O O . LYS A 1 326 ? 24.494 11.189 -18.047 1.00 47.38 326 LYS A O 1
ATOM 2474 N N . ASN A 1 327 ? 24.868 9.051 -18.668 1.00 59.81 327 ASN A N 1
ATOM 2475 C CA . ASN A 1 327 ? 24.235 8.392 -17.513 1.00 59.81 327 ASN A CA 1
ATOM 2476 C C . ASN A 1 327 ? 25.186 7.441 -16.738 1.00 59.81 327 ASN A C 1
ATOM 2478 O O . ASN A 1 327 ? 24.807 6.315 -16.422 1.00 59.81 327 ASN A O 1
ATOM 2482 N N . LYS A 1 328 ? 26.423 7.854 -16.417 1.00 73.69 328 LYS A N 1
ATOM 2483 C CA . LYS A 1 328 ? 27.353 7.045 -15.592 1.00 73.69 328 LYS A CA 1
ATOM 2484 C C . LYS A 1 328 ? 27.290 7.433 -14.105 1.00 73.69 328 LYS A C 1
ATOM 2486 O O . LYS A 1 328 ? 27.314 8.616 -13.774 1.00 73.69 328 LYS A O 1
ATOM 2491 N N . LEU A 1 329 ? 27.246 6.435 -13.217 1.00 84.19 329 LEU A N 1
ATOM 2492 C CA . LEU A 1 329 ? 27.463 6.595 -11.771 1.00 84.19 329 LEU A CA 1
ATOM 2493 C C . LEU A 1 329 ? 28.959 6.863 -11.513 1.00 84.19 329 LEU A C 1
ATOM 2495 O O . LEU A 1 329 ? 29.811 6.118 -12.001 1.00 84.19 329 LEU A O 1
ATOM 2499 N N . VAL A 1 330 ? 29.284 7.934 -10.787 1.00 85.81 330 VAL A N 1
ATOM 2500 C CA . VAL A 1 330 ? 30.663 8.397 -10.563 1.00 85.81 330 VAL A CA 1
ATOM 2501 C C . VAL A 1 330 ? 31.048 8.176 -9.105 1.00 85.81 330 VAL A C 1
ATOM 2503 O O . VAL A 1 330 ? 30.385 8.694 -8.214 1.00 85.81 330 VAL A O 1
ATOM 2506 N N . PHE A 1 331 ? 32.138 7.452 -8.857 1.00 84.31 331 PHE A N 1
ATOM 2507 C CA . PHE A 1 331 ? 32.737 7.310 -7.527 1.00 84.31 331 PHE A CA 1
ATOM 2508 C C . PHE A 1 331 ? 33.993 8.175 -7.410 1.00 84.31 331 PHE A C 1
ATOM 2510 O O . PHE A 1 331 ? 34.703 8.373 -8.398 1.00 84.31 331 PHE A O 1
ATOM 2517 N N . PHE A 1 332 ? 34.266 8.674 -6.206 1.00 79.56 332 PHE A N 1
ATOM 2518 C CA . PHE A 1 332 ? 35.490 9.418 -5.908 1.00 79.56 332 PHE A CA 1
ATOM 2519 C C . PHE A 1 332 ? 36.698 8.479 -5.764 1.00 79.56 332 PHE A C 1
ATOM 2521 O O . PHE A 1 332 ? 36.555 7.286 -5.477 1.00 79.56 332 PHE A O 1
ATOM 2528 N N . GLU A 1 333 ? 37.900 9.021 -5.971 1.00 60.28 333 GLU A N 1
ATOM 2529 C CA . GLU A 1 333 ? 39.149 8.265 -5.839 1.00 60.28 333 GLU A CA 1
ATOM 2530 C C . GLU A 1 333 ? 39.283 7.656 -4.434 1.00 60.28 333 GLU A C 1
ATOM 2532 O O . GLU A 1 333 ? 38.966 8.286 -3.426 1.00 60.28 333 GLU A O 1
ATOM 2537 N N . GLY A 1 334 ? 39.720 6.395 -4.369 1.00 54.22 334 GLY A N 1
ATOM 2538 C CA . GLY A 1 334 ? 39.801 5.636 -3.117 1.00 54.22 334 GLY A CA 1
ATOM 2539 C C . GLY A 1 334 ? 38.490 4.987 -2.646 1.00 54.22 334 GLY A C 1
ATOM 2540 O O . GLY A 1 334 ? 38.508 4.307 -1.623 1.00 54.22 334 GLY A O 1
ATOM 2541 N N . SER A 1 335 ? 37.368 5.132 -3.366 1.00 60.81 335 SER A N 1
ATOM 2542 C CA . SER A 1 335 ? 36.157 4.353 -3.066 1.00 60.81 335 SER A CA 1
ATOM 2543 C C . SER A 1 335 ? 36.379 2.849 -3.287 1.00 60.81 335 SER A C 1
ATOM 2545 O O . SER A 1 335 ? 36.965 2.432 -4.287 1.00 60.81 335 SER A O 1
ATOM 2547 N N . SER A 1 336 ? 35.879 2.030 -2.360 1.00 57.28 336 SER A N 1
ATOM 2548 C CA . SER A 1 336 ? 35.891 0.562 -2.429 1.00 57.28 336 SER A CA 1
ATOM 2549 C C . SER A 1 336 ? 34.772 -0.021 -3.303 1.00 57.28 336 SER A C 1
ATOM 2551 O O . SER A 1 336 ? 34.810 -1.208 -3.630 1.00 57.28 336 SER A O 1
ATOM 2553 N N . TYR A 1 337 ? 33.781 0.790 -3.680 1.00 67.25 337 TYR A N 1
ATOM 2554 C CA . TYR A 1 337 ? 32.607 0.364 -4.437 1.00 67.25 337 TYR A CA 1
ATOM 2555 C C . TYR A 1 337 ? 32.858 0.364 -5.954 1.00 67.25 337 TYR A C 1
ATOM 2557 O O . TYR A 1 337 ? 33.519 1.249 -6.498 1.00 67.25 337 TYR A O 1
ATOM 2565 N N . ASN A 1 338 ? 32.322 -0.645 -6.647 1.00 59.25 338 ASN A N 1
ATOM 2566 C CA . ASN A 1 338 ? 32.577 -0.911 -8.070 1.00 59.25 338 ASN A CA 1
ATOM 2567 C C . ASN A 1 338 ? 31.331 -1.383 -8.856 1.00 59.25 338 ASN A C 1
ATOM 2569 O O . ASN A 1 338 ? 31.465 -1.980 -9.923 1.00 59.25 338 ASN A O 1
ATOM 2573 N N . PHE A 1 339 ? 30.131 -1.123 -8.334 1.00 72.75 339 PHE A N 1
ATOM 2574 C CA . PHE A 1 339 ? 28.856 -1.423 -8.994 1.00 72.75 339 PHE A CA 1
ATOM 2575 C C . PHE A 1 339 ? 28.429 -0.295 -9.950 1.00 72.75 339 PHE A C 1
ATOM 2577 O O . PHE A 1 339 ? 28.841 0.856 -9.789 1.00 72.75 339 PHE A O 1
ATOM 2584 N N . ASP A 1 340 ? 27.601 -0.612 -10.949 1.00 72.31 340 ASP A N 1
ATOM 2585 C CA . ASP A 1 340 ? 27.065 0.379 -11.894 1.00 72.31 340 ASP A CA 1
ATOM 2586 C C . ASP A 1 340 ? 25.627 0.830 -11.554 1.00 72.31 340 ASP A C 1
ATOM 2588 O O . ASP A 1 340 ? 25.046 0.452 -10.534 1.00 72.31 340 ASP A O 1
ATOM 2592 N N . LEU A 1 341 ? 25.051 1.708 -12.386 1.00 75.00 341 LEU A N 1
ATOM 2593 C CA . LEU A 1 341 ? 23.689 2.207 -12.174 1.00 75.00 341 LEU A CA 1
ATOM 2594 C C . LEU A 1 341 ? 22.637 1.095 -12.314 1.00 75.00 341 LEU A C 1
ATOM 2596 O O . LEU A 1 341 ? 21.631 1.138 -11.613 1.00 75.00 341 LEU A O 1
ATOM 2600 N N . GLU A 1 342 ? 22.847 0.103 -13.185 1.00 72.38 342 GLU A N 1
ATOM 2601 C CA . GLU A 1 342 ? 21.893 -1.000 -13.335 1.00 72.38 342 GLU A CA 1
ATOM 2602 C C . GLU A 1 342 ? 21.898 -1.908 -12.109 1.00 72.38 342 GLU A C 1
ATOM 2604 O O . GLU A 1 342 ? 20.847 -2.395 -11.705 1.00 72.38 342 GLU A O 1
ATOM 2609 N N . ASP A 1 343 ? 23.066 -2.117 -11.501 1.00 72.19 343 ASP A N 1
ATOM 2610 C CA . ASP A 1 343 ? 23.187 -2.859 -10.247 1.00 72.19 343 ASP A CA 1
ATOM 2611 C C . ASP A 1 343 ? 22.465 -2.148 -9.106 1.00 72.19 343 ASP A C 1
ATOM 2613 O O . ASP A 1 343 ? 21.717 -2.780 -8.364 1.00 72.19 343 ASP A O 1
ATOM 2617 N N . LEU A 1 344 ? 22.625 -0.826 -9.005 1.00 78.94 344 LEU A N 1
ATOM 2618 C CA . LEU A 1 344 ? 21.911 -0.016 -8.022 1.00 78.94 344 LEU A CA 1
ATOM 2619 C C . LEU A 1 344 ? 20.388 -0.014 -8.256 1.00 78.94 344 LEU A C 1
ATOM 2621 O O . LEU A 1 344 ? 19.625 -0.010 -7.295 1.00 78.94 344 LEU A O 1
ATOM 2625 N N . LEU A 1 345 ? 19.937 -0.067 -9.513 1.00 76.81 345 LEU A N 1
ATOM 2626 C CA . LEU A 1 345 ? 18.519 -0.219 -9.874 1.00 76.81 345 LEU A CA 1
ATOM 2627 C C . LEU A 1 345 ? 17.987 -1.656 -9.692 1.00 76.81 345 LEU A C 1
ATOM 2629 O O . LEU A 1 345 ? 16.777 -1.868 -9.768 1.00 76.81 345 LEU A O 1
ATOM 2633 N N . ARG A 1 346 ? 18.869 -2.640 -9.469 1.00 72.69 346 ARG A N 1
ATOM 2634 C CA . ARG A 1 346 ? 18.544 -4.059 -9.227 1.00 72.69 346 ARG A CA 1
ATOM 2635 C C . ARG A 1 346 ? 18.681 -4.461 -7.752 1.00 72.69 346 ARG A C 1
ATOM 2637 O O . ARG A 1 346 ? 18.148 -5.493 -7.356 1.00 72.69 346 ARG A O 1
ATOM 2644 N N . ALA A 1 347 ? 19.385 -3.658 -6.955 1.00 76.75 347 ALA A N 1
ATOM 2645 C CA . ALA A 1 347 ? 19.531 -3.812 -5.513 1.00 76.75 347 ALA A CA 1
ATOM 2646 C C . ALA A 1 347 ? 18.172 -3.779 -4.791 1.00 76.75 347 ALA A C 1
ATOM 2648 O O . ALA A 1 347 ? 17.276 -3.022 -5.169 1.00 76.75 347 ALA A O 1
ATOM 2649 N N . SER A 1 348 ? 18.026 -4.546 -3.706 1.00 77.75 348 SER A N 1
ATOM 2650 C CA . SER A 1 348 ? 16.874 -4.385 -2.816 1.00 77.75 348 SER A CA 1
ATOM 2651 C C . SER A 1 348 ? 17.036 -3.090 -2.022 1.00 77.75 348 SER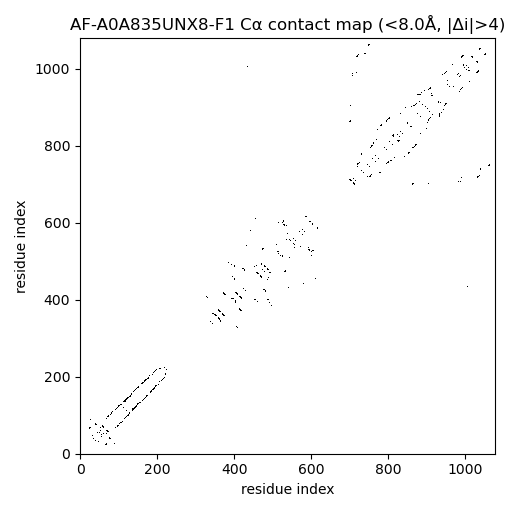 A C 1
ATOM 2653 O O . SER A 1 348 ? 18.015 -2.926 -1.291 1.00 77.75 348 SER A O 1
ATOM 2655 N N . ALA A 1 349 ? 16.088 -2.168 -2.194 1.00 81.25 349 ALA A N 1
ATOM 2656 C CA . ALA A 1 349 ? 16.119 -0.834 -1.607 1.00 81.25 349 ALA A CA 1
ATOM 2657 C C . ALA A 1 349 ? 15.075 -0.681 -0.491 1.00 81.25 349 ALA A C 1
ATOM 2659 O O . ALA A 1 349 ? 13.881 -0.877 -0.701 1.00 81.25 349 ALA A O 1
ATOM 2660 N N . GLU A 1 350 ? 15.548 -0.276 0.680 1.00 82.50 350 GLU A N 1
ATOM 2661 C CA . GLU A 1 350 ? 14.792 0.006 1.903 1.00 82.50 350 GLU A CA 1
ATOM 2662 C C . GLU A 1 350 ? 14.869 1.518 2.170 1.00 82.50 350 GLU A C 1
ATOM 2664 O O . GLU A 1 350 ? 15.912 2.127 1.930 1.00 82.50 350 GLU A O 1
ATOM 2669 N N . ILE A 1 351 ? 13.788 2.173 2.601 1.00 81.25 351 ILE A N 1
ATOM 2670 C CA . ILE A 1 351 ? 13.789 3.631 2.821 1.00 81.25 351 ILE A CA 1
ATOM 2671 C C . ILE A 1 351 ? 14.279 3.916 4.244 1.00 81.25 351 ILE A C 1
ATOM 2673 O O . ILE A 1 351 ? 13.567 3.624 5.188 1.00 81.25 351 ILE A O 1
ATOM 2677 N N . LEU A 1 352 ? 15.448 4.551 4.388 1.00 75.06 352 LEU A N 1
ATOM 2678 C CA . LEU A 1 352 ? 15.986 5.011 5.683 1.00 75.06 352 LEU A CA 1
ATOM 2679 C C . LEU A 1 352 ? 15.420 6.368 6.138 1.00 75.06 352 LEU A C 1
ATOM 2681 O O . LEU A 1 352 ? 15.806 6.893 7.181 1.00 75.06 352 LEU A O 1
ATOM 2685 N N . GLY A 1 353 ? 14.591 7.004 5.310 1.00 66.62 353 GLY A N 1
ATOM 2686 C CA . GLY A 1 353 ? 13.865 8.216 5.675 1.00 66.62 353 GLY A CA 1
ATOM 2687 C C . GLY A 1 353 ? 13.657 9.201 4.528 1.00 66.62 353 GLY A C 1
ATOM 2688 O O . GLY A 1 353 ? 14.399 9.246 3.542 1.00 66.62 353 GLY A O 1
ATOM 2689 N N . LYS A 1 354 ? 12.633 10.041 4.684 1.00 68.75 354 LYS A N 1
ATOM 2690 C CA . LYS A 1 354 ? 12.337 11.189 3.816 1.00 68.75 354 LYS A CA 1
ATOM 2691 C C . LYS A 1 354 ? 12.743 12.463 4.557 1.00 68.75 354 LYS A C 1
ATOM 2693 O O . LYS A 1 354 ? 12.381 12.652 5.713 1.00 68.75 354 LYS A O 1
ATOM 2698 N N . GLY A 1 355 ? 13.527 13.324 3.915 1.00 65.12 355 GLY A N 1
ATOM 2699 C CA . GLY A 1 355 ? 14.107 14.517 4.530 1.00 65.12 355 GLY A CA 1
ATOM 2700 C C . GLY A 1 355 ? 13.955 15.776 3.680 1.00 65.12 355 GLY A C 1
ATOM 2701 O O . GLY A 1 355 ? 13.556 15.733 2.517 1.00 65.12 355 GLY A O 1
ATOM 2702 N N . SER A 1 356 ? 14.348 16.913 4.259 1.00 68.19 356 SER A N 1
ATOM 2703 C CA . SER A 1 356 ? 14.260 18.258 3.665 1.00 68.19 356 SER A CA 1
ATOM 2704 C C . SER A 1 356 ? 14.850 18.377 2.252 1.00 68.19 356 SER A C 1
ATOM 2706 O O . SER A 1 356 ? 14.395 19.213 1.472 1.00 68.19 356 SER A O 1
ATOM 2708 N N . TYR A 1 357 ? 15.837 17.543 1.910 1.00 76.31 357 TYR A N 1
ATOM 2709 C CA . TYR A 1 357 ? 16.556 17.582 0.632 1.00 76.31 357 TYR A CA 1
ATOM 2710 C C . TYR A 1 357 ? 16.319 16.361 -0.282 1.00 76.31 357 TYR A C 1
ATOM 2712 O O . TYR A 1 357 ? 16.920 16.291 -1.353 1.00 76.31 357 TYR A O 1
ATOM 2720 N N . GLY A 1 358 ? 15.475 15.393 0.096 1.00 82.06 358 GLY A N 1
ATOM 2721 C CA . GLY A 1 358 ? 15.234 14.181 -0.704 1.00 82.06 358 GLY A CA 1
ATOM 2722 C C . GLY A 1 358 ? 14.889 12.936 0.117 1.00 82.06 358 GLY A C 1
ATOM 2723 O O . GLY A 1 358 ? 14.623 13.032 1.312 1.00 82.06 358 GLY A O 1
ATOM 2724 N N . THR A 1 359 ? 14.915 11.764 -0.521 1.00 86.19 359 THR A N 1
ATOM 2725 C CA . THR A 1 359 ? 14.693 10.459 0.134 1.00 86.19 359 THR A CA 1
ATOM 2726 C C . THR A 1 359 ? 15.998 9.676 0.212 1.00 86.19 359 THR A C 1
ATOM 2728 O O . THR A 1 359 ? 16.728 9.585 -0.777 1.00 86.19 359 THR A O 1
ATOM 2731 N N . THR A 1 360 ? 16.285 9.108 1.379 1.00 88.94 360 THR A N 1
ATOM 2732 C CA . THR A 1 360 ? 17.468 8.288 1.643 1.00 88.94 360 THR A CA 1
ATOM 2733 C C . THR A 1 360 ? 17.075 6.814 1.653 1.00 88.94 360 THR A C 1
ATOM 2735 O O . THR A 1 360 ? 16.122 6.425 2.325 1.00 88.94 360 THR A O 1
ATOM 2738 N N . TYR A 1 361 ? 17.819 5.993 0.918 1.00 90.31 361 TYR A N 1
ATOM 2739 C CA . TYR A 1 361 ? 17.606 4.556 0.776 1.00 90.31 361 TYR A CA 1
ATOM 2740 C C . TYR A 1 361 ? 18.842 3.784 1.248 1.00 90.31 361 TYR A C 1
ATOM 2742 O O . TYR A 1 361 ? 19.970 4.201 0.994 1.00 90.31 361 TYR A O 1
ATOM 2750 N N . LYS A 1 362 ? 18.634 2.629 1.872 1.00 90.00 362 LYS A N 1
ATOM 2751 C CA . LYS A 1 362 ? 19.616 1.562 2.085 1.00 90.00 362 LYS A CA 1
ATOM 2752 C C . LYS A 1 362 ? 19.465 0.592 0.921 1.00 90.00 362 LYS A C 1
ATOM 2754 O O . LYS A 1 362 ? 18.428 -0.048 0.789 1.00 90.00 362 LYS A O 1
ATOM 2759 N N . ALA A 1 363 ? 20.465 0.529 0.050 1.00 88.31 363 ALA A N 1
ATOM 2760 C CA . ALA A 1 363 ? 20.480 -0.383 -1.086 1.00 88.31 363 ALA A CA 1
ATOM 2761 C C . ALA A 1 363 ? 21.418 -1.555 -0.782 1.00 88.31 363 ALA A C 1
ATOM 2763 O O . ALA A 1 363 ? 22.605 -1.353 -0.515 1.00 88.31 363 ALA A O 1
ATOM 2764 N N . VAL A 1 364 ? 20.878 -2.774 -0.828 1.00 83.00 364 VAL A N 1
ATOM 2765 C CA . VAL A 1 364 ? 21.635 -4.023 -0.698 1.00 83.00 364 VAL A CA 1
ATOM 2766 C C . VAL A 1 364 ? 21.738 -4.667 -2.079 1.00 83.00 364 VAL A C 1
ATOM 2768 O O . VAL A 1 364 ? 20.740 -5.056 -2.684 1.00 83.00 364 VAL A O 1
ATOM 2771 N N . LEU A 1 365 ? 22.958 -4.732 -2.601 1.00 76.94 365 LEU A N 1
ATOM 2772 C CA . LEU A 1 365 ? 23.272 -5.271 -3.924 1.00 76.94 365 LEU A CA 1
ATOM 2773 C C . LEU A 1 365 ? 23.252 -6.811 -3.915 1.00 76.94 365 LEU A C 1
ATOM 2775 O O . LEU A 1 365 ? 23.420 -7.440 -2.871 1.00 76.94 365 LEU A O 1
ATOM 2779 N N . GLU A 1 366 ? 23.111 -7.437 -5.091 1.00 64.56 366 GLU A N 1
ATOM 2780 C CA . GLU A 1 366 ? 23.033 -8.908 -5.258 1.00 64.56 366 GLU A CA 1
ATOM 2781 C C . GLU A 1 366 ? 24.267 -9.689 -4.745 1.00 64.56 366 GLU A C 1
ATOM 2783 O O . GLU A 1 366 ? 24.275 -10.922 -4.727 1.00 64.56 366 GLU A O 1
ATOM 2788 N N . ASP A 1 367 ? 25.347 -9.004 -4.364 1.00 53.00 367 ASP A N 1
ATOM 2789 C CA . ASP A 1 367 ? 26.548 -9.597 -3.775 1.00 53.00 367 ASP A CA 1
ATOM 2790 C C . ASP A 1 367 ? 26.645 -9.469 -2.243 1.00 53.00 367 ASP A C 1
ATOM 2792 O O . ASP A 1 367 ? 27.514 -10.113 -1.647 1.00 53.00 367 ASP A O 1
ATOM 2796 N N . GLY A 1 368 ? 25.725 -8.722 -1.620 1.00 61.88 368 GLY A N 1
ATOM 2797 C CA . GLY A 1 368 ? 25.687 -8.401 -0.191 1.00 61.88 368 GLY A CA 1
ATOM 2798 C C . GLY A 1 368 ? 26.233 -7.011 0.162 1.00 61.88 368 GLY A C 1
ATOM 2799 O O . GLY A 1 368 ? 26.139 -6.601 1.319 1.00 61.88 368 GLY A O 1
ATOM 2800 N N . THR A 1 369 ? 26.785 -6.266 -0.801 1.00 76.38 369 THR A N 1
ATOM 2801 C CA . THR A 1 369 ? 27.277 -4.901 -0.571 1.00 76.38 369 THR A CA 1
ATOM 2802 C C . THR A 1 369 ? 26.117 -3.990 -0.177 1.00 76.38 369 THR A C 1
ATOM 2804 O O . THR A 1 369 ? 25.142 -3.863 -0.916 1.00 76.38 369 THR A O 1
ATOM 2807 N N . THR A 1 370 ? 26.222 -3.348 0.987 1.00 83.31 370 THR A N 1
ATOM 2808 C CA . THR A 1 370 ? 25.211 -2.412 1.498 1.00 83.31 370 THR A CA 1
ATOM 2809 C C . THR A 1 370 ? 25.736 -0.983 1.406 1.00 83.31 370 THR A C 1
ATOM 2811 O O . THR A 1 370 ? 26.822 -0.689 1.909 1.00 83.31 370 THR A O 1
ATOM 2814 N N . VAL A 1 371 ? 24.964 -0.102 0.771 1.00 90.19 371 VAL A N 1
ATOM 2815 C CA . VAL A 1 371 ? 25.268 1.328 0.611 1.00 90.19 371 VAL A CA 1
ATOM 2816 C C . VAL A 1 371 ? 24.061 2.187 0.962 1.00 90.19 371 VAL A C 1
ATOM 2818 O O . VAL A 1 371 ? 22.919 1.730 0.906 1.00 90.19 371 VAL A O 1
ATOM 2821 N N . VAL A 1 372 ? 24.305 3.458 1.268 1.00 92.44 372 VAL A N 1
ATOM 2822 C CA . VAL A 1 372 ? 23.249 4.461 1.416 1.00 92.44 372 VAL A CA 1
ATOM 2823 C C . VAL A 1 372 ? 23.195 5.315 0.159 1.00 92.44 372 VAL A C 1
ATOM 2825 O O . VAL A 1 372 ? 24.180 5.950 -0.210 1.00 92.44 372 VAL A O 1
ATOM 2828 N N . VAL A 1 373 ? 22.039 5.356 -0.498 1.00 92.94 373 VAL A N 1
ATOM 2829 C CA . VAL A 1 373 ? 21.799 6.190 -1.678 1.00 92.94 373 VAL A CA 1
ATOM 2830 C C . VAL A 1 373 ? 20.725 7.213 -1.377 1.00 92.94 373 VAL A C 1
ATOM 2832 O O . VAL A 1 373 ? 19.584 6.876 -1.077 1.00 92.94 373 VAL A O 1
ATOM 2835 N N . LYS A 1 374 ? 21.077 8.489 -1.497 1.00 92.19 374 LYS A N 1
ATOM 2836 C CA . LYS A 1 374 ? 20.143 9.597 -1.350 1.00 92.19 374 LYS A CA 1
ATOM 2837 C C . LYS A 1 374 ? 19.719 10.119 -2.715 1.00 92.19 374 LYS A C 1
ATOM 2839 O O . LYS A 1 374 ? 20.540 10.663 -3.451 1.00 92.19 374 LYS A O 1
ATOM 2844 N N . ARG A 1 375 ? 18.430 9.989 -3.027 1.00 91.81 375 ARG A N 1
ATOM 2845 C CA . ARG A 1 375 ? 17.776 10.600 -4.189 1.00 91.81 375 ARG A CA 1
ATOM 2846 C C . ARG A 1 375 ? 17.325 11.999 -3.798 1.00 91.81 375 ARG A C 1
ATOM 2848 O O . ARG A 1 375 ? 16.455 12.155 -2.939 1.00 91.81 375 ARG A O 1
ATOM 2855 N N . LEU A 1 376 ? 17.954 13.014 -4.379 1.00 89.25 376 LEU A N 1
ATOM 2856 C CA . LEU A 1 376 ? 17.655 14.404 -4.052 1.00 89.25 376 LEU A CA 1
ATOM 2857 C C . LEU A 1 376 ? 16.308 14.826 -4.654 1.00 89.25 376 LEU A C 1
ATOM 2859 O O . LEU A 1 376 ? 15.897 14.312 -5.694 1.00 89.25 376 LEU A O 1
ATOM 2863 N N . LYS A 1 377 ? 15.611 15.761 -3.998 1.00 82.19 377 LYS A N 1
ATOM 2864 C CA . LYS A 1 377 ? 14.356 16.321 -4.528 1.00 82.19 377 LYS A CA 1
ATOM 2865 C C . LYS A 1 377 ? 14.624 17.068 -5.844 1.00 82.19 377 LYS A C 1
ATOM 2867 O O . LYS A 1 377 ? 15.707 17.624 -6.025 1.00 82.19 377 LYS A O 1
ATOM 2872 N N . GLU A 1 378 ? 13.638 17.075 -6.744 1.00 72.38 378 GLU A N 1
ATOM 2873 C CA . GLU A 1 378 ? 13.730 17.733 -8.053 1.00 72.38 378 GLU A CA 1
ATOM 2874 C C . GLU A 1 378 ? 14.256 19.173 -7.928 1.00 72.38 378 GLU A C 1
ATOM 2876 O O . GLU A 1 378 ? 13.744 19.978 -7.147 1.00 72.38 378 GLU A O 1
ATOM 2881 N N . MET A 1 379 ? 15.315 19.476 -8.683 1.00 72.00 379 MET A N 1
ATOM 2882 C CA . MET A 1 379 ? 16.019 20.755 -8.631 1.00 72.00 379 MET A CA 1
ATOM 2883 C C . MET A 1 379 ? 16.556 21.143 -10.010 1.00 72.00 379 MET A C 1
ATOM 2885 O O . MET A 1 379 ? 17.144 20.326 -10.726 1.00 72.00 379 MET A O 1
ATOM 2889 N N . VAL A 1 380 ? 16.397 22.419 -10.355 1.00 72.62 380 VAL A N 1
ATOM 2890 C CA . VAL A 1 380 ? 16.915 23.003 -11.597 1.00 72.62 380 VAL A CA 1
ATOM 2891 C C . VAL A 1 380 ? 18.349 23.479 -11.357 1.00 72.62 380 VAL A C 1
ATOM 2893 O O . VAL A 1 380 ? 18.585 24.633 -11.010 1.00 72.62 380 VAL A O 1
ATOM 2896 N N . ILE A 1 381 ? 19.309 22.563 -11.510 1.00 81.25 381 ILE A N 1
ATOM 2897 C CA . ILE A 1 381 ? 20.750 22.833 -11.413 1.00 81.25 381 ILE A CA 1
ATOM 2898 C C . ILE A 1 381 ? 21.496 22.255 -12.621 1.00 81.25 381 ILE A C 1
ATOM 2900 O O . ILE A 1 381 ? 21.170 21.170 -13.108 1.00 81.25 381 ILE A O 1
ATOM 2904 N N . GLY A 1 382 ? 22.504 22.979 -13.110 1.00 83.81 382 GLY A N 1
ATOM 2905 C CA . GLY A 1 382 ? 23.384 22.505 -14.173 1.00 83.81 382 GLY A CA 1
ATOM 2906 C C . GLY A 1 382 ? 24.382 21.445 -13.691 1.00 83.81 382 GLY A C 1
ATOM 2907 O O . GLY A 1 382 ? 24.706 21.340 -12.506 1.00 83.81 382 GLY A O 1
ATOM 2908 N N . LYS A 1 383 ? 24.887 20.632 -14.631 1.00 84.38 383 LYS A N 1
ATOM 2909 C CA . LYS A 1 383 ? 25.832 19.541 -14.322 1.00 84.38 383 LYS A CA 1
ATOM 2910 C C . LYS A 1 383 ? 27.117 20.067 -13.675 1.00 84.38 383 LYS A C 1
ATOM 2912 O O . LYS A 1 383 ? 27.645 19.426 -12.775 1.00 84.38 383 LYS A O 1
ATOM 2917 N N . ARG A 1 384 ? 27.621 21.221 -14.126 1.00 86.62 384 ARG A N 1
ATOM 2918 C CA . ARG A 1 384 ? 28.887 21.805 -13.657 1.00 86.62 384 ARG A CA 1
ATOM 2919 C C . ARG A 1 384 ? 28.783 22.255 -12.202 1.00 86.62 384 ARG A C 1
ATOM 2921 O O . ARG A 1 384 ? 29.652 21.943 -11.396 1.00 86.62 384 ARG A O 1
ATOM 2928 N N . GLU A 1 385 ? 27.700 22.947 -11.882 1.00 87.31 385 GLU A N 1
ATOM 2929 C CA . GLU A 1 385 ? 27.398 23.494 -10.564 1.00 87.31 385 GLU A CA 1
ATOM 2930 C C . GLU A 1 385 ? 27.154 22.356 -9.566 1.00 87.31 385 GLU A C 1
ATOM 2932 O O . GLU A 1 385 ? 27.675 22.390 -8.454 1.00 87.31 385 GLU A O 1
ATOM 2937 N N . PHE A 1 386 ? 26.438 21.306 -9.985 1.00 89.81 386 PHE A N 1
ATOM 2938 C CA . PHE A 1 386 ? 26.245 20.103 -9.177 1.00 89.81 386 PHE A CA 1
ATOM 2939 C C . PHE A 1 386 ? 27.571 19.390 -8.876 1.00 89.81 386 PHE A C 1
ATOM 2941 O O . PHE A 1 386 ? 27.884 19.156 -7.710 1.00 89.81 386 PHE A O 1
ATOM 2948 N N . VAL A 1 387 ? 28.380 19.092 -9.902 1.00 90.00 387 VAL A N 1
ATOM 2949 C CA . VAL A 1 387 ? 29.673 18.396 -9.744 1.00 90.00 387 VAL A CA 1
ATOM 2950 C C . VAL A 1 387 ? 30.618 19.173 -8.825 1.00 90.00 387 VAL A C 1
ATOM 2952 O O . VAL A 1 387 ? 31.152 18.589 -7.885 1.00 90.00 387 VAL A O 1
ATOM 2955 N N . GLN A 1 388 ? 30.739 20.493 -9.000 1.00 89.19 388 GLN A N 1
ATOM 2956 C CA . GLN A 1 388 ? 31.574 21.340 -8.138 1.00 89.19 388 GLN A CA 1
ATOM 2957 C C . GLN A 1 388 ? 31.155 21.280 -6.656 1.00 89.19 388 GLN A C 1
ATOM 2959 O O . GLN A 1 388 ? 31.996 21.356 -5.760 1.00 89.19 388 GLN A O 1
ATOM 2964 N N . GLN A 1 389 ? 29.859 21.130 -6.369 1.00 89.50 389 GLN A N 1
ATOM 2965 C CA . GLN A 1 389 ? 29.362 20.992 -4.996 1.00 89.50 389 GLN A CA 1
ATOM 2966 C C . GLN A 1 389 ? 29.583 19.572 -4.455 1.00 89.50 389 GLN A C 1
ATOM 2968 O O . GLN A 1 389 ? 29.935 19.427 -3.286 1.00 89.50 389 GLN A O 1
ATOM 2973 N N . MET A 1 390 ? 29.490 18.530 -5.292 1.00 91.75 390 MET A N 1
ATOM 2974 C CA . MET A 1 390 ? 29.882 17.167 -4.900 1.00 91.75 390 MET A CA 1
ATOM 2975 C C . MET A 1 390 ? 31.383 17.087 -4.559 1.00 91.75 390 MET A C 1
ATOM 2977 O O . MET A 1 390 ? 31.746 16.452 -3.573 1.00 91.75 390 MET A O 1
ATOM 2981 N N . GLU A 1 391 ? 32.253 17.783 -5.300 1.00 89.44 391 GLU A N 1
ATOM 2982 C CA . GLU A 1 391 ? 33.696 17.906 -5.008 1.00 89.44 391 GLU A CA 1
ATOM 2983 C C . GLU A 1 391 ? 33.986 18.651 -3.692 1.00 89.44 391 GLU A C 1
ATOM 2985 O O . GLU A 1 391 ? 34.929 18.318 -2.969 1.00 89.44 391 GLU A O 1
ATOM 2990 N N . ILE A 1 392 ? 33.189 19.672 -3.354 1.00 87.00 392 ILE A N 1
ATOM 2991 C CA . ILE A 1 392 ? 33.267 20.353 -2.051 1.00 87.00 392 ILE A CA 1
ATOM 2992 C C . ILE A 1 392 ? 32.849 19.392 -0.930 1.00 87.00 392 ILE A C 1
ATOM 2994 O O . ILE A 1 392 ? 33.568 19.278 0.062 1.00 87.00 392 ILE A O 1
ATOM 2998 N N . ILE A 1 393 ? 31.737 18.672 -1.102 1.00 90.69 393 ILE A N 1
ATOM 2999 C CA . ILE A 1 393 ? 31.212 17.732 -0.103 1.00 90.69 393 ILE A CA 1
ATOM 3000 C C . ILE A 1 393 ? 32.185 16.566 0.129 1.00 90.69 393 ILE A C 1
ATOM 3002 O O . ILE A 1 393 ? 32.532 16.289 1.275 1.00 90.69 393 ILE A O 1
ATOM 3006 N N . ALA A 1 394 ? 32.697 15.930 -0.929 1.00 88.25 394 ALA A N 1
ATOM 3007 C CA . ALA A 1 394 ? 33.645 14.818 -0.815 1.00 88.25 394 ALA A CA 1
ATOM 3008 C C . ALA A 1 394 ? 34.942 15.217 -0.087 1.00 88.25 394 ALA A C 1
ATOM 3010 O O . ALA A 1 394 ? 35.417 14.484 0.777 1.00 88.25 394 ALA A O 1
ATOM 3011 N N . ARG A 1 395 ? 35.478 16.411 -0.373 1.00 86.88 395 ARG A N 1
ATOM 3012 C CA . ARG A 1 395 ? 36.690 16.947 0.269 1.00 86.88 395 ARG A CA 1
ATOM 3013 C C . ARG A 1 395 ? 36.508 17.270 1.756 1.00 86.88 395 ARG A C 1
ATOM 3015 O O . ARG A 1 395 ? 37.443 17.079 2.523 1.00 86.88 395 ARG A O 1
ATOM 3022 N N . LEU A 1 396 ? 35.335 17.757 2.163 1.00 85.38 396 LEU A N 1
ATOM 3023 C CA . LEU A 1 396 ? 35.002 18.008 3.576 1.00 85.38 396 LEU A CA 1
ATOM 3024 C C . LEU A 1 396 ? 34.642 16.721 4.339 1.00 85.38 396 LEU A C 1
ATOM 3026 O O . LEU A 1 396 ? 34.716 16.691 5.561 1.00 85.38 396 LEU A O 1
ATOM 3030 N N . GLY A 1 397 ? 34.298 15.644 3.625 1.00 81.94 397 GLY A N 1
ATOM 3031 C CA . GLY A 1 397 ? 34.126 14.300 4.183 1.00 81.94 397 GLY A CA 1
ATOM 3032 C C . GLY A 1 397 ? 35.429 13.618 4.626 1.00 81.94 397 GLY A C 1
ATOM 3033 O O . GLY A 1 397 ? 35.393 12.477 5.073 1.00 81.94 397 GLY A O 1
ATOM 3034 N N . ALA A 1 398 ? 36.582 14.287 4.518 1.00 81.62 398 ALA A N 1
ATOM 3035 C CA . ALA A 1 398 ? 37.883 13.795 4.975 1.00 81.62 398 ALA A CA 1
ATOM 3036 C C . ALA A 1 398 ? 38.123 14.049 6.483 1.00 81.62 398 ALA A C 1
ATOM 3038 O O . ALA A 1 398 ? 39.214 14.449 6.889 1.00 81.62 398 ALA A O 1
ATOM 3039 N N . HIS A 1 399 ? 37.100 13.837 7.316 1.00 88.38 399 HIS A N 1
ATOM 3040 C CA . HIS A 1 399 ? 37.137 14.057 8.764 1.00 88.38 399 HIS A CA 1
ATOM 3041 C C . HIS A 1 399 ? 36.343 12.955 9.489 1.00 88.38 399 HIS A C 1
ATOM 3043 O O . HIS A 1 399 ? 35.228 12.665 9.058 1.00 88.38 399 HIS A O 1
ATOM 3049 N N . PRO A 1 400 ? 36.840 12.362 10.596 1.00 86.81 400 PRO A N 1
ATOM 3050 C CA . PRO A 1 400 ? 36.192 11.215 11.251 1.00 86.81 400 PRO A CA 1
ATOM 3051 C C . PRO A 1 400 ? 34.763 11.486 11.743 1.00 86.81 400 PRO A C 1
ATOM 3053 O O . PRO A 1 400 ? 33.997 10.547 11.919 1.00 86.81 400 PRO A O 1
ATOM 3056 N N . ASN A 1 401 ? 34.389 12.755 11.944 1.00 92.44 401 ASN A N 1
ATOM 3057 C CA . ASN A 1 401 ? 33.037 13.140 12.362 1.00 92.44 401 ASN A CA 1
ATOM 3058 C C . ASN A 1 401 ? 32.167 13.746 11.247 1.00 92.44 401 ASN A C 1
ATOM 3060 O O . ASN A 1 401 ? 31.167 14.400 11.541 1.00 92.44 401 ASN A O 1
ATOM 3064 N N . VAL A 1 402 ? 32.518 13.546 9.973 1.00 91.50 402 VAL A N 1
ATOM 3065 C CA . VAL A 1 402 ? 31.758 14.036 8.810 1.00 91.50 402 VAL A CA 1
ATOM 3066 C C . VAL A 1 402 ? 31.547 12.885 7.822 1.00 91.50 402 VAL A C 1
ATOM 3068 O O . VAL A 1 402 ? 32.495 12.202 7.450 1.00 91.50 402 VAL A O 1
ATOM 3071 N N . LEU A 1 403 ? 30.305 12.647 7.385 1.00 90.19 403 LEU A N 1
ATOM 3072 C CA . LEU A 1 403 ? 29.983 11.495 6.537 1.00 90.19 403 LEU A CA 1
ATOM 3073 C C . LEU A 1 403 ? 30.594 11.637 5.129 1.00 90.19 403 LEU A C 1
ATOM 3075 O O . LEU A 1 403 ? 30.196 12.503 4.346 1.00 90.19 403 LEU A O 1
ATOM 3079 N N . ALA A 1 404 ? 31.528 10.747 4.790 1.00 88.31 404 ALA A N 1
ATOM 3080 C CA . ALA A 1 404 ? 32.239 10.760 3.515 1.00 88.31 404 ALA A CA 1
ATOM 3081 C C . ALA A 1 404 ? 31.335 10.397 2.321 1.00 88.31 404 ALA A C 1
ATOM 3083 O O . ALA A 1 404 ? 30.805 9.287 2.230 1.00 88.31 404 ALA A O 1
ATOM 3084 N N . LEU A 1 405 ? 31.209 11.315 1.358 1.00 91.50 405 LEU A N 1
ATOM 3085 C CA . LEU A 1 405 ? 30.547 11.060 0.077 1.00 91.50 405 LEU A CA 1
ATOM 3086 C C . LEU A 1 405 ? 31.412 10.124 -0.783 1.00 91.50 405 LEU A C 1
ATOM 3088 O O . LEU A 1 405 ? 32.548 10.454 -1.119 1.00 91.50 405 LEU A O 1
ATOM 3092 N N . ARG A 1 406 ? 30.874 8.961 -1.159 1.00 90.31 406 ARG A N 1
ATOM 3093 C CA . ARG A 1 406 ? 31.584 7.934 -1.942 1.00 90.31 406 ARG A CA 1
ATOM 3094 C C . ARG A 1 406 ? 31.370 8.066 -3.443 1.00 90.31 406 ARG A C 1
ATOM 3096 O O . ARG A 1 406 ? 32.283 7.766 -4.209 1.00 90.31 406 ARG A O 1
ATOM 3103 N N . GLY A 1 407 ? 30.204 8.548 -3.864 1.00 90.81 407 GLY A N 1
ATOM 3104 C CA . GLY A 1 407 ? 29.895 8.776 -5.272 1.00 90.81 407 GLY A CA 1
ATOM 3105 C C . GLY A 1 407 ? 28.628 9.593 -5.500 1.00 90.81 407 GLY A C 1
ATOM 3106 O O . GLY A 1 407 ? 27.921 9.944 -4.558 1.00 90.81 407 GLY A O 1
ATOM 3107 N N . TYR A 1 408 ? 28.338 9.904 -6.759 1.00 93.06 408 TYR A N 1
ATOM 3108 C CA . TYR A 1 408 ? 27.149 10.633 -7.185 1.00 93.06 408 TYR A CA 1
ATOM 3109 C C . TYR A 1 408 ? 26.687 10.203 -8.584 1.00 93.06 408 TYR A C 1
ATOM 3111 O O . TYR A 1 408 ? 27.455 9.689 -9.398 1.00 93.06 408 TYR A O 1
ATOM 3119 N N . TYR A 1 409 ? 25.419 10.466 -8.882 1.00 91.50 409 TYR A N 1
ATOM 3120 C CA . TYR A 1 409 ? 24.834 10.356 -10.215 1.00 91.50 409 TYR A CA 1
ATOM 3121 C C . TYR A 1 409 ? 24.140 11.665 -10.578 1.00 91.50 409 TYR A C 1
ATOM 3123 O O . TYR A 1 409 ? 23.470 12.270 -9.739 1.00 91.50 409 TYR A O 1
ATOM 3131 N N . PHE A 1 410 ? 24.267 12.079 -11.836 1.00 89.50 410 PHE A N 1
ATOM 3132 C CA . PHE A 1 410 ? 23.571 13.239 -12.381 1.00 89.50 410 PHE A CA 1
ATOM 3133 C C . PHE A 1 410 ? 22.977 12.896 -13.746 1.00 89.50 410 PHE A C 1
ATOM 3135 O O . PHE A 1 410 ? 23.714 12.620 -14.692 1.00 89.50 410 PHE A O 1
ATOM 3142 N N . SER A 1 411 ? 21.659 13.019 -13.866 1.00 85.44 411 SER A N 1
ATOM 3143 C CA . SER A 1 411 ? 20.957 13.211 -15.132 1.00 85.44 411 SER A CA 1
ATOM 3144 C C . SER A 1 411 ? 20.087 14.472 -15.064 1.00 85.44 411 SER A C 1
ATOM 3146 O O . SER A 1 411 ? 20.023 15.162 -14.039 1.00 85.44 411 SER A O 1
ATOM 3148 N N . LYS A 1 412 ? 19.411 14.795 -16.174 1.00 77.69 412 LYS A N 1
ATOM 3149 C CA . LYS A 1 412 ? 18.460 15.913 -16.237 1.00 77.69 412 LYS A CA 1
ATOM 3150 C C . LYS A 1 412 ? 17.399 15.786 -15.142 1.00 77.69 412 LYS A C 1
ATOM 3152 O O . LYS A 1 412 ? 17.177 16.740 -14.400 1.00 77.69 412 LYS A O 1
ATOM 3157 N N . ASP A 1 413 ? 16.831 14.597 -15.002 1.00 79.56 413 ASP A N 1
ATOM 3158 C CA . ASP A 1 413 ? 15.646 14.350 -14.185 1.00 79.56 413 ASP A CA 1
ATOM 3159 C C . ASP A 1 413 ? 16.046 13.847 -12.780 1.00 79.56 413 ASP A C 1
ATOM 3161 O O . ASP A 1 413 ? 15.561 14.356 -11.776 1.00 79.56 413 ASP A O 1
ATOM 3165 N N . GLU A 1 414 ? 17.069 12.988 -12.673 1.00 86.12 414 GLU A N 1
ATOM 3166 C CA . GLU A 1 414 ? 17.496 12.352 -11.414 1.00 86.12 414 GLU A CA 1
ATOM 3167 C C . GLU A 1 414 ? 18.873 12.823 -10.925 1.00 86.12 414 GLU A C 1
ATOM 3169 O O . GLU A 1 414 ? 19.799 13.002 -11.717 1.00 86.12 414 GLU A O 1
ATOM 3174 N N . LYS A 1 415 ? 19.032 12.990 -9.604 1.00 90.50 415 LYS A N 1
ATOM 3175 C CA . LYS A 1 415 ? 20.316 13.284 -8.937 1.00 90.50 415 LYS A CA 1
ATOM 3176 C C . LYS A 1 415 ? 20.457 12.413 -7.687 1.00 90.50 415 LYS A C 1
ATOM 3178 O O . LYS A 1 415 ? 19.617 12.493 -6.789 1.00 90.50 415 LYS A O 1
ATOM 3183 N N . LEU A 1 416 ? 21.508 11.594 -7.630 1.00 93.12 416 LEU A N 1
ATOM 3184 C CA . LEU A 1 416 ? 21.773 10.673 -6.516 1.00 93.12 416 LEU A CA 1
ATOM 3185 C C . LEU A 1 416 ? 23.123 10.975 -5.858 1.00 93.12 416 LEU A C 1
ATOM 3187 O O . LEU A 1 416 ? 24.066 11.391 -6.529 1.00 93.12 416 LEU A O 1
ATOM 3191 N N . MET A 1 417 ? 23.230 10.688 -4.564 1.00 93.12 417 MET A N 1
ATOM 3192 C CA . MET A 1 417 ? 24.471 10.702 -3.780 1.00 93.12 417 MET A CA 1
ATOM 3193 C C . MET A 1 417 ? 24.638 9.344 -3.093 1.00 93.12 417 MET A C 1
ATOM 3195 O O . MET A 1 417 ? 23.649 8.789 -2.620 1.00 93.12 417 MET A O 1
ATOM 3199 N N . VAL A 1 418 ? 25.858 8.808 -3.038 1.00 93.00 418 VAL A N 1
ATOM 3200 C CA . VAL A 1 418 ? 26.170 7.476 -2.492 1.00 93.00 418 VAL A CA 1
ATOM 3201 C C . VAL A 1 418 ? 27.136 7.602 -1.317 1.00 93.00 418 VAL A C 1
ATOM 3203 O O . VAL A 1 418 ? 28.183 8.238 -1.440 1.00 93.00 418 VAL A O 1
ATOM 3206 N N . TYR A 1 419 ? 26.799 6.963 -0.202 1.00 90.50 419 TYR A N 1
ATOM 3207 C CA . TYR A 1 419 ? 27.514 6.974 1.072 1.00 90.50 419 TYR A CA 1
ATOM 3208 C C . TYR A 1 419 ? 27.656 5.547 1.630 1.00 90.50 419 TYR A C 1
ATOM 3210 O O . TYR A 1 419 ? 26.962 4.624 1.192 1.00 90.50 419 TYR A O 1
ATOM 3218 N N . ASP A 1 420 ? 28.517 5.380 2.632 1.00 86.31 420 ASP A N 1
ATOM 3219 C CA . ASP A 1 420 ? 28.581 4.148 3.427 1.00 86.31 420 ASP A CA 1
ATOM 3220 C C . ASP A 1 420 ? 27.321 3.991 4.302 1.00 86.31 420 ASP A C 1
ATOM 3222 O O . ASP A 1 420 ? 26.636 4.967 4.621 1.00 86.31 420 ASP A O 1
ATOM 3226 N N . TYR A 1 421 ? 27.026 2.762 4.732 1.00 85.62 421 TYR A N 1
ATOM 3227 C CA . TYR A 1 421 ? 25.929 2.481 5.660 1.00 85.62 421 TYR A CA 1
ATOM 3228 C C . TYR A 1 421 ? 26.376 2.562 7.126 1.00 85.62 421 TYR A C 1
ATOM 3230 O O . TYR A 1 421 ? 27.205 1.774 7.577 1.00 85.62 421 TYR A O 1
ATOM 3238 N N . ALA A 1 422 ? 25.792 3.504 7.872 1.00 83.81 422 ALA A N 1
ATOM 3239 C CA . ALA A 1 422 ? 25.961 3.634 9.317 1.00 83.81 422 ALA A CA 1
ATOM 3240 C C . ALA A 1 422 ? 25.029 2.644 10.041 1.00 83.81 422 ALA A C 1
ATOM 3242 O O . ALA A 1 422 ? 23.807 2.806 10.032 1.00 83.81 422 ALA A O 1
ATOM 3243 N N . SER A 1 423 ? 25.603 1.597 10.638 1.00 77.25 423 SER A N 1
ATOM 3244 C CA . SER A 1 423 ? 24.852 0.433 11.135 1.00 77.25 423 SER A CA 1
ATOM 3245 C C . SER A 1 423 ? 23.940 0.712 12.329 1.00 77.25 423 SER A C 1
ATOM 3247 O O . SER A 1 423 ? 22.978 -0.022 12.533 1.00 77.25 423 SER A O 1
ATOM 3249 N N . ASN A 1 424 ? 24.228 1.750 13.120 1.00 78.62 424 ASN A N 1
ATOM 3250 C CA . ASN A 1 424 ? 23.578 1.985 14.413 1.00 78.62 424 ASN A CA 1
ATOM 3251 C C . ASN A 1 424 ? 22.558 3.141 14.350 1.00 78.62 424 ASN A C 1
ATOM 3253 O O . ASN A 1 424 ? 22.168 3.692 15.379 1.00 78.62 424 ASN A O 1
ATOM 3257 N N . GLY A 1 425 ? 22.123 3.514 13.142 1.00 82.12 425 GLY A N 1
ATOM 3258 C CA . GLY A 1 425 ? 21.060 4.492 12.917 1.00 82.12 425 GLY A CA 1
ATOM 3259 C C . GLY A 1 425 ? 21.470 5.940 13.204 1.00 82.12 425 GLY A C 1
ATOM 3260 O O . GLY A 1 425 ? 22.596 6.360 12.928 1.00 82.12 425 GLY A O 1
ATOM 3261 N N . SER A 1 426 ? 20.521 6.725 13.721 1.00 87.88 426 SER A N 1
ATOM 3262 C CA . SER A 1 426 ? 20.699 8.154 14.006 1.00 87.88 426 SER A CA 1
ATOM 3263 C C . SER A 1 426 ? 20.546 8.478 15.491 1.00 87.88 426 SER A C 1
ATOM 3265 O O . SER A 1 426 ? 19.895 7.749 16.240 1.00 87.88 426 SER A O 1
ATOM 3267 N N . PHE A 1 427 ? 21.066 9.628 15.918 1.00 89.25 427 PHE A N 1
ATOM 3268 C CA . PHE A 1 427 ? 20.871 10.119 17.282 1.00 89.25 427 PHE A CA 1
ATOM 3269 C C . PHE A 1 427 ? 19.390 10.416 17.590 1.00 89.25 427 PHE A C 1
ATOM 3271 O O . PHE A 1 427 ? 18.964 10.255 18.729 1.00 89.25 427 PHE A O 1
ATOM 3278 N N . SER A 1 428 ? 18.574 10.742 16.577 1.00 86.69 428 SER A N 1
ATOM 3279 C CA . SER A 1 428 ? 17.106 10.814 16.712 1.00 86.69 428 SER A CA 1
ATOM 3280 C C . SER A 1 428 ? 16.510 9.459 17.098 1.00 86.69 428 SER A C 1
ATOM 3282 O O . SER A 1 428 ? 15.676 9.386 17.996 1.00 86.69 428 SER A O 1
ATOM 3284 N N . THR A 1 429 ? 16.952 8.387 16.435 1.00 81.12 429 THR A N 1
ATOM 3285 C CA . THR A 1 429 ? 16.525 7.008 16.717 1.00 81.12 429 THR A CA 1
ATOM 3286 C C . THR A 1 429 ? 16.947 6.585 18.126 1.00 81.12 429 THR A C 1
ATOM 3288 O O . THR A 1 429 ? 16.183 5.937 18.828 1.00 81.12 429 THR A O 1
ATOM 3291 N N . LEU A 1 430 ? 18.135 7.005 18.568 1.00 81.25 430 LEU A N 1
ATOM 3292 C CA . LEU A 1 430 ? 18.668 6.717 19.901 1.00 81.25 430 LEU A CA 1
ATOM 3293 C C . LEU A 1 430 ? 17.922 7.452 21.029 1.00 81.25 430 LEU A C 1
ATOM 3295 O O . LEU A 1 430 ? 17.673 6.853 22.073 1.00 81.25 430 LEU A O 1
ATOM 3299 N N . LEU A 1 431 ? 17.576 8.732 20.849 1.00 78.94 431 LEU A N 1
ATOM 3300 C CA . LEU A 1 431 ? 16.869 9.514 21.874 1.00 78.94 431 LEU A CA 1
ATOM 3301 C C . LEU A 1 431 ? 15.389 9.113 21.987 1.00 78.94 431 LEU A C 1
ATOM 3303 O O . LEU A 1 431 ? 14.893 8.865 23.090 1.00 78.94 431 LEU A O 1
ATOM 3307 N N . HIS A 1 432 ? 14.693 9.039 20.849 1.00 79.88 432 HIS A N 1
ATOM 3308 C CA . HIS A 1 432 ? 13.234 8.875 20.813 1.00 79.88 432 HIS A CA 1
ATOM 3309 C C . HIS A 1 432 ? 12.790 7.405 20.735 1.00 79.88 432 HIS A C 1
ATOM 3311 O O . HIS A 1 432 ? 11.737 7.074 21.273 1.00 79.88 432 HIS A O 1
ATOM 3317 N N . GLY A 1 433 ? 13.634 6.520 20.190 1.00 58.22 433 GLY A N 1
ATOM 3318 C CA . GLY A 1 433 ? 13.461 5.064 20.209 1.00 58.22 433 GLY A CA 1
ATOM 3319 C C . GLY A 1 433 ? 12.491 4.492 19.169 1.00 58.22 433 GLY A C 1
ATOM 3320 O O . GLY A 1 433 ? 11.582 5.169 18.696 1.00 58.22 433 GLY A O 1
ATOM 3321 N N . ASP A 1 434 ? 12.672 3.205 18.870 1.00 43.38 434 ASP A N 1
ATOM 3322 C CA . ASP A 1 434 ? 11.620 2.326 18.351 1.00 43.38 434 ASP A CA 1
ATOM 3323 C C . ASP A 1 434 ? 11.326 1.234 19.397 1.00 43.38 434 ASP A C 1
ATOM 3325 O O . ASP A 1 434 ? 12.217 0.799 20.131 1.00 43.38 434 ASP A O 1
ATOM 3329 N N . ALA A 1 435 ? 10.069 0.802 19.487 1.00 38.66 435 ALA A N 1
ATOM 3330 C CA . ALA A 1 435 ? 9.557 -0.056 20.554 1.00 38.66 435 ALA A CA 1
ATOM 3331 C C . ALA A 1 435 ? 10.004 -1.530 20.454 1.00 38.66 435 ALA A C 1
ATOM 3333 O O . ALA A 1 435 ? 9.721 -2.316 21.357 1.00 38.66 435 ALA A O 1
ATOM 3334 N N . THR A 1 436 ? 10.676 -1.920 19.366 1.00 34.50 436 THR A N 1
ATOM 3335 C CA . THR A 1 436 ? 11.048 -3.316 19.076 1.00 34.50 436 THR A CA 1
ATOM 3336 C C . THR A 1 436 ? 12.365 -3.767 19.713 1.00 34.50 436 THR A C 1
ATOM 3338 O O . THR A 1 436 ? 12.596 -4.968 19.858 1.00 34.50 436 THR A O 1
ATOM 3341 N N . THR A 1 437 ? 13.221 -2.834 20.141 1.00 35.94 437 THR A N 1
ATOM 3342 C CA . THR A 1 437 ? 14.440 -3.149 20.901 1.00 35.94 437 THR A CA 1
ATOM 3343 C C . THR A 1 437 ? 14.266 -2.771 22.366 1.00 35.94 437 THR A C 1
ATOM 3345 O O . THR A 1 437 ? 13.723 -1.721 22.703 1.00 35.94 437 THR A O 1
ATOM 3348 N N . THR A 1 438 ? 14.763 -3.617 23.273 1.00 36.59 438 THR A N 1
ATOM 3349 C CA . THR A 1 438 ? 14.879 -3.258 24.691 1.00 36.59 438 THR A CA 1
ATOM 3350 C C . THR A 1 438 ? 15.761 -2.020 24.805 1.00 36.59 438 THR A C 1
ATOM 3352 O O . THR A 1 438 ? 16.967 -2.136 24.576 1.00 36.59 438 THR A O 1
ATOM 3355 N N . ARG A 1 439 ? 15.157 -0.866 25.132 1.00 44.81 439 ARG A N 1
ATOM 3356 C CA . ARG A 1 439 ? 15.785 0.467 25.148 1.00 44.81 439 ARG A CA 1
ATOM 3357 C C . ARG A 1 439 ? 17.182 0.394 25.766 1.00 44.81 439 ARG A C 1
ATOM 3359 O O . ARG A 1 439 ? 17.323 0.315 26.988 1.00 44.81 439 ARG A O 1
ATOM 3366 N N . THR A 1 440 ? 18.213 0.374 24.921 1.00 46.47 440 THR A N 1
ATOM 3367 C CA . THR A 1 440 ? 19.606 0.340 25.364 1.00 46.47 440 THR A CA 1
ATOM 3368 C C . THR A 1 440 ? 19.847 1.639 26.109 1.00 46.47 440 THR A C 1
ATOM 3370 O O . THR A 1 440 ? 19.724 2.718 25.540 1.00 46.47 440 THR A O 1
ATOM 3373 N N . GLN A 1 441 ? 20.079 1.548 27.419 1.00 57.84 441 GLN A N 1
ATOM 3374 C CA . GLN A 1 441 ? 20.029 2.709 28.308 1.00 57.84 441 GLN A CA 1
ATOM 3375 C C . GLN A 1 441 ? 21.245 3.605 28.059 1.00 57.84 441 GLN A C 1
ATOM 3377 O O . GLN A 1 441 ? 22.289 3.453 28.694 1.00 57.84 441 GLN A O 1
ATOM 3382 N N . VAL A 1 442 ? 21.124 4.525 27.095 1.00 67.25 442 VAL A N 1
ATOM 3383 C CA . VAL A 1 442 ? 22.208 5.428 26.706 1.00 67.25 442 VAL A CA 1
ATOM 3384 C C . VAL A 1 442 ? 22.355 6.514 27.762 1.00 67.25 442 VAL A C 1
ATOM 3386 O O . VAL A 1 442 ? 21.779 7.603 27.675 1.00 67.25 442 VAL A O 1
ATOM 3389 N N . GLY A 1 443 ? 23.131 6.160 28.785 1.00 74.56 443 GLY A N 1
ATOM 3390 C CA . GLY A 1 443 ? 23.488 7.027 29.891 1.00 74.56 443 GLY A CA 1
ATOM 3391 C C . GLY A 1 443 ? 24.237 8.279 29.448 1.00 74.56 443 GLY A C 1
ATOM 3392 O O . GLY A 1 443 ? 24.766 8.375 28.335 1.00 74.56 443 GLY A O 1
ATOM 3393 N N . TRP A 1 444 ? 24.278 9.237 30.370 1.00 85.00 444 TRP A N 1
ATOM 3394 C CA . TRP A 1 444 ? 24.784 10.594 30.179 1.00 85.00 444 TRP A CA 1
ATOM 3395 C C . TRP A 1 444 ? 26.082 10.680 29.357 1.00 85.00 444 TRP A C 1
ATOM 3397 O O . TRP A 1 444 ? 26.093 11.321 28.306 1.00 85.00 444 TRP A O 1
ATOM 3407 N N . PHE A 1 445 ? 27.132 9.954 29.759 1.00 83.25 445 PHE A N 1
ATOM 3408 C CA . PHE A 1 445 ? 28.444 9.938 29.095 1.00 83.25 445 PHE A CA 1
ATOM 3409 C C . PHE A 1 445 ? 28.374 9.664 27.582 1.00 83.25 445 PHE A C 1
ATOM 3411 O O . PHE A 1 445 ? 29.054 10.321 26.790 1.00 83.25 445 PHE A O 1
ATOM 3418 N N . SER A 1 446 ? 27.528 8.722 27.160 1.00 83.81 446 SER A N 1
ATOM 3419 C CA . SER A 1 446 ? 27.373 8.362 25.748 1.00 83.81 446 SER A CA 1
ATOM 3420 C C . SER A 1 446 ? 26.601 9.428 24.971 1.00 83.81 446 SER A C 1
ATOM 3422 O O . SER A 1 446 ? 26.988 9.744 23.846 1.00 83.81 446 SER A O 1
ATOM 3424 N N . ARG A 1 447 ? 25.575 10.055 25.574 1.00 88.12 447 ARG A N 1
ATOM 3425 C CA . ARG A 1 447 ? 24.897 11.216 24.968 1.00 88.12 447 ARG A CA 1
ATOM 3426 C C . ARG A 1 447 ? 25.881 12.384 24.782 1.00 88.12 447 ARG A C 1
ATOM 3428 O O . ARG A 1 447 ? 25.969 12.930 23.683 1.00 88.12 447 ARG A O 1
ATOM 3435 N N . VAL A 1 448 ? 26.701 12.679 25.799 1.00 89.19 448 VAL A N 1
ATOM 3436 C CA . VAL A 1 448 ? 27.776 13.693 25.743 1.00 89.19 448 VAL A CA 1
ATOM 3437 C C . VAL A 1 448 ? 28.805 13.371 24.654 1.00 89.19 448 VAL A C 1
ATOM 3439 O O . VAL A 1 448 ? 29.144 14.256 23.870 1.00 89.19 448 VAL A O 1
ATOM 3442 N N . LYS A 1 449 ? 29.276 12.116 24.539 1.00 87.75 449 LYS A N 1
ATOM 3443 C CA . LYS A 1 449 ? 30.228 11.718 23.482 1.00 87.75 449 LYS A CA 1
ATOM 3444 C C . LYS A 1 449 ? 29.663 11.971 22.078 1.00 87.75 449 LYS A C 1
ATOM 3446 O O . LYS A 1 449 ? 30.405 12.441 21.219 1.00 87.75 449 LYS A O 1
ATOM 3451 N N . ILE A 1 450 ? 28.374 11.705 21.852 1.00 91.19 450 ILE A N 1
ATOM 3452 C CA . ILE A 1 450 ? 27.726 11.912 20.548 1.00 91.19 450 ILE A CA 1
ATOM 3453 C C . ILE A 1 450 ? 27.663 13.401 20.183 1.00 91.19 450 ILE A C 1
ATOM 3455 O O . ILE A 1 450 ? 28.076 13.770 19.083 1.00 91.19 450 ILE A O 1
ATOM 3459 N N . VAL A 1 451 ? 27.206 14.275 21.088 1.00 93.19 451 VAL A N 1
ATOM 3460 C CA . VAL A 1 451 ? 27.123 15.718 20.780 1.00 93.19 451 VAL A CA 1
ATOM 3461 C C . VAL A 1 451 ? 28.496 16.389 20.706 1.00 93.19 451 VAL A C 1
ATOM 3463 O O . VAL A 1 451 ? 28.682 17.278 19.880 1.00 93.19 451 VAL A O 1
ATOM 3466 N N . HIS A 1 452 ? 29.482 15.927 21.483 1.00 92.94 452 HIS A N 1
ATOM 3467 C CA . HIS A 1 452 ? 30.877 16.380 21.392 1.00 92.94 452 HIS A CA 1
ATOM 3468 C C . HIS A 1 452 ? 31.496 16.036 20.028 1.00 92.94 452 HIS A C 1
ATOM 3470 O O . HIS A 1 452 ? 32.038 16.914 19.357 1.00 92.94 452 HIS A O 1
ATOM 3476 N N . ALA A 1 453 ? 31.327 14.796 19.560 1.00 92.19 453 ALA A N 1
ATOM 3477 C CA . ALA A 1 453 ? 31.769 14.373 18.231 1.00 92.19 453 ALA A CA 1
ATOM 3478 C C . ALA A 1 453 ? 31.060 15.145 17.099 1.00 92.19 453 ALA A C 1
ATOM 3480 O O . ALA A 1 453 ? 31.704 15.590 16.147 1.00 92.19 453 ALA A O 1
ATOM 3481 N N . ALA A 1 454 ? 29.748 15.375 17.222 1.00 94.75 454 ALA A N 1
ATOM 3482 C CA . ALA A 1 454 ? 28.997 16.192 16.270 1.00 94.75 454 ALA A CA 1
ATOM 3483 C C . ALA A 1 454 ? 29.483 17.656 16.240 1.00 94.75 454 ALA A C 1
ATOM 3485 O O . ALA A 1 454 ? 29.600 18.230 15.158 1.00 94.75 454 ALA A O 1
ATOM 3486 N N . ALA A 1 455 ? 29.824 18.247 17.393 1.00 96.00 455 ALA A N 1
ATOM 3487 C CA . ALA A 1 455 ? 30.387 19.596 17.473 1.00 96.00 455 ALA A CA 1
ATOM 3488 C C . ALA A 1 455 ? 31.733 19.702 16.736 1.00 96.00 455 ALA A C 1
ATOM 3490 O O . ALA A 1 455 ? 31.910 20.613 15.928 1.00 96.00 455 ALA A O 1
ATOM 3491 N N . HIS A 1 456 ? 32.641 18.735 16.933 1.00 94.75 456 HIS A N 1
ATOM 3492 C CA . HIS A 1 456 ? 33.909 18.642 16.190 1.00 94.75 456 HIS A CA 1
ATOM 3493 C C . HIS A 1 456 ? 33.687 18.513 14.671 1.00 94.75 456 HIS A C 1
ATOM 3495 O O . HIS A 1 456 ? 34.339 19.206 13.888 1.00 94.75 456 HIS A O 1
ATOM 3501 N N . GLY A 1 457 ? 32.706 17.714 14.233 1.00 94.06 457 GLY A N 1
ATOM 3502 C CA . GLY A 1 457 ? 32.301 17.637 12.822 1.00 94.06 457 GLY A CA 1
ATOM 3503 C C . GLY A 1 457 ? 31.787 18.969 12.252 1.00 94.06 457 GLY A C 1
ATOM 3504 O O . GLY A 1 457 ? 32.153 19.353 11.140 1.00 94.06 457 GLY A O 1
ATOM 3505 N N . ILE A 1 458 ? 30.989 19.718 13.020 1.00 95.25 458 ILE A N 1
ATOM 3506 C CA . ILE A 1 458 ? 30.481 21.039 12.610 1.00 95.25 458 ILE A CA 1
ATOM 3507 C C . ILE A 1 458 ? 31.608 22.083 12.583 1.00 95.25 458 ILE A C 1
ATOM 3509 O O . ILE A 1 458 ? 31.672 22.868 11.638 1.00 95.25 458 ILE A O 1
ATOM 3513 N N . ALA A 1 459 ? 32.530 22.068 13.550 1.00 95.00 459 ALA A N 1
ATOM 3514 C CA . ALA A 1 459 ? 33.699 22.950 13.563 1.00 95.00 459 ALA A CA 1
ATOM 3515 C C . ALA A 1 459 ? 34.616 22.707 12.349 1.00 95.00 459 ALA A C 1
ATOM 3517 O O . ALA A 1 459 ? 35.054 23.665 11.711 1.00 95.00 459 ALA A O 1
ATOM 3518 N N . HIS A 1 460 ? 34.830 21.445 11.950 1.00 94.12 460 HIS A N 1
ATOM 3519 C CA . HIS A 1 460 ? 35.546 21.120 10.711 1.00 94.12 460 HIS A CA 1
ATOM 3520 C C . HIS A 1 460 ? 34.865 21.732 9.473 1.00 94.12 460 HIS A C 1
ATOM 3522 O O . HIS A 1 460 ? 35.523 22.366 8.643 1.00 94.12 460 HIS A O 1
ATOM 3528 N N . ILE A 1 461 ? 33.535 21.609 9.369 1.00 93.06 461 ILE A N 1
ATOM 3529 C CA . ILE A 1 461 ? 32.755 22.235 8.290 1.00 93.06 461 ILE A CA 1
ATOM 3530 C C . ILE A 1 461 ? 32.885 23.768 8.343 1.00 93.06 461 ILE A C 1
ATOM 3532 O O . ILE A 1 461 ? 33.064 24.389 7.299 1.00 93.06 461 ILE A O 1
ATOM 3536 N N . HIS A 1 462 ? 32.845 24.386 9.528 1.00 93.38 462 HIS A N 1
ATOM 3537 C CA . HIS A 1 462 ? 32.948 25.844 9.702 1.00 93.38 462 HIS A CA 1
ATOM 3538 C C . HIS A 1 462 ? 34.336 26.403 9.363 1.00 93.38 462 HIS A C 1
ATOM 3540 O O . HIS A 1 462 ? 34.420 27.484 8.779 1.00 93.38 462 HIS A O 1
ATOM 3546 N N . ALA A 1 463 ? 35.415 25.670 9.642 1.00 90.12 463 ALA A N 1
ATOM 3547 C CA . ALA A 1 463 ? 36.765 26.031 9.200 1.00 90.12 463 ALA A CA 1
ATOM 3548 C C . ALA A 1 463 ? 36.910 25.988 7.661 1.00 90.12 463 ALA A C 1
ATOM 3550 O O . ALA A 1 463 ? 37.691 26.743 7.068 1.00 90.12 463 ALA A O 1
ATOM 3551 N N . GLY A 1 464 ? 36.125 25.133 7.000 1.00 84.75 464 GLY A N 1
ATOM 3552 C CA . GLY A 1 464 ? 36.128 24.937 5.556 1.00 84.75 464 GLY A CA 1
ATOM 3553 C C . GLY A 1 464 ? 35.852 26.204 4.728 1.00 84.75 464 GLY A C 1
ATOM 3554 O O . GLY A 1 464 ? 35.103 27.111 5.106 1.00 84.75 464 GLY A O 1
ATOM 3555 N N . GLY A 1 465 ? 36.465 26.260 3.540 1.00 70.62 465 GLY A N 1
ATOM 3556 C CA . GLY A 1 465 ? 36.214 27.325 2.560 1.00 70.62 465 GLY A CA 1
ATOM 3557 C C . GLY A 1 465 ? 36.698 28.713 2.997 1.00 70.62 465 GLY A C 1
ATOM 3558 O O . GLY A 1 465 ? 36.081 29.712 2.629 1.00 70.62 465 GLY A O 1
ATOM 3559 N N . ASN A 1 466 ? 37.779 28.775 3.783 1.00 75.50 466 ASN A N 1
ATOM 3560 C CA . ASN A 1 466 ? 38.294 29.978 4.450 1.00 75.50 466 ASN A CA 1
ATOM 3561 C C . ASN A 1 466 ? 37.282 30.582 5.445 1.00 75.50 466 ASN A C 1
ATOM 3563 O O . ASN A 1 466 ? 37.020 31.786 5.407 1.00 75.50 466 ASN A O 1
ATOM 3567 N N . GLY A 1 467 ? 36.693 29.750 6.313 1.00 76.62 467 GLY A N 1
ATOM 3568 C CA . GLY A 1 467 ? 35.737 30.210 7.327 1.00 76.62 467 GLY A CA 1
ATOM 3569 C C . GLY A 1 467 ? 34.376 30.626 6.759 1.00 76.62 467 GLY A C 1
ATOM 3570 O O . GLY A 1 467 ? 33.758 31.558 7.270 1.00 76.62 467 GLY A O 1
ATOM 3571 N N . ARG A 1 468 ? 33.939 30.015 5.646 1.00 80.06 468 ARG A N 1
ATOM 3572 C CA . ARG A 1 468 ? 32.716 30.418 4.915 1.00 80.06 468 ARG A CA 1
ATOM 3573 C C . ARG A 1 468 ? 31.681 29.316 4.754 1.00 80.06 468 ARG A C 1
ATOM 3575 O O . ARG A 1 468 ? 30.543 29.624 4.402 1.00 80.06 468 ARG A O 1
ATOM 3582 N N . PHE A 1 469 ? 32.054 28.057 4.954 1.00 88.19 469 PHE A N 1
ATOM 3583 C CA . PHE A 1 469 ? 31.100 26.962 4.845 1.00 88.19 469 PHE A CA 1
ATOM 3584 C C . PHE A 1 469 ? 30.216 26.857 6.095 1.00 88.19 469 PHE A C 1
ATOM 3586 O O . PHE A 1 469 ? 30.569 27.287 7.197 1.00 88.19 469 PHE A O 1
ATOM 3593 N N . VAL A 1 470 ? 29.018 26.328 5.857 1.00 90.19 470 VAL A N 1
ATOM 3594 C CA . VAL A 1 470 ? 27.914 26.162 6.805 1.00 90.19 470 VAL A CA 1
ATOM 3595 C C . VAL A 1 470 ? 27.254 24.819 6.527 1.00 90.19 470 VAL A C 1
ATOM 3597 O O . VAL A 1 470 ? 27.282 24.325 5.396 1.00 90.19 470 VAL A O 1
ATOM 3600 N N . HIS A 1 471 ? 26.640 24.230 7.542 1.00 91.75 471 HIS A N 1
ATOM 3601 C CA . HIS A 1 471 ? 25.919 22.977 7.404 1.00 91.75 471 HIS A CA 1
ATOM 3602 C C . HIS A 1 471 ? 24.476 23.204 6.937 1.00 91.75 471 HIS A C 1
ATOM 3604 O O . HIS A 1 471 ? 24.007 22.498 6.044 1.00 91.75 471 HIS A O 1
ATOM 3610 N N . GLY A 1 472 ? 23.756 24.153 7.546 1.00 87.31 472 GLY A N 1
ATOM 3611 C CA . GLY A 1 472 ? 22.395 24.550 7.169 1.00 87.31 472 GLY A CA 1
ATOM 3612 C C . GLY A 1 472 ? 21.286 23.509 7.394 1.00 87.31 472 GLY A C 1
ATOM 3613 O O . GLY A 1 472 ? 20.146 23.748 7.003 1.00 87.31 472 GLY A O 1
ATOM 3614 N N . ASN A 1 473 ? 21.589 22.356 8.004 1.00 87.44 473 ASN A N 1
ATOM 3615 C CA . ASN A 1 473 ? 20.641 21.245 8.186 1.00 87.44 473 ASN A CA 1
ATOM 3616 C C . ASN A 1 473 ? 20.994 20.381 9.418 1.00 87.44 473 ASN A C 1
ATOM 3618 O O . ASN A 1 473 ? 20.930 19.156 9.357 1.00 87.44 473 ASN A O 1
ATOM 3622 N N . ILE A 1 474 ? 21.433 20.995 10.522 1.00 91.88 474 ILE A N 1
ATOM 3623 C CA . ILE A 1 474 ? 21.768 20.273 11.763 1.00 91.88 474 ILE A CA 1
ATOM 3624 C C . ILE A 1 474 ? 20.475 19.856 12.475 1.00 91.88 474 ILE A C 1
ATOM 3626 O O . ILE A 1 474 ? 19.617 20.694 12.747 1.00 91.88 474 ILE A O 1
ATOM 3630 N N . LYS A 1 475 ? 20.350 18.555 12.758 1.00 89.81 475 LYS A N 1
ATOM 3631 C CA . LYS A 1 475 ? 19.239 17.908 13.477 1.00 89.81 475 LYS A CA 1
ATOM 3632 C C . LYS A 1 475 ? 19.663 16.522 13.970 1.00 89.81 475 LYS A C 1
ATOM 3634 O O . LYS A 1 475 ? 20.588 15.943 13.401 1.00 89.81 475 LYS A O 1
ATOM 3639 N N . SER A 1 476 ? 18.976 15.954 14.961 1.00 90.19 476 SER A N 1
ATOM 3640 C CA . SER A 1 476 ? 19.329 14.645 15.550 1.00 90.19 476 SER A CA 1
ATOM 3641 C C . SER A 1 476 ? 19.307 13.495 14.538 1.00 90.19 476 SER A C 1
ATOM 3643 O O . SER A 1 476 ? 20.129 12.586 14.606 1.00 90.19 476 SER A O 1
ATOM 3645 N N . SER A 1 477 ? 18.437 13.570 13.529 1.00 87.19 477 SER A N 1
ATOM 3646 C CA . SER A 1 477 ? 18.362 12.598 12.428 1.00 87.19 477 SER A CA 1
ATOM 3647 C C . SER A 1 477 ? 19.463 12.753 11.364 1.00 87.19 477 SER A C 1
ATOM 3649 O O . SER A 1 477 ? 19.522 11.947 10.444 1.00 87.19 477 SER A O 1
ATOM 3651 N N . ASN A 1 478 ? 20.334 13.766 11.471 1.00 90.81 478 ASN A N 1
ATOM 3652 C CA . ASN A 1 478 ? 21.527 13.939 10.624 1.00 90.81 478 ASN A CA 1
ATOM 3653 C C . ASN A 1 478 ? 22.843 13.652 11.373 1.00 90.81 478 ASN A C 1
ATOM 3655 O O . ASN A 1 478 ? 23.913 13.736 10.773 1.00 90.81 478 ASN A O 1
ATOM 3659 N N . VAL A 1 479 ? 22.779 13.301 12.662 1.00 92.69 479 VAL A N 1
ATOM 3660 C CA . VAL A 1 479 ? 23.912 12.768 13.429 1.00 92.69 479 VAL A CA 1
ATOM 3661 C C . VAL A 1 479 ? 23.796 11.246 13.398 1.00 92.69 479 VAL A C 1
ATOM 3663 O O . VAL A 1 479 ? 22.865 10.687 13.976 1.00 92.69 479 VAL A O 1
ATOM 3666 N N . LEU A 1 480 ? 24.697 10.585 12.673 1.00 91.44 480 LEU A N 1
ATOM 3667 C CA . LEU A 1 480 ? 24.670 9.144 12.419 1.00 91.44 480 LEU A CA 1
ATOM 3668 C C . LEU A 1 480 ? 25.683 8.399 13.288 1.00 91.44 480 LEU A C 1
ATOM 3670 O O . LEU A 1 480 ? 26.736 8.940 13.635 1.00 91.44 480 LEU A O 1
ATOM 3674 N N . LEU A 1 481 ? 25.358 7.149 13.612 1.00 86.88 481 LEU A N 1
ATOM 3675 C CA . LEU A 1 481 ? 26.092 6.304 14.550 1.00 86.88 481 LEU A CA 1
ATOM 3676 C C . LEU A 1 481 ? 26.592 5.038 13.839 1.00 86.88 481 LEU A C 1
ATOM 3678 O O . LEU A 1 481 ? 25.822 4.350 13.166 1.00 86.88 481 LEU A O 1
ATOM 3682 N N . SER A 1 482 ? 27.873 4.708 14.000 1.00 70.62 482 SER A N 1
ATOM 3683 C CA . SER A 1 482 ? 28.500 3.537 13.379 1.00 70.62 482 SER A CA 1
ATOM 3684 C C . SER A 1 482 ? 29.452 2.837 14.350 1.00 70.62 482 SER A C 1
ATOM 3686 O O . SER A 1 482 ? 30.119 3.494 15.150 1.00 70.62 482 SER A O 1
ATOM 3688 N N . GLY A 1 483 ? 29.513 1.503 14.285 1.00 63.84 483 GLY A N 1
ATOM 3689 C CA . GLY A 1 483 ? 30.416 0.690 15.109 1.00 63.84 483 GLY A CA 1
ATOM 3690 C C . GLY A 1 483 ? 30.315 0.957 16.619 1.00 63.84 483 GLY A C 1
ATOM 3691 O O . GLY A 1 483 ? 29.305 1.453 17.123 1.00 63.84 483 GLY A O 1
ATOM 3692 N N . GLU A 1 484 ? 31.376 0.645 17.362 1.00 53.62 484 GLU A N 1
ATOM 3693 C CA . GLU A 1 484 ? 31.476 1.033 18.772 1.00 53.62 484 GLU A CA 1
ATOM 3694 C C . GLU A 1 484 ? 32.043 2.454 18.908 1.00 53.62 484 GLU A C 1
ATOM 3696 O O . GLU A 1 484 ? 33.202 2.670 19.254 1.00 53.62 484 GLU A O 1
ATOM 3701 N N . LEU A 1 485 ? 31.135 3.422 18.721 1.00 52.00 485 LEU A N 1
ATOM 3702 C CA . LEU A 1 485 ? 31.267 4.851 19.045 1.00 52.00 485 LEU A CA 1
ATOM 3703 C C . LEU A 1 485 ? 31.917 5.768 17.984 1.00 52.00 485 LEU A C 1
ATOM 3705 O O . LEU A 1 485 ? 32.388 6.849 18.360 1.00 52.00 485 LEU A O 1
ATOM 3709 N N . ASP A 1 486 ? 31.871 5.414 16.695 1.00 76.31 486 ASP A N 1
ATOM 3710 C CA . ASP A 1 486 ? 32.081 6.382 15.607 1.00 76.31 486 ASP A CA 1
ATOM 3711 C C . ASP A 1 486 ? 30.788 7.174 15.346 1.00 76.31 486 ASP A C 1
ATOM 3713 O O . ASP A 1 486 ? 29.688 6.621 15.250 1.00 76.31 486 ASP A O 1
ATOM 3717 N N . VAL A 1 487 ? 30.913 8.499 15.237 1.00 88.44 487 VAL A N 1
ATOM 3718 C CA . VAL A 1 487 ? 29.780 9.431 15.118 1.00 88.44 487 VAL A CA 1
ATOM 3719 C C . VAL A 1 487 ? 30.069 10.427 14.005 1.00 88.44 487 VAL A C 1
ATOM 3721 O O . VAL A 1 487 ? 31.033 11.186 14.100 1.00 88.44 487 VAL A O 1
ATOM 3724 N N . CYS A 1 488 ? 29.229 10.439 12.970 1.00 91.38 488 CYS A N 1
ATOM 3725 C CA . CYS A 1 488 ? 29.402 11.249 11.762 1.00 91.38 488 CYS A CA 1
ATOM 3726 C C . CYS A 1 488 ? 28.207 12.177 11.538 1.00 91.38 488 CYS A C 1
ATOM 3728 O O . CYS A 1 488 ? 27.063 11.727 11.590 1.00 91.38 488 CYS A O 1
ATOM 3730 N N . ILE A 1 489 ? 28.452 13.446 11.205 1.00 92.44 489 ILE A N 1
ATOM 3731 C CA . ILE A 1 489 ? 27.391 14.351 10.756 1.00 92.44 489 ILE A CA 1
ATOM 3732 C C . ILE A 1 489 ? 27.213 14.284 9.230 1.00 92.44 489 ILE A C 1
ATOM 3734 O O . ILE A 1 489 ? 28.184 14.281 8.469 1.00 92.44 489 ILE A O 1
ATOM 3738 N N . ALA A 1 490 ? 25.963 14.178 8.786 1.00 90.94 490 ALA A N 1
ATOM 3739 C CA . ALA A 1 490 ? 25.564 13.968 7.395 1.00 90.94 490 ALA A CA 1
ATOM 3740 C C . ALA A 1 490 ? 24.789 15.174 6.835 1.00 90.94 490 ALA A C 1
ATOM 3742 O O . ALA A 1 490 ? 24.439 16.094 7.565 1.00 90.94 490 ALA A O 1
ATOM 3743 N N . ASP A 1 491 ? 24.452 15.160 5.540 1.00 86.19 491 ASP A N 1
ATOM 3744 C CA . ASP A 1 491 ? 23.544 16.147 4.921 1.00 86.19 491 ASP A CA 1
ATOM 3745 C C . ASP A 1 491 ? 24.037 17.614 4.867 1.00 86.19 491 ASP A C 1
ATOM 3747 O O . ASP A 1 491 ? 23.258 18.532 4.590 1.00 86.19 491 ASP A O 1
ATOM 3751 N N . PHE A 1 492 ? 25.333 17.843 5.083 1.00 88.00 492 PHE A N 1
ATOM 3752 C CA . PHE A 1 492 ? 25.986 19.146 4.942 1.00 88.00 492 PHE A CA 1
ATOM 3753 C C . PHE A 1 492 ? 26.190 19.557 3.468 1.00 88.00 492 PHE A C 1
ATOM 3755 O O . PHE A 1 492 ? 26.052 18.755 2.544 1.00 88.00 492 PHE A O 1
ATOM 3762 N N . GLY A 1 493 ? 26.510 20.834 3.230 1.00 81.25 493 GLY A N 1
ATOM 3763 C CA . GLY A 1 493 ? 26.859 21.376 1.907 1.00 81.25 493 GLY A CA 1
ATOM 3764 C C . GLY A 1 493 ? 25.688 21.574 0.933 1.00 81.25 493 GLY A C 1
ATOM 3765 O O . GLY A 1 493 ? 25.730 22.492 0.123 1.00 81.25 493 GLY A O 1
ATOM 3766 N N . LEU A 1 494 ? 24.605 20.798 1.044 1.00 83.94 494 LEU A N 1
ATOM 3767 C CA . LEU A 1 494 ? 23.442 20.872 0.144 1.00 83.94 494 LEU A CA 1
ATOM 3768 C C . LEU A 1 494 ? 22.655 22.194 0.234 1.00 83.94 494 LEU A C 1
ATOM 3770 O O . LEU A 1 494 ? 21.995 22.589 -0.728 1.00 83.94 494 LEU A O 1
ATOM 3774 N N . ALA A 1 495 ? 22.757 22.922 1.349 1.00 78.56 495 ALA A N 1
ATOM 3775 C CA . ALA A 1 495 ? 22.077 24.204 1.554 1.00 78.56 495 ALA A CA 1
ATOM 3776 C C . ALA A 1 495 ? 22.462 25.302 0.532 1.00 78.56 495 ALA A C 1
ATOM 3778 O O . ALA A 1 495 ? 21.737 26.285 0.404 1.00 78.56 495 ALA A O 1
ATOM 3779 N N . SER A 1 496 ? 23.573 25.144 -0.201 1.00 74.81 496 SER A N 1
ATOM 3780 C CA . SER A 1 496 ? 24.017 26.066 -1.260 1.00 74.81 496 SER A CA 1
ATOM 3781 C C . SER A 1 496 ? 23.249 25.922 -2.583 1.00 74.81 496 SER A C 1
ATOM 3783 O O . SER A 1 496 ? 23.204 26.872 -3.361 1.00 74.81 496 SER A O 1
ATOM 3785 N N . ILE A 1 497 ? 22.666 24.744 -2.842 1.00 78.25 497 ILE A N 1
ATOM 3786 C CA . ILE A 1 497 ? 22.012 24.381 -4.114 1.00 78.25 497 ILE A CA 1
ATOM 3787 C C . ILE A 1 497 ? 20.506 24.136 -3.986 1.00 78.25 497 ILE A C 1
ATOM 3789 O O . ILE A 1 497 ? 19.778 24.171 -4.977 1.00 78.25 497 ILE A O 1
ATOM 3793 N N . MET A 1 498 ? 20.020 23.911 -2.766 1.00 73.88 498 MET A N 1
ATOM 3794 C CA . MET A 1 498 ? 18.602 23.707 -2.488 1.00 73.88 498 MET A CA 1
ATOM 3795 C C . MET A 1 498 ? 17.850 25.045 -2.462 1.00 73.88 498 MET A C 1
ATOM 3797 O O . MET A 1 498 ? 17.638 25.623 -1.393 1.00 73.88 498 MET A O 1
ATOM 3801 N N . ASN A 1 499 ? 17.400 25.510 -3.636 1.00 58.16 499 ASN A N 1
ATOM 3802 C CA . ASN A 1 499 ? 16.456 26.628 -3.798 1.00 58.16 499 ASN A CA 1
ATOM 3803 C C . ASN A 1 499 ? 15.134 26.331 -3.062 1.00 58.16 499 ASN A C 1
ATOM 3805 O O . ASN A 1 499 ? 14.176 25.824 -3.640 1.00 58.16 499 ASN A O 1
ATOM 3809 N N . THR A 1 500 ? 15.102 26.613 -1.760 1.00 52.62 500 THR A N 1
ATOM 3810 C CA . THR A 1 500 ? 14.027 26.198 -0.855 1.00 52.62 500 THR A CA 1
ATOM 3811 C C . THR A 1 500 ? 13.045 27.355 -0.659 1.00 52.62 500 THR A C 1
ATOM 3813 O O . THR A 1 500 ? 13.387 28.311 0.041 1.00 52.62 500 THR A O 1
ATOM 3816 N N . PRO A 1 501 ? 11.824 27.315 -1.230 1.00 46.84 501 PRO A N 1
ATOM 3817 C CA . PRO A 1 501 ? 10.808 28.314 -0.925 1.00 46.84 501 PRO A CA 1
ATOM 3818 C C . PRO A 1 501 ? 10.377 28.207 0.546 1.00 46.84 501 PRO A C 1
ATOM 3820 O O . PRO A 1 501 ? 10.381 27.123 1.143 1.00 46.84 501 PRO A O 1
ATOM 3823 N N . ALA A 1 502 ? 9.977 29.342 1.125 1.00 41.44 502 ALA A N 1
ATOM 3824 C CA . ALA A 1 502 ? 9.718 29.499 2.561 1.00 41.44 502 ALA A CA 1
ATOM 3825 C C . ALA A 1 502 ? 8.635 28.558 3.137 1.00 41.44 502 ALA A C 1
ATOM 3827 O O . ALA A 1 502 ? 8.605 28.330 4.343 1.00 41.44 502 ALA A O 1
ATOM 3828 N N . SER A 1 503 ? 7.784 27.971 2.290 1.00 40.75 503 SER A N 1
ATOM 3829 C CA . SER A 1 503 ? 6.708 27.039 2.655 1.00 40.75 503 SER A CA 1
ATOM 3830 C C . SER A 1 503 ? 7.153 25.588 2.911 1.00 40.75 503 SER A C 1
ATOM 3832 O O . SER A 1 503 ? 6.312 24.733 3.182 1.00 40.75 503 SER A O 1
ATOM 3834 N N . THR A 1 504 ? 8.448 25.260 2.820 1.00 37.66 504 THR A N 1
ATOM 3835 C CA . THR A 1 504 ? 8.891 23.852 2.814 1.00 37.66 504 THR A CA 1
ATOM 3836 C C . THR A 1 504 ? 9.115 23.267 4.223 1.00 37.66 504 THR A C 1
ATOM 3838 O O . THR A 1 504 ? 10.131 23.554 4.869 1.00 37.66 504 THR A O 1
ATOM 3841 N N . SER A 1 505 ? 8.209 22.359 4.625 1.00 43.50 505 SER A N 1
ATOM 3842 C CA . SER A 1 505 ? 8.191 21.485 5.825 1.00 43.50 505 SER A CA 1
ATOM 3843 C C . SER A 1 505 ? 8.115 22.171 7.203 1.00 43.50 505 SER A C 1
ATOM 3845 O O . SER A 1 505 ? 9.020 22.906 7.599 1.00 43.50 505 SER A O 1
ATOM 3847 N N . GLN A 1 506 ? 7.072 21.850 7.985 1.00 43.28 506 GLN A N 1
ATOM 3848 C CA . GLN A 1 506 ? 6.916 22.317 9.375 1.00 43.28 506 GLN A CA 1
ATOM 3849 C C . GLN A 1 506 ? 7.981 21.726 10.315 1.00 43.28 506 GLN A C 1
ATOM 3851 O O . GLN A 1 506 ? 8.518 22.442 11.154 1.00 43.28 506 GLN A O 1
ATOM 3856 N N . LEU A 1 507 ? 8.368 20.459 10.119 1.00 42.53 507 LEU A N 1
ATOM 3857 C CA . LEU A 1 507 ? 9.445 19.779 10.859 1.00 42.53 507 LEU A CA 1
ATOM 3858 C C . LEU A 1 507 ? 10.768 20.567 10.887 1.00 42.53 507 LEU A C 1
ATOM 3860 O O . LEU A 1 507 ? 11.476 20.564 11.892 1.00 42.53 507 LEU A O 1
ATOM 3864 N N . ALA A 1 508 ? 11.093 21.291 9.812 1.00 47.50 508 ALA A N 1
ATOM 3865 C CA . ALA A 1 508 ? 12.309 22.097 9.745 1.00 47.50 508 ALA A CA 1
ATOM 3866 C C . ALA A 1 508 ? 12.244 23.394 10.577 1.00 47.50 508 ALA A C 1
ATOM 3868 O O . ALA A 1 508 ? 13.272 24.041 10.756 1.00 47.50 508 ALA A O 1
ATOM 3869 N N . VAL A 1 509 ? 11.077 23.797 11.093 1.00 58.56 509 VAL A N 1
ATOM 3870 C CA . VAL A 1 509 ? 10.929 25.016 11.909 1.00 58.56 509 VAL A CA 1
ATOM 3871 C C . VAL A 1 509 ? 11.599 24.859 13.280 1.00 58.56 509 VAL A C 1
ATOM 3873 O O . VAL A 1 509 ? 12.196 25.817 13.757 1.00 58.56 509 VAL A O 1
ATOM 3876 N N . GLY A 1 510 ? 11.589 23.659 13.874 1.00 74.06 510 GLY A N 1
ATOM 3877 C CA . GLY A 1 510 ? 12.075 23.427 15.245 1.00 74.06 510 GLY A CA 1
ATOM 3878 C C . GLY A 1 510 ? 13.567 23.701 15.476 1.00 74.06 510 GLY A C 1
ATOM 3879 O O . GLY A 1 510 ? 13.934 24.185 16.541 1.00 74.06 510 GLY A O 1
ATOM 3880 N N . TYR A 1 511 ? 14.426 23.441 14.482 1.00 85.19 511 TYR A N 1
ATOM 3881 C CA . TYR A 1 511 ? 15.875 23.708 14.563 1.00 85.19 511 TYR A CA 1
ATOM 3882 C C . TYR A 1 511 ? 16.303 25.025 13.891 1.00 85.19 511 TYR A C 1
ATOM 3884 O O . TYR A 1 511 ? 17.462 25.428 14.020 1.00 85.19 511 TYR A O 1
ATOM 3892 N N . ARG A 1 512 ? 15.428 25.680 13.113 1.00 85.88 512 ARG A N 1
ATOM 3893 C CA . ARG A 1 512 ? 15.801 26.867 12.325 1.00 85.88 512 ARG A CA 1
ATOM 3894 C C . ARG A 1 512 ? 15.934 28.094 13.223 1.00 85.88 512 ARG A C 1
ATOM 3896 O O . ARG A 1 512 ? 14.995 28.489 13.905 1.00 85.88 512 ARG A O 1
ATOM 3903 N N . ALA A 1 513 ? 17.084 28.753 13.133 1.00 88.06 513 ALA A N 1
ATOM 3904 C CA . ALA A 1 513 ? 17.321 30.015 13.819 1.00 88.06 513 ALA A CA 1
ATOM 3905 C C . ALA A 1 513 ? 16.331 31.110 13.357 1.00 88.06 513 ALA A C 1
ATOM 3907 O O . ALA A 1 513 ? 16.041 31.188 12.156 1.00 88.06 513 ALA A O 1
ATOM 3908 N N . PRO A 1 514 ? 15.837 31.992 14.253 1.00 86.94 514 PRO A N 1
ATOM 3909 C CA . PRO A 1 514 ? 14.830 33.001 13.909 1.00 86.94 514 PRO A CA 1
ATOM 3910 C C . PRO A 1 514 ? 15.211 33.900 12.724 1.00 86.94 514 PRO A C 1
ATOM 3912 O O . PRO A 1 514 ? 14.364 34.229 11.896 1.00 86.94 514 PRO A O 1
ATOM 3915 N N . GLU A 1 515 ? 16.489 34.263 12.596 1.00 85.38 515 GLU A N 1
ATOM 3916 C CA . GLU A 1 515 ? 16.991 35.069 11.482 1.00 85.38 515 GLU A CA 1
ATOM 3917 C C . GLU A 1 515 ? 17.045 34.299 10.150 1.00 85.38 515 GLU A C 1
ATOM 3919 O O . GLU A 1 515 ? 16.884 34.896 9.085 1.00 85.38 515 GLU A O 1
ATOM 3924 N N . THR A 1 516 ? 17.213 32.974 10.183 1.00 83.56 516 THR A N 1
ATOM 3925 C CA . THR A 1 516 ? 17.171 32.112 8.991 1.00 83.56 516 THR A CA 1
ATOM 3926 C C . THR A 1 516 ? 15.736 31.908 8.510 1.00 83.56 516 THR A C 1
ATOM 3928 O O . THR A 1 516 ? 15.508 31.907 7.304 1.00 83.56 516 THR A O 1
ATOM 3931 N N . ILE A 1 517 ? 14.757 31.832 9.422 1.00 78.25 517 ILE A N 1
ATOM 3932 C CA . ILE A 1 517 ? 13.325 31.826 9.067 1.00 78.25 517 ILE A CA 1
ATOM 3933 C C . ILE A 1 517 ? 12.945 33.122 8.330 1.00 78.25 517 ILE A C 1
ATOM 3935 O O . ILE A 1 517 ? 12.203 33.078 7.354 1.00 78.25 517 ILE A O 1
ATOM 3939 N N . GLN A 1 518 ? 13.482 34.269 8.760 1.00 73.38 518 GLN A N 1
ATOM 3940 C CA . GLN A 1 518 ? 13.190 35.577 8.158 1.00 73.38 518 GLN A CA 1
ATOM 3941 C C . GLN A 1 518 ? 13.950 35.852 6.851 1.00 73.38 518 GLN A C 1
ATOM 3943 O O . GLN A 1 518 ? 13.409 36.491 5.954 1.00 73.38 518 GLN A O 1
ATOM 3948 N N . SER A 1 519 ? 15.210 35.419 6.743 1.00 75.25 519 SER A N 1
ATOM 3949 C CA . SER A 1 519 ? 16.096 35.784 5.622 1.00 75.25 519 SER A CA 1
ATOM 3950 C C . SER A 1 519 ? 16.282 34.697 4.561 1.00 75.25 519 SER A C 1
ATOM 3952 O O . SER A 1 519 ? 16.856 34.979 3.509 1.00 75.25 519 SER A O 1
ATOM 3954 N N . GLY A 1 520 ? 15.886 33.453 4.850 1.00 72.88 520 GLY A N 1
ATOM 3955 C CA . GLY A 1 520 ? 16.192 32.276 4.031 1.00 72.88 520 GLY A CA 1
ATOM 3956 C C . GLY A 1 520 ? 17.681 31.898 3.986 1.00 72.88 520 GLY A C 1
ATOM 3957 O O . GLY A 1 520 ? 18.046 30.969 3.270 1.00 72.88 520 GLY A O 1
ATOM 3958 N N . LYS A 1 521 ? 18.556 32.604 4.718 1.00 81.25 521 LYS A N 1
ATOM 3959 C CA . LYS A 1 521 ? 20.013 32.419 4.664 1.00 81.25 521 LYS A CA 1
ATOM 3960 C C . LYS A 1 521 ? 20.529 31.654 5.878 1.00 81.25 521 LYS A C 1
ATOM 3962 O O . LYS A 1 521 ? 20.207 31.973 7.024 1.00 81.25 521 LYS A O 1
ATOM 3967 N N . PHE A 1 522 ? 21.381 30.674 5.605 1.00 86.94 522 PHE A N 1
ATOM 3968 C CA . PHE A 1 522 ? 22.131 29.931 6.610 1.00 86.94 522 PHE A CA 1
ATOM 3969 C C . PHE A 1 522 ? 23.467 30.626 6.888 1.00 86.94 522 PHE A C 1
ATOM 3971 O O . PHE A 1 522 ? 24.106 31.168 5.986 1.00 86.94 522 PHE A O 1
ATOM 3978 N N . THR A 1 523 ? 23.881 30.625 8.150 1.00 91.44 523 THR A N 1
ATOM 3979 C CA . THR A 1 523 ? 25.144 31.191 8.633 1.00 91.44 523 THR A CA 1
ATOM 3980 C C . THR A 1 523 ? 25.746 30.257 9.679 1.00 91.44 523 THR A C 1
ATOM 3982 O O . THR A 1 523 ? 25.036 29.450 10.277 1.00 91.44 523 THR A O 1
ATOM 3985 N N . GLN A 1 524 ? 27.032 30.409 9.996 1.00 93.56 524 GLN A N 1
ATOM 3986 C CA . GLN A 1 524 ? 27.631 29.638 11.091 1.00 93.56 524 GLN A CA 1
ATOM 3987 C C . GLN A 1 524 ? 26.881 29.873 12.413 1.00 93.56 524 GLN A C 1
ATOM 3989 O O . GLN A 1 524 ? 26.646 28.934 13.161 1.00 93.56 524 GLN A O 1
ATOM 3994 N N . ARG A 1 525 ? 26.377 31.092 12.665 1.00 94.44 525 ARG A N 1
ATOM 3995 C CA . ARG A 1 525 ? 25.566 31.396 13.857 1.00 94.44 525 ARG A CA 1
ATOM 3996 C C . ARG A 1 525 ? 24.167 30.772 13.839 1.00 94.44 525 ARG A C 1
ATOM 3998 O O . ARG A 1 525 ? 23.638 30.529 14.924 1.00 94.44 525 ARG A O 1
ATOM 4005 N N . SER A 1 526 ? 23.577 30.469 12.678 1.00 92.75 526 SER A N 1
ATOM 4006 C CA . SER A 1 526 ? 22.337 29.677 12.623 1.00 92.75 526 SER A CA 1
ATOM 4007 C C . SER A 1 526 ? 22.605 28.193 12.878 1.00 92.75 526 SER A C 1
ATOM 4009 O O . SER A 1 526 ? 21.801 27.552 13.541 1.00 92.75 526 SER A O 1
ATOM 4011 N N . ASP A 1 527 ? 23.760 27.674 12.446 1.00 94.81 527 ASP A N 1
ATOM 4012 C CA . ASP A 1 527 ? 24.198 26.314 12.787 1.00 94.81 527 ASP A CA 1
ATOM 4013 C C . ASP A 1 527 ? 24.405 26.146 14.306 1.00 94.81 527 ASP A C 1
ATOM 4015 O O . ASP A 1 527 ? 23.971 25.141 14.866 1.00 94.81 527 ASP A O 1
ATOM 4019 N N . ILE A 1 528 ? 24.978 27.146 15.002 1.00 97.06 528 ILE A N 1
ATOM 4020 C CA . ILE A 1 528 ? 25.082 27.132 16.479 1.00 97.06 528 ILE A CA 1
ATOM 4021 C C . ILE A 1 528 ? 23.698 27.058 17.138 1.00 97.06 528 ILE A C 1
ATOM 4023 O O . ILE A 1 528 ? 23.517 26.307 18.091 1.00 97.06 528 ILE A O 1
ATOM 4027 N N . TYR A 1 529 ? 22.701 27.787 16.626 1.00 95.69 529 TYR A N 1
ATOM 4028 C CA . TYR A 1 529 ? 21.330 27.707 17.146 1.00 95.69 529 TYR A CA 1
ATOM 4029 C C . TYR A 1 529 ? 20.735 26.307 16.949 1.00 95.69 529 TYR A C 1
ATOM 4031 O O . TYR A 1 529 ? 20.189 25.737 17.891 1.00 95.69 529 TYR A O 1
ATOM 4039 N N . SER A 1 530 ? 20.890 25.724 15.757 1.00 94.44 530 SER A N 1
ATOM 4040 C CA . SER A 1 530 ? 20.427 24.363 15.462 1.00 94.44 530 SER A CA 1
ATOM 4041 C C . SER A 1 530 ? 21.114 23.309 16.343 1.00 94.44 530 SER A C 1
ATOM 4043 O O . SER A 1 530 ? 20.460 22.378 16.808 1.00 94.44 530 SER A O 1
ATOM 4045 N N . PHE A 1 531 ? 22.404 23.484 16.647 1.00 97.00 531 PHE A N 1
ATOM 4046 C CA . PHE A 1 531 ? 23.125 22.657 17.618 1.00 97.00 531 PHE A CA 1
ATOM 4047 C C . PHE A 1 531 ? 22.651 22.894 19.066 1.00 97.00 531 PHE A C 1
ATOM 4049 O O . PHE A 1 531 ? 22.515 21.949 19.835 1.00 97.00 531 PHE A O 1
ATOM 4056 N N . GLY A 1 532 ? 22.300 24.127 19.436 1.00 96.31 532 GLY A N 1
ATOM 4057 C CA . GLY A 1 532 ? 21.669 24.426 20.724 1.00 96.31 532 GLY A CA 1
ATOM 4058 C C . GLY A 1 532 ? 20.336 23.697 20.914 1.00 96.31 532 GLY A C 1
ATOM 4059 O O . GLY A 1 532 ? 20.093 23.126 21.974 1.00 96.31 532 GLY A O 1
ATOM 4060 N N . VAL A 1 533 ? 19.503 23.638 19.870 1.00 94.38 533 VAL A N 1
ATOM 4061 C CA . VAL A 1 533 ? 18.260 22.848 19.875 1.00 94.38 533 VAL A CA 1
ATOM 4062 C C . VAL A 1 533 ? 18.552 21.348 20.016 1.00 94.38 533 VAL A C 1
ATOM 4064 O O . VAL A 1 533 ? 17.860 20.679 20.777 1.00 94.38 533 VAL A O 1
ATOM 4067 N N . LEU A 1 534 ? 19.603 20.833 19.366 1.00 94.75 534 LEU A N 1
ATOM 4068 C CA . LEU A 1 534 ? 20.058 19.443 19.518 1.00 94.75 534 LEU A CA 1
ATOM 4069 C C . LEU A 1 534 ? 20.485 19.113 20.964 1.00 94.75 534 LEU A C 1
ATOM 4071 O O . LEU A 1 534 ? 20.179 18.032 21.467 1.00 94.75 534 LEU A O 1
ATOM 4075 N N . LEU A 1 535 ? 21.150 20.045 21.657 1.00 95.06 535 LEU A N 1
ATOM 4076 C CA . LEU A 1 535 ? 21.483 19.892 23.078 1.00 95.06 535 LEU A CA 1
ATOM 4077 C C . LEU A 1 535 ? 20.231 19.899 23.971 1.00 95.06 535 LEU A C 1
ATOM 4079 O O . LEU A 1 535 ? 20.145 19.097 24.899 1.00 95.06 535 LEU A O 1
ATOM 4083 N N . LEU A 1 536 ? 19.242 20.756 23.689 1.00 93.12 536 LEU A N 1
ATOM 4084 C CA . LEU A 1 536 ? 17.965 20.746 24.416 1.00 93.12 536 LEU A CA 1
ATOM 4085 C C . LEU A 1 536 ? 17.189 19.441 24.179 1.00 93.12 536 LEU A C 1
ATOM 4087 O O . LEU A 1 536 ? 16.676 18.853 25.124 1.00 93.12 536 LEU A O 1
ATOM 4091 N N . GLU A 1 537 ? 17.135 18.945 22.947 1.00 92.19 537 GLU A N 1
ATOM 4092 C CA . GLU A 1 537 ? 16.523 17.655 22.605 1.00 92.19 537 GLU A CA 1
ATOM 4093 C C . GLU A 1 537 ? 17.171 16.499 23.395 1.00 92.19 537 GLU A C 1
ATOM 4095 O O . GLU A 1 537 ? 16.472 15.728 24.052 1.00 92.19 537 GLU A O 1
ATOM 4100 N N . MET A 1 538 ? 18.510 16.446 23.430 1.00 91.38 538 MET A N 1
ATOM 4101 C CA . MET A 1 538 ? 19.288 15.469 24.205 1.00 91.38 538 MET A CA 1
ATOM 4102 C C . MET A 1 538 ? 19.001 15.514 25.715 1.00 91.38 538 MET A C 1
ATOM 4104 O O . MET A 1 538 ? 18.930 14.460 26.354 1.00 91.38 538 MET A O 1
ATOM 4108 N N . LEU A 1 539 ? 18.901 16.721 26.286 1.00 89.50 539 LEU A N 1
ATOM 4109 C CA . LEU A 1 539 ? 18.707 16.944 27.723 1.00 89.50 539 LEU A CA 1
ATOM 4110 C C . LEU A 1 539 ? 17.267 16.704 28.177 1.00 89.50 539 LEU A C 1
ATOM 4112 O O . LEU A 1 539 ? 17.058 16.232 29.290 1.00 89.50 539 LEU A O 1
ATOM 4116 N N . THR A 1 540 ? 16.287 17.059 27.344 1.00 87.62 540 THR A N 1
ATOM 4117 C CA . THR A 1 540 ? 14.859 17.008 27.697 1.00 87.62 540 THR A CA 1
ATOM 4118 C C . THR A 1 540 ? 14.179 15.695 27.313 1.00 87.62 540 THR A C 1
ATOM 4120 O O . THR A 1 540 ? 13.124 15.381 27.860 1.00 87.62 540 THR A O 1
ATOM 4123 N N . GLY A 1 541 ? 14.731 14.950 26.346 1.00 83.81 541 GLY A N 1
ATOM 4124 C CA . GLY A 1 541 ? 14.052 13.804 25.731 1.00 83.81 541 GLY A CA 1
ATOM 4125 C C . GLY A 1 541 ? 12.805 14.197 24.924 1.00 83.81 541 GLY A C 1
ATOM 4126 O O . GLY A 1 541 ? 11.954 13.351 24.663 1.00 83.81 541 GLY A O 1
ATOM 4127 N N . LYS A 1 542 ? 12.652 15.481 24.560 1.00 83.00 542 LYS A N 1
ATOM 4128 C CA . LYS A 1 542 ? 11.482 16.018 23.846 1.00 83.00 542 LYS A CA 1
ATOM 4129 C C . LYS A 1 542 ? 11.844 16.453 22.432 1.00 83.00 542 LYS A C 1
ATOM 4131 O O . LYS A 1 542 ? 12.905 17.026 22.196 1.00 83.00 542 LYS A O 1
ATOM 4136 N N . ALA A 1 543 ? 10.915 16.248 21.500 1.00 80.75 543 ALA A N 1
ATOM 4137 C CA . ALA A 1 543 ? 11.042 16.759 20.140 1.00 80.75 543 ALA A CA 1
ATOM 4138 C C . ALA A 1 543 ? 11.106 18.310 20.116 1.00 80.75 543 ALA A C 1
ATOM 4140 O O . ALA A 1 543 ? 10.426 18.962 20.917 1.00 80.75 543 ALA A O 1
ATOM 4141 N N . PRO A 1 544 ? 11.856 18.928 19.179 1.00 76.75 544 PRO A N 1
ATOM 4142 C CA . PRO A 1 544 ? 11.999 20.390 19.067 1.00 76.75 544 PRO A CA 1
ATOM 4143 C C . PRO A 1 544 ? 10.718 21.213 18.850 1.00 76.75 544 PRO A C 1
ATOM 4145 O O . PRO A 1 544 ? 10.738 22.434 19.019 1.00 76.75 544 PRO A O 1
ATOM 4148 N N . LEU A 1 545 ? 9.615 20.569 18.461 1.00 69.81 545 LEU A N 1
ATOM 4149 C CA . LEU A 1 545 ? 8.290 21.169 18.306 1.00 69.81 545 LEU A CA 1
ATOM 4150 C C . LEU A 1 545 ? 7.299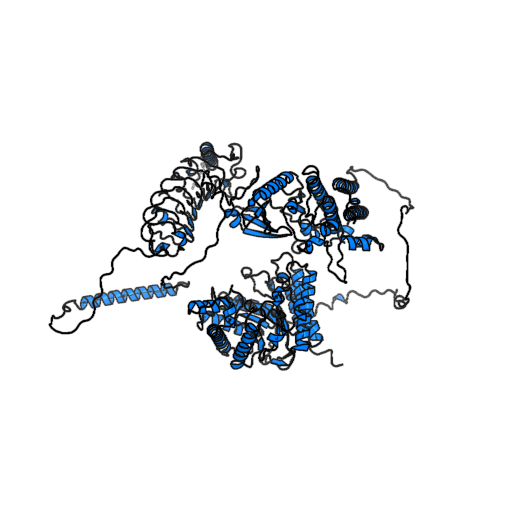 20.389 19.171 1.00 69.81 545 LEU A C 1
ATOM 4152 O O . LEU A 1 545 ? 7.175 19.175 19.021 1.00 69.81 545 LEU A O 1
ATOM 4156 N N . GLN A 1 546 ? 6.585 21.087 20.055 1.00 52.94 546 GLN A N 1
ATOM 4157 C CA . GLN A 1 546 ? 5.517 20.508 20.872 1.00 52.94 546 GLN A CA 1
ATOM 4158 C C . GLN A 1 546 ? 4.153 20.880 20.269 1.00 52.94 546 GLN A C 1
ATOM 4160 O O . GLN A 1 546 ? 3.953 22.013 19.827 1.00 52.94 546 GLN A O 1
ATOM 4165 N N . SER A 1 547 ? 3.218 19.928 20.213 1.00 40.41 547 SER A N 1
ATOM 4166 C CA . SER A 1 547 ? 1.890 20.146 19.619 1.00 40.41 547 SER A CA 1
ATOM 4167 C C . SER A 1 547 ? 1.051 21.151 20.435 1.00 40.41 547 SER A C 1
ATOM 4169 O O . SER A 1 547 ? 1.131 21.155 21.666 1.00 40.41 547 SER A O 1
ATOM 4171 N N . PRO A 1 548 ? 0.242 22.012 19.786 1.00 37.19 548 PRO A N 1
ATOM 4172 C CA . PRO A 1 548 ? -0.386 23.155 20.448 1.00 37.19 548 PRO A CA 1
ATOM 4173 C C . PRO A 1 548 ? -1.597 22.757 21.306 1.00 37.19 548 PRO A C 1
ATOM 4175 O O . PRO A 1 548 ? -2.663 22.436 20.791 1.00 37.19 548 PRO A O 1
ATOM 4178 N N . GLY A 1 549 ? -1.460 22.847 22.633 1.00 38.06 549 GLY A N 1
ATOM 4179 C CA . GLY A 1 549 ? -2.587 22.730 23.576 1.00 38.06 549 GLY A CA 1
ATOM 4180 C C . GLY A 1 549 ? -3.371 24.035 23.804 1.00 38.06 549 GLY A C 1
ATOM 4181 O O . GLY A 1 549 ? -4.423 24.018 24.441 1.00 38.06 549 GLY A O 1
ATOM 4182 N N . ARG A 1 550 ? -2.846 25.171 23.321 1.00 33.34 550 ARG A N 1
ATOM 4183 C CA . ARG A 1 550 ? -3.444 26.523 23.303 1.00 33.34 550 ARG A CA 1
ATOM 4184 C C . ARG A 1 550 ? -2.905 27.291 22.081 1.00 33.34 550 ARG A C 1
ATOM 4186 O O . ARG A 1 550 ? -1.968 26.823 21.444 1.00 33.34 550 ARG A O 1
ATOM 4193 N N . ASN A 1 551 ? -3.481 28.458 21.779 1.00 36.31 551 ASN A N 1
ATOM 4194 C CA . ASN A 1 551 ? -3.359 29.210 20.512 1.00 36.31 551 ASN A CA 1
ATOM 4195 C C . ASN A 1 551 ? -1.959 29.744 20.098 1.00 36.31 551 ASN A C 1
ATOM 4197 O O . ASN A 1 551 ? -1.887 30.571 19.194 1.00 36.31 551 ASN A O 1
ATOM 4201 N N . ASP A 1 552 ? -0.857 29.283 20.693 1.00 45.84 552 ASP A N 1
ATOM 4202 C CA . ASP A 1 552 ? 0.511 29.668 20.324 1.00 45.84 552 ASP A CA 1
ATOM 4203 C C . ASP A 1 552 ? 1.377 28.427 20.059 1.00 45.84 552 ASP A C 1
ATOM 4205 O O . ASP A 1 552 ? 1.480 27.532 20.900 1.00 45.84 552 ASP A O 1
ATOM 4209 N N . ILE A 1 553 ? 2.057 28.389 18.908 1.00 55.53 553 ILE A N 1
ATOM 4210 C CA . ILE A 1 553 ? 3.057 27.352 18.608 1.00 55.53 553 ILE A CA 1
ATOM 4211 C C . ILE A 1 553 ? 4.308 27.626 19.454 1.00 55.53 553 ILE A C 1
ATOM 4213 O O . ILE A 1 553 ? 4.993 28.637 19.263 1.00 55.53 553 ILE A O 1
ATOM 4217 N N . MET A 1 554 ? 4.616 26.717 20.381 1.00 63.03 554 MET A N 1
ATOM 4218 C CA . MET A 1 554 ? 5.755 26.834 21.291 1.00 63.03 554 MET A CA 1
ATOM 4219 C C . MET A 1 554 ? 6.914 25.939 20.834 1.00 63.03 554 MET A C 1
ATOM 4221 O O . MET A 1 554 ? 6.833 24.712 20.884 1.00 63.03 554 MET A O 1
ATOM 4225 N N . ASP A 1 555 ? 8.004 26.564 20.386 1.00 76.38 555 ASP A N 1
ATOM 4226 C CA . ASP A 1 555 ? 9.266 25.870 20.115 1.00 76.38 555 ASP A CA 1
ATOM 4227 C C . ASP A 1 555 ? 9.943 25.390 21.419 1.00 76.38 555 ASP A C 1
ATOM 4229 O O . ASP A 1 555 ? 9.724 25.951 22.498 1.00 76.38 555 ASP A O 1
ATOM 4233 N N . LEU A 1 556 ? 10.753 24.326 21.338 1.00 85.44 556 LEU A N 1
ATOM 4234 C CA . LEU A 1 556 ? 11.434 23.751 22.507 1.00 85.44 556 LEU A CA 1
ATOM 4235 C C . LEU A 1 556 ? 12.312 24.776 23.266 1.00 85.44 556 LEU A C 1
ATOM 4237 O O . LEU A 1 556 ? 12.216 24.806 24.496 1.00 85.44 556 LEU A O 1
ATOM 4241 N N . PRO A 1 557 ? 13.092 25.665 22.607 1.00 88.19 557 PRO A N 1
ATOM 4242 C CA . PRO A 1 557 ? 13.780 26.773 23.276 1.00 88.19 557 PRO A CA 1
ATOM 4243 C C . PRO A 1 557 ? 12.862 27.677 24.109 1.00 88.19 557 PRO A C 1
ATOM 4245 O O . PRO A 1 557 ? 13.212 28.005 25.243 1.00 88.19 557 PRO A O 1
ATOM 4248 N N . ARG A 1 558 ? 11.679 28.061 23.603 1.00 83.19 558 ARG A N 1
ATOM 4249 C CA . ARG A 1 558 ? 10.683 28.816 24.385 1.00 83.19 558 ARG A CA 1
ATOM 4250 C C . ARG A 1 558 ? 10.178 28.022 25.578 1.00 83.19 558 ARG A C 1
ATOM 4252 O O . ARG A 1 558 ? 10.110 28.598 26.659 1.00 83.19 558 ARG A O 1
ATOM 4259 N N . TRP A 1 559 ? 9.840 26.742 25.400 1.00 85.50 559 TRP A N 1
ATOM 4260 C CA . TRP A 1 559 ? 9.331 25.902 26.490 1.00 85.50 559 TRP A CA 1
ATOM 4261 C C . TRP A 1 559 ? 10.341 25.798 27.642 1.00 85.50 559 TRP A C 1
ATOM 4263 O O . TRP A 1 559 ? 10.005 26.095 28.793 1.00 85.50 559 TRP A O 1
ATOM 4273 N N . VAL A 1 560 ? 11.601 25.481 27.328 1.00 84.81 560 VAL A N 1
ATOM 4274 C CA . VAL A 1 560 ? 12.693 25.456 28.314 1.00 84.81 560 VAL A CA 1
ATOM 4275 C C . VAL A 1 560 ? 12.881 26.837 28.949 1.00 84.81 560 VAL A C 1
ATOM 4277 O O . VAL A 1 560 ? 12.992 26.950 30.169 1.00 84.81 560 VAL A O 1
ATOM 4280 N N . GLN A 1 561 ? 12.841 27.910 28.152 1.00 83.31 561 GLN A N 1
ATOM 4281 C CA . GLN A 1 561 ? 12.973 29.275 28.659 1.00 83.31 561 GLN A CA 1
ATOM 4282 C C . GLN A 1 561 ? 11.821 29.696 29.592 1.00 83.31 561 GLN A C 1
ATOM 4284 O O . GLN A 1 561 ? 12.073 30.531 30.462 1.00 83.31 561 GLN A O 1
ATOM 4289 N N . SER A 1 562 ? 10.604 29.157 29.459 1.00 78.31 562 SER A N 1
ATOM 4290 C CA . SER A 1 562 ? 9.536 29.354 30.454 1.00 78.31 562 SER A CA 1
ATOM 4291 C C . SER A 1 562 ? 9.802 28.585 31.749 1.00 78.31 562 SER A C 1
ATOM 4293 O O . SER A 1 562 ? 9.849 29.212 32.801 1.00 78.31 562 SER A O 1
ATOM 4295 N N . VAL A 1 563 ? 10.065 27.274 31.688 1.00 73.44 563 VAL A N 1
ATOM 4296 C CA . VAL A 1 563 ? 10.253 26.442 32.898 1.00 73.44 563 VAL A CA 1
ATOM 4297 C C . VAL A 1 563 ? 11.422 26.948 33.750 1.00 73.44 563 VAL A C 1
ATOM 4299 O O . VAL A 1 563 ? 11.283 27.148 34.950 1.00 73.44 563 VAL A O 1
ATOM 4302 N N . VAL A 1 564 ? 12.551 27.297 33.123 1.00 71.50 564 VAL A N 1
ATOM 4303 C CA . VAL A 1 564 ? 13.740 27.835 33.815 1.00 71.50 564 VAL A CA 1
ATOM 4304 C C . VAL A 1 564 ? 13.483 29.196 34.507 1.00 71.50 564 VAL A C 1
ATOM 4306 O O . VAL A 1 564 ? 14.312 29.644 35.298 1.00 71.50 564 VAL A O 1
ATOM 4309 N N . ARG A 1 565 ? 12.347 29.868 34.256 1.00 60.66 565 ARG A N 1
ATOM 4310 C CA . ARG A 1 565 ? 11.963 31.137 34.910 1.00 60.66 565 ARG A CA 1
ATOM 4311 C C . ARG A 1 565 ? 11.009 30.987 36.094 1.00 60.66 565 ARG A C 1
ATOM 4313 O O . ARG A 1 565 ? 10.889 31.947 36.850 1.00 60.66 565 ARG A O 1
ATOM 4320 N N . GLU A 1 566 ? 10.343 29.847 36.255 1.00 53.47 566 GLU A N 1
ATOM 4321 C CA . GLU A 1 566 ? 9.277 29.651 37.259 1.00 53.47 566 GLU A CA 1
ATOM 4322 C C . GLU A 1 566 ? 9.742 28.841 38.492 1.00 53.47 566 GLU A C 1
ATOM 4324 O O . GLU A 1 566 ? 8.937 28.487 39.349 1.00 53.47 566 GLU A O 1
ATOM 4329 N N . GLU A 1 567 ? 11.066 28.670 38.617 1.00 50.56 567 GLU A N 1
ATOM 4330 C CA . GLU A 1 567 ? 11.801 27.852 39.600 1.00 50.56 567 GLU A CA 1
ATOM 4331 C C . GLU A 1 567 ? 11.686 26.324 39.368 1.00 50.56 567 GLU A C 1
ATOM 4333 O O . GLU A 1 567 ? 10.767 25.844 38.721 1.00 50.56 567 GLU A O 1
ATOM 4338 N N . TRP A 1 568 ? 12.665 25.561 39.884 1.00 51.12 568 TRP A N 1
ATOM 4339 C CA . TRP A 1 568 ? 12.905 24.114 39.660 1.00 51.12 568 TRP A CA 1
ATOM 4340 C C . TRP A 1 568 ? 13.390 23.708 38.250 1.00 51.12 568 TRP A C 1
ATOM 4342 O O . TRP A 1 568 ? 12.629 23.388 37.344 1.00 51.12 568 TRP A O 1
ATOM 4352 N N . THR A 1 569 ? 14.714 23.587 38.086 1.00 61.38 569 THR A N 1
ATOM 4353 C CA . THR A 1 569 ? 15.353 23.109 36.839 1.00 61.38 569 THR A CA 1
ATOM 4354 C C . THR A 1 569 ? 15.155 21.619 36.547 1.00 61.38 569 THR A C 1
ATOM 4356 O O . THR A 1 569 ? 15.345 21.204 35.407 1.00 61.38 569 THR A O 1
ATOM 4359 N N . ALA A 1 570 ? 14.780 20.804 37.539 1.00 63.38 570 ALA A N 1
ATOM 4360 C CA . ALA A 1 570 ? 14.676 19.351 37.383 1.00 63.38 570 ALA A CA 1
ATOM 4361 C C . ALA A 1 570 ? 13.617 18.923 36.348 1.00 63.38 570 ALA A C 1
ATOM 4363 O O . ALA A 1 570 ? 13.839 17.953 35.631 1.00 63.38 570 ALA A O 1
ATOM 4364 N N . GLU A 1 571 ? 12.513 19.669 36.213 1.00 68.06 571 GLU A N 1
ATOM 4365 C CA . GLU A 1 571 ? 11.426 19.363 35.263 1.00 68.06 571 GLU A CA 1
ATOM 4366 C C . GLU A 1 571 ? 11.812 19.552 33.784 1.00 68.06 571 GLU A C 1
ATOM 4368 O O . GLU A 1 571 ? 11.076 19.143 32.883 1.00 68.06 571 GLU A O 1
ATOM 4373 N N . VAL A 1 572 ? 12.969 20.169 33.518 1.00 77.25 572 VAL A N 1
ATOM 4374 C CA . VAL A 1 572 ? 13.523 20.297 32.166 1.00 77.25 572 VAL A CA 1
ATOM 4375 C C . VAL A 1 572 ? 14.102 18.967 31.682 1.00 77.25 572 VAL A C 1
ATOM 4377 O O . VAL A 1 572 ? 14.021 18.681 30.490 1.00 77.25 572 VAL A O 1
ATOM 4380 N N . PHE A 1 573 ? 14.688 18.162 32.571 1.00 84.94 573 PHE A N 1
ATOM 4381 C CA . PHE A 1 573 ? 15.505 17.014 32.181 1.00 84.94 573 PHE A CA 1
ATOM 4382 C C . PHE A 1 573 ? 14.697 15.736 31.933 1.00 84.94 573 PHE A C 1
ATOM 4384 O O . PHE A 1 573 ? 13.690 15.462 32.583 1.00 84.94 573 PHE A O 1
ATOM 4391 N N . ASP A 1 574 ? 15.203 14.920 31.009 1.00 80.56 574 ASP A N 1
ATOM 4392 C CA . ASP A 1 574 ? 14.772 13.544 30.788 1.00 80.56 574 ASP A CA 1
ATOM 4393 C C . ASP A 1 574 ? 14.829 12.748 32.108 1.00 80.56 574 ASP A C 1
ATOM 4395 O O . ASP A 1 574 ? 15.842 12.739 32.815 1.00 80.56 574 ASP A O 1
ATOM 4399 N N . VAL A 1 575 ? 13.740 12.045 32.430 1.00 76.12 575 VAL A N 1
ATOM 4400 C CA . VAL A 1 575 ? 13.602 11.222 33.643 1.00 76.12 575 VAL A CA 1
ATOM 4401 C C . VAL A 1 575 ? 14.651 10.102 33.696 1.00 76.12 575 VAL A C 1
ATOM 4403 O O . VAL A 1 575 ? 14.989 9.631 34.782 1.00 76.12 575 VAL A O 1
ATOM 4406 N N . GLU A 1 576 ? 15.211 9.685 32.557 1.00 73.00 576 GLU A N 1
ATOM 4407 C CA . GLU A 1 576 ? 16.347 8.760 32.519 1.00 73.00 576 GLU A CA 1
ATOM 4408 C C . GLU A 1 576 ? 17.673 9.426 32.909 1.00 73.00 576 GLU A C 1
ATOM 4410 O O . GLU A 1 576 ? 18.489 8.791 33.577 1.00 73.00 576 GLU A O 1
ATOM 4415 N N . LEU A 1 577 ? 17.879 10.707 32.576 1.00 77.19 577 LEU A N 1
ATOM 4416 C CA . LEU A 1 577 ? 19.068 11.461 32.993 1.00 77.19 577 LEU A CA 1
ATOM 4417 C C . LEU A 1 577 ? 19.042 11.775 34.494 1.00 77.19 577 LEU A C 1
ATOM 4419 O O . LEU A 1 577 ? 20.074 11.670 35.151 1.00 77.19 577 LEU A O 1
ATOM 4423 N N . LEU A 1 578 ? 17.860 12.033 35.064 1.00 73.12 578 LEU A N 1
ATOM 4424 C CA . LEU A 1 578 ? 17.663 12.237 36.509 1.00 73.12 578 LEU A CA 1
ATOM 4425 C C . LEU A 1 578 ? 17.976 11.000 37.382 1.00 73.12 578 LEU A C 1
ATOM 4427 O O . LEU A 1 578 ? 17.973 11.103 38.608 1.00 73.12 578 LEU A O 1
ATOM 4431 N N . ARG A 1 579 ? 18.252 9.828 36.788 1.00 67.44 579 ARG A N 1
ATOM 4432 C CA . ARG A 1 579 ? 18.736 8.632 37.511 1.00 67.44 579 ARG A CA 1
ATOM 4433 C C . ARG A 1 579 ? 20.250 8.650 37.749 1.00 67.44 579 ARG A C 1
ATOM 4435 O O . ARG A 1 579 ? 20.741 7.931 38.621 1.00 67.44 579 ARG A O 1
ATOM 4442 N N . PHE A 1 580 ? 20.993 9.460 36.997 1.00 62.59 580 PHE A N 1
ATOM 4443 C CA . PHE A 1 580 ? 22.425 9.670 37.192 1.00 62.59 580 PHE A CA 1
ATOM 4444 C C . PHE A 1 580 ? 22.630 10.798 38.211 1.00 62.59 580 PHE A C 1
ATOM 4446 O O . PHE A 1 580 ? 21.912 11.792 38.206 1.00 62.59 580 PHE A O 1
ATOM 4453 N N . HIS A 1 581 ? 23.590 10.640 39.123 1.00 55.06 581 HIS A N 1
ATOM 4454 C CA . HIS A 1 581 ? 23.676 11.483 40.324 1.00 55.06 581 HIS A CA 1
ATOM 4455 C C . HIS A 1 581 ? 24.290 12.883 40.077 1.00 55.06 581 HIS A C 1
ATOM 4457 O O . HIS A 1 581 ? 24.354 13.699 40.996 1.00 55.06 581 HIS A O 1
ATOM 4463 N N . ASN A 1 582 ? 24.695 13.193 38.841 1.00 67.75 582 ASN A N 1
ATOM 4464 C CA . ASN A 1 582 ? 25.519 14.356 38.498 1.00 67.75 582 ASN A CA 1
ATOM 4465 C C . ASN A 1 582 ? 24.668 15.505 37.918 1.00 67.75 582 ASN A C 1
ATOM 4467 O O . ASN A 1 582 ? 24.842 15.933 36.777 1.00 67.75 582 ASN A O 1
ATOM 4471 N N . VAL A 1 583 ? 23.720 16.014 38.713 1.00 74.00 583 VAL A N 1
ATOM 4472 C CA . VAL A 1 583 ? 22.778 17.078 38.292 1.00 74.00 583 VAL A CA 1
ATOM 4473 C C . VAL A 1 583 ? 23.494 18.378 37.884 1.00 74.00 583 VAL A C 1
ATOM 4475 O O . VAL A 1 583 ? 22.990 19.125 37.046 1.00 74.00 583 VAL A O 1
ATOM 4478 N N . GLU A 1 584 ? 24.687 18.642 38.420 1.00 79.81 584 GLU A N 1
ATOM 4479 C CA . GLU A 1 584 ? 25.485 19.825 38.073 1.00 79.81 584 GLU A CA 1
ATOM 4480 C C . GLU A 1 584 ? 25.944 19.818 36.604 1.00 79.81 584 GLU A C 1
ATOM 4482 O O . GLU A 1 584 ? 25.827 20.841 35.932 1.00 79.81 584 GLU A O 1
ATOM 4487 N N . GLU A 1 585 ? 26.365 18.669 36.065 1.00 84.94 585 GLU A N 1
ATOM 4488 C CA . GLU A 1 585 ? 26.765 18.527 34.654 1.00 84.94 585 GLU A CA 1
ATOM 4489 C C . GLU A 1 585 ? 25.579 18.747 33.701 1.00 84.94 585 GLU A C 1
ATOM 4491 O O . GLU A 1 585 ? 25.712 19.406 32.666 1.00 84.94 585 GLU A O 1
ATOM 4496 N N . LEU A 1 586 ? 24.388 18.261 34.081 1.00 86.38 586 LEU A N 1
ATOM 4497 C CA . LEU A 1 586 ? 23.144 18.494 33.339 1.00 86.38 586 LEU A CA 1
ATOM 4498 C C . LEU A 1 586 ? 22.802 19.993 33.284 1.00 86.38 586 LEU A C 1
ATOM 4500 O O . LEU A 1 586 ? 22.406 20.506 32.235 1.00 86.38 586 LEU A O 1
ATOM 4504 N N . ILE A 1 587 ? 22.994 20.716 34.394 1.00 84.69 587 ILE A N 1
ATOM 4505 C CA . ILE A 1 587 ? 22.783 22.170 34.474 1.00 84.69 587 ILE A CA 1
ATOM 4506 C C . ILE A 1 587 ? 23.831 22.934 33.651 1.00 84.69 587 ILE A C 1
ATOM 4508 O O . ILE A 1 587 ? 23.467 23.881 32.954 1.00 84.69 587 ILE A O 1
ATOM 4512 N N . GLN A 1 588 ? 25.102 22.527 33.674 1.00 87.75 588 GLN A N 1
ATOM 4513 C CA . GLN A 1 588 ? 26.154 23.147 32.856 1.00 87.75 588 GLN A CA 1
ATOM 4514 C C . GLN A 1 588 ? 25.873 22.963 31.355 1.00 87.75 588 GLN A C 1
ATOM 4516 O O . GLN A 1 588 ? 25.881 23.936 30.599 1.00 87.75 588 GLN A O 1
ATOM 4521 N N . MET A 1 589 ? 25.501 21.756 30.916 1.00 92.06 589 MET A N 1
ATOM 4522 C CA . MET A 1 589 ? 25.111 21.515 29.521 1.00 92.06 589 MET A CA 1
ATOM 4523 C C . MET A 1 589 ? 23.851 22.301 29.126 1.00 92.06 589 MET A C 1
ATOM 4525 O O . MET A 1 589 ? 23.768 22.817 28.010 1.00 92.06 589 MET A O 1
ATOM 4529 N N . LEU A 1 590 ? 22.883 22.453 30.038 1.00 90.81 590 LEU A N 1
ATOM 4530 C CA . LEU A 1 590 ? 21.699 23.287 29.813 1.00 90.81 590 LEU A CA 1
ATOM 4531 C C . LEU A 1 590 ? 22.075 24.764 29.612 1.00 90.81 590 LEU A C 1
ATOM 4533 O O . LEU A 1 590 ? 21.495 25.428 28.754 1.00 90.81 590 LEU A O 1
ATOM 4537 N N . GLN A 1 591 ? 23.072 25.279 30.337 1.00 89.94 591 GLN A N 1
ATOM 4538 C CA . GLN A 1 591 ? 23.590 26.638 30.134 1.00 89.94 591 GLN A CA 1
ATOM 4539 C C . GLN A 1 591 ? 24.253 26.798 28.755 1.00 89.94 591 GLN A C 1
ATOM 4541 O O . GLN A 1 591 ? 23.970 27.781 28.066 1.00 89.94 591 GLN A O 1
ATOM 4546 N N . ILE A 1 592 ? 25.048 25.818 28.303 1.00 94.56 592 ILE A N 1
ATOM 4547 C CA . ILE A 1 592 ? 25.628 25.801 26.944 1.00 94.56 592 ILE A CA 1
ATOM 4548 C C . ILE A 1 592 ? 24.516 25.807 25.888 1.00 94.56 592 ILE A C 1
ATOM 4550 O O . ILE A 1 592 ? 24.543 26.621 24.961 1.00 94.56 592 ILE A O 1
ATOM 4554 N N . ALA A 1 593 ? 23.506 24.948 26.045 1.00 95.38 593 ALA A N 1
ATOM 4555 C CA . ALA A 1 593 ? 22.365 24.866 25.138 1.00 95.38 593 ALA A CA 1
ATOM 4556 C C . ALA A 1 593 ? 21.604 26.202 25.054 1.00 95.38 593 ALA A C 1
ATOM 4558 O O . ALA A 1 593 ? 21.348 26.701 23.955 1.00 95.38 593 ALA A O 1
ATOM 4559 N N . MET A 1 594 ? 21.326 26.831 26.202 1.00 92.38 594 MET A N 1
ATOM 4560 C CA . MET A 1 594 ? 20.655 28.134 26.283 1.00 92.38 594 MET A CA 1
ATOM 4561 C C . MET A 1 594 ? 21.482 29.283 25.682 1.00 92.38 594 MET A C 1
ATOM 4563 O O . MET A 1 594 ? 20.911 30.167 25.040 1.00 92.38 594 MET A O 1
ATOM 4567 N N . ALA A 1 595 ? 22.814 29.260 25.810 1.00 94.25 595 ALA A N 1
ATOM 4568 C CA . ALA A 1 595 ? 23.701 30.207 25.129 1.00 94.25 595 ALA A CA 1
ATOM 4569 C C . ALA A 1 595 ? 23.697 30.008 23.600 1.00 94.25 595 ALA A C 1
ATOM 4571 O O . ALA A 1 595 ? 23.711 30.978 22.837 1.00 94.25 595 ALA A O 1
ATOM 4572 N N . CYS A 1 596 ? 23.620 28.758 23.136 1.00 96.88 596 CYS A N 1
ATOM 4573 C CA . CYS A 1 596 ? 23.546 28.429 21.714 1.00 96.88 596 CYS A CA 1
ATOM 4574 C C . CYS A 1 596 ? 22.219 28.873 21.070 1.00 96.88 596 CYS A C 1
ATOM 4576 O O . CYS A 1 596 ? 22.237 29.415 19.966 1.00 96.88 596 CYS A O 1
ATOM 4578 N N . VAL A 1 597 ? 21.077 28.734 21.759 1.00 94.94 597 VAL A N 1
ATOM 4579 C CA . VAL A 1 597 ? 19.756 29.167 21.243 1.00 94.94 597 VAL A CA 1
ATOM 4580 C C . VAL A 1 597 ? 19.440 30.658 21.467 1.00 94.94 597 VAL A C 1
ATOM 4582 O O . VAL A 1 597 ? 18.292 31.084 21.319 1.00 94.94 597 VAL A O 1
ATOM 4585 N N . ALA A 1 598 ? 20.435 31.491 21.796 1.00 92.31 598 ALA A N 1
ATOM 4586 C CA . ALA A 1 598 ? 20.229 32.919 22.048 1.00 92.31 598 ALA A CA 1
ATOM 4587 C C . ALA A 1 598 ? 19.557 33.644 20.860 1.00 92.31 598 ALA A C 1
ATOM 4589 O O . ALA A 1 598 ? 19.906 33.447 19.689 1.00 92.31 598 ALA A O 1
ATOM 4590 N N . ARG A 1 599 ? 18.587 34.524 21.153 1.00 87.69 599 ARG A N 1
ATOM 4591 C CA . ARG A 1 599 ? 17.756 35.181 20.123 1.00 87.69 599 ARG A CA 1
ATOM 4592 C C . ARG A 1 599 ? 18.556 36.102 19.195 1.00 87.69 599 ARG A C 1
ATOM 4594 O O . ARG A 1 599 ? 18.215 36.191 18.020 1.00 87.69 599 ARG A O 1
ATOM 4601 N N . ALA A 1 600 ? 19.606 36.759 19.690 1.00 89.50 600 ALA A N 1
ATOM 4602 C CA . ALA A 1 600 ? 20.514 37.556 18.867 1.00 89.50 600 ALA A CA 1
ATOM 4603 C C . ALA A 1 600 ? 21.689 36.687 18.364 1.00 89.50 600 ALA A C 1
ATOM 4605 O O . ALA A 1 600 ? 22.447 36.176 19.193 1.00 89.50 600 ALA A O 1
ATOM 4606 N N . PRO A 1 601 ? 21.911 36.541 17.041 1.00 92.81 601 PRO A N 1
ATOM 4607 C CA . PRO A 1 601 ? 22.980 35.692 16.494 1.00 92.81 601 PRO A CA 1
ATOM 4608 C C . PRO A 1 601 ? 24.390 36.048 16.981 1.00 92.81 601 PRO A C 1
ATOM 4610 O O . PRO A 1 601 ? 25.268 35.189 17.017 1.00 92.81 601 PRO A O 1
ATOM 4613 N N . GLN A 1 602 ? 24.609 37.306 17.370 1.00 92.25 602 GLN A N 1
ATOM 4614 C CA . GLN A 1 602 ? 25.875 37.828 17.887 1.00 92.25 602 GLN A CA 1
ATOM 4615 C C . GLN A 1 602 ? 26.204 37.291 19.289 1.00 92.25 602 GLN A C 1
ATOM 4617 O O . GLN A 1 602 ? 27.380 37.105 19.591 1.00 92.25 602 GLN A O 1
ATOM 4622 N N . GLN A 1 603 ? 25.188 37.003 20.112 1.00 92.31 603 GLN A N 1
ATOM 4623 C CA . GLN A 1 603 ? 25.340 36.516 21.492 1.00 92.31 603 GLN A CA 1
ATOM 4624 C C . GLN A 1 603 ? 25.659 35.018 21.581 1.00 92.31 603 GLN A C 1
ATOM 4626 O O . GLN A 1 603 ? 26.107 34.556 22.624 1.00 92.31 603 GLN A O 1
ATOM 4631 N N . ARG A 1 604 ? 25.426 34.261 20.502 1.00 96.75 604 ARG A N 1
ATOM 4632 C CA . ARG A 1 604 ? 25.749 32.831 20.442 1.00 96.75 604 ARG A CA 1
ATOM 4633 C C . ARG A 1 604 ? 27.279 32.640 20.426 1.00 96.75 604 ARG A C 1
ATOM 4635 O O . ARG A 1 604 ? 27.957 33.428 19.758 1.00 96.75 604 ARG A O 1
ATOM 4642 N N . PRO A 1 605 ? 27.827 31.616 21.100 1.00 96.56 605 PRO A N 1
ATOM 4643 C CA . PRO A 1 605 ? 29.246 31.258 21.001 1.00 96.56 605 PRO A CA 1
ATOM 4644 C C . PRO A 1 605 ? 29.626 30.821 19.572 1.00 96.56 605 PRO A C 1
ATOM 4646 O O . PRO A 1 605 ? 28.763 30.655 18.708 1.00 96.56 605 PRO A O 1
ATOM 4649 N N . LYS A 1 606 ? 30.918 30.636 19.293 1.00 94.94 606 LYS A N 1
ATOM 4650 C CA . LYS A 1 606 ? 31.403 29.864 18.130 1.00 94.94 606 LYS A CA 1
ATOM 4651 C C . LYS A 1 606 ? 31.442 28.362 18.435 1.00 94.94 606 LYS A C 1
ATOM 4653 O O . LYS A 1 606 ? 31.391 27.977 19.599 1.00 94.94 606 LYS A O 1
ATOM 4658 N N . MET A 1 607 ? 31.590 27.503 17.422 1.00 95.31 607 MET A N 1
ATOM 4659 C CA . MET A 1 607 ? 31.608 26.054 17.665 1.00 95.31 607 MET A CA 1
ATOM 4660 C C . MET A 1 607 ? 32.856 25.604 18.440 1.00 95.31 607 MET A C 1
ATOM 4662 O O . MET A 1 607 ? 32.757 24.731 19.292 1.00 95.31 607 MET A O 1
ATOM 4666 N N . GLU A 1 608 ? 34.004 26.254 18.246 1.00 94.31 608 GLU A N 1
ATOM 4667 C CA . GLU A 1 608 ? 35.231 25.985 19.012 1.00 94.31 608 GLU A CA 1
ATOM 4668 C C . GLU A 1 608 ? 35.076 26.379 20.492 1.00 94.31 608 GLU A C 1
ATOM 4670 O O . GLU A 1 608 ? 35.600 25.720 21.388 1.00 94.31 608 GLU A O 1
ATOM 4675 N N . GLU A 1 609 ? 34.305 27.437 20.762 1.00 94.88 609 GLU A N 1
ATOM 4676 C CA . GLU A 1 609 ? 33.953 27.864 22.120 1.00 94.88 609 GLU A CA 1
ATOM 4677 C C . GLU A 1 609 ? 32.969 26.870 22.766 1.00 94.88 609 GLU A C 1
ATOM 4679 O O . GLU A 1 609 ? 33.126 26.538 23.939 1.00 94.88 609 GLU A O 1
ATOM 4684 N N . VAL A 1 610 ? 31.998 26.346 22.003 1.00 96.25 610 VAL A N 1
ATOM 4685 C CA . VAL A 1 610 ? 31.061 25.293 22.448 1.00 96.25 610 VAL A CA 1
ATOM 4686 C C . VAL A 1 610 ? 31.781 23.982 22.757 1.00 96.25 610 VAL A C 1
ATOM 4688 O O . VAL A 1 610 ? 31.513 23.387 23.797 1.00 96.25 610 VAL A O 1
ATOM 4691 N N . ILE A 1 611 ? 32.720 23.560 21.905 1.00 95.50 611 ILE A N 1
ATOM 4692 C CA . ILE A 1 611 ? 33.565 22.381 22.133 1.00 95.50 611 ILE A CA 1
ATOM 4693 C C . ILE A 1 611 ? 34.303 22.510 23.468 1.00 95.50 611 ILE A C 1
ATOM 4695 O O . ILE A 1 611 ? 34.163 21.627 24.311 1.00 95.50 611 ILE A O 1
ATOM 4699 N N . ARG A 1 612 ? 34.992 23.637 23.708 1.00 93.69 612 ARG A N 1
ATOM 4700 C CA . ARG A 1 612 ? 35.710 23.871 24.971 1.00 93.69 612 ARG A CA 1
ATOM 4701 C C . ARG A 1 612 ? 34.777 23.834 26.186 1.00 93.69 612 ARG A C 1
ATOM 4703 O O . ARG A 1 612 ? 35.123 23.221 27.187 1.00 93.69 612 ARG A O 1
ATOM 4710 N N . MET A 1 613 ? 33.587 24.434 26.103 1.00 93.75 613 MET A N 1
ATOM 4711 C CA . MET A 1 613 ? 32.619 24.388 27.210 1.00 93.75 613 MET A CA 1
ATOM 4712 C C . MET A 1 613 ? 32.084 22.965 27.471 1.00 93.75 613 MET A C 1
ATOM 4714 O O . MET A 1 613 ? 31.830 22.616 28.618 1.00 93.75 613 MET A O 1
ATOM 4718 N N . ILE A 1 614 ? 31.942 22.120 26.442 1.00 92.31 614 ILE A N 1
ATOM 4719 C CA . ILE A 1 614 ? 31.575 20.699 26.602 1.00 92.31 614 ILE A CA 1
ATOM 4720 C C . ILE A 1 614 ? 32.747 19.879 27.172 1.00 92.31 614 ILE A C 1
ATOM 4722 O O . ILE A 1 614 ? 32.530 18.931 27.925 1.00 92.31 614 ILE A O 1
ATOM 4726 N N . GLU A 1 615 ? 33.987 20.234 26.839 1.00 89.88 615 GLU A N 1
ATOM 4727 C CA . GLU A 1 615 ? 35.197 19.608 27.385 1.00 89.88 615 GLU A CA 1
ATOM 4728 C C . GLU A 1 615 ? 35.420 19.979 28.858 1.00 89.88 615 GLU A C 1
ATOM 4730 O O . GLU A 1 615 ? 35.801 19.116 29.642 1.00 89.88 615 GLU A O 1
ATOM 4735 N N . GLU A 1 616 ? 35.081 21.204 29.268 1.00 86.06 616 GLU A N 1
ATOM 4736 C CA . GLU A 1 616 ? 35.123 21.648 30.670 1.00 86.06 616 GLU A CA 1
ATOM 4737 C C . GLU A 1 616 ? 34.162 20.853 31.578 1.00 86.06 616 GLU A C 1
ATOM 4739 O O . GLU A 1 616 ? 34.513 20.578 32.724 1.00 86.06 616 GLU A O 1
ATOM 4744 N N . ILE A 1 617 ? 33.020 20.377 31.056 1.00 81.62 617 ILE A N 1
ATOM 4745 C CA . ILE A 1 617 ? 32.101 19.466 31.775 1.00 81.62 617 ILE A CA 1
ATOM 4746 C C . ILE A 1 617 ? 32.729 18.077 32.008 1.00 81.62 617 ILE A C 1
ATOM 4748 O O . ILE A 1 617 ? 32.376 17.393 32.962 1.00 81.62 617 ILE A O 1
ATOM 4752 N N . ARG A 1 618 ? 33.666 17.629 31.160 1.00 64.12 618 ARG A N 1
ATOM 4753 C CA . ARG A 1 618 ? 34.239 16.267 31.233 1.00 64.12 618 ARG A CA 1
ATOM 4754 C C . ARG A 1 618 ? 35.357 16.100 32.266 1.00 64.12 618 ARG A C 1
ATOM 4756 O O . ARG A 1 618 ? 35.820 14.981 32.460 1.00 64.12 618 ARG A O 1
ATOM 4763 N N . LEU A 1 619 ? 35.798 17.171 32.924 1.00 52.84 619 LEU A N 1
ATOM 4764 C CA . LEU A 1 619 ? 36.956 17.160 33.832 1.00 52.84 619 LEU A CA 1
ATOM 4765 C C . LEU A 1 619 ? 36.629 16.699 35.271 1.00 52.84 619 LEU A C 1
ATOM 4767 O O . LEU A 1 619 ? 37.411 16.952 36.186 1.00 52.84 619 LEU A O 1
ATOM 4771 N N . THR A 1 620 ? 35.487 16.036 35.485 1.00 48.16 620 THR A N 1
ATOM 4772 C CA . THR A 1 620 ? 34.990 15.593 36.805 1.00 48.16 620 THR A CA 1
ATOM 4773 C C . THR A 1 620 ? 34.910 14.070 36.999 1.00 48.16 620 THR A C 1
ATOM 4775 O O . THR A 1 620 ? 34.310 13.616 37.975 1.00 48.16 620 THR A O 1
ATOM 4778 N N . GLU A 1 621 ? 35.553 13.260 36.149 1.00 42.06 621 GLU A N 1
ATOM 4779 C CA . GLU A 1 621 ? 35.857 11.865 36.517 1.00 42.06 621 GLU A CA 1
ATOM 4780 C C . GLU A 1 621 ? 37.008 11.819 37.549 1.00 42.06 621 GLU A C 1
ATOM 4782 O O . GLU A 1 621 ? 38.025 12.488 37.358 1.00 42.06 621 GLU A O 1
ATOM 4787 N N . PRO A 1 622 ? 36.892 11.048 38.649 1.00 37.16 622 PRO A N 1
ATOM 4788 C CA . PRO A 1 622 ? 37.990 10.865 39.594 1.00 37.16 622 PRO A CA 1
ATOM 4789 C C . PRO A 1 622 ? 39.025 9.871 39.043 1.00 37.16 622 PRO A C 1
ATOM 4791 O O . PRO A 1 622 ? 38.721 8.692 38.850 1.00 37.16 622 PRO A O 1
ATOM 4794 N N . ASP A 1 623 ? 40.254 10.344 38.828 1.00 33.66 623 ASP A N 1
ATOM 4795 C CA . ASP A 1 623 ? 41.366 9.551 38.288 1.00 33.66 623 ASP A CA 1
ATOM 4796 C C . ASP A 1 623 ? 41.655 8.250 39.065 1.00 33.66 623 ASP A C 1
ATOM 4798 O O . ASP A 1 623 ? 41.615 8.180 40.298 1.00 33.66 623 ASP A O 1
ATOM 4802 N N . LEU A 1 624 ? 42.027 7.212 38.312 1.00 37.03 624 LEU A N 1
ATOM 4803 C CA . LEU A 1 624 ? 42.371 5.879 38.811 1.00 37.03 624 LEU A CA 1
ATOM 4804 C C . LEU A 1 624 ? 43.685 5.878 39.615 1.00 37.03 624 LEU A C 1
ATOM 4806 O O . LEU A 1 624 ? 44.768 5.935 39.031 1.00 37.03 624 LEU A O 1
ATOM 4810 N N . LEU A 1 625 ? 43.617 5.670 40.937 1.00 29.55 625 LEU A N 1
ATOM 4811 C CA . LEU A 1 625 ? 44.778 5.296 41.763 1.00 29.55 625 LEU A CA 1
ATOM 4812 C C . LEU A 1 625 ? 44.486 4.117 42.726 1.00 29.55 625 LEU A C 1
ATOM 4814 O O . LEU A 1 625 ? 43.331 3.891 43.090 1.00 29.55 625 LEU A O 1
ATOM 4818 N N . PRO A 1 626 ? 45.508 3.304 43.088 1.00 36.66 626 PRO A N 1
ATOM 4819 C CA . PRO A 1 626 ? 45.309 1.931 43.568 1.00 36.66 626 PRO A CA 1
ATOM 4820 C C . PRO A 1 626 ? 45.234 1.753 45.101 1.00 36.66 626 PRO A C 1
ATOM 4822 O O . PRO A 1 626 ? 45.362 2.679 45.896 1.00 36.66 626 PRO A O 1
ATOM 4825 N N . SER A 1 627 ? 45.030 0.499 45.513 1.00 34.56 627 SER A N 1
ATOM 4826 C CA . SER A 1 627 ? 44.615 0.059 46.851 1.00 34.56 627 SER A CA 1
ATOM 4827 C C . SER A 1 627 ? 45.583 0.312 48.022 1.00 34.56 627 SER A C 1
ATOM 4829 O O . SER A 1 627 ? 46.632 -0.323 48.117 1.00 34.56 627 SER A O 1
ATOM 4831 N N . SER A 1 628 ? 45.132 1.098 49.004 1.00 29.28 628 SER A N 1
ATOM 4832 C CA . SER A 1 628 ? 45.308 0.924 50.468 1.00 29.28 628 SER A CA 1
ATOM 4833 C C . SER A 1 628 ? 44.414 1.965 51.190 1.00 29.28 628 SER A C 1
ATOM 4835 O O . SER A 1 628 ? 43.936 2.883 50.536 1.00 29.28 628 SER A O 1
ATOM 4837 N N . GLY A 1 629 ? 44.072 1.912 52.483 1.00 27.39 629 GLY A N 1
ATOM 4838 C CA . GLY A 1 629 ? 44.316 0.910 53.523 1.00 27.39 629 GLY A CA 1
ATOM 4839 C C . GLY A 1 629 ? 43.988 1.454 54.932 1.00 27.39 629 GLY A C 1
ATOM 4840 O O . GLY A 1 629 ? 44.791 2.189 55.490 1.00 27.39 629 GLY A O 1
ATOM 4841 N N . ASP A 1 630 ? 42.867 1.008 55.521 1.00 27.19 630 ASP A N 1
ATOM 4842 C CA . ASP A 1 630 ? 42.468 1.148 56.947 1.00 27.19 630 ASP A CA 1
ATOM 4843 C C . ASP A 1 630 ? 41.989 2.539 57.487 1.00 27.19 630 ASP A C 1
ATOM 4845 O O . ASP A 1 630 ? 42.285 3.601 56.956 1.00 27.19 630 ASP A O 1
ATOM 4849 N N . ARG A 1 631 ? 41.227 2.483 58.597 1.00 26.64 631 ARG A N 1
ATOM 4850 C CA . ARG A 1 631 ? 40.922 3.507 59.634 1.00 26.64 631 ARG A CA 1
ATOM 4851 C C . ARG A 1 631 ? 40.243 4.860 59.305 1.00 26.64 631 ARG A C 1
ATOM 4853 O O . ARG A 1 631 ? 40.860 5.913 59.293 1.00 26.64 631 ARG A O 1
ATOM 4860 N N . SER A 1 632 ? 38.907 4.827 59.405 1.00 26.03 632 SER A N 1
ATOM 4861 C CA . SER A 1 632 ? 38.088 5.474 60.471 1.00 26.03 632 SER A CA 1
ATOM 4862 C C . SER A 1 632 ? 38.180 6.984 60.821 1.00 26.03 632 SER A C 1
ATOM 4864 O O . SER A 1 632 ? 39.258 7.496 61.096 1.00 26.03 632 SER A O 1
ATOM 4866 N N . LYS A 1 633 ? 36.992 7.545 61.144 1.00 27.27 633 LYS A N 1
ATOM 4867 C CA . LYS A 1 633 ? 36.655 8.719 62.007 1.00 27.27 633 LYS A CA 1
ATOM 4868 C C . LYS A 1 633 ? 36.212 10.041 61.335 1.00 27.27 633 LYS A C 1
ATOM 4870 O O . LYS A 1 633 ? 37.028 10.886 61.017 1.00 27.27 633 LYS A O 1
ATOM 4875 N N . GLN A 1 634 ? 34.887 10.248 61.395 1.00 25.22 634 GLN A N 1
ATOM 4876 C CA . GLN A 1 634 ? 34.199 11.332 62.138 1.00 25.22 634 GLN A CA 1
ATOM 4877 C C . GLN A 1 634 ? 34.320 12.824 61.720 1.00 25.22 634 GLN A C 1
ATOM 4879 O O . GLN A 1 634 ? 35.383 13.325 61.398 1.00 25.22 634 GLN A O 1
ATOM 4884 N N . ILE A 1 635 ? 33.215 13.541 62.007 1.00 26.41 635 ILE A N 1
ATOM 4885 C CA . ILE A 1 635 ? 33.099 14.967 62.407 1.00 26.41 635 ILE A CA 1
ATOM 4886 C C . ILE A 1 635 ? 32.979 16.061 61.309 1.00 26.41 635 ILE A C 1
ATOM 4888 O O . ILE A 1 635 ? 33.966 16.420 60.694 1.00 26.41 635 ILE A O 1
ATOM 4892 N N . TYR A 1 636 ? 31.759 16.648 61.224 1.00 24.08 636 TYR A N 1
ATOM 4893 C CA . TYR A 1 636 ? 31.352 18.041 60.866 1.00 24.08 636 TYR A CA 1
ATOM 4894 C C . TYR A 1 636 ? 31.881 18.664 59.535 1.00 24.08 636 TYR A C 1
ATOM 4896 O O . TYR A 1 636 ? 32.987 18.404 59.102 1.00 24.08 636 TYR A O 1
ATOM 4904 N N . GLY A 1 637 ? 31.187 19.570 58.829 1.00 22.80 637 GLY A N 1
ATOM 4905 C CA . GLY A 1 637 ? 29.855 20.173 58.995 1.00 22.80 637 GLY A CA 1
ATOM 4906 C C . GLY A 1 637 ? 29.796 21.617 58.435 1.00 22.80 637 GLY A C 1
ATOM 4907 O O . GLY A 1 637 ? 30.832 22.251 58.294 1.00 22.80 637 GLY A O 1
ATOM 4908 N N . ARG A 1 638 ? 28.577 22.157 58.226 1.00 22.86 638 ARG A N 1
ATOM 4909 C CA . ARG A 1 638 ? 28.226 23.582 57.941 1.00 22.86 638 ARG A CA 1
ATOM 4910 C C . ARG A 1 638 ? 28.604 24.249 56.590 1.00 22.86 638 ARG A C 1
ATOM 4912 O O . ARG A 1 638 ? 29.746 24.621 56.381 1.00 22.86 638 ARG A O 1
ATOM 4919 N N . HIS A 1 639 ? 27.538 24.697 55.901 1.00 26.03 639 HIS A N 1
ATOM 4920 C CA . HIS A 1 639 ? 27.412 25.961 55.126 1.00 26.03 639 HIS A CA 1
ATOM 4921 C C . HIS A 1 639 ? 28.243 26.074 53.813 1.00 26.03 639 HIS A C 1
ATOM 4923 O O . HIS A 1 639 ? 29.184 25.325 53.616 1.00 26.03 639 HIS A O 1
ATOM 4929 N N . SER A 1 640 ? 27.926 26.941 52.837 1.00 23.34 640 SER A N 1
ATOM 4930 C CA . SER A 1 640 ? 26.890 27.993 52.742 1.00 23.34 640 SER A CA 1
ATOM 4931 C C . SER A 1 640 ? 26.308 28.116 51.319 1.00 23.34 640 SER A C 1
ATOM 4933 O O . SER A 1 640 ? 26.946 27.729 50.349 1.00 23.34 640 SER A O 1
ATOM 4935 N N . CYS A 1 641 ? 25.131 28.737 51.192 1.00 24.81 641 CYS A N 1
ATOM 4936 C CA . CYS A 1 641 ? 24.646 29.325 49.934 1.00 24.81 641 CYS A CA 1
ATOM 4937 C C . CYS A 1 641 ? 25.252 30.725 49.673 1.00 24.81 641 CYS A C 1
ATOM 4939 O O . CYS A 1 641 ? 25.901 31.299 50.553 1.00 24.81 641 CYS A O 1
ATOM 4941 N N . THR A 1 642 ? 24.897 31.303 48.512 1.00 25.56 642 THR A N 1
ATOM 4942 C CA . THR A 1 642 ? 25.323 32.605 47.931 1.00 25.56 642 THR A CA 1
ATOM 4943 C C . THR A 1 642 ? 26.726 32.581 47.291 1.00 25.56 642 THR A C 1
ATOM 4945 O O . THR A 1 642 ? 27.578 31.827 47.734 1.00 25.56 642 THR A O 1
ATOM 4948 N N . VAL A 1 643 ? 27.023 33.322 46.210 1.00 26.58 643 VAL A N 1
ATOM 4949 C CA . VAL A 1 643 ? 26.358 34.505 45.610 1.00 26.58 643 VAL A CA 1
ATOM 4950 C C . VAL A 1 643 ? 26.315 34.411 44.071 1.00 26.58 643 VAL A C 1
ATOM 4952 O O . VAL A 1 643 ? 27.351 34.159 43.471 1.00 26.58 643 VAL A O 1
ATOM 4955 N N . LEU A 1 644 ? 25.176 34.736 43.432 1.00 26.16 644 LEU A N 1
ATOM 4956 C CA . LEU A 1 644 ? 25.074 35.739 42.342 1.00 26.16 644 LEU A CA 1
ATOM 4957 C C . LEU A 1 644 ? 23.613 35.967 41.900 1.00 26.16 644 LEU A C 1
ATOM 4959 O O . LEU A 1 644 ? 22.812 35.041 41.843 1.00 26.16 644 LEU A O 1
ATOM 4963 N N . ARG A 1 645 ? 23.255 37.232 41.630 1.00 25.16 645 ARG A N 1
ATOM 4964 C CA . ARG A 1 645 ? 21.895 37.693 41.284 1.00 25.16 645 ARG A CA 1
ATOM 4965 C C . ARG A 1 645 ? 21.986 39.043 40.568 1.00 25.16 645 ARG A C 1
ATOM 4967 O O . ARG A 1 645 ? 22.560 39.964 41.143 1.00 25.16 645 ARG A O 1
ATOM 4974 N N . ALA A 1 646 ? 21.403 39.200 39.375 1.00 24.64 646 ALA A N 1
ATOM 4975 C CA . ALA A 1 646 ? 21.376 40.496 38.687 1.00 24.64 646 ALA A CA 1
ATOM 4976 C C . ALA A 1 646 ? 20.203 40.674 37.698 1.00 24.64 646 ALA A C 1
ATOM 4978 O O . ALA A 1 646 ? 19.987 39.836 36.830 1.00 24.64 646 ALA A O 1
ATOM 4979 N N . ALA A 1 647 ? 19.570 41.852 37.785 1.00 23.98 647 ALA A N 1
ATOM 4980 C CA . ALA A 1 647 ? 18.685 42.492 36.799 1.00 23.98 647 ALA A CA 1
ATOM 4981 C C . ALA A 1 647 ? 17.296 41.872 36.491 1.00 23.98 647 ALA A C 1
ATOM 4983 O O . ALA A 1 647 ? 17.000 40.726 36.803 1.00 23.98 647 ALA A O 1
ATOM 4984 N N . TRP A 1 648 ? 16.469 42.716 35.852 1.00 25.17 648 TRP A N 1
ATOM 4985 C CA . TRP A 1 648 ? 15.064 42.547 35.436 1.00 25.17 648 TRP A CA 1
ATOM 4986 C C . TRP A 1 648 ? 14.016 42.512 36.565 1.00 25.17 648 TRP A C 1
ATOM 4988 O O . TRP A 1 648 ? 13.855 41.540 37.293 1.00 25.17 648 TRP A O 1
ATOM 4998 N N . TYR A 1 649 ? 13.272 43.618 36.676 1.00 24.53 649 TYR A N 1
ATOM 4999 C CA . TYR A 1 649 ? 12.152 43.836 37.598 1.00 24.53 649 TYR A CA 1
ATOM 5000 C C . TYR A 1 649 ? 11.161 44.845 36.980 1.00 24.53 649 TYR A C 1
ATOM 5002 O O . TYR A 1 649 ? 11.553 45.571 36.067 1.00 24.53 649 TYR A O 1
ATOM 5010 N N . ALA A 1 650 ? 9.950 44.945 37.557 1.00 26.22 650 ALA A N 1
ATOM 5011 C CA . ALA A 1 650 ? 8.866 45.907 37.250 1.00 26.22 650 ALA A CA 1
ATOM 5012 C C . ALA A 1 650 ? 8.050 45.624 35.952 1.00 26.22 650 ALA A C 1
ATOM 5014 O O . ALA A 1 650 ? 8.634 45.339 34.916 1.00 26.22 650 ALA A O 1
ATOM 5015 N N . SER A 1 651 ? 6.705 45.731 35.900 1.00 26.55 651 SER A N 1
ATOM 5016 C CA . SER A 1 651 ? 5.637 45.900 36.927 1.00 26.55 651 SER A CA 1
ATOM 5017 C C . SER A 1 651 ? 4.226 45.742 36.256 1.00 26.55 651 SER A C 1
ATOM 5019 O O . SER A 1 651 ? 4.195 45.539 35.045 1.00 26.55 651 SER A O 1
ATOM 5021 N N . PRO A 1 652 ? 3.053 45.911 36.921 1.00 43.19 652 PRO A N 1
ATOM 5022 C CA . PRO A 1 652 ? 2.393 44.973 37.848 1.00 43.19 652 PRO A CA 1
ATOM 5023 C C . PRO A 1 652 ? 0.882 44.716 37.522 1.00 43.19 652 PRO A C 1
ATOM 5025 O O . PRO A 1 652 ? 0.374 45.214 36.522 1.00 43.19 652 PRO A O 1
ATOM 5028 N N . ARG A 1 653 ? 0.148 44.092 38.477 1.00 24.22 653 ARG A N 1
ATOM 5029 C CA . ARG A 1 653 ? -1.331 43.855 38.603 1.00 24.22 653 ARG A CA 1
ATOM 5030 C C . ARG A 1 653 ? -1.793 42.441 38.181 1.00 24.22 653 ARG A C 1
ATOM 5032 O O . ARG A 1 653 ? -1.252 41.899 37.233 1.00 24.22 653 ARG A O 1
ATOM 5039 N N . SER A 1 654 ? -2.767 41.795 38.845 1.00 25.58 654 SER A N 1
ATOM 5040 C CA . SER A 1 654 ? -3.561 42.157 40.050 1.00 25.58 654 SER A CA 1
ATOM 5041 C C . SER A 1 654 ? -4.012 40.932 40.875 1.00 25.58 654 SER A C 1
ATOM 5043 O O . SER A 1 654 ? -4.019 39.809 40.387 1.00 25.58 654 SER A O 1
ATOM 5045 N N . ARG A 1 655 ? -4.438 41.172 42.130 1.00 25.00 655 ARG A N 1
ATOM 5046 C CA . ARG A 1 655 ? -5.155 40.208 43.000 1.00 25.00 655 ARG A CA 1
ATOM 5047 C C . ARG A 1 655 ? -6.419 39.667 42.295 1.00 25.00 655 ARG A C 1
ATOM 5049 O O . ARG A 1 655 ? -7.106 40.468 41.672 1.00 25.00 655 ARG A O 1
ATOM 5056 N N . ALA A 1 656 ? -6.838 38.418 42.522 1.00 24.44 656 ALA A N 1
ATOM 5057 C CA . ALA A 1 656 ? -7.653 38.002 43.679 1.00 24.44 656 ALA A CA 1
ATOM 5058 C C . ALA A 1 656 ? -8.391 36.660 43.462 1.00 24.44 656 ALA A C 1
ATOM 5060 O O . ALA A 1 656 ? -9.232 36.570 42.578 1.00 24.44 656 ALA A O 1
ATOM 5061 N N . SER A 1 657 ? -8.185 35.693 44.361 1.00 24.84 657 SER A N 1
ATOM 5062 C CA . SER A 1 657 ? -9.254 34.944 45.058 1.00 24.84 657 SER A CA 1
ATOM 5063 C C . SER A 1 657 ? -8.620 33.983 46.071 1.00 24.84 657 SER A C 1
ATOM 5065 O O . SER A 1 657 ? -7.466 33.589 45.912 1.00 24.84 657 SER A O 1
ATOM 5067 N N . HIS A 1 658 ? -9.342 33.641 47.136 1.00 25.77 658 HIS A N 1
ATOM 5068 C CA . HIS A 1 658 ? -8.833 32.873 48.275 1.00 25.77 658 HIS A CA 1
ATOM 5069 C C . HIS A 1 658 ? -9.858 31.795 48.667 1.00 25.77 658 HIS A C 1
ATOM 5071 O O . HIS A 1 658 ? -11.037 31.950 48.373 1.00 25.77 658 HIS A O 1
ATOM 5077 N N . GLU A 1 659 ? -9.389 30.760 49.366 1.00 27.09 659 GLU A N 1
ATOM 5078 C CA . GLU A 1 659 ? -10.186 29.735 50.070 1.00 27.09 659 GLU A CA 1
ATOM 5079 C C . GLU A 1 659 ? -11.034 28.755 49.233 1.00 27.09 659 GLU A C 1
ATOM 5081 O O . GLU A 1 659 ? -12.077 29.089 48.688 1.00 27.09 659 GLU A O 1
ATOM 5086 N N . LEU A 1 660 ? -10.623 27.478 49.246 1.00 25.05 660 LEU A N 1
ATOM 5087 C CA . LEU A 1 660 ? -11.386 26.393 49.896 1.00 25.05 660 LEU A CA 1
ATOM 5088 C C . LEU A 1 660 ? -10.583 25.073 49.868 1.00 25.05 660 LEU A C 1
ATOM 5090 O O . LEU A 1 660 ? -10.769 24.205 49.019 1.00 25.05 660 LEU A O 1
ATOM 5094 N N . ARG A 1 661 ? -9.657 24.912 50.823 1.00 26.19 661 ARG A N 1
ATOM 5095 C CA . ARG A 1 661 ? -8.969 23.636 51.121 1.00 26.19 661 ARG A CA 1
ATOM 5096 C C . ARG A 1 661 ? -8.851 23.438 52.635 1.00 26.19 661 ARG A C 1
ATOM 5098 O O . ARG A 1 661 ? -7.760 23.456 53.195 1.00 26.19 661 ARG A O 1
ATOM 5105 N N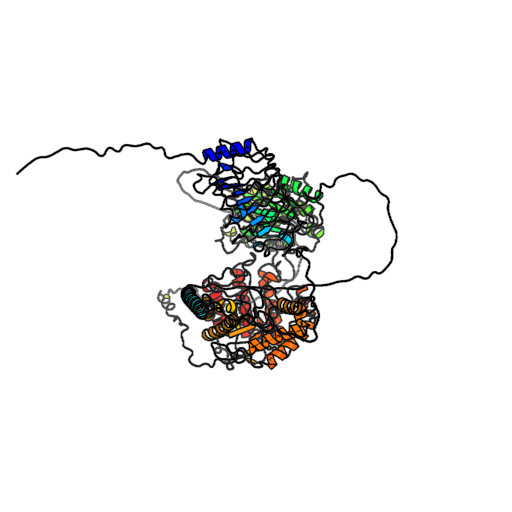 . GLY A 1 662 ? -10.004 23.289 53.285 1.00 29.14 662 GLY A N 1
ATOM 5106 C CA . GLY A 1 662 ? -10.143 23.241 54.744 1.00 29.14 662 GLY A CA 1
ATOM 5107 C C . GLY A 1 662 ? -11.019 22.095 55.251 1.00 29.14 662 GLY A C 1
ATOM 5108 O O . GLY A 1 662 ? -11.866 22.331 56.098 1.00 29.14 662 GLY A O 1
ATOM 5109 N N . LEU A 1 663 ? -10.847 20.877 54.726 1.00 26.39 663 LEU A N 1
ATOM 5110 C CA . LEU A 1 663 ? -11.461 19.638 55.233 1.00 26.39 663 LEU A CA 1
ATOM 5111 C C . LEU A 1 663 ? -10.637 18.418 54.767 1.00 26.39 663 LEU A C 1
ATOM 5113 O O . LEU A 1 663 ? -9.849 18.520 53.829 1.00 26.39 663 LEU A O 1
ATOM 5117 N N . ALA A 1 664 ? -10.804 17.274 55.439 1.00 24.58 664 ALA A N 1
ATOM 5118 C CA . ALA A 1 664 ? -10.181 15.983 55.101 1.00 24.58 664 ALA A CA 1
ATOM 5119 C C . ALA A 1 664 ? -8.629 15.926 55.058 1.00 24.58 664 ALA A C 1
ATOM 5121 O O . ALA A 1 664 ? -8.038 15.357 54.140 1.00 24.58 664 ALA A O 1
ATOM 5122 N N . ARG A 1 665 ? -7.942 16.414 56.107 1.00 27.42 665 ARG A N 1
ATOM 5123 C CA . ARG A 1 665 ? -6.597 15.892 56.458 1.00 27.42 665 ARG A CA 1
ATOM 5124 C C . ARG A 1 665 ? -6.292 15.850 57.964 1.00 27.42 665 ARG A C 1
ATOM 5126 O O . ARG A 1 665 ? -5.177 16.133 58.389 1.00 27.42 665 ARG A O 1
ATOM 5133 N N . ALA A 1 666 ? -7.292 15.482 58.764 1.00 28.66 666 ALA A N 1
ATOM 5134 C CA . ALA A 1 666 ? -7.162 15.306 60.211 1.00 28.66 666 ALA A CA 1
ATOM 5135 C C . ALA A 1 666 ? -8.051 14.157 60.728 1.00 28.66 666 ALA A C 1
ATOM 5137 O O . ALA A 1 666 ? -9.057 14.399 61.382 1.00 28.66 666 ALA A O 1
ATOM 5138 N N . LEU A 1 667 ? -7.687 12.909 60.410 1.00 26.31 667 LEU A N 1
ATOM 5139 C CA . LEU A 1 667 ? -8.101 11.690 61.124 1.00 26.31 667 LEU A CA 1
ATOM 5140 C C . LEU A 1 667 ? -7.211 10.504 60.694 1.00 26.31 667 LEU A C 1
ATOM 5142 O O . LEU A 1 667 ? -6.525 10.587 59.677 1.00 26.31 667 LEU A O 1
ATOM 5146 N N . LEU A 1 668 ? -7.231 9.417 61.475 1.00 27.14 668 LEU A N 1
ATOM 5147 C CA . LEU A 1 668 ? -6.567 8.128 61.204 1.00 27.14 668 LEU A CA 1
ATOM 5148 C C . LEU A 1 668 ? -5.022 8.137 61.124 1.00 27.14 668 LEU A C 1
ATOM 5150 O O . LEU A 1 668 ? -4.410 7.658 60.173 1.00 27.14 668 LEU A O 1
ATOM 5154 N N . LYS A 1 669 ? -4.385 8.522 62.238 1.00 29.59 669 LYS A N 1
ATOM 5155 C CA . LYS A 1 669 ? -3.239 7.750 62.758 1.00 29.59 669 LYS A CA 1
ATOM 5156 C C . LYS A 1 669 ? -3.740 6.770 63.826 1.00 29.59 669 LYS A C 1
ATOM 5158 O O . LYS A 1 669 ? -3.831 7.148 64.989 1.00 29.59 669 LYS A O 1
ATOM 5163 N N . SER A 1 670 ? -4.003 5.520 63.456 1.00 27.09 670 SER A N 1
ATOM 5164 C CA . SER A 1 670 ? -4.036 4.403 64.411 1.00 27.09 670 SER A CA 1
ATOM 5165 C C . SER A 1 670 ? -3.890 3.060 63.698 1.00 27.09 670 SER A C 1
ATOM 5167 O O . SER A 1 670 ? -4.600 2.768 62.743 1.00 27.09 670 SER A O 1
ATOM 5169 N N . THR A 1 671 ? -2.964 2.259 64.210 1.00 30.72 671 THR A N 1
ATOM 5170 C CA . THR A 1 671 ? -2.707 0.843 63.915 1.00 30.72 671 THR A CA 1
ATOM 5171 C C . THR A 1 671 ? -3.949 -0.046 63.806 1.00 30.72 671 THR A C 1
ATOM 5173 O O . THR A 1 671 ? -4.831 0.062 64.653 1.00 30.72 671 THR A O 1
ATOM 5176 N N . VAL A 1 672 ? -3.898 -1.047 62.919 1.00 29.02 672 VAL A N 1
ATOM 5177 C CA . VAL A 1 672 ? -4.128 -2.475 63.244 1.00 29.02 672 VAL A CA 1
ATOM 5178 C C . VAL A 1 672 ? -3.627 -3.341 62.075 1.00 29.02 672 VAL A C 1
ATOM 5180 O O . VAL A 1 672 ? -3.799 -2.974 60.916 1.00 29.02 672 VAL A O 1
ATOM 5183 N N . CYS A 1 673 ? -3.003 -4.485 62.370 1.00 36.22 673 CYS A N 1
ATOM 5184 C CA . CYS A 1 673 ? -2.684 -5.509 61.368 1.00 36.22 673 CYS A CA 1
ATOM 5185 C C . CYS A 1 673 ? -3.860 -6.488 61.236 1.00 36.22 673 CYS A C 1
ATOM 5187 O O . CYS A 1 673 ? -4.382 -6.940 62.254 1.00 36.22 673 CYS A O 1
ATOM 5189 N N . LEU A 1 674 ? -4.228 -6.873 60.011 1.00 28.67 674 LEU A N 1
ATOM 5190 C CA . LEU A 1 674 ? -5.199 -7.945 59.744 1.00 28.67 674 LEU A CA 1
ATOM 5191 C C . LEU A 1 674 ? -4.601 -9.014 58.802 1.00 28.67 674 LEU A C 1
ATOM 5193 O O . LEU A 1 674 ? -3.620 -8.723 58.113 1.00 28.67 674 LEU A O 1
ATOM 5197 N N . PRO A 1 675 ? -5.096 -10.270 58.839 1.00 32.75 675 PRO A N 1
ATOM 5198 C CA . PRO A 1 675 ? -4.251 -11.433 58.550 1.00 32.75 675 PRO A CA 1
ATOM 5199 C C . PRO A 1 675 ? -4.218 -11.873 57.080 1.00 32.75 675 PRO A C 1
ATOM 5201 O O . PRO A 1 675 ? -5.041 -11.480 56.256 1.00 32.75 675 PRO A O 1
ATOM 5204 N N . ALA A 1 676 ? -3.293 -12.787 56.779 1.00 35.12 676 ALA A N 1
ATOM 5205 C CA . ALA A 1 676 ? -2.972 -13.299 55.443 1.00 35.12 676 ALA A CA 1
ATOM 5206 C C . ALA A 1 676 ? -4.044 -14.205 54.781 1.00 35.12 676 ALA A C 1
ATOM 5208 O O . ALA A 1 676 ? -3.705 -15.053 53.964 1.00 35.12 676 ALA A O 1
ATOM 5209 N N . TRP A 1 677 ? -5.329 -14.068 55.127 1.00 35.81 677 TRP A N 1
ATOM 5210 C CA . TRP A 1 677 ? -6.420 -14.919 54.612 1.00 35.81 677 TRP A CA 1
ATOM 5211 C C . TRP A 1 677 ? -7.232 -14.267 53.474 1.00 35.81 677 TRP A C 1
ATOM 5213 O O . TRP A 1 677 ? -8.039 -14.932 52.835 1.00 35.81 677 TRP A O 1
ATOM 5223 N N . ILE A 1 678 ? -6.984 -12.990 53.156 1.00 33.16 678 ILE A N 1
ATOM 5224 C CA . ILE A 1 678 ? -7.664 -12.270 52.056 1.00 33.16 678 ILE A CA 1
ATOM 5225 C C . ILE A 1 678 ? -7.082 -12.627 50.669 1.00 33.16 678 ILE A C 1
ATOM 5227 O O . ILE A 1 678 ? -7.755 -12.472 49.654 1.00 33.16 678 ILE A O 1
ATOM 5231 N N . LEU A 1 679 ? -5.876 -13.207 50.605 1.00 33.62 679 LEU A N 1
ATOM 5232 C CA . LEU A 1 679 ? -5.261 -13.687 49.355 1.00 33.62 679 LEU A CA 1
ATOM 5233 C C . LEU A 1 679 ? -5.905 -14.964 48.765 1.00 33.62 679 LEU A C 1
ATOM 5235 O O . LEU A 1 679 ? -5.484 -15.411 47.704 1.00 33.62 679 LEU A O 1
ATOM 5239 N N . SER A 1 680 ? -6.930 -15.533 49.412 1.00 31.86 680 SER A N 1
ATOM 5240 C CA . SER A 1 680 ? -7.602 -16.773 48.985 1.00 31.86 680 SER A CA 1
ATOM 5241 C C . SER A 1 680 ? -8.909 -16.555 48.200 1.00 31.86 680 SER A C 1
ATOM 5243 O O . SER A 1 680 ? -9.601 -17.528 47.923 1.00 31.86 680 SER A O 1
ATOM 5245 N N . PHE A 1 681 ? -9.282 -15.311 47.865 1.00 28.78 681 PHE A N 1
ATOM 5246 C CA . PHE A 1 681 ? -10.581 -14.991 47.232 1.00 28.78 681 PHE A CA 1
ATOM 5247 C C . PHE A 1 681 ? -10.484 -14.382 45.817 1.00 28.78 681 PHE A C 1
ATOM 5249 O O . PHE A 1 681 ? -11.431 -13.773 45.328 1.00 28.78 681 PHE A O 1
ATOM 5256 N N . LEU A 1 682 ? -9.337 -14.552 45.147 1.00 31.08 682 LEU A N 1
ATOM 5257 C CA . LEU A 1 682 ? -9.088 -14.116 43.760 1.00 31.08 682 LEU A CA 1
ATOM 5258 C C . LEU A 1 682 ? -8.521 -15.244 42.871 1.00 31.08 682 LEU A C 1
ATOM 5260 O O . LEU A 1 682 ? -7.754 -14.984 41.947 1.00 31.08 682 LEU A O 1
ATOM 5264 N N . GLN A 1 683 ? -8.893 -16.500 43.146 1.00 31.83 683 GLN A N 1
ATOM 5265 C CA . GLN A 1 683 ? -8.583 -17.648 42.273 1.00 31.83 683 GLN A CA 1
ATOM 5266 C C . GLN A 1 683 ? -9.816 -18.433 41.786 1.00 31.83 683 GLN A C 1
ATOM 5268 O O . GLN A 1 683 ? -9.698 -19.139 40.791 1.00 31.83 683 GLN A O 1
ATOM 5273 N N . ASP A 1 684 ? -11.001 -18.224 42.376 1.00 29.48 684 ASP A N 1
ATOM 5274 C CA . ASP A 1 684 ? -12.272 -18.838 41.951 1.00 29.48 684 ASP A CA 1
ATOM 5275 C C . ASP A 1 684 ? -13.231 -17.824 41.293 1.00 29.48 684 ASP A C 1
ATOM 5277 O O . ASP A 1 684 ? -14.385 -17.659 41.690 1.00 29.48 684 ASP A O 1
ATOM 5281 N N . LEU A 1 685 ? -12.755 -17.137 40.249 1.00 27.41 685 LEU A N 1
ATOM 5282 C CA . LEU A 1 685 ? -13.643 -16.569 39.227 1.00 27.41 685 LEU A CA 1
ATOM 5283 C C . LEU A 1 685 ? -13.723 -17.569 38.063 1.00 27.41 685 LEU A C 1
ATOM 5285 O O . LEU A 1 685 ? -12.677 -17.899 37.495 1.00 27.41 685 LEU A O 1
ATOM 5289 N N . PRO A 1 686 ? -14.916 -18.077 37.691 1.00 27.22 686 PRO A N 1
ATOM 5290 C CA . PRO A 1 686 ? -15.024 -19.102 36.663 1.00 27.22 686 PRO A CA 1
ATOM 5291 C C . PRO A 1 686 ? -14.435 -18.660 35.323 1.00 27.22 686 PRO A C 1
ATOM 5293 O O . PRO A 1 686 ? -14.782 -17.604 34.791 1.00 27.22 686 PRO A O 1
ATOM 5296 N N . ARG A 1 687 ? -13.631 -19.537 34.709 1.00 27.72 687 ARG A N 1
ATOM 5297 C CA . ARG A 1 687 ? -13.456 -19.520 33.254 1.00 27.72 687 ARG A CA 1
ATOM 5298 C C . ARG A 1 687 ? -14.814 -19.819 32.625 1.00 27.72 687 ARG A C 1
ATOM 5300 O O . ARG A 1 687 ? -15.199 -20.980 32.515 1.00 27.72 687 ARG A O 1
ATOM 5307 N N . VAL A 1 688 ? -15.534 -18.778 32.216 1.00 27.77 688 VAL A N 1
ATOM 5308 C CA . VAL A 1 688 ? -16.713 -18.931 31.362 1.00 27.77 688 VAL A CA 1
ATOM 5309 C C . VAL A 1 688 ? -16.222 -19.414 30.000 1.00 27.77 688 VAL A C 1
ATOM 5311 O O . VAL A 1 688 ? -15.784 -18.627 29.164 1.00 27.77 688 VAL A O 1
ATOM 5314 N N . CYS A 1 689 ? -16.257 -20.728 29.786 1.00 25.34 689 CYS A N 1
ATOM 5315 C CA . CYS A 1 689 ? -16.148 -21.286 28.448 1.00 25.34 689 CYS A CA 1
ATOM 5316 C C . CYS A 1 689 ? -17.306 -20.734 27.611 1.00 25.34 689 CYS A C 1
ATOM 5318 O O . CYS A 1 689 ? -18.471 -20.909 27.972 1.00 25.34 689 CYS A O 1
ATOM 5320 N N . ALA A 1 690 ? -16.989 -20.089 26.487 1.00 32.88 690 ALA A N 1
ATOM 5321 C CA . ALA A 1 690 ? -17.965 -19.655 25.492 1.00 32.88 690 ALA A CA 1
ATOM 5322 C C . ALA A 1 690 ? -18.488 -20.866 24.693 1.00 32.88 690 ALA A C 1
ATOM 5324 O O . ALA A 1 690 ? -18.281 -20.991 23.492 1.00 32.88 690 ALA A O 1
ATOM 5325 N N . SER A 1 691 ? -19.133 -21.793 25.401 1.00 30.27 691 SER A N 1
ATOM 5326 C CA . SER A 1 691 ? -19.743 -23.017 24.881 1.00 30.27 691 SER A CA 1
ATOM 5327 C C . SER A 1 691 ? -21.137 -23.218 25.484 1.00 30.27 691 SER A C 1
ATOM 5329 O O . SER A 1 691 ? -21.497 -24.316 25.904 1.00 30.27 691 SER A O 1
ATOM 5331 N N . CYS A 1 692 ? -21.918 -22.137 25.558 1.00 26.56 692 CYS A N 1
ATOM 5332 C CA . CYS A 1 692 ? -23.370 -22.259 25.577 1.00 26.56 692 CYS A CA 1
ATOM 5333 C C . CYS A 1 692 ? -23.832 -22.446 24.132 1.00 26.56 692 CYS A C 1
ATOM 5335 O O . CYS A 1 692 ? -23.705 -21.530 23.321 1.00 26.56 692 CYS A O 1
ATOM 5337 N N . GLU A 1 693 ? -24.382 -23.615 23.815 1.00 29.97 693 GLU A 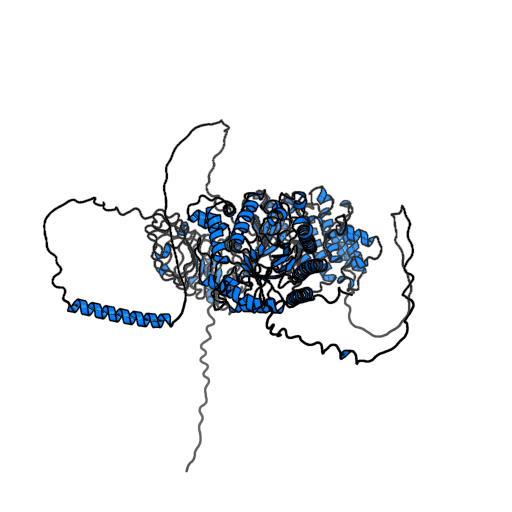N 1
ATOM 5338 C CA . GLU A 1 693 ? -25.157 -23.795 22.591 1.00 29.97 693 GLU A CA 1
ATOM 5339 C C . GLU A 1 693 ? -26.388 -22.878 22.672 1.00 29.97 693 GLU A C 1
ATOM 5341 O O . GLU A 1 693 ? -27.319 -23.142 23.435 1.00 29.97 693 GLU A O 1
ATOM 5346 N N . MET A 1 694 ? -26.395 -21.772 21.918 1.00 31.11 694 MET A N 1
ATOM 5347 C CA . MET A 1 694 ? -27.565 -20.892 21.819 1.00 31.11 694 MET A CA 1
ATOM 5348 C C . MET A 1 694 ? -28.651 -21.550 20.963 1.00 31.11 694 MET A C 1
ATOM 5350 O O . MET A 1 694 ? -28.853 -21.229 19.793 1.00 31.11 694 MET A O 1
ATOM 5354 N N . ALA A 1 695 ? -29.360 -22.495 21.573 1.00 29.55 695 ALA A N 1
ATOM 5355 C CA . ALA A 1 695 ? -30.525 -23.138 20.997 1.00 29.55 695 ALA A CA 1
ATOM 5356 C C . ALA A 1 695 ? -31.701 -22.145 20.889 1.00 29.55 695 ALA A C 1
ATOM 5358 O O . ALA A 1 695 ? -32.517 -22.035 21.801 1.00 29.55 695 ALA A O 1
ATOM 5359 N N . GLY A 1 696 ? -31.807 -21.459 19.746 1.00 36.75 696 GLY A N 1
ATOM 5360 C CA . GLY A 1 696 ? -33.059 -20.837 19.299 1.00 36.75 696 GLY A CA 1
ATOM 5361 C C . GLY A 1 696 ? -33.241 -19.332 19.532 1.00 36.75 696 GLY A C 1
ATOM 5362 O O . GLY A 1 696 ? -34.339 -18.925 19.901 1.00 36.75 696 GLY A O 1
ATOM 5363 N N . GLU A 1 697 ? -32.239 -18.491 19.249 1.00 51.22 697 GLU A N 1
ATOM 5364 C CA . GLU A 1 697 ? -32.549 -17.141 18.737 1.00 51.22 697 GLU A CA 1
ATOM 5365 C C . GLU A 1 697 ? -32.583 -17.186 17.199 1.00 51.22 697 GLU A C 1
ATOM 5367 O O . GLU A 1 697 ? -31.653 -17.690 16.567 1.00 51.22 697 GLU A O 1
ATOM 5372 N N . ASP A 1 698 ? -33.656 -16.675 16.585 1.00 65.19 698 ASP A N 1
ATOM 5373 C CA . ASP A 1 698 ? -33.798 -16.674 15.127 1.00 65.19 698 ASP A CA 1
ATOM 5374 C C . ASP A 1 698 ? -32.735 -15.784 14.462 1.00 65.19 698 ASP A C 1
ATOM 5376 O O . ASP A 1 698 ? -32.607 -14.589 14.763 1.00 65.19 698 ASP A O 1
ATOM 5380 N N . TRP A 1 699 ? -32.006 -16.357 13.499 1.00 89.31 699 TRP A N 1
ATOM 5381 C CA . TRP A 1 699 ? -31.003 -15.664 12.685 1.00 89.31 699 TRP A CA 1
ATOM 5382 C C . TRP A 1 699 ? -31.690 -14.793 11.619 1.00 89.31 699 TRP A C 1
ATOM 5384 O O . TRP A 1 699 ? -31.761 -15.156 10.446 1.00 89.31 699 TRP A O 1
ATOM 5394 N N . THR A 1 700 ? -32.259 -13.667 12.053 1.00 93.50 700 THR A N 1
ATOM 5395 C CA . THR A 1 700 ? -33.059 -12.718 11.254 1.00 93.50 700 THR A CA 1
ATOM 5396 C C . THR A 1 700 ? -32.219 -11.605 10.617 1.00 93.50 700 THR A C 1
ATOM 5398 O O . THR A 1 700 ? -31.033 -11.460 10.914 1.00 93.50 700 THR A O 1
ATOM 5401 N N . MET A 1 701 ? -32.829 -10.804 9.734 1.00 94.62 701 MET A N 1
ATOM 5402 C CA . MET A 1 701 ? -32.228 -9.593 9.148 1.00 94.62 701 MET A CA 1
ATOM 5403 C C . MET A 1 701 ? -31.939 -8.521 10.213 1.00 94.62 701 MET A C 1
ATOM 5405 O O . MET A 1 701 ? -32.698 -8.384 11.174 1.00 94.62 701 MET A O 1
ATOM 5409 N N . VAL A 1 702 ? -30.889 -7.716 10.013 1.00 95.38 702 VAL A N 1
ATOM 5410 C CA . VAL A 1 702 ? -30.691 -6.470 10.776 1.00 95.38 702 VAL A CA 1
ATOM 5411 C C . VAL A 1 702 ? -31.402 -5.328 10.051 1.00 95.38 702 VAL A C 1
ATOM 5413 O O . VAL A 1 702 ? -31.203 -5.141 8.855 1.00 95.38 702 VAL A O 1
ATOM 5416 N N . GLY A 1 703 ? -32.226 -4.565 10.768 1.00 94.50 703 GLY A N 1
ATOM 5417 C CA . GLY A 1 703 ? -32.891 -3.363 10.254 1.00 94.50 703 GLY A CA 1
ATOM 5418 C C . GLY A 1 703 ? -32.283 -2.066 10.795 1.00 94.50 703 GLY A C 1
ATOM 5419 O O . GLY A 1 703 ? -31.387 -2.089 11.641 1.00 94.50 703 GLY A O 1
ATOM 5420 N N . ARG A 1 704 ? -32.819 -0.922 10.357 1.00 94.06 704 ARG A N 1
ATOM 5421 C CA . ARG A 1 704 ? -32.513 0.422 10.884 1.00 94.06 704 ARG A CA 1
ATOM 5422 C C . ARG A 1 704 ? -33.749 1.061 11.530 1.00 94.06 704 ARG A C 1
ATOM 5424 O O . ARG A 1 704 ? -34.874 0.809 11.110 1.00 94.06 704 ARG A O 1
ATOM 5431 N N . ASN A 1 705 ? -33.532 1.917 12.527 1.00 93.94 705 ASN A N 1
ATOM 5432 C CA . ASN A 1 705 ? -34.526 2.841 13.076 1.00 93.94 705 ASN A CA 1
ATOM 5433 C C . ASN A 1 705 ? -33.826 4.140 13.527 1.00 93.94 705 ASN A C 1
ATOM 5435 O O . ASN A 1 705 ? -33.113 4.132 14.536 1.00 93.94 705 ASN A O 1
ATOM 5439 N N . GLY A 1 706 ? -33.994 5.222 12.756 1.00 93.69 706 GLY A N 1
ATOM 5440 C CA . GLY A 1 706 ? -33.222 6.464 12.900 1.00 93.69 706 GLY A CA 1
ATOM 5441 C C . GLY A 1 706 ? -31.716 6.192 12.859 1.00 93.69 706 GLY A C 1
ATOM 5442 O O . GLY A 1 706 ? -31.247 5.364 12.071 1.00 93.69 706 GLY A O 1
ATOM 5443 N N . THR A 1 707 ? -30.970 6.785 13.787 1.00 95.56 707 THR A N 1
ATOM 5444 C CA . THR A 1 707 ? -29.518 6.600 13.974 1.00 95.56 707 THR A CA 1
ATOM 5445 C C . THR A 1 707 ? -29.069 5.224 14.516 1.00 95.56 707 THR A C 1
ATOM 5447 O O . THR A 1 707 ? -27.932 5.077 14.975 1.00 95.56 707 THR A O 1
ATOM 5450 N N . ARG A 1 708 ? -29.923 4.184 14.496 1.00 94.56 708 ARG A N 1
ATOM 5451 C CA . ARG A 1 708 ? -29.656 2.867 15.121 1.00 94.56 708 ARG A CA 1
ATOM 5452 C C . ARG A 1 708 ? -29.863 1.681 14.182 1.00 94.56 708 ARG A C 1
ATOM 5454 O O . ARG A 1 708 ? -30.854 1.635 13.460 1.00 94.56 708 ARG A O 1
ATOM 5461 N N . PHE A 1 709 ? -29.005 0.666 14.297 1.00 97.12 709 PHE A N 1
ATOM 5462 C CA . PHE A 1 709 ? -29.296 -0.687 13.809 1.00 97.12 709 PHE A CA 1
ATOM 5463 C C . PHE A 1 709 ? -30.085 -1.480 14.860 1.00 97.12 709 PHE A C 1
ATOM 5465 O O . PHE A 1 709 ? -29.851 -1.321 16.060 1.00 97.12 709 PHE A O 1
ATOM 5472 N N . LEU A 1 710 ? -30.988 -2.358 14.418 1.00 94.00 710 LEU A N 1
ATOM 5473 C CA . LEU A 1 710 ? -31.808 -3.218 15.272 1.00 94.00 710 LEU A CA 1
ATOM 5474 C C . LEU A 1 710 ? -31.779 -4.674 14.792 1.00 94.00 710 LEU A C 1
ATOM 5476 O O . LEU A 1 710 ? -32.095 -4.953 13.637 1.00 94.00 710 LEU A O 1
ATOM 5480 N N . LEU A 1 711 ? -31.490 -5.604 15.703 1.00 92.44 711 LEU A N 1
ATOM 5481 C CA . LEU A 1 711 ? -31.614 -7.050 15.493 1.00 92.44 711 LEU A CA 1
ATOM 5482 C C . LEU A 1 711 ? -32.597 -7.616 16.524 1.00 92.44 711 LEU A C 1
ATOM 5484 O O . LEU A 1 711 ? -32.431 -7.386 17.721 1.00 92.44 711 LEU A O 1
ATOM 5488 N N . ASN A 1 712 ? -33.647 -8.312 16.071 1.00 89.06 712 ASN A N 1
ATOM 5489 C CA . ASN A 1 712 ? -34.729 -8.830 16.928 1.00 89.06 712 ASN A CA 1
ATOM 5490 C C . ASN A 1 712 ? -35.264 -7.781 17.938 1.00 89.06 712 ASN A C 1
ATOM 5492 O O . ASN A 1 712 ? -35.531 -8.077 19.101 1.00 89.06 712 ASN A O 1
ATOM 5496 N N . GLY A 1 713 ? -35.376 -6.521 17.492 1.00 85.31 713 GLY A N 1
ATOM 5497 C CA . GLY A 1 713 ? -35.848 -5.380 18.288 1.00 85.31 713 GLY A CA 1
ATOM 5498 C C . GLY A 1 713 ? -34.830 -4.759 19.259 1.00 85.31 713 GLY A C 1
ATOM 5499 O O . GLY A 1 713 ? -35.140 -3.735 19.865 1.00 85.31 713 GLY A O 1
ATOM 5500 N N . ARG A 1 714 ? -33.622 -5.323 19.401 1.00 89.69 714 ARG A N 1
ATOM 5501 C CA . ARG A 1 714 ? -32.555 -4.816 20.287 1.00 89.69 714 ARG A CA 1
ATOM 5502 C C . ARG A 1 714 ? -31.520 -4.005 19.497 1.00 89.69 714 ARG A C 1
ATOM 5504 O O . ARG A 1 714 ? -31.261 -4.317 18.337 1.00 89.69 714 ARG A O 1
ATOM 5511 N N . ASP A 1 715 ? -30.911 -2.996 20.126 1.00 90.88 715 ASP A N 1
ATOM 5512 C CA . ASP A 1 715 ? -29.806 -2.211 19.543 1.00 90.88 715 ASP A CA 1
ATOM 5513 C C . ASP A 1 715 ? -28.654 -3.133 19.100 1.00 90.88 715 ASP A C 1
ATOM 5515 O O . ASP A 1 715 ? -28.037 -3.807 19.926 1.00 90.88 715 ASP A O 1
ATOM 5519 N N . PHE A 1 716 ? -28.339 -3.123 17.804 1.00 94.19 716 PHE A N 1
ATOM 5520 C CA . PHE A 1 716 ? -27.191 -3.824 17.229 1.00 94.19 716 PHE A CA 1
ATOM 5521 C C . PHE A 1 716 ? -26.016 -2.849 17.046 1.00 94.19 716 PHE A C 1
ATOM 5523 O O . PHE A 1 716 ? -26.205 -1.696 16.650 1.00 94.19 716 PHE A O 1
ATOM 5530 N N . PHE A 1 717 ? -24.799 -3.313 17.331 1.00 95.62 717 PHE A N 1
ATOM 5531 C CA . PHE A 1 717 ? -23.557 -2.560 17.143 1.00 95.62 717 PHE A CA 1
ATOM 5532 C C . PHE A 1 717 ? -22.604 -3.374 16.272 1.00 95.62 717 PHE A C 1
ATOM 5534 O O . PHE A 1 717 ? -22.384 -4.554 16.540 1.00 95.62 717 PHE A O 1
ATOM 5541 N N . VAL A 1 718 ? -22.037 -2.738 15.251 1.00 97.75 718 VAL A N 1
ATOM 5542 C CA . VAL A 1 718 ? -21.053 -3.343 14.348 1.00 97.75 718 VAL A CA 1
ATOM 5543 C C . VAL A 1 718 ? -19.675 -3.254 15.011 1.00 97.75 718 VAL A C 1
ATOM 5545 O O . VAL A 1 718 ? -19.126 -2.168 15.180 1.00 97.75 718 VAL A O 1
ATOM 5548 N N . HIS A 1 719 ? -19.101 -4.386 15.403 1.00 97.81 719 HIS A N 1
ATOM 5549 C CA . HIS A 1 719 ? -17.720 -4.458 15.876 1.00 97.81 719 HIS A CA 1
ATOM 5550 C C . HIS A 1 719 ? -17.039 -5.587 15.123 1.00 97.81 719 HIS A C 1
ATOM 5552 O O . HIS A 1 719 ? -17.380 -6.755 15.299 1.00 97.81 719 HIS A O 1
ATOM 5558 N N . GLY A 1 720 ? -16.142 -5.233 14.211 1.00 97.44 720 GLY A N 1
ATOM 5559 C CA . GLY A 1 720 ? -15.749 -6.159 13.165 1.00 97.44 720 GLY A CA 1
ATOM 5560 C C . GLY A 1 720 ? -14.413 -5.853 12.519 1.00 97.44 720 GLY A C 1
ATOM 5561 O O . GLY A 1 720 ? -13.575 -5.128 13.059 1.00 97.44 720 GLY A O 1
ATOM 5562 N N . PHE A 1 721 ? -14.220 -6.435 11.344 1.00 98.12 721 PHE A N 1
ATOM 5563 C CA . PHE A 1 721 ? -12.955 -6.412 10.628 1.00 98.12 721 PHE A CA 1
ATOM 5564 C C . PHE A 1 721 ? -13.145 -6.439 9.115 1.00 98.12 721 PHE A C 1
ATOM 5566 O O . PHE A 1 721 ? -14.188 -6.846 8.607 1.00 98.12 721 PHE A O 1
ATOM 5573 N N . ASN A 1 722 ? -12.096 -6.050 8.405 1.00 97.81 722 ASN A N 1
ATOM 5574 C CA . ASN A 1 722 ? -11.947 -6.253 6.976 1.00 97.81 722 ASN A CA 1
ATOM 5575 C C . ASN A 1 722 ? -10.990 -7.423 6.723 1.00 97.81 722 ASN A C 1
ATOM 5577 O O . ASN A 1 722 ? -9.933 -7.500 7.354 1.00 97.81 722 ASN A O 1
ATOM 5581 N N . THR A 1 723 ? -11.342 -8.298 5.778 1.00 92.56 723 THR A N 1
ATOM 5582 C CA . THR A 1 723 ? -10.428 -9.282 5.171 1.00 92.56 723 THR A CA 1
ATOM 5583 C C . THR A 1 723 ? -10.899 -9.544 3.742 1.00 92.56 723 THR A C 1
ATOM 5585 O O . THR A 1 723 ? -11.767 -10.377 3.507 1.00 92.56 723 THR A O 1
ATOM 5588 N N . TYR A 1 724 ? -10.332 -8.860 2.749 1.00 86.50 724 TYR A N 1
ATOM 5589 C CA . TYR A 1 724 ? -10.832 -8.962 1.370 1.00 86.50 724 TYR A CA 1
ATOM 5590 C C . TYR A 1 724 ? -10.460 -10.265 0.636 1.00 86.50 724 TYR A C 1
ATOM 5592 O O . TYR A 1 724 ? -11.057 -10.616 -0.382 1.00 86.50 724 TYR A O 1
ATOM 5600 N N . TRP A 1 725 ? -9.495 -11.022 1.161 1.00 85.38 725 TRP A N 1
ATOM 5601 C CA . TRP A 1 725 ? -8.963 -12.239 0.537 1.00 85.38 725 TRP A CA 1
ATOM 5602 C C . TRP A 1 725 ? -9.828 -13.499 0.716 1.00 85.38 725 TRP A C 1
ATOM 5604 O O . TRP A 1 725 ? -9.507 -14.540 0.132 1.00 85.38 725 TRP A O 1
ATOM 5614 N N . LEU A 1 726 ? -10.909 -13.449 1.506 1.00 92.62 726 LEU A N 1
ATOM 5615 C CA . LEU A 1 726 ? -11.655 -14.642 1.940 1.00 92.62 726 LEU A CA 1
ATOM 5616 C C . LEU A 1 726 ? -12.146 -15.504 0.767 1.00 92.62 726 LEU A C 1
ATOM 5618 O O . LEU A 1 726 ? -11.947 -16.718 0.771 1.00 92.62 726 LEU A O 1
ATOM 5622 N N . MET A 1 727 ? -12.705 -14.891 -0.280 1.00 92.56 727 MET A N 1
ATOM 5623 C CA . MET A 1 727 ? -13.152 -15.597 -1.489 1.00 92.56 727 MET A CA 1
ATOM 5624 C C . MET A 1 727 ? -11.987 -16.283 -2.232 1.00 92.56 727 MET A C 1
ATOM 5626 O O . MET A 1 727 ? -12.108 -17.429 -2.680 1.00 92.56 727 MET A O 1
ATOM 5630 N N . VAL A 1 728 ? -10.827 -15.623 -2.318 1.00 88.25 728 VAL A N 1
ATOM 5631 C CA . VAL A 1 728 ? -9.623 -16.139 -2.996 1.00 88.25 728 VAL A CA 1
ATOM 5632 C C . VAL A 1 728 ? -9.052 -17.356 -2.259 1.00 88.25 728 VAL A C 1
ATOM 5634 O O . VAL A 1 728 ? -8.626 -18.317 -2.912 1.00 88.25 728 VAL A O 1
ATOM 5637 N N . PHE A 1 729 ? -9.099 -17.360 -0.921 1.00 91.31 729 PHE A N 1
ATOM 5638 C CA . PHE A 1 729 ? -8.749 -18.523 -0.100 1.00 91.31 729 PHE A CA 1
ATOM 5639 C C . PHE A 1 729 ? -9.813 -19.625 -0.141 1.00 91.31 729 PHE A C 1
ATOM 5641 O O . PHE A 1 729 ? -9.459 -20.796 -0.281 1.00 91.31 729 PHE A O 1
ATOM 5648 N N . ALA A 1 730 ? -11.100 -19.280 -0.089 1.00 94.25 730 ALA A N 1
ATOM 5649 C CA . ALA A 1 730 ? -12.202 -20.239 -0.167 1.00 94.25 730 ALA A CA 1
ATOM 5650 C C . ALA A 1 730 ? -12.278 -20.972 -1.521 1.00 94.25 730 ALA A C 1
ATOM 5652 O O . ALA A 1 730 ? -12.841 -22.067 -1.612 1.00 94.25 730 ALA A O 1
ATOM 5653 N N . THR A 1 731 ? -11.676 -20.406 -2.570 1.00 91.88 731 THR A N 1
ATOM 5654 C CA . THR A 1 731 ? -11.550 -21.051 -3.884 1.00 91.88 731 THR A CA 1
ATOM 5655 C C . THR A 1 731 ? -10.633 -22.289 -3.852 1.00 91.88 731 THR A C 1
ATOM 5657 O O . THR A 1 731 ? -10.853 -23.211 -4.632 1.00 91.88 731 THR A O 1
ATOM 5660 N N . ASP A 1 732 ? -9.615 -22.364 -2.976 1.00 87.88 732 ASP A N 1
ATOM 5661 C CA . ASP A 1 732 ? -8.804 -23.589 -2.827 1.00 87.88 732 ASP A CA 1
ATOM 5662 C C . ASP A 1 732 ? -9.217 -24.408 -1.610 1.00 87.88 732 ASP A C 1
ATOM 5664 O O . ASP A 1 732 ? -9.252 -23.909 -0.486 1.00 87.88 732 ASP A O 1
ATOM 5668 N N . ILE A 1 733 ? -9.395 -25.711 -1.807 1.00 86.19 733 ILE A N 1
ATOM 5669 C CA . ILE A 1 733 ? -9.623 -26.646 -0.704 1.00 86.19 733 ILE A CA 1
ATOM 5670 C C . ILE A 1 733 ? -8.419 -26.641 0.253 1.00 86.19 733 ILE A C 1
ATOM 5672 O O . ILE A 1 733 ? -8.618 -26.744 1.460 1.00 86.19 733 ILE A O 1
ATOM 5676 N N . SER A 1 734 ? -7.186 -26.432 -0.238 1.00 90.12 734 SER A N 1
ATOM 5677 C CA . SER A 1 734 ? -6.008 -26.352 0.641 1.00 90.12 734 SER A CA 1
ATOM 5678 C C . SER A 1 734 ? -5.869 -25.034 1.412 1.00 90.12 734 SER A C 1
ATOM 5680 O O . SER A 1 734 ? -5.004 -24.954 2.277 1.00 90.12 734 SER A O 1
ATOM 5682 N N . THR A 1 735 ? -6.670 -24.002 1.112 1.00 91.38 735 THR A N 1
ATOM 5683 C CA . THR A 1 735 ? -6.663 -22.718 1.845 1.00 91.38 735 THR A CA 1
ATOM 5684 C C . THR A 1 735 ? -7.983 -22.385 2.538 1.00 91.38 735 THR A C 1
ATOM 5686 O O . THR A 1 735 ? -8.010 -21.447 3.327 1.00 91.38 735 THR A O 1
ATOM 5689 N N . ARG A 1 736 ? -9.054 -23.176 2.363 1.00 92.81 736 ARG A N 1
ATOM 5690 C CA . ARG A 1 736 ? -10.312 -23.029 3.131 1.00 92.81 736 ARG A CA 1
ATOM 5691 C C . ARG A 1 736 ? -10.115 -23.037 4.646 1.00 92.81 736 ARG A C 1
ATOM 5693 O O . ARG A 1 736 ? -10.811 -22.298 5.330 1.00 92.81 736 ARG A O 1
ATOM 5700 N N . GLY A 1 737 ? -9.134 -23.788 5.155 1.00 93.69 737 GLY A N 1
ATOM 5701 C CA . GLY A 1 737 ? -8.773 -23.763 6.578 1.00 93.69 737 GLY A CA 1
ATOM 5702 C C . GLY A 1 737 ? -8.465 -22.353 7.094 1.00 93.69 737 GLY A C 1
ATOM 5703 O O . GLY A 1 737 ? -8.899 -22.009 8.180 1.00 93.69 737 GLY A O 1
ATOM 5704 N N . LYS A 1 738 ? -7.838 -21.498 6.274 1.00 93.81 738 LYS A N 1
ATOM 5705 C CA . LYS A 1 738 ? -7.511 -20.108 6.631 1.00 93.81 738 LYS A CA 1
ATOM 5706 C C . LYS A 1 738 ? -8.738 -19.184 6.682 1.00 93.81 738 LYS A C 1
ATOM 5708 O O . LYS A 1 738 ? -8.700 -18.171 7.366 1.00 93.81 738 LYS A O 1
ATOM 5713 N N . VAL A 1 739 ? -9.829 -19.539 5.997 1.00 95.81 739 VAL A N 1
ATOM 5714 C CA . VAL A 1 739 ? -11.125 -18.835 6.100 1.00 95.81 739 VAL A CA 1
ATOM 5715 C C . VAL A 1 739 ? -11.857 -19.229 7.383 1.00 95.81 739 VAL A C 1
ATOM 5717 O O . VAL A 1 739 ? -12.442 -18.367 8.023 1.00 95.81 739 VAL A O 1
ATOM 5720 N N . ILE A 1 740 ? -11.789 -20.505 7.775 1.00 95.44 740 ILE A N 1
ATOM 5721 C CA . ILE A 1 740 ? -12.335 -20.987 9.053 1.00 95.44 740 ILE A CA 1
ATOM 5722 C C . ILE A 1 740 ? -11.567 -20.332 10.213 1.00 95.44 740 ILE A C 1
ATOM 5724 O O . ILE A 1 740 ? -12.163 -19.645 11.032 1.00 95.44 740 ILE A O 1
ATOM 5728 N N . GLU A 1 741 ? -10.237 -20.438 10.199 1.00 94.62 741 GLU A N 1
ATOM 5729 C CA . GLU A 1 741 ? -9.314 -19.907 11.213 1.00 94.62 741 GLU A CA 1
ATOM 5730 C C . GLU A 1 741 ? -9.543 -18.421 11.532 1.00 94.62 741 GLU A C 1
ATOM 5732 O O . GLU A 1 741 ? -9.643 -18.056 12.699 1.00 94.62 741 GLU A O 1
ATOM 5737 N N . VAL A 1 742 ? -9.694 -17.553 10.521 1.00 95.00 742 VAL A N 1
ATOM 5738 C CA . VAL A 1 742 ? -9.920 -16.116 10.768 1.00 95.00 742 VAL A CA 1
ATOM 5739 C C . VAL A 1 742 ? -11.327 -15.811 11.301 1.00 95.00 742 VAL A C 1
ATOM 5741 O O . VAL A 1 742 ? -11.479 -14.875 12.083 1.00 95.00 742 VAL A O 1
ATOM 5744 N N . PHE A 1 743 ? -12.352 -16.606 10.961 1.00 97.31 743 PHE A N 1
ATOM 5745 C CA . PHE A 1 743 ? -13.672 -16.488 11.595 1.00 97.31 743 PHE A CA 1
ATOM 5746 C C . PHE A 1 743 ? -13.681 -17.046 13.030 1.00 97.31 743 PHE A C 1
ATOM 5748 O O . PHE A 1 743 ? -14.336 -16.467 13.897 1.00 97.31 743 PHE A O 1
ATOM 5755 N N . GLU A 1 744 ? -12.929 -18.114 13.309 1.00 95.62 744 GLU A N 1
ATOM 5756 C CA . GLU A 1 744 ? -12.734 -18.653 14.661 1.00 95.62 744 GLU A CA 1
ATOM 5757 C C . GLU A 1 744 ? -11.998 -17.652 15.565 1.00 95.62 744 GLU A C 1
ATOM 5759 O O . GLU A 1 744 ? -12.504 -17.324 16.640 1.00 95.62 744 GLU A O 1
ATOM 5764 N N . GLU A 1 745 ? -10.862 -17.096 15.119 1.00 94.62 745 GLU A N 1
ATOM 5765 C CA . GLU A 1 745 ? -10.128 -16.056 15.856 1.00 94.62 745 GLU A CA 1
ATOM 5766 C C . GLU A 1 745 ? -10.993 -14.804 16.087 1.00 94.62 745 GLU A C 1
ATOM 5768 O O . GLU A 1 745 ? -11.060 -14.295 17.210 1.00 94.62 745 GLU A O 1
ATOM 5773 N N . ALA A 1 746 ? -11.701 -14.324 15.058 1.00 96.56 746 ALA A N 1
ATOM 5774 C CA . ALA A 1 746 ? -12.550 -13.140 15.164 1.00 96.56 746 ALA A CA 1
ATOM 5775 C C . ALA A 1 746 ? -13.739 -13.346 16.120 1.00 96.56 746 ALA A C 1
ATOM 5777 O O . ALA A 1 746 ? -14.012 -12.486 16.966 1.00 96.56 746 ALA A O 1
ATOM 5778 N N . SER A 1 747 ? -14.412 -14.500 16.044 1.00 95.56 747 SER A N 1
ATOM 5779 C CA . SER A 1 747 ? -15.498 -14.851 16.963 1.00 95.56 747 SER A CA 1
ATOM 5780 C C . SER A 1 747 ? -14.997 -15.031 18.400 1.00 95.56 747 SER A C 1
ATOM 5782 O O . SER A 1 747 ? -15.729 -14.692 19.331 1.00 95.56 747 SER A O 1
ATOM 5784 N N . ALA A 1 748 ? -13.767 -15.514 18.611 1.00 95.06 748 ALA A N 1
ATOM 5785 C CA . ALA A 1 748 ? -13.183 -15.681 19.944 1.00 95.06 748 ALA A CA 1
ATOM 5786 C C . ALA A 1 748 ? -12.918 -14.342 20.662 1.00 95.06 748 ALA A C 1
ATOM 5788 O O . ALA A 1 748 ? -13.028 -14.269 21.888 1.00 95.06 748 ALA A O 1
ATOM 5789 N N . VAL A 1 749 ? -12.640 -13.263 19.918 1.00 96.19 749 VAL A N 1
ATOM 5790 C CA . VAL A 1 749 ? -12.575 -11.886 20.454 1.00 96.19 749 VAL A CA 1
ATOM 5791 C C . VAL A 1 749 ? -13.906 -11.122 20.327 1.00 96.19 749 VAL A C 1
ATOM 5793 O O . VAL A 1 749 ? -13.971 -9.926 20.617 1.00 96.19 749 VAL A O 1
ATOM 5796 N N . GLY A 1 750 ? -14.994 -11.799 19.947 1.00 95.88 750 GLY A N 1
ATOM 5797 C CA . GLY A 1 750 ? -16.356 -11.255 19.932 1.00 95.88 750 GLY A CA 1
ATOM 5798 C C . GLY A 1 750 ? -16.658 -10.256 18.809 1.00 95.88 750 GLY A C 1
ATOM 5799 O O . GLY A 1 750 ? -17.572 -9.443 18.962 1.00 95.88 750 GLY A O 1
ATOM 5800 N N . LEU A 1 751 ? -15.904 -10.293 17.706 1.00 97.56 751 LEU A N 1
ATOM 5801 C CA . LEU A 1 751 ? -16.251 -9.557 16.488 1.00 97.56 751 LEU A CA 1
ATOM 5802 C C . LEU A 1 751 ? -17.480 -10.207 15.832 1.00 97.56 751 LEU A C 1
ATOM 5804 O O . LEU A 1 751 ? -17.594 -11.429 15.801 1.00 97.56 751 LEU A O 1
ATOM 5808 N N . ASN A 1 752 ? -18.405 -9.392 15.320 1.00 97.06 752 ASN A N 1
ATOM 5809 C CA . ASN A 1 752 ? -19.711 -9.837 14.820 1.00 97.06 752 ASN A CA 1
ATOM 5810 C C . ASN A 1 752 ? -19.993 -9.477 13.350 1.00 97.06 752 ASN A C 1
ATOM 5812 O O . ASN A 1 752 ? -21.010 -9.907 12.800 1.00 97.06 752 ASN A O 1
ATOM 5816 N N . VAL A 1 753 ? -19.107 -8.715 12.701 1.00 98.44 753 VAL A N 1
ATOM 5817 C CA . VAL A 1 753 ? -19.196 -8.367 11.276 1.00 98.44 753 VAL A CA 1
ATOM 5818 C C . VAL A 1 753 ? -17.831 -8.509 10.600 1.00 98.44 753 VAL A C 1
ATOM 5820 O O . VAL A 1 753 ? -16.808 -8.108 11.151 1.00 98.44 753 VAL A O 1
ATOM 5823 N N . CYS A 1 754 ? -17.825 -9.042 9.382 1.00 98.56 754 CYS A N 1
ATOM 5824 C CA . CYS A 1 754 ? -16.686 -9.028 8.474 1.00 98.56 754 CYS A CA 1
ATOM 5825 C C . CYS A 1 754 ? -17.072 -8.301 7.179 1.00 98.56 754 CYS A C 1
ATOM 5827 O O . CYS A 1 754 ? -18.132 -8.559 6.611 1.00 98.56 754 CYS A O 1
ATOM 5829 N N . ARG A 1 755 ? -16.215 -7.410 6.688 1.00 98.56 755 ARG A N 1
ATOM 5830 C CA . ARG A 1 755 ? -16.358 -6.767 5.379 1.00 98.56 755 ARG A CA 1
ATOM 5831 C C . ARG A 1 755 ? -15.348 -7.360 4.400 1.00 98.56 755 ARG A C 1
ATOM 5833 O O . ARG A 1 755 ? -14.168 -7.528 4.712 1.00 98.56 755 ARG A O 1
ATOM 5840 N N . THR A 1 756 ? -15.850 -7.766 3.236 1.00 96.94 756 THR A N 1
ATOM 5841 C CA . THR A 1 756 ? -15.095 -8.508 2.218 1.00 96.94 756 THR A CA 1
ATOM 5842 C C . THR A 1 756 ? -15.695 -8.279 0.831 1.00 96.94 756 THR A C 1
ATOM 5844 O O . THR A 1 756 ? -16.845 -7.866 0.685 1.00 96.94 756 THR A O 1
ATOM 5847 N N . TRP A 1 757 ? -14.921 -8.541 -0.220 1.00 94.56 757 TRP A N 1
ATOM 5848 C CA . TRP A 1 757 ? -15.350 -8.268 -1.590 1.00 94.56 757 TRP A CA 1
ATOM 5849 C C . TRP A 1 757 ? -16.248 -9.385 -2.136 1.00 94.56 757 TRP A C 1
ATOM 5851 O O . TRP A 1 757 ? -15.894 -10.565 -2.078 1.00 94.56 757 TRP A O 1
ATOM 5861 N N . ALA A 1 758 ? -17.379 -8.998 -2.731 1.00 95.69 758 ALA A N 1
ATOM 5862 C CA . ALA A 1 758 ? -18.146 -9.835 -3.653 1.00 95.69 758 ALA A CA 1
ATOM 5863 C C . ALA A 1 758 ? -17.711 -9.628 -5.120 1.00 95.69 758 ALA A C 1
ATOM 5865 O O . ALA A 1 758 ? -18.367 -10.130 -6.027 1.00 95.69 758 ALA A O 1
ATOM 5866 N N . PHE A 1 759 ? -16.586 -8.938 -5.345 1.00 92.12 759 PHE A N 1
ATOM 5867 C CA . PHE A 1 759 ? -15.922 -8.757 -6.635 1.00 92.12 759 PHE A CA 1
ATOM 5868 C C . PHE A 1 759 ? -14.495 -9.328 -6.622 1.00 92.12 759 PHE A C 1
ATOM 5870 O O . PHE A 1 759 ? -13.869 -9.482 -5.573 1.00 92.12 759 PHE A O 1
ATOM 5877 N N . ASN A 1 760 ? -13.975 -9.619 -7.812 1.00 85.62 760 ASN A N 1
ATOM 5878 C CA . ASN A 1 760 ? -12.547 -9.746 -8.113 1.00 85.62 760 ASN A CA 1
ATOM 5879 C C . ASN A 1 760 ? -12.461 -9.781 -9.639 1.00 85.62 760 ASN A C 1
ATOM 5881 O O . ASN A 1 760 ? -12.778 -10.806 -10.240 1.00 85.62 760 ASN A O 1
ATOM 5885 N N . ASP A 1 761 ? -12.127 -8.665 -10.277 1.00 76.19 761 ASP A N 1
ATOM 5886 C CA . ASP A 1 761 ? -12.470 -8.476 -11.697 1.00 76.19 761 ASP A CA 1
ATOM 5887 C C . ASP A 1 761 ? -11.257 -8.643 -12.624 1.00 76.19 761 ASP A C 1
ATOM 5889 O O . ASP A 1 761 ? -11.382 -8.645 -13.849 1.00 76.19 761 ASP A O 1
ATOM 5893 N N . ALA A 1 762 ? -10.059 -8.786 -12.049 1.00 64.12 762 ALA A N 1
ATOM 5894 C CA . ALA A 1 762 ? -8.807 -8.916 -12.782 1.00 64.12 762 ALA A CA 1
ATOM 5895 C C . ALA A 1 762 ? -7.823 -9.886 -12.105 1.00 64.12 762 ALA A C 1
ATOM 5897 O O . ALA A 1 762 ? -7.880 -10.155 -10.910 1.00 64.12 762 ALA A O 1
ATOM 5898 N N . GLY A 1 763 ? -6.855 -10.384 -12.879 1.00 68.06 763 GLY A N 1
ATOM 5899 C CA . GLY A 1 763 ? -5.725 -11.148 -12.347 1.00 68.06 763 GLY A CA 1
ATOM 5900 C C . GLY A 1 763 ? -6.018 -12.632 -12.095 1.00 68.06 763 GLY A C 1
ATOM 5901 O O . GLY A 1 763 ? -6.515 -13.343 -12.967 1.00 68.06 763 GLY A O 1
ATOM 5902 N N . TRP A 1 764 ? -5.600 -13.135 -10.932 1.00 72.56 764 TRP A N 1
ATOM 5903 C CA . TRP A 1 764 ? -5.656 -14.555 -10.563 1.00 72.56 764 TRP A CA 1
ATOM 5904 C C . TRP A 1 764 ? -6.894 -14.829 -9.700 1.00 72.56 764 TRP A C 1
ATOM 5906 O O . TRP A 1 764 ? -7.116 -14.135 -8.713 1.00 72.56 764 TRP A O 1
ATOM 5916 N N . ARG A 1 765 ? -7.673 -15.868 -10.047 1.00 83.31 765 ARG A N 1
ATOM 5917 C CA . ARG A 1 765 ? -8.983 -16.183 -9.427 1.00 83.31 765 ARG A CA 1
ATOM 5918 C C . ARG A 1 765 ? -9.989 -15.025 -9.495 1.00 83.31 765 ARG A C 1
ATOM 5920 O O . ARG A 1 765 ? -10.719 -14.787 -8.535 1.00 83.31 765 ARG A O 1
ATOM 5927 N N . ALA A 1 766 ? -10.023 -14.315 -10.623 1.00 87.88 766 ALA A N 1
ATOM 5928 C CA . ALA A 1 766 ? -11.077 -13.346 -10.895 1.00 87.88 766 ALA A CA 1
ATOM 5929 C C . ALA A 1 766 ? -12.454 -14.033 -10.810 1.00 87.88 766 ALA A C 1
ATOM 5931 O O . ALA A 1 766 ? -12.671 -15.064 -11.445 1.00 87.88 766 ALA A O 1
ATOM 5932 N N . LEU A 1 767 ? -13.361 -13.466 -10.013 1.00 93.06 767 LEU A N 1
ATOM 5933 C CA . LEU A 1 767 ? -14.750 -13.897 -9.913 1.00 93.06 767 LEU A CA 1
ATOM 5934 C C . LEU A 1 767 ? -15.495 -13.567 -11.204 1.00 93.06 767 LEU A C 1
ATOM 5936 O O . LEU A 1 767 ? -16.188 -14.428 -11.736 1.00 93.06 767 LEU A O 1
ATOM 5940 N N . GLN A 1 768 ? -15.348 -12.338 -11.703 1.00 93.81 768 GLN A N 1
ATOM 5941 C CA . GLN A 1 768 ? -15.910 -11.910 -12.977 1.00 93.81 768 GLN A CA 1
ATOM 5942 C C . GLN A 1 768 ? -14.778 -11.789 -13.997 1.00 93.81 768 GLN A C 1
ATOM 5944 O O . GLN A 1 768 ? -13.907 -10.933 -13.883 1.00 93.81 768 GLN A O 1
ATOM 5949 N N . VAL A 1 769 ? -14.778 -12.672 -14.994 1.00 91.25 769 VAL A N 1
ATOM 5950 C CA . VAL A 1 769 ? -13.704 -12.762 -15.999 1.00 91.25 769 VAL A CA 1
ATOM 5951 C C . VAL A 1 769 ? -13.960 -11.870 -17.218 1.00 91.25 769 VAL A C 1
ATOM 5953 O O . VAL A 1 769 ? -13.020 -11.460 -17.898 1.00 91.25 769 VAL A O 1
ATOM 5956 N N . SER A 1 770 ? -15.226 -11.556 -17.492 1.00 92.88 770 SER A N 1
ATOM 5957 C CA . SER A 1 770 ? -15.677 -10.564 -18.476 1.00 92.88 770 SER A CA 1
ATOM 5958 C C . SER A 1 770 ? -17.117 -10.126 -18.142 1.00 92.88 770 SER A C 1
ATOM 5960 O O . SER A 1 770 ? -17.716 -10.696 -17.224 1.00 92.88 770 SER A O 1
ATOM 5962 N N . PRO A 1 771 ? -17.711 -9.121 -18.818 1.00 94.62 771 PRO A N 1
ATOM 5963 C CA . PRO A 1 771 ? -19.061 -8.657 -18.500 1.00 94.62 771 PRO A CA 1
ATOM 5964 C C . PRO A 1 771 ? -20.088 -9.796 -18.499 1.00 94.62 771 PRO A C 1
ATOM 5966 O O . PRO A 1 771 ? -20.289 -10.469 -19.507 1.00 94.62 771 PRO A O 1
ATOM 5969 N N . SER A 1 772 ? -20.755 -9.996 -17.359 1.00 91.81 772 SER A N 1
ATOM 5970 C CA . SER A 1 772 ? -21.721 -11.086 -17.122 1.00 91.81 772 SER A CA 1
ATOM 5971 C C . SER A 1 772 ? -21.176 -12.528 -17.201 1.00 91.81 772 SER A C 1
ATOM 5973 O O . SER A 1 772 ? -21.977 -13.466 -17.218 1.00 91.81 772 SER A O 1
ATOM 5975 N N . VAL A 1 773 ? -19.854 -12.745 -17.194 1.00 94.06 773 VAL A N 1
ATOM 5976 C CA . VAL A 1 773 ? -19.234 -14.087 -17.191 1.00 94.06 773 VAL A CA 1
ATOM 5977 C C . VAL A 1 773 ? -18.400 -14.289 -15.928 1.00 94.06 773 VAL A C 1
ATOM 5979 O O . VAL A 1 773 ? -17.531 -13.477 -15.610 1.00 94.06 773 VAL A O 1
ATOM 5982 N N . TYR A 1 774 ? -18.643 -15.400 -15.229 1.00 95.06 774 TYR A N 1
ATOM 5983 C CA . TYR A 1 774 ? -18.146 -15.640 -13.873 1.00 95.06 774 TYR A CA 1
ATOM 5984 C C . TYR A 1 774 ? -17.417 -16.982 -13.746 1.00 95.06 774 TYR A C 1
ATOM 5986 O O . TYR A 1 774 ? -17.830 -17.967 -14.363 1.00 95.06 774 TYR A O 1
ATOM 5994 N N . ASP A 1 775 ? -16.380 -17.037 -12.910 1.00 94.44 775 ASP A N 1
ATOM 5995 C CA . ASP A 1 775 ? -15.784 -18.293 -12.449 1.00 94.44 775 ASP A CA 1
ATOM 5996 C C . ASP A 1 775 ? -16.649 -18.876 -11.317 1.00 94.44 775 ASP A C 1
ATOM 5998 O O . ASP A 1 775 ? -16.718 -18.356 -10.202 1.00 94.44 775 ASP A O 1
ATOM 6002 N N . GLU A 1 776 ? -17.347 -19.968 -11.624 1.00 95.62 776 GLU A N 1
ATOM 6003 C CA . GLU A 1 776 ? -18.282 -20.624 -10.707 1.00 95.62 776 GLU A CA 1
ATOM 6004 C C . GLU A 1 776 ? -17.583 -21.301 -9.511 1.00 95.62 776 GLU A C 1
ATOM 6006 O O . GLU A 1 776 ? -18.216 -21.469 -8.472 1.00 95.62 776 GLU A O 1
ATOM 6011 N N . GLU A 1 777 ? -16.292 -21.648 -9.592 1.00 94.94 777 GLU A N 1
ATOM 6012 C CA . GLU A 1 777 ? -15.544 -22.163 -8.433 1.00 94.94 777 GLU A CA 1
ATOM 6013 C C . GLU A 1 777 ? -15.103 -21.030 -7.498 1.00 94.94 777 GLU A C 1
ATOM 6015 O O . GLU A 1 777 ? -15.129 -21.199 -6.277 1.00 94.94 777 GLU A O 1
ATOM 6020 N N . VAL A 1 778 ? -14.787 -19.849 -8.043 1.00 94.75 778 VAL A N 1
ATOM 6021 C CA . VAL A 1 778 ? -14.579 -18.631 -7.238 1.00 94.75 778 VAL A CA 1
ATOM 6022 C C . VAL A 1 778 ? -15.892 -18.197 -6.575 1.00 94.75 778 VAL A C 1
ATOM 6024 O O . VAL A 1 778 ? -15.902 -17.870 -5.387 1.00 94.75 778 VAL A O 1
ATOM 6027 N N . PHE A 1 779 ? -17.025 -18.287 -7.281 1.00 95.88 779 PHE A N 1
ATOM 6028 C CA . PHE A 1 779 ? -18.334 -17.928 -6.719 1.00 95.88 779 PHE A CA 1
ATOM 6029 C C . PHE A 1 779 ? -18.814 -18.927 -5.649 1.00 95.88 779 PHE A C 1
ATOM 6031 O O . PHE A 1 779 ? -19.375 -18.516 -4.638 1.00 95.88 779 PHE A O 1
ATOM 6038 N N . LYS A 1 780 ? -18.491 -20.224 -5.784 1.00 97.12 780 LYS A N 1
ATOM 6039 C CA . LYS A 1 780 ? -18.599 -21.211 -4.685 1.00 97.12 780 LYS A CA 1
ATOM 6040 C C . LYS A 1 780 ? -17.632 -20.934 -3.531 1.00 97.12 780 LYS A C 1
ATOM 6042 O O . LYS A 1 780 ? -17.908 -21.320 -2.398 1.00 97.12 780 LYS A O 1
ATOM 6047 N N . GLY A 1 781 ? -16.506 -20.274 -3.799 1.00 97.06 781 GLY A N 1
ATOM 6048 C CA . GLY A 1 781 ? -15.649 -19.694 -2.769 1.00 97.06 781 GLY A CA 1
ATOM 6049 C C . GLY A 1 781 ? -16.415 -18.666 -1.935 1.00 97.06 781 GLY A C 1
ATOM 6050 O O . GLY A 1 781 ? -16.434 -18.772 -0.713 1.00 97.06 781 GLY A O 1
ATOM 6051 N N . LEU A 1 782 ? -17.126 -17.734 -2.574 1.00 97.81 782 LEU A N 1
ATOM 6052 C CA . LEU A 1 782 ? -17.981 -16.776 -1.865 1.00 97.81 782 LEU A CA 1
ATOM 6053 C C . LEU A 1 782 ? -19.160 -17.462 -1.149 1.00 97.81 782 LEU A C 1
ATOM 6055 O O . LEU A 1 782 ? -19.426 -17.126 0.003 1.00 97.81 782 LEU A O 1
ATOM 6059 N N . ASP A 1 783 ? -19.803 -18.467 -1.764 1.00 98.50 783 ASP A N 1
ATOM 6060 C CA . ASP A 1 783 ? -20.862 -19.257 -1.103 1.00 98.50 783 ASP A CA 1
ATOM 6061 C C . ASP A 1 783 ? -20.358 -19.865 0.217 1.00 98.50 783 ASP A C 1
ATOM 6063 O O . ASP A 1 783 ? -21.080 -19.879 1.218 1.00 98.50 783 ASP A O 1
ATOM 6067 N N . PHE A 1 784 ? -19.113 -20.365 0.208 1.00 98.38 784 PHE A N 1
ATOM 6068 C CA . PHE A 1 784 ? -18.445 -20.932 1.375 1.00 98.38 784 PHE A CA 1
ATOM 6069 C C . PHE A 1 784 ? -18.186 -19.870 2.444 1.00 98.38 784 PHE A C 1
ATOM 6071 O O . PHE A 1 784 ? -18.543 -20.108 3.592 1.00 98.38 784 PHE A O 1
ATOM 6078 N N . VAL A 1 785 ? -17.671 -18.688 2.081 1.00 98.38 785 VAL A N 1
ATOM 6079 C CA . VAL A 1 785 ? -17.475 -17.562 3.021 1.00 98.38 785 VAL A CA 1
ATOM 6080 C C . VAL A 1 785 ? -18.790 -17.173 3.706 1.00 98.38 785 VAL A C 1
ATOM 6082 O O . VAL A 1 785 ? -18.820 -17.065 4.929 1.00 98.38 785 VAL A O 1
ATOM 6085 N N . VAL A 1 786 ? -19.889 -17.050 2.950 1.00 98.44 786 VAL A N 1
ATOM 6086 C CA . VAL A 1 786 ? -21.233 -16.800 3.508 1.00 98.44 786 VAL A CA 1
ATOM 6087 C C . VAL A 1 786 ? -21.667 -17.941 4.438 1.00 98.44 786 VAL A C 1
ATOM 6089 O O . VAL A 1 786 ? -22.210 -17.691 5.510 1.00 98.44 786 VAL A O 1
ATOM 6092 N N . SER A 1 787 ? -21.404 -19.201 4.078 1.00 97.88 787 SER A N 1
ATOM 6093 C CA . SER A 1 787 ? -21.771 -20.346 4.923 1.00 97.88 787 SER A CA 1
ATOM 6094 C C . SER A 1 787 ? -20.934 -20.474 6.203 1.00 97.88 787 SER A C 1
ATOM 6096 O O . SER A 1 787 ? -21.445 -20.974 7.204 1.00 97.88 787 SER A O 1
ATOM 6098 N N . GLU A 1 788 ? -19.676 -20.025 6.186 1.00 97.88 788 GLU A N 1
ATOM 6099 C CA . GLU A 1 788 ? -18.757 -20.120 7.324 1.00 97.88 788 GLU A CA 1
ATOM 6100 C C . GLU A 1 788 ? -18.988 -18.976 8.315 1.00 97.88 788 GLU A C 1
ATOM 6102 O O . GLU A 1 788 ? -19.143 -19.231 9.507 1.00 97.88 788 GLU A O 1
ATOM 6107 N N . ALA A 1 789 ? -19.154 -17.742 7.820 1.00 98.00 789 ALA A N 1
ATOM 6108 C CA . ALA A 1 789 ? -19.515 -16.583 8.638 1.00 98.00 789 ALA A CA 1
ATOM 6109 C C . ALA A 1 789 ? -20.747 -16.874 9.519 1.00 98.00 789 ALA A C 1
ATOM 6111 O O . ALA A 1 789 ? -20.730 -16.614 10.723 1.00 98.00 789 ALA A O 1
ATOM 6112 N N . ARG A 1 790 ? -21.768 -17.536 8.949 1.00 96.31 790 ARG A N 1
ATOM 6113 C CA . ARG A 1 790 ? -22.983 -17.956 9.666 1.00 96.31 790 ARG A CA 1
ATOM 6114 C C . ARG A 1 790 ? -22.709 -18.882 10.854 1.00 96.31 790 ARG A C 1
ATOM 6116 O O . ARG A 1 790 ? -23.369 -18.747 11.878 1.00 96.31 790 ARG A O 1
ATOM 6123 N N . LYS A 1 791 ? -21.771 -19.829 10.730 1.00 96.25 791 LYS A N 1
ATOM 6124 C CA . LYS A 1 791 ? -21.423 -20.772 11.813 1.00 96.25 791 LYS A CA 1
ATOM 6125 C C . LYS A 1 791 ? -20.742 -20.059 12.977 1.00 96.25 791 LYS A C 1
ATOM 6127 O O . LYS A 1 791 ? -20.996 -20.387 14.129 1.00 96.25 791 LYS A O 1
ATOM 6132 N N . HIS A 1 792 ? -19.908 -19.071 12.665 1.00 96.06 792 HIS A N 1
ATOM 6133 C CA . HIS A 1 792 ? -19.160 -18.269 13.635 1.00 96.06 792 HIS A CA 1
ATOM 6134 C C . HIS A 1 792 ? -19.897 -16.969 14.008 1.00 96.06 792 HIS A C 1
ATOM 6136 O O . HIS A 1 792 ? -19.264 -15.966 14.328 1.00 96.06 792 HIS A O 1
ATOM 6142 N N . ASN A 1 793 ? -21.237 -16.971 13.926 1.00 94.12 793 ASN A N 1
ATOM 6143 C CA . ASN A 1 793 ? -22.137 -15.862 14.281 1.00 94.12 793 ASN A CA 1
ATOM 6144 C C . ASN A 1 793 ? -21.724 -14.481 13.723 1.00 94.12 793 ASN A C 1
ATOM 6146 O O . ASN A 1 793 ? -22.052 -13.438 14.291 1.00 94.12 793 ASN A O 1
ATOM 6150 N N . THR A 1 794 ? -21.027 -14.474 12.589 1.00 97.00 794 THR A N 1
ATOM 6151 C CA . THR A 1 794 ? -20.486 -13.288 11.929 1.00 97.00 794 THR A CA 1
ATOM 6152 C C . THR A 1 794 ? -21.365 -12.928 10.738 1.00 97.00 794 THR A C 1
ATOM 6154 O O . THR A 1 794 ? -21.768 -13.797 9.963 1.00 97.00 794 THR A O 1
ATOM 6157 N N . ARG A 1 795 ? -21.665 -11.638 10.570 1.00 98.31 795 ARG A N 1
ATOM 6158 C CA . ARG A 1 795 ? -22.412 -11.127 9.412 1.00 98.31 795 ARG A CA 1
ATOM 6159 C C . ARG A 1 795 ? -21.496 -10.444 8.402 1.00 98.31 795 ARG A C 1
ATOM 6161 O O . ARG A 1 795 ? -20.399 -10.026 8.754 1.00 98.31 795 ARG A O 1
ATOM 6168 N N . LEU A 1 796 ? -21.930 -10.336 7.149 1.00 98.75 796 LEU A N 1
ATOM 6169 C CA . LEU A 1 796 ? -21.088 -9.866 6.047 1.00 98.75 796 LEU A CA 1
ATOM 6170 C C . LEU A 1 796 ? -21.523 -8.511 5.481 1.00 98.75 796 LEU A C 1
ATOM 6172 O O . LEU A 1 796 ? -22.697 -8.327 5.167 1.00 98.75 796 LEU A O 1
ATOM 6176 N N . ILE A 1 797 ? -20.568 -7.599 5.287 1.00 98.75 797 ILE A N 1
ATOM 6177 C CA . ILE A 1 797 ? -20.707 -6.487 4.334 1.00 98.75 797 ILE A CA 1
ATOM 6178 C C . ILE A 1 797 ? -20.026 -6.902 3.034 1.00 98.75 797 ILE A C 1
ATOM 6180 O O . ILE A 1 797 ? -18.866 -7.327 3.051 1.00 98.75 797 ILE A O 1
ATOM 6184 N N . LEU A 1 798 ? -20.760 -6.813 1.924 1.00 98.56 798 LEU A N 1
ATOM 6185 C CA . LEU A 1 798 ? -20.323 -7.282 0.612 1.00 98.56 798 LEU A CA 1
ATOM 6186 C C . LEU A 1 798 ? -20.297 -6.137 -0.407 1.00 98.56 798 LEU A C 1
ATOM 6188 O O . LEU A 1 798 ? -21.344 -5.654 -0.838 1.00 98.56 798 LEU A O 1
ATOM 6192 N N . SER A 1 799 ? -19.087 -5.748 -0.812 1.00 98.00 799 SER A N 1
ATOM 6193 C CA . SER A 1 799 ? -18.846 -4.733 -1.850 1.00 98.00 799 SER A CA 1
ATOM 6194 C C . SER A 1 799 ? -18.928 -5.314 -3.262 1.00 98.00 799 SER A C 1
ATOM 6196 O O . SER A 1 799 ? -18.439 -6.425 -3.490 1.00 98.00 799 SER A O 1
ATOM 6198 N N . PHE A 1 800 ? -19.511 -4.568 -4.209 1.00 98.06 800 PHE A N 1
ATOM 6199 C CA . PHE A 1 800 ? -19.689 -4.982 -5.615 1.00 98.06 800 PHE A CA 1
ATOM 6200 C C . PHE A 1 800 ? -18.586 -4.528 -6.585 1.00 98.06 800 PHE A C 1
ATOM 6202 O O . PHE A 1 800 ? -18.528 -5.020 -7.710 1.00 98.06 800 PHE A O 1
ATOM 6209 N N . CYS A 1 801 ? -17.746 -3.557 -6.218 1.00 95.81 801 CYS A N 1
ATOM 6210 C CA . CYS A 1 801 ? -16.694 -3.035 -7.097 1.00 95.81 801 CYS A CA 1
ATOM 6211 C C . CYS A 1 801 ? -15.611 -2.312 -6.287 1.00 95.81 801 CYS A C 1
ATOM 6213 O O . CYS A 1 801 ? -15.890 -1.789 -5.216 1.00 95.81 801 CYS A O 1
ATOM 6215 N N . ASN A 1 802 ? -14.393 -2.194 -6.824 1.00 95.00 802 ASN A N 1
ATOM 6216 C CA . ASN A 1 802 ? -13.370 -1.284 -6.294 1.00 95.00 802 ASN A CA 1
ATOM 6217 C C . ASN A 1 802 ? -13.250 -0.006 -7.139 1.00 95.00 802 ASN A C 1
ATOM 6219 O O . ASN A 1 802 ? -13.454 -0.032 -8.355 1.00 95.00 802 ASN A O 1
ATOM 6223 N N . ASN A 1 803 ? -12.820 1.093 -6.532 1.00 95.38 803 ASN A N 1
ATOM 6224 C CA . ASN A 1 803 ? -12.255 2.243 -7.235 1.00 95.38 803 ASN A CA 1
ATOM 6225 C C . ASN A 1 803 ? -10.805 1.985 -7.709 1.00 95.38 803 ASN A C 1
ATOM 6227 O O . ASN A 1 803 ? -10.384 2.507 -8.746 1.00 95.38 803 ASN A O 1
ATOM 6231 N N . TRP A 1 804 ? -10.047 1.159 -6.977 1.00 88.25 804 TRP A N 1
ATOM 6232 C CA . TRP A 1 804 ? -8.622 0.901 -7.211 1.00 88.25 804 TRP A CA 1
ATOM 6233 C C . TRP A 1 804 ? -8.338 -0.231 -8.209 1.00 88.25 804 TRP A C 1
ATOM 6235 O O . TRP A 1 804 ? -9.077 -1.207 -8.323 1.00 88.25 804 TRP A O 1
ATOM 6245 N N . LYS A 1 805 ? -7.220 -0.099 -8.937 1.00 82.25 805 LYS A N 1
ATOM 6246 C CA . LYS A 1 805 ? -6.912 -0.895 -10.143 1.00 82.25 805 LYS A CA 1
ATOM 6247 C C . LYS A 1 805 ? -6.305 -2.273 -9.878 1.00 82.25 805 LYS A C 1
ATOM 6249 O O . LYS A 1 805 ? -6.279 -3.106 -10.781 1.00 82.25 805 LYS A O 1
ATOM 6254 N N . GLU A 1 806 ? -5.759 -2.491 -8.686 1.00 67.00 806 GLU A N 1
ATOM 6255 C CA . GLU A 1 806 ? -4.864 -3.622 -8.391 1.00 67.00 806 GLU A CA 1
ATOM 6256 C C . GLU A 1 806 ? -5.603 -4.971 -8.366 1.00 67.00 806 GLU A C 1
ATOM 6258 O O . GLU A 1 806 ? -5.032 -5.992 -8.746 1.00 67.00 806 GLU A O 1
ATOM 6263 N N . TYR A 1 807 ? -6.904 -4.941 -8.054 1.00 64.44 807 TYR A N 1
ATOM 6264 C CA . TYR A 1 807 ? -7.815 -6.096 -8.042 1.00 64.44 807 TYR A CA 1
ATOM 6265 C C . TYR A 1 807 ? -8.975 -5.957 -9.053 1.00 64.44 807 TYR A C 1
ATOM 6267 O O . TYR A 1 807 ? -10.011 -6.612 -8.936 1.00 64.44 807 TYR A O 1
ATOM 6275 N N . GLY A 1 808 ? -8.806 -5.095 -10.065 1.00 79.44 808 GLY A N 1
ATOM 6276 C CA . GLY A 1 808 ? -9.804 -4.835 -11.106 1.00 79.44 808 GLY A CA 1
ATOM 6277 C C . GLY A 1 808 ? -10.530 -3.502 -10.923 1.00 79.44 808 GLY A C 1
ATOM 6278 O O . GLY A 1 808 ? -9.976 -2.458 -11.277 1.00 79.44 808 GLY A O 1
ATOM 6279 N N . GLY A 1 809 ? -11.774 -3.538 -10.434 1.00 91.81 809 GLY A N 1
ATOM 6280 C CA . GLY A 1 809 ? -12.563 -2.337 -10.147 1.00 91.81 809 GLY A CA 1
ATOM 6281 C C . GLY A 1 809 ? -12.964 -1.520 -11.383 1.00 91.81 809 GLY A C 1
ATOM 6282 O O . GLY A 1 809 ? -12.912 -2.003 -12.518 1.00 91.81 809 GLY A O 1
ATOM 6283 N N . LYS A 1 810 ? -13.341 -0.248 -11.187 1.00 95.25 810 LYS A N 1
ATOM 6284 C CA . LYS A 1 810 ? -13.901 0.630 -12.237 1.00 95.25 810 LYS A CA 1
ATOM 6285 C C . LYS A 1 810 ? -13.055 0.697 -13.519 1.00 95.25 810 LYS A C 1
ATOM 6287 O O . LYS A 1 810 ? -13.589 0.687 -14.627 1.00 95.25 810 LYS A O 1
ATOM 6292 N N . ALA A 1 811 ? -11.727 0.666 -13.383 1.00 94.69 811 ALA A N 1
ATOM 6293 C CA . ALA A 1 811 ? -10.789 0.683 -14.506 1.00 94.69 811 ALA A CA 1
ATOM 6294 C C . ALA A 1 811 ? -10.827 -0.612 -15.345 1.00 94.69 811 ALA A C 1
ATOM 6296 O O . ALA A 1 811 ? -10.569 -0.583 -16.549 1.00 94.69 811 ALA A O 1
ATOM 6297 N N . GLN A 1 812 ? -11.167 -1.753 -14.737 1.00 95.25 812 GLN A N 1
ATOM 6298 C CA . GLN A 1 812 ? -11.377 -3.021 -15.441 1.00 95.25 812 GLN A CA 1
ATOM 6299 C C . GLN A 1 812 ? -12.746 -3.067 -16.134 1.00 95.25 812 GLN A C 1
ATOM 6301 O O . GLN A 1 812 ? -12.839 -3.545 -17.264 1.00 95.25 812 GLN A O 1
ATOM 6306 N N . TYR A 1 813 ? -13.779 -2.484 -15.527 1.00 96.56 813 TYR A N 1
ATOM 6307 C CA . TYR A 1 813 ? -15.066 -2.276 -16.193 1.00 96.56 813 TYR A CA 1
ATOM 6308 C C . TYR A 1 813 ? -14.918 -1.387 -17.443 1.00 96.56 813 TYR A C 1
ATOM 6310 O O . TYR A 1 813 ? -15.322 -1.783 -18.537 1.00 96.56 813 TYR A O 1
ATOM 6318 N N . VAL A 1 814 ? -14.234 -0.243 -17.327 1.00 96.69 814 VAL A N 1
ATOM 6319 C CA . VAL A 1 814 ? -13.893 0.627 -18.469 1.00 96.69 814 VAL A CA 1
ATOM 6320 C C . VAL A 1 814 ? -12.997 -0.082 -19.496 1.00 96.69 814 VAL A C 1
ATOM 6322 O O . VAL A 1 814 ? -13.158 0.134 -20.699 1.00 96.69 814 VAL A O 1
ATOM 6325 N N . ARG A 1 815 ? -12.081 -0.965 -19.068 1.00 95.06 815 ARG A N 1
ATOM 6326 C CA . ARG A 1 815 ? -11.288 -1.810 -19.980 1.00 95.06 815 ARG A CA 1
ATOM 6327 C C . ARG A 1 815 ? -12.179 -2.737 -20.808 1.00 95.06 815 ARG A C 1
ATOM 6329 O O . ARG A 1 815 ? -12.003 -2.769 -22.022 1.00 95.06 815 ARG A O 1
ATOM 6336 N N . TRP A 1 816 ? -13.156 -3.415 -20.203 1.00 95.94 816 TRP A N 1
ATOM 6337 C CA . TRP A 1 816 ? -14.117 -4.234 -20.951 1.00 95.94 816 TRP A CA 1
ATOM 6338 C C . TRP A 1 816 ? -14.941 -3.405 -21.949 1.00 95.94 816 TRP A C 1
ATOM 6340 O O . TRP A 1 816 ? -15.205 -3.875 -23.051 1.00 95.94 816 TRP A O 1
ATOM 6350 N N . GLY A 1 817 ? -15.285 -2.153 -21.621 1.00 96.19 817 GLY A N 1
ATOM 6351 C CA . GLY A 1 817 ? -15.902 -1.228 -22.580 1.00 96.19 817 GLY A CA 1
ATOM 6352 C C . GLY A 1 817 ? -15.003 -0.907 -23.775 1.00 96.19 817 GLY A C 1
ATOM 6353 O O . GLY A 1 817 ? -15.432 -1.013 -24.922 1.00 96.19 817 GLY A O 1
ATOM 6354 N N . LYS A 1 818 ? -13.731 -0.578 -23.517 1.00 95.81 818 LYS A N 1
ATOM 6355 C CA . LYS A 1 818 ? -12.710 -0.338 -24.554 1.00 95.81 818 LYS A CA 1
ATOM 6356 C C . LYS A 1 818 ? -12.500 -1.580 -25.438 1.00 95.81 818 LYS A C 1
ATOM 6358 O O . LYS A 1 818 ? -12.379 -1.457 -26.653 1.00 95.81 818 LYS A O 1
ATOM 6363 N N . GLU A 1 819 ? -12.520 -2.777 -24.851 1.00 94.69 819 GLU A N 1
ATOM 6364 C CA . GLU A 1 819 ? -12.444 -4.065 -25.561 1.00 94.69 819 GLU A CA 1
ATOM 6365 C C . GLU A 1 819 ? -13.713 -4.378 -26.379 1.00 94.69 819 GLU A C 1
ATOM 6367 O O . GLU A 1 819 ? -13.612 -4.981 -27.447 1.00 94.69 819 GLU A O 1
ATOM 6372 N N . ALA A 1 820 ? -14.884 -3.905 -25.940 1.00 93.56 820 ALA A N 1
ATOM 6373 C CA . ALA A 1 820 ? -16.143 -3.941 -26.691 1.00 93.56 820 ALA A CA 1
ATOM 6374 C C . ALA A 1 820 ? -16.264 -2.839 -27.771 1.00 93.56 820 ALA A C 1
ATOM 6376 O O . ALA A 1 820 ? -17.264 -2.791 -28.488 1.00 93.56 820 ALA A O 1
ATOM 6377 N N . GLY A 1 821 ? -15.255 -1.970 -27.918 1.00 95.00 821 GLY A N 1
ATOM 6378 C CA . GLY A 1 821 ? -15.195 -0.922 -28.944 1.00 95.00 821 GLY A CA 1
ATOM 6379 C C . GLY A 1 821 ? -15.703 0.461 -28.517 1.00 95.00 821 GLY A C 1
ATOM 6380 O O . GLY A 1 821 ? -15.826 1.340 -29.370 1.00 95.00 821 GLY A O 1
ATOM 6381 N N . LEU A 1 822 ? -15.982 0.687 -27.229 1.00 94.81 822 LEU A N 1
ATOM 6382 C CA . LEU A 1 822 ? -16.382 2.002 -26.716 1.00 94.81 822 LEU A CA 1
ATOM 6383 C C . LEU A 1 822 ? -15.182 2.961 -26.654 1.00 94.81 822 LEU A C 1
ATOM 6385 O O . LEU A 1 822 ? -14.116 2.622 -26.133 1.00 94.81 822 LEU A O 1
ATOM 6389 N N . ASN A 1 823 ? -15.369 4.193 -27.136 1.00 94.31 823 ASN A N 1
ATOM 6390 C CA . ASN A 1 823 ? -14.337 5.236 -27.175 1.00 94.31 823 ASN A CA 1
ATOM 6391 C C . ASN A 1 823 ? -14.194 5.972 -25.825 1.00 94.31 823 ASN A C 1
ATOM 6393 O O . ASN A 1 823 ? -14.351 7.188 -25.745 1.00 94.31 823 ASN A O 1
ATOM 6397 N N . LEU A 1 824 ? -13.943 5.213 -24.758 1.00 94.44 824 LEU A N 1
ATOM 6398 C CA . LEU A 1 824 ? -13.840 5.719 -23.386 1.00 94.44 824 LEU A CA 1
ATOM 6399 C C . LEU A 1 824 ? -12.447 6.307 -23.126 1.00 94.44 824 LEU A C 1
ATOM 6401 O O . LEU A 1 824 ? -11.439 5.714 -23.519 1.00 94.44 824 LEU A O 1
ATOM 6405 N N . THR A 1 825 ? -12.360 7.436 -22.426 1.00 91.50 825 THR A N 1
ATOM 6406 C CA . THR A 1 825 ? -11.086 8.142 -22.208 1.00 91.50 825 THR A CA 1
ATOM 6407 C C . THR A 1 825 ? -10.486 7.830 -20.834 1.00 91.50 825 THR A C 1
ATOM 6409 O O . THR A 1 825 ? -9.472 7.128 -20.747 1.00 91.50 825 THR A O 1
ATOM 6412 N N . THR A 1 826 ? -11.145 8.271 -19.764 1.00 94.75 826 THR A N 1
ATOM 6413 C CA . THR A 1 826 ? -10.747 8.089 -18.356 1.00 94.75 826 THR A CA 1
ATOM 6414 C C . THR A 1 826 ? -11.341 6.809 -17.741 1.00 94.75 826 THR A C 1
ATOM 6416 O O . THR A 1 826 ? -12.116 6.105 -18.381 1.00 94.75 826 THR A O 1
ATOM 6419 N N . ASP A 1 827 ? -10.953 6.467 -16.511 1.00 95.31 827 ASP A N 1
ATOM 6420 C CA . ASP A 1 827 ? -11.572 5.379 -15.734 1.00 95.31 827 ASP A CA 1
ATOM 6421 C C . ASP A 1 827 ? -12.855 5.838 -15.008 1.00 95.31 827 ASP A C 1
ATOM 6423 O O . ASP A 1 827 ? -13.652 5.007 -14.580 1.00 95.31 827 ASP A O 1
ATOM 6427 N N . ASP A 1 828 ? -13.082 7.154 -14.909 1.00 97.06 828 ASP A N 1
ATOM 6428 C CA . ASP A 1 828 ? -14.308 7.753 -14.349 1.00 97.06 828 ASP A CA 1
ATOM 6429 C C . ASP A 1 828 ? -15.518 7.647 -15.297 1.00 97.06 828 ASP A C 1
ATOM 6431 O O . ASP A 1 828 ? -16.656 7.831 -14.873 1.00 97.06 828 ASP A O 1
ATOM 6435 N N . GLU A 1 829 ? -15.300 7.246 -16.556 1.00 96.81 829 GLU A N 1
ATOM 6436 C CA . GLU A 1 829 ? -16.361 6.893 -17.518 1.00 96.81 829 GLU A CA 1
ATOM 6437 C C . GLU A 1 829 ? -17.279 5.780 -16.968 1.00 96.81 829 GLU A C 1
ATOM 6439 O O . GLU A 1 829 ? -18.418 5.642 -17.402 1.00 96.81 829 GLU A O 1
ATOM 6444 N N . PHE A 1 830 ? -16.809 5.015 -15.973 1.00 98.12 830 PHE A N 1
ATOM 6445 C CA . PHE A 1 830 ? -17.596 4.060 -15.188 1.00 98.12 830 PHE A CA 1
ATOM 6446 C C . PHE A 1 830 ? -18.864 4.661 -14.562 1.00 98.12 830 PHE A C 1
ATOM 6448 O O . PHE A 1 830 ? -19.885 3.978 -14.468 1.00 98.12 830 PHE A O 1
ATOM 6455 N N . PHE A 1 831 ? -18.816 5.936 -14.163 1.00 98.31 831 PHE A N 1
ATOM 6456 C CA . PHE A 1 831 ? -19.962 6.632 -13.580 1.00 98.31 831 PHE A CA 1
ATOM 6457 C C . PHE A 1 831 ? -20.930 7.186 -14.645 1.00 98.31 831 PHE A C 1
ATOM 6459 O O . PHE A 1 831 ? -22.097 7.450 -14.353 1.00 98.31 831 PHE A O 1
ATOM 6466 N N . LEU A 1 832 ? -20.472 7.323 -15.896 1.00 96.69 832 LEU A N 1
ATOM 6467 C CA . LEU A 1 832 ? -21.202 7.967 -16.992 1.00 96.69 832 LEU A CA 1
ATOM 6468 C C . LEU A 1 832 ? -21.800 6.984 -18.002 1.00 96.69 832 LEU A C 1
ATOM 6470 O O . LEU A 1 832 ? -22.997 7.057 -18.290 1.00 96.69 832 LEU A O 1
ATOM 6474 N N . ASP A 1 833 ? -20.980 6.098 -18.570 1.00 97.94 833 ASP A N 1
ATOM 6475 C CA . ASP A 1 833 ? -21.329 5.342 -19.772 1.00 97.94 833 ASP A CA 1
ATOM 6476 C C . ASP A 1 833 ? -22.467 4.333 -19.499 1.00 97.94 833 ASP A C 1
ATOM 6478 O O . ASP A 1 833 ? -22.335 3.473 -18.619 1.00 97.94 833 ASP A O 1
ATOM 6482 N N . PRO A 1 834 ? -23.589 4.383 -20.248 1.00 97.50 834 PRO A N 1
ATOM 6483 C CA . PRO A 1 834 ? -24.729 3.490 -20.030 1.00 97.50 834 PRO A CA 1
ATOM 6484 C C . PRO A 1 834 ? -24.403 1.996 -20.165 1.00 97.50 834 PRO A C 1
ATOM 6486 O O . PRO A 1 834 ? -25.035 1.170 -19.509 1.00 97.50 834 PRO A O 1
ATOM 6489 N N . THR A 1 835 ? -23.415 1.636 -20.985 1.00 97.50 835 THR A N 1
ATOM 6490 C CA . THR A 1 835 ? -22.955 0.253 -21.173 1.00 97.50 835 THR A CA 1
ATOM 6491 C C . THR A 1 835 ? -22.167 -0.219 -19.959 1.00 97.50 835 THR A C 1
ATOM 6493 O O . THR A 1 835 ? -22.412 -1.317 -19.463 1.00 97.50 835 THR A O 1
ATOM 6496 N N . ILE A 1 836 ? -21.262 0.618 -19.440 1.00 98.00 836 ILE A N 1
ATOM 6497 C CA . ILE A 1 836 ? -20.474 0.301 -18.243 1.00 98.00 836 ILE A CA 1
ATOM 6498 C C . ILE A 1 836 ? -21.369 0.213 -17.003 1.00 98.00 836 ILE A C 1
ATOM 6500 O O . ILE A 1 836 ? -21.280 -0.758 -16.246 1.00 98.00 836 ILE A O 1
ATOM 6504 N N . LYS A 1 837 ? -22.309 1.153 -16.848 1.00 98.50 837 LYS A N 1
ATOM 6505 C CA . LYS A 1 837 ? -23.370 1.074 -15.834 1.00 98.50 837 LYS A CA 1
ATOM 6506 C C . LYS A 1 837 ? -24.222 -0.187 -16.000 1.00 98.50 837 LYS A C 1
ATOM 6508 O O . LYS A 1 837 ? -24.545 -0.840 -15.011 1.00 98.50 837 LYS A O 1
ATOM 6513 N N . GLY A 1 838 ? -24.517 -0.592 -17.237 1.00 98.50 838 GLY A N 1
ATOM 6514 C CA . GLY A 1 838 ? -25.165 -1.867 -17.552 1.00 98.50 838 GLY A CA 1
ATOM 6515 C C . GLY A 1 838 ? -24.362 -3.094 -17.099 1.00 98.50 838 GLY A C 1
ATOM 6516 O O . GLY A 1 838 ? -24.935 -4.013 -16.515 1.00 98.50 838 GLY A O 1
ATOM 6517 N N . TYR A 1 839 ? -23.040 -3.105 -17.300 1.00 98.19 839 TYR A N 1
ATOM 6518 C CA . TYR A 1 839 ? -22.161 -4.181 -16.825 1.00 98.19 839 TYR A CA 1
ATOM 6519 C C . TYR A 1 839 ? -22.155 -4.280 -15.293 1.00 98.19 839 TYR A C 1
ATOM 6521 O O . TYR A 1 839 ? -22.263 -5.384 -14.759 1.00 98.19 839 TYR A O 1
ATOM 6529 N N . TYR A 1 840 ? -22.069 -3.148 -14.588 1.00 98.62 840 TYR A N 1
ATOM 6530 C CA . TYR A 1 840 ? -22.133 -3.105 -13.123 1.00 98.62 840 TYR A CA 1
ATOM 6531 C C . TYR A 1 840 ? -23.503 -3.577 -12.602 1.00 98.62 840 TYR A C 1
ATOM 6533 O O . TYR A 1 840 ? -23.576 -4.444 -11.734 1.00 98.62 840 TYR A O 1
ATOM 6541 N N . LYS A 1 841 ? -24.607 -3.112 -13.201 1.00 98.81 841 LYS A N 1
ATOM 6542 C CA . LYS A 1 841 ? -25.965 -3.576 -12.865 1.00 98.81 841 LYS A CA 1
ATOM 6543 C C . LYS A 1 841 ? -26.146 -5.084 -13.073 1.00 98.81 841 LYS A C 1
ATOM 6545 O O . LYS A 1 841 ? -26.786 -5.741 -12.251 1.00 98.81 841 LYS A O 1
ATOM 6550 N N . ALA A 1 842 ? -25.542 -5.656 -14.115 1.00 98.44 842 ALA A N 1
ATOM 6551 C CA . ALA A 1 842 ? -25.547 -7.101 -14.343 1.00 98.44 842 ALA A CA 1
ATOM 6552 C C . ALA A 1 842 ? -24.736 -7.884 -13.286 1.00 98.44 842 ALA A C 1
ATOM 6554 O O . ALA A 1 842 ? -25.143 -8.989 -12.915 1.00 98.44 842 ALA A O 1
ATOM 6555 N N . HIS A 1 843 ? -23.642 -7.314 -12.763 1.00 98.25 843 HIS A N 1
ATOM 6556 C CA . HIS A 1 843 ? -22.908 -7.862 -11.614 1.00 98.25 843 HIS A CA 1
ATOM 6557 C C . HIS A 1 843 ? -23.761 -7.839 -10.343 1.00 98.25 843 HIS A C 1
ATOM 6559 O O . HIS A 1 843 ? -24.012 -8.889 -9.752 1.00 98.25 843 HIS A O 1
ATOM 6565 N N . VAL A 1 844 ? -24.282 -6.666 -9.970 1.00 98.69 844 VAL A N 1
ATOM 6566 C CA . VAL A 1 844 ? -25.163 -6.480 -8.805 1.00 98.69 844 VAL A CA 1
ATOM 6567 C C . VAL A 1 844 ? -26.321 -7.479 -8.837 1.00 98.69 844 VAL A C 1
ATOM 6569 O O . VAL A 1 844 ? -26.523 -8.236 -7.887 1.00 98.69 844 VAL A O 1
ATOM 6572 N N . GLN A 1 845 ? -27.042 -7.568 -9.961 1.00 98.56 845 GLN A N 1
ATOM 6573 C CA . GLN A 1 845 ? -28.147 -8.514 -10.113 1.00 98.56 845 GLN A CA 1
ATOM 6574 C C . GLN A 1 845 ? -27.694 -9.972 -9.943 1.00 98.56 845 GLN A C 1
ATOM 6576 O O . GLN A 1 845 ? -28.405 -10.751 -9.302 1.00 98.56 845 GLN A O 1
ATOM 6581 N N . LYS A 1 846 ? -26.528 -10.358 -10.482 1.00 98.31 846 LYS A N 1
ATOM 6582 C CA . LYS A 1 846 ? -25.967 -11.710 -10.334 1.00 98.31 846 LYS A CA 1
ATOM 6583 C C . LYS A 1 846 ? -25.609 -12.045 -8.884 1.00 98.31 846 LYS A C 1
ATOM 6585 O O . LYS A 1 846 ? -25.862 -13.178 -8.475 1.00 98.31 846 LYS A O 1
ATOM 6590 N N . VAL A 1 847 ? -25.045 -11.103 -8.125 1.00 98.50 847 VAL A N 1
ATOM 6591 C CA . VAL A 1 847 ? -24.677 -11.308 -6.714 1.00 98.50 847 VAL A CA 1
ATOM 6592 C C . VAL A 1 847 ? -25.921 -11.389 -5.833 1.00 98.50 847 VAL A C 1
ATOM 6594 O O . VAL A 1 847 ? -26.102 -12.397 -5.157 1.00 98.50 847 VAL A O 1
ATOM 6597 N N . LEU A 1 848 ? -26.839 -10.418 -5.912 1.00 98.62 848 LEU A N 1
ATOM 6598 C CA . LEU A 1 848 ? -28.098 -10.438 -5.148 1.00 98.62 848 LEU A CA 1
ATOM 6599 C C . LEU A 1 848 ? -28.914 -11.716 -5.400 1.00 98.62 848 LEU A C 1
ATOM 6601 O O . LEU A 1 848 ? -29.498 -12.277 -4.472 1.00 98.62 848 LEU A O 1
ATOM 6605 N N . THR A 1 849 ? -28.968 -12.196 -6.648 1.00 98.38 849 THR A N 1
ATOM 6606 C CA . THR A 1 849 ? -29.754 -13.388 -7.017 1.00 98.38 849 THR A CA 1
ATOM 6607 C C . THR A 1 849 ? -28.967 -14.704 -6.975 1.00 98.38 849 THR A C 1
ATOM 6609 O O . THR A 1 849 ? -29.497 -15.744 -7.375 1.00 98.38 849 THR A O 1
ATOM 6612 N N . ARG A 1 850 ? -27.729 -14.715 -6.457 1.00 98.19 850 ARG A N 1
ATOM 6613 C CA . ARG A 1 850 ? -26.951 -15.948 -6.262 1.00 98.19 850 ARG A CA 1
ATOM 6614 C C . ARG A 1 850 ? -27.663 -16.867 -5.273 1.00 98.19 850 ARG A C 1
ATOM 6616 O O . ARG A 1 850 ? -27.802 -16.543 -4.099 1.00 98.19 850 ARG A O 1
ATOM 6623 N N . MET A 1 851 ? -28.081 -18.040 -5.742 1.00 98.31 851 MET A N 1
ATOM 6624 C CA . MET A 1 851 ? -28.461 -19.155 -4.876 1.00 98.31 851 MET A CA 1
ATOM 6625 C C . MET A 1 851 ? -27.191 -19.764 -4.276 1.00 98.31 851 MET A C 1
ATOM 6627 O O . MET A 1 851 ? -26.411 -20.376 -5.007 1.0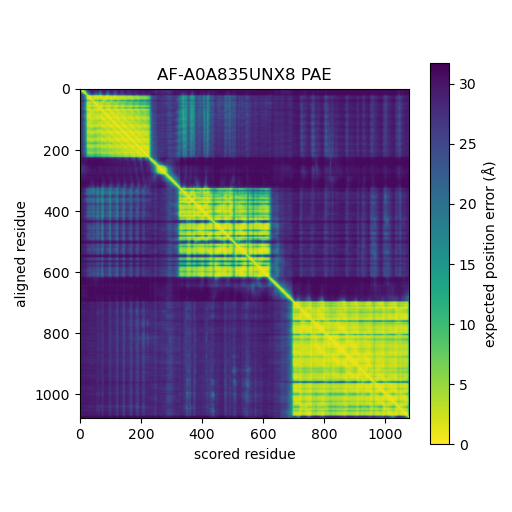0 98.31 851 MET A O 1
ATOM 6631 N N . ASN A 1 852 ? -26.988 -19.610 -2.968 1.00 98.38 852 ASN A N 1
ATOM 6632 C CA . ASN A 1 852 ? -25.824 -20.149 -2.275 1.00 98.38 852 ASN A CA 1
ATOM 6633 C C . ASN A 1 852 ? -25.796 -21.683 -2.408 1.00 98.38 852 ASN A C 1
ATOM 6635 O O . ASN A 1 852 ? -26.734 -22.374 -1.992 1.00 98.38 852 ASN A O 1
ATOM 6639 N N . THR A 1 853 ? -24.727 -22.247 -2.980 1.00 98.00 853 THR A N 1
ATOM 6640 C CA . THR A 1 853 ? -24.662 -23.698 -3.233 1.00 98.00 853 THR A CA 1
ATOM 6641 C C . THR A 1 853 ? -24.560 -24.550 -1.964 1.00 98.00 853 THR A C 1
ATOM 6643 O O . THR A 1 853 ? -24.811 -25.755 -2.044 1.00 98.00 853 THR A O 1
ATOM 6646 N N . ILE A 1 854 ? -24.273 -23.954 -0.804 1.00 97.31 854 ILE A N 1
ATOM 6647 C CA . ILE A 1 854 ? -24.168 -24.615 0.503 1.00 97.31 854 ILE A CA 1
ATOM 6648 C C . ILE A 1 854 ? -25.428 -24.359 1.343 1.00 97.31 854 ILE A C 1
ATOM 6650 O O . ILE A 1 854 ? -26.129 -25.319 1.655 1.00 97.31 854 ILE A O 1
ATOM 6654 N N . THR A 1 855 ? -25.763 -23.098 1.658 1.00 95.62 855 THR A N 1
ATOM 6655 C CA . THR A 1 855 ? -26.917 -22.756 2.525 1.00 95.62 855 THR A CA 1
ATOM 6656 C C . THR A 1 855 ? -28.272 -22.976 1.847 1.00 95.62 855 THR A C 1
ATOM 6658 O O . THR A 1 855 ? -29.280 -23.102 2.536 1.00 95.62 855 THR A O 1
ATOM 6661 N N . LYS A 1 856 ? -28.306 -23.059 0.506 1.00 97.56 856 LYS A N 1
ATOM 6662 C CA . LYS A 1 856 ? -29.524 -23.148 -0.329 1.00 97.56 856 LYS A CA 1
ATOM 6663 C C . LYS A 1 856 ? -30.470 -21.947 -0.192 1.00 97.56 856 LYS A C 1
ATOM 6665 O O . LYS A 1 856 ? -31.641 -22.043 -0.552 1.00 97.56 856 LYS A O 1
ATOM 6670 N N . VAL A 1 857 ? -29.956 -20.816 0.288 1.00 97.19 857 VAL A N 1
ATOM 6671 C CA . VAL A 1 857 ? -30.662 -19.533 0.347 1.00 97.19 857 VAL A CA 1
ATOM 6672 C C . VAL A 1 857 ? -30.138 -18.626 -0.773 1.00 97.19 857 VAL A C 1
ATOM 6674 O O . VAL A 1 857 ? -28.953 -18.666 -1.107 1.00 97.19 857 VAL A O 1
ATOM 6677 N N . MET A 1 858 ? -31.001 -17.811 -1.386 1.00 98.06 858 MET A N 1
ATOM 6678 C CA . MET A 1 858 ? -30.525 -16.727 -2.260 1.00 98.06 858 MET A CA 1
ATOM 6679 C C . MET A 1 858 ? -29.855 -15.647 -1.415 1.00 98.06 858 MET A C 1
ATOM 6681 O O . MET A 1 858 ? -30.367 -15.335 -0.348 1.00 98.06 858 MET A O 1
ATOM 6685 N N . TYR A 1 859 ? -28.773 -15.038 -1.893 1.00 98.56 859 TYR A N 1
ATOM 6686 C CA . TYR A 1 859 ? -28.019 -14.029 -1.142 1.00 98.56 859 TYR A CA 1
ATOM 6687 C C . TYR A 1 859 ? -28.914 -12.891 -0.628 1.00 98.56 859 TYR A C 1
ATOM 6689 O O . TYR A 1 859 ? -28.926 -12.628 0.568 1.00 98.56 859 TYR A O 1
ATOM 6697 N N . LYS A 1 860 ? -29.780 -12.321 -1.476 1.00 98.00 860 LYS A N 1
ATOM 6698 C CA . LYS A 1 860 ? -30.777 -11.308 -1.072 1.00 98.00 860 LYS A CA 1
ATOM 6699 C C . LYS A 1 860 ? -31.851 -11.771 -0.064 1.00 98.00 860 LYS A C 1
ATOM 6701 O O . LYS A 1 860 ? -32.679 -10.980 0.370 1.00 98.00 860 LYS A O 1
ATOM 6706 N N . ASN A 1 861 ? -31.849 -13.052 0.302 1.00 97.62 861 ASN A N 1
ATOM 6707 C CA . ASN A 1 861 ? -32.704 -13.658 1.320 1.00 97.62 861 ASN A CA 1
ATOM 6708 C C . ASN A 1 861 ? -31.887 -14.246 2.497 1.00 97.62 861 ASN A C 1
ATOM 6710 O O . ASN A 1 861 ? -32.499 -14.825 3.394 1.00 97.62 861 ASN A O 1
ATOM 6714 N N . ASP A 1 862 ? -30.546 -14.179 2.498 1.00 98.12 862 ASP A N 1
ATOM 6715 C CA . ASP A 1 862 ? -29.698 -14.823 3.512 1.00 98.12 862 ASP A CA 1
ATOM 6716 C C . ASP A 1 862 ? -29.221 -13.809 4.575 1.00 98.12 862 ASP A C 1
ATOM 6718 O O . ASP A 1 862 ? -28.221 -13.130 4.347 1.00 98.12 862 ASP A O 1
ATOM 6722 N N . PRO A 1 863 ? -29.859 -13.742 5.765 1.00 97.19 863 PRO A N 1
ATOM 6723 C CA . PRO A 1 863 ? -29.539 -12.771 6.824 1.00 97.19 863 PRO A CA 1
ATOM 6724 C C . PRO A 1 863 ? -28.126 -12.873 7.420 1.00 97.19 863 PRO A C 1
ATOM 6726 O O . PRO A 1 863 ? -27.767 -12.107 8.314 1.00 97.19 863 PRO A O 1
ATOM 6729 N N . THR A 1 864 ? -27.297 -13.805 6.950 1.00 98.25 864 THR A N 1
ATOM 6730 C CA . THR A 1 864 ? -25.850 -13.747 7.194 1.00 98.25 864 THR A CA 1
ATOM 6731 C C . THR A 1 864 ? -25.219 -12.513 6.537 1.00 98.25 864 THR A C 1
ATOM 6733 O O . THR A 1 864 ? -24.202 -12.021 7.012 1.00 98.25 864 THR A O 1
ATOM 6736 N N . ILE A 1 865 ? -25.819 -11.960 5.484 1.00 98.62 865 ILE A N 1
ATOM 6737 C CA . ILE A 1 865 ? -25.438 -10.656 4.944 1.00 98.62 865 ILE A CA 1
ATOM 6738 C C . ILE A 1 865 ? -26.059 -9.568 5.839 1.00 98.62 865 ILE A C 1
ATOM 6740 O O . ILE A 1 865 ? -27.228 -9.624 6.213 1.00 98.62 865 ILE A O 1
ATOM 6744 N N . PHE A 1 866 ? -25.241 -8.602 6.253 1.00 98.31 866 PHE A N 1
ATOM 6745 C CA . PHE A 1 866 ? -25.657 -7.408 6.994 1.00 98.31 866 PHE A CA 1
ATOM 6746 C C . PHE A 1 866 ? -26.014 -6.287 6.018 1.00 98.31 866 PHE A C 1
ATOM 6748 O O . PHE A 1 866 ? -27.084 -5.689 6.129 1.00 98.31 866 PHE A O 1
ATOM 6755 N N . ALA A 1 867 ? -25.121 -6.028 5.058 1.00 98.69 867 ALA A N 1
ATOM 6756 C CA . ALA A 1 867 ? -25.285 -4.962 4.086 1.00 98.69 867 ALA A CA 1
ATOM 6757 C C . ALA A 1 867 ? -24.604 -5.254 2.746 1.00 98.69 867 ALA A C 1
ATOM 6759 O O . ALA A 1 867 ? -23.628 -6.004 2.653 1.00 98.69 867 ALA A O 1
ATOM 6760 N N . TRP A 1 868 ? -25.107 -4.571 1.729 1.00 98.81 868 TRP A N 1
ATOM 6761 C CA . TRP A 1 868 ? -24.461 -4.382 0.441 1.00 98.81 868 TRP A CA 1
ATOM 6762 C C . TRP A 1 868 ? -23.690 -3.060 0.429 1.00 98.81 868 TRP A C 1
ATOM 6764 O O . TRP A 1 868 ? -24.153 -2.078 1.005 1.00 98.81 868 TRP A O 1
ATOM 6774 N N . GLU A 1 869 ? -22.559 -3.017 -0.270 1.00 98.81 869 GLU A N 1
ATOM 6775 C CA . GLU A 1 869 ? -21.801 -1.789 -0.528 1.00 98.81 869 GLU A CA 1
ATOM 6776 C C . GLU A 1 869 ? -21.681 -1.555 -2.039 1.00 98.81 869 GLU A C 1
ATOM 6778 O O . GLU A 1 869 ? -21.287 -2.453 -2.791 1.00 98.81 869 GLU A O 1
ATOM 6783 N N . LEU A 1 870 ? -22.011 -0.340 -2.493 1.00 98.69 870 LEU A N 1
ATOM 6784 C CA . LEU A 1 870 ? -21.988 0.001 -3.916 1.00 98.69 870 LEU A CA 1
ATOM 6785 C C . LEU A 1 870 ? -20.585 -0.119 -4.537 1.00 98.69 870 LEU A C 1
ATOM 6787 O O . LEU A 1 870 ? -20.442 -0.759 -5.585 1.00 98.69 870 LEU A O 1
ATOM 6791 N N . ILE A 1 871 ? -19.568 0.506 -3.939 1.00 98.25 871 ILE A N 1
ATOM 6792 C CA . ILE A 1 871 ? -18.196 0.523 -4.463 1.00 98.25 871 ILE A CA 1
ATOM 6793 C C . ILE A 1 871 ? -17.196 0.929 -3.373 1.00 98.25 871 ILE A C 1
ATOM 6795 O O . ILE A 1 871 ? -17.363 1.960 -2.739 1.00 98.25 871 ILE A O 1
ATOM 6799 N N . ASN A 1 872 ? -16.098 0.191 -3.224 1.00 97.44 872 ASN A N 1
ATOM 6800 C CA . ASN A 1 872 ? -15.037 0.539 -2.282 1.00 97.44 872 ASN A CA 1
ATOM 6801 C C . ASN A 1 872 ? -14.267 1.799 -2.728 1.00 97.44 872 ASN A C 1
ATOM 6803 O O . ASN A 1 872 ? -13.637 1.798 -3.792 1.00 97.44 872 ASN A O 1
ATOM 6807 N N . GLU A 1 873 ? -14.274 2.825 -1.875 1.00 96.56 873 GLU A N 1
ATOM 6808 C CA . GLU A 1 873 ? -13.549 4.102 -1.965 1.00 96.56 873 GLU A CA 1
ATOM 6809 C C . GLU A 1 873 ? -13.755 4.884 -3.280 1.00 96.56 873 GLU A C 1
ATOM 6811 O O . GLU A 1 873 ? -12.782 5.199 -3.975 1.00 96.56 873 GLU A O 1
ATOM 6816 N N . PRO A 1 874 ? -15.003 5.210 -3.677 1.00 97.12 874 PRO A N 1
ATOM 6817 C CA . PRO A 1 874 ? -15.286 5.867 -4.946 1.00 97.12 874 PRO A CA 1
ATOM 6818 C C . PRO A 1 874 ? -14.651 7.253 -5.008 1.00 97.12 874 PRO A C 1
ATOM 6820 O O . PRO A 1 874 ? -14.803 8.069 -4.105 1.00 97.12 874 PRO A O 1
ATOM 6823 N N . ARG A 1 875 ? -13.988 7.549 -6.126 1.00 96.00 875 ARG A N 1
ATOM 6824 C CA . ARG A 1 875 ? -13.509 8.893 -6.465 1.00 96.00 875 ARG A CA 1
ATOM 6825 C C . ARG A 1 875 ? -13.792 9.171 -7.935 1.00 96.00 875 ARG A C 1
ATOM 6827 O O . ARG A 1 875 ? -13.547 8.296 -8.763 1.00 96.00 875 ARG A O 1
ATOM 6834 N N . CYS A 1 876 ? -14.262 10.369 -8.259 1.00 96.44 876 CYS A N 1
ATOM 6835 C CA . CYS A 1 876 ? -14.537 10.844 -9.614 1.00 96.44 876 CYS A CA 1
ATOM 6836 C C . CYS A 1 876 ? -13.736 12.133 -9.858 1.00 96.44 876 CYS A C 1
ATOM 6838 O O . CYS A 1 876 ? -14.181 13.229 -9.530 1.00 96.44 876 CYS A O 1
ATOM 6840 N N . LEU A 1 877 ? -12.525 12.002 -10.408 1.00 93.75 877 LEU A N 1
ATOM 6841 C CA . LEU A 1 877 ? -11.615 13.132 -10.648 1.00 93.75 877 LEU A CA 1
ATOM 6842 C C . LEU A 1 877 ? -11.999 13.938 -11.899 1.00 93.75 877 LEU A C 1
ATOM 6844 O O . LEU A 1 877 ? -11.593 15.090 -12.040 1.00 93.75 877 LEU A O 1
ATOM 6848 N N . LEU A 1 878 ? -12.784 13.337 -12.798 1.00 94.31 878 LEU A N 1
ATOM 6849 C CA . LEU A 1 878 ? -13.397 13.996 -13.953 1.00 94.31 878 LEU A CA 1
ATOM 6850 C C . LEU A 1 878 ? -14.348 15.141 -13.558 1.00 94.31 878 LEU A C 1
ATOM 6852 O O . LEU A 1 878 ? -14.502 16.086 -14.329 1.00 94.31 878 LEU A O 1
ATOM 6856 N N . ASP A 1 879 ? -14.967 15.062 -12.377 1.00 95.75 879 ASP A N 1
ATOM 6857 C CA . ASP A 1 879 ? -15.941 16.043 -11.895 1.00 95.75 879 ASP A CA 1
ATOM 6858 C C . ASP A 1 879 ? -15.774 16.349 -10.393 1.00 95.75 879 ASP A C 1
ATOM 6860 O O . ASP A 1 879 ? -16.390 15.701 -9.543 1.00 95.75 879 ASP A O 1
ATOM 6864 N N . PRO A 1 880 ? -14.993 17.392 -10.056 1.00 93.19 880 PRO A N 1
ATOM 6865 C CA . PRO A 1 880 ? -14.871 17.894 -8.690 1.00 93.19 880 PRO A CA 1
ATOM 6866 C C . PRO A 1 880 ? -16.150 18.514 -8.102 1.00 93.19 880 PRO A C 1
ATOM 6868 O O . PRO A 1 880 ? -16.147 18.816 -6.911 1.00 93.19 880 PRO A O 1
ATOM 6871 N N . SER A 1 881 ? -17.227 18.727 -8.879 1.00 95.38 881 SER A N 1
ATOM 6872 C CA . SER A 1 881 ? -18.531 19.112 -8.309 1.00 95.38 881 SER A CA 1
ATOM 6873 C C . SER A 1 881 ? -19.233 17.928 -7.637 1.00 95.38 881 SER A C 1
ATOM 6875 O O . SER A 1 881 ? -20.021 18.120 -6.712 1.00 95.38 881 SER A O 1
ATOM 6877 N N . GLY A 1 882 ? -18.916 16.702 -8.068 1.00 96.06 882 GLY A N 1
ATOM 6878 C CA . GLY A 1 882 ? -19.499 15.455 -7.581 1.00 96.06 882 GLY A CA 1
ATOM 6879 C C . GLY A 1 882 ? -20.910 15.159 -8.096 1.00 96.06 882 GLY A C 1
ATOM 6880 O O . GLY A 1 882 ? -21.513 14.184 -7.649 1.00 96.06 882 GLY A O 1
ATOM 6881 N N . ASP A 1 883 ? -21.441 15.958 -9.023 1.00 97.62 883 ASP A N 1
ATOM 6882 C CA . ASP A 1 883 ? -22.762 15.758 -9.627 1.00 97.62 883 ASP A CA 1
ATOM 6883 C C . ASP A 1 883 ? -22.823 14.436 -10.414 1.00 97.62 883 ASP A C 1
ATOM 6885 O O . ASP A 1 883 ? -23.815 13.709 -10.333 1.00 97.62 883 ASP A O 1
ATOM 6889 N N . ILE A 1 884 ? -21.735 14.067 -11.108 1.00 97.88 884 ILE A N 1
ATOM 6890 C CA . ILE A 1 884 ? -21.613 12.770 -11.800 1.00 97.88 884 ILE A CA 1
ATOM 6891 C C . ILE A 1 884 ? -21.721 11.603 -10.810 1.00 97.88 884 ILE A C 1
ATOM 6893 O O . ILE A 1 884 ? -22.433 10.629 -11.069 1.00 97.88 884 ILE A O 1
ATOM 6897 N N . LEU A 1 885 ? -21.015 11.687 -9.676 1.00 97.88 885 LEU A N 1
ATOM 6898 C CA . LEU A 1 885 ? -21.003 10.614 -8.684 1.00 97.88 885 LEU A CA 1
ATOM 6899 C C . LEU A 1 885 ? -22.339 10.545 -7.929 1.00 97.88 885 LEU A C 1
ATOM 6901 O O . LEU A 1 885 ? -22.855 9.449 -7.729 1.00 97.88 885 LEU A O 1
ATOM 6905 N N . GLN A 1 886 ? -22.942 11.690 -7.597 1.00 98.44 886 GLN A N 1
ATOM 6906 C CA . GLN A 1 886 ? -24.277 11.766 -6.997 1.00 98.44 886 GLN A CA 1
ATOM 6907 C C . GLN A 1 886 ? -25.329 11.073 -7.877 1.00 98.44 886 GLN A C 1
ATOM 6909 O O . GLN A 1 886 ? -26.030 10.178 -7.405 1.00 98.44 886 GLN A O 1
ATOM 6914 N N . ALA A 1 887 ? -25.385 11.413 -9.169 1.00 98.56 887 ALA A N 1
ATOM 6915 C CA . ALA A 1 887 ? -26.328 10.806 -10.108 1.00 98.56 887 ALA A CA 1
ATOM 6916 C C . ALA A 1 887 ? -26.104 9.290 -10.282 1.00 98.56 887 ALA A C 1
ATOM 6918 O O . ALA A 1 887 ? -27.062 8.534 -10.452 1.00 98.56 887 ALA A O 1
ATOM 6919 N N . TRP A 1 888 ? -24.853 8.819 -10.209 1.00 98.75 888 TRP A N 1
ATOM 6920 C CA . TRP A 1 888 ? -24.550 7.385 -10.215 1.00 98.75 888 TRP A CA 1
ATOM 6921 C C . TRP A 1 888 ? -25.024 6.687 -8.934 1.00 98.75 888 TRP A C 1
ATOM 6923 O O . TRP A 1 888 ? -25.635 5.623 -9.022 1.00 98.75 888 TRP A O 1
ATOM 6933 N N . ILE A 1 889 ? -24.799 7.280 -7.756 1.00 98.81 889 ILE A N 1
ATOM 6934 C CA . ILE A 1 889 ? -25.238 6.715 -6.468 1.00 98.81 889 ILE A CA 1
ATOM 6935 C C . ILE A 1 889 ? -26.771 6.616 -6.429 1.00 98.81 889 ILE A C 1
ATOM 6937 O O . ILE A 1 889 ? -27.292 5.560 -6.078 1.00 98.81 889 ILE A O 1
ATOM 6941 N N . GLU A 1 890 ? -27.496 7.644 -6.879 1.00 98.75 890 GLU A N 1
ATOM 6942 C CA . GLU A 1 890 ? -28.961 7.611 -7.038 1.00 98.75 890 GLU A CA 1
ATOM 6943 C C . GLU A 1 890 ? -29.424 6.485 -7.977 1.00 98.75 890 GLU A C 1
ATOM 6945 O O . GLU A 1 890 ? -30.323 5.705 -7.639 1.00 98.75 890 GLU A O 1
ATOM 6950 N N . GLU A 1 891 ? -28.789 6.354 -9.147 1.00 98.75 891 GLU A N 1
ATOM 6951 C CA . GLU A 1 891 ? -29.131 5.334 -10.141 1.00 98.75 891 GLU A CA 1
ATOM 6952 C C . GLU A 1 891 ? -28.871 3.903 -9.630 1.00 98.75 891 GLU A C 1
ATOM 6954 O O . GLU A 1 891 ? -29.659 2.991 -9.917 1.00 98.75 891 GLU A O 1
ATOM 6959 N N . MET A 1 892 ? -27.784 3.688 -8.881 1.00 98.81 892 MET A N 1
ATOM 6960 C CA . MET A 1 892 ? -27.401 2.364 -8.382 1.00 98.81 892 MET A CA 1
ATOM 6961 C C . MET A 1 892 ? -28.107 1.983 -7.082 1.00 98.81 892 MET A C 1
ATOM 6963 O O . MET A 1 892 ? -28.534 0.835 -6.964 1.00 98.81 892 MET A O 1
ATOM 6967 N N . ALA A 1 893 ? -28.316 2.915 -6.148 1.00 98.75 893 ALA A N 1
ATOM 6968 C CA . ALA A 1 893 ? -29.049 2.640 -4.912 1.00 98.75 893 ALA A CA 1
ATOM 6969 C C . ALA A 1 893 ? -30.507 2.256 -5.196 1.00 98.75 893 ALA A C 1
ATOM 6971 O O . ALA A 1 893 ? -30.995 1.232 -4.707 1.00 98.75 893 ALA A O 1
ATOM 6972 N N . SER A 1 894 ? -31.165 3.007 -6.085 1.00 98.69 894 SER A N 1
ATOM 6973 C CA . SER A 1 894 ? -32.504 2.685 -6.588 1.00 98.69 894 SER A CA 1
ATOM 6974 C C . SER A 1 894 ? -32.546 1.307 -7.268 1.00 98.69 894 SER A C 1
ATOM 6976 O O . SER A 1 894 ? -33.442 0.500 -7.008 1.00 98.69 894 SER A O 1
ATOM 6978 N N . PHE A 1 895 ? -31.532 0.975 -8.080 1.00 98.81 895 PHE A N 1
ATOM 6979 C CA . PHE A 1 895 ? -31.446 -0.329 -8.741 1.00 98.81 895 PHE A CA 1
ATOM 6980 C C . PHE A 1 895 ? -31.259 -1.492 -7.753 1.00 98.81 895 PHE A C 1
ATOM 6982 O O . PHE A 1 895 ? -32.006 -2.467 -7.838 1.00 98.81 895 PHE A O 1
ATOM 6989 N N . VAL A 1 896 ? -30.334 -1.388 -6.790 1.00 98.81 896 VAL A N 1
ATOM 6990 C CA . VAL A 1 896 ? -30.131 -2.403 -5.737 1.00 98.81 896 VAL A CA 1
ATOM 6991 C C . VAL A 1 896 ? -31.430 -2.634 -4.964 1.00 98.81 896 VAL A C 1
ATOM 6993 O O . VAL A 1 896 ? -31.917 -3.766 -4.914 1.00 98.81 896 VAL A O 1
ATOM 6996 N N . LYS A 1 897 ? -32.051 -1.565 -4.446 1.00 98.50 897 LYS A N 1
ATOM 6997 C CA . LYS A 1 897 ? -33.290 -1.648 -3.655 1.00 98.50 897 LYS A CA 1
ATOM 6998 C C . LYS A 1 897 ? -34.495 -2.171 -4.442 1.00 98.50 897 LYS A C 1
ATOM 7000 O O . LYS A 1 897 ? -35.397 -2.754 -3.845 1.00 98.50 897 LYS A O 1
ATOM 7005 N N . SER A 1 898 ? -34.500 -2.049 -5.774 1.00 98.50 898 SER A N 1
ATOM 7006 C CA . SER A 1 898 ? -35.529 -2.663 -6.631 1.00 98.50 898 SER A CA 1
ATOM 7007 C C . SER A 1 898 ? -35.439 -4.198 -6.707 1.00 98.50 898 SER A C 1
ATOM 7009 O O . SER A 1 898 ? -36.433 -4.862 -7.009 1.00 98.50 898 SER A O 1
ATOM 7011 N N . ILE A 1 899 ? -34.267 -4.776 -6.417 1.00 98.62 899 ILE A N 1
ATOM 7012 C CA . ILE A 1 899 ? -34.016 -6.225 -6.432 1.00 98.62 899 ILE A CA 1
ATOM 7013 C C . ILE A 1 899 ? -34.026 -6.786 -5.003 1.00 98.62 899 ILE A C 1
ATOM 7015 O O . ILE A 1 899 ? -34.571 -7.873 -4.780 1.00 98.62 899 ILE A O 1
ATOM 7019 N N . ASP A 1 900 ? -33.440 -6.058 -4.054 1.00 98.44 900 ASP A N 1
ATOM 7020 C CA . ASP A 1 900 ? -33.335 -6.393 -2.635 1.00 98.44 900 ASP A CA 1
ATOM 7021 C C . ASP A 1 900 ? -33.673 -5.167 -1.763 1.00 98.44 900 ASP A C 1
ATOM 7023 O O . ASP A 1 900 ? -32.801 -4.345 -1.478 1.00 98.44 900 ASP A O 1
ATOM 7027 N N . PRO A 1 901 ? -34.937 -5.024 -1.330 1.00 96.75 901 PRO A N 1
ATOM 7028 C CA . PRO A 1 901 ? -35.335 -3.976 -0.396 1.00 96.75 901 PRO A CA 1
ATOM 7029 C C . PRO A 1 901 ? -35.058 -4.339 1.075 1.00 96.75 901 PRO A C 1
ATOM 7031 O O . PRO A 1 901 ? -35.334 -3.515 1.944 1.00 96.75 901 PRO A O 1
ATOM 7034 N N . MET A 1 902 ? -34.579 -5.557 1.372 1.00 95.31 902 MET A N 1
ATOM 7035 C CA . MET A 1 902 ? -34.525 -6.109 2.732 1.00 95.31 902 MET A CA 1
ATOM 7036 C C . MET A 1 902 ? -33.178 -5.902 3.418 1.00 95.31 902 MET A C 1
ATOM 7038 O O . MET A 1 902 ? -33.157 -5.572 4.603 1.00 95.31 902 MET A O 1
ATOM 7042 N N . HIS A 1 903 ? -32.069 -6.104 2.704 1.00 98.44 903 HIS A N 1
ATOM 7043 C CA . HIS A 1 903 ? -30.742 -5.830 3.253 1.00 98.44 903 HIS A CA 1
ATOM 7044 C C . HIS A 1 903 ? -30.456 -4.330 3.311 1.00 98.44 903 HIS A C 1
ATOM 7046 O O . HIS A 1 903 ? -30.962 -3.544 2.502 1.00 98.44 903 HIS A O 1
ATOM 7052 N N . LEU A 1 904 ? -29.603 -3.946 4.261 1.00 98.69 904 LEU A N 1
ATOM 7053 C CA . LEU A 1 904 ? -29.074 -2.591 4.348 1.00 98.69 904 LEU A CA 1
ATOM 7054 C C . LEU A 1 904 ? -28.152 -2.311 3.147 1.00 98.69 904 LEU A C 1
ATOM 7056 O O . LEU A 1 904 ? -27.504 -3.220 2.624 1.00 98.69 904 LEU A O 1
ATOM 7060 N N . LEU A 1 905 ? -28.089 -1.059 2.710 1.00 98.81 905 LEU A N 1
ATOM 7061 C CA . LEU A 1 905 ? -27.228 -0.598 1.626 1.00 98.81 905 LEU A CA 1
ATOM 7062 C C . LEU A 1 905 ? -26.405 0.611 2.068 1.00 98.81 905 LEU A C 1
ATOM 7064 O O . LEU A 1 905 ? -26.926 1.548 2.670 1.00 98.81 905 LEU A O 1
ATOM 7068 N N . GLU A 1 906 ? -25.131 0.600 1.708 1.00 98.50 906 GLU A N 1
ATOM 7069 C CA . GLU A 1 906 ? -24.186 1.692 1.914 1.00 98.50 906 GLU A CA 1
ATOM 7070 C C . GLU A 1 906 ? -23.347 1.952 0.648 1.00 98.50 906 GLU A C 1
ATOM 7072 O O . GLU A 1 906 ? -23.492 1.265 -0.370 1.00 98.50 906 GLU A O 1
ATOM 7077 N N . ILE A 1 907 ? -22.509 2.989 0.674 1.00 98.50 907 ILE A N 1
ATOM 7078 C CA . ILE A 1 907 ? -21.854 3.515 -0.532 1.00 98.50 907 ILE A CA 1
ATOM 7079 C C . ILE A 1 907 ? -20.417 2.995 -0.689 1.00 98.50 907 ILE A C 1
ATOM 7081 O O . ILE A 1 907 ? -20.012 2.749 -1.824 1.00 98.50 907 ILE A O 1
ATOM 7085 N N . GLY A 1 908 ? -19.674 2.819 0.412 1.00 96.81 908 GLY A N 1
ATOM 7086 C CA . GLY A 1 908 ? -18.241 2.498 0.444 1.00 96.81 908 GLY A CA 1
ATOM 7087 C C . GLY A 1 908 ? -17.318 3.723 0.462 1.00 96.81 908 GLY A C 1
ATOM 7088 O O . GLY A 1 908 ? -16.179 3.662 0.005 1.00 96.81 908 GLY A O 1
ATOM 7089 N N . MET A 1 909 ? -17.806 4.873 0.936 1.00 94.81 909 MET A N 1
ATOM 7090 C CA . MET A 1 909 ? -17.061 6.137 0.970 1.00 94.81 909 MET A CA 1
ATOM 7091 C C . MET A 1 909 ? -16.068 6.273 2.126 1.00 94.81 909 MET A C 1
ATOM 7093 O O . MET A 1 909 ? -16.368 5.955 3.275 1.00 94.81 909 MET A O 1
ATOM 7097 N N . GLU A 1 910 ? -14.948 6.935 1.819 1.00 96.94 910 GLU A N 1
ATOM 7098 C CA . GLU A 1 910 ? -13.927 7.363 2.782 1.00 96.94 910 GLU A CA 1
ATOM 7099 C C . GLU A 1 910 ? -14.411 8.457 3.753 1.00 96.94 910 GLU A C 1
ATOM 7101 O O . GLU A 1 910 ? -13.888 8.558 4.860 1.00 96.94 910 GLU A O 1
ATOM 7106 N N . GLY A 1 911 ? -15.412 9.257 3.360 1.00 96.75 911 GLY A N 1
ATOM 7107 C CA . GLY A 1 911 ? -16.025 10.305 4.193 1.00 96.75 911 GLY A CA 1
ATOM 7108 C C . GLY A 1 911 ? -15.727 11.757 3.790 1.00 96.75 911 GLY A C 1
ATOM 7109 O O . GLY A 1 911 ? -16.098 12.672 4.509 1.00 96.75 911 GLY A O 1
ATOM 7110 N N . PHE A 1 912 ? -15.068 12.039 2.662 1.00 97.75 912 PHE A N 1
ATOM 7111 C CA . PHE A 1 912 ? -14.709 13.433 2.355 1.00 97.75 912 PHE A CA 1
ATOM 7112 C C . PHE A 1 912 ? -15.927 14.339 2.104 1.00 97.75 912 PHE A C 1
ATOM 7114 O O . PHE A 1 912 ? -16.822 14.025 1.313 1.00 97.75 912 PHE A O 1
ATOM 7121 N N . TYR A 1 913 ? -15.924 15.501 2.757 1.00 97.62 913 TYR A N 1
ATOM 7122 C CA . TYR A 1 913 ? -16.878 16.580 2.525 1.00 97.62 913 TYR A CA 1
ATOM 7123 C C . TYR A 1 913 ? -16.660 17.191 1.140 1.00 97.62 913 TYR A C 1
ATOM 7125 O O . TYR A 1 913 ? -15.516 17.414 0.732 1.00 97.62 913 TYR A O 1
ATOM 7133 N N . GLY A 1 914 ? -17.757 17.479 0.443 1.00 95.00 914 GLY A N 1
ATOM 7134 C CA . GLY A 1 914 ? -17.747 18.011 -0.916 1.00 95.00 914 GLY A CA 1
ATOM 7135 C C . GLY A 1 914 ? -18.288 19.441 -1.013 1.00 95.00 914 GLY A C 1
ATOM 7136 O O . GLY A 1 914 ? -18.514 20.103 0.006 1.00 95.00 914 GLY A O 1
ATOM 7137 N N . PRO A 1 915 ? -18.489 19.947 -2.244 1.00 91.88 915 PRO A N 1
ATOM 7138 C CA . PRO A 1 915 ? -18.895 21.330 -2.483 1.00 91.88 915 PRO A CA 1
ATOM 7139 C C . PRO A 1 915 ? -20.281 21.728 -1.953 1.00 91.88 915 PRO A C 1
ATOM 7141 O O . PRO A 1 915 ? -20.568 22.924 -1.942 1.00 91.88 915 PRO A O 1
ATOM 7144 N N . SER A 1 916 ? -21.137 20.790 -1.519 1.00 92.25 916 SER A N 1
ATOM 7145 C CA . SER A 1 916 ? -22.444 21.133 -0.932 1.00 92.25 916 SER A CA 1
ATOM 7146 C C . SER A 1 916 ? -22.337 21.735 0.476 1.00 92.25 916 SER A C 1
ATOM 7148 O O . SER A 1 916 ? -23.191 22.533 0.862 1.00 92.25 916 SER A O 1
ATOM 7150 N N . THR A 1 917 ? -21.259 21.426 1.206 1.00 93.00 917 THR A N 1
ATOM 7151 C CA . THR A 1 917 ? -20.924 22.012 2.516 1.00 93.00 917 THR A CA 1
ATOM 7152 C C . THR A 1 917 ? -19.536 22.661 2.464 1.00 93.00 917 THR A C 1
ATOM 7154 O O . THR A 1 917 ? -18.568 22.118 3.012 1.00 93.00 917 THR A O 1
ATOM 7157 N N . PRO A 1 918 ? -19.382 23.802 1.760 1.00 91.88 918 PRO A N 1
ATOM 7158 C CA . PRO A 1 918 ? -18.082 24.426 1.517 1.00 91.88 918 PRO A CA 1
ATOM 7159 C C . PRO A 1 918 ? -17.373 24.854 2.810 1.00 91.88 918 PRO A C 1
ATOM 7161 O O . PRO A 1 918 ? -16.144 24.850 2.877 1.00 91.88 918 PRO A O 1
ATOM 7164 N N . GLU A 1 919 ? -18.129 25.169 3.863 1.00 93.00 919 GLU A N 1
ATOM 7165 C CA . GLU A 1 919 ? -17.608 25.474 5.193 1.00 93.00 919 GLU A CA 1
ATOM 7166 C C . GLU A 1 919 ? -16.920 24.275 5.865 1.00 93.00 919 GLU A C 1
ATOM 7168 O O . GLU A 1 919 ? -16.072 24.487 6.728 1.00 93.00 919 GLU A O 1
ATOM 7173 N N . LYS A 1 920 ? -17.203 23.037 5.436 1.00 93.19 920 LYS A N 1
ATOM 7174 C CA . LYS A 1 920 ? -16.629 21.789 5.976 1.00 93.19 920 LYS A CA 1
ATOM 7175 C C . LYS A 1 920 ? -15.423 21.256 5.209 1.00 93.19 920 LYS A C 1
ATOM 7177 O O . LYS A 1 920 ? -14.726 20.370 5.695 1.00 93.19 920 LYS A O 1
ATOM 7182 N N . LEU A 1 921 ? -15.079 21.850 4.065 1.00 91.25 921 LEU A N 1
ATOM 7183 C CA . LEU A 1 921 ? -13.906 21.452 3.268 1.00 91.25 921 LEU A CA 1
ATOM 7184 C C . LEU A 1 921 ? -12.570 21.548 4.037 1.00 91.25 921 LEU A C 1
ATOM 7186 O O . LEU A 1 921 ? -11.577 20.964 3.607 1.00 91.25 921 LEU A O 1
ATOM 7190 N N . HIS A 1 922 ? -12.539 22.256 5.173 1.00 88.62 922 HIS A N 1
ATOM 7191 C CA . HIS A 1 922 ? -11.386 22.343 6.075 1.00 88.62 922 HIS A CA 1
ATOM 7192 C C . HIS A 1 922 ? -11.261 21.173 7.075 1.00 88.62 922 HIS A C 1
ATOM 7194 O O . HIS A 1 922 ? -10.218 21.053 7.714 1.00 88.62 922 HIS A O 1
ATOM 7200 N N . GLN A 1 923 ? -12.296 20.335 7.225 1.00 91.69 923 GLN A N 1
ATOM 7201 C CA . GLN A 1 923 ? -12.279 19.118 8.053 1.00 91.69 923 GLN A CA 1
ATOM 7202 C C . GLN A 1 923 ? -11.672 17.923 7.297 1.00 91.69 923 GLN A C 1
ATOM 7204 O O . GLN A 1 923 ? -11.167 16.986 7.915 1.00 91.69 923 GLN A O 1
ATOM 7209 N N . ASN A 1 924 ? -11.675 17.973 5.959 1.00 93.81 924 ASN A N 1
ATOM 7210 C CA . ASN A 1 924 ? -10.960 17.024 5.107 1.00 93.81 924 ASN A CA 1
ATOM 7211 C C . ASN A 1 924 ? -9.447 17.027 5.415 1.00 93.81 924 ASN A C 1
ATOM 7213 O O . ASN A 1 924 ? -8.896 18.088 5.720 1.00 93.81 924 ASN A O 1
ATOM 7217 N N . PRO A 1 925 ? -8.727 15.896 5.246 1.00 89.56 925 PRO A N 1
ATOM 7218 C CA . PRO A 1 925 ? -7.311 15.799 5.627 1.00 89.56 925 PRO A CA 1
ATOM 7219 C C . PRO A 1 925 ? -6.395 16.829 4.942 1.00 89.56 925 PRO A C 1
ATOM 7221 O O . PRO A 1 925 ? -5.349 17.192 5.475 1.00 89.56 925 PRO A O 1
ATOM 7224 N N . ASN A 1 926 ? -6.778 17.282 3.743 1.00 85.94 926 ASN A N 1
ATOM 7225 C CA . ASN A 1 926 ? -6.234 18.441 3.039 1.00 85.94 926 ASN A CA 1
ATOM 7226 C C . ASN A 1 926 ? -7.169 18.844 1.872 1.00 85.94 926 ASN A C 1
ATOM 7228 O O . ASN A 1 926 ? -8.124 18.136 1.546 1.00 85.94 926 ASN A O 1
ATOM 7232 N N . LEU A 1 927 ? -6.858 19.963 1.205 1.00 84.62 927 LEU A N 1
ATOM 7233 C CA . LEU A 1 927 ? -7.682 20.562 0.142 1.00 84.62 927 LEU A CA 1
ATOM 7234 C C . LEU A 1 927 ? -7.883 19.698 -1.120 1.00 84.62 927 LEU A C 1
ATOM 7236 O O . LEU A 1 927 ? -8.828 19.958 -1.860 1.00 84.62 927 LEU A O 1
ATOM 7240 N N . TYR A 1 928 ? -7.034 18.699 -1.391 1.00 88.88 928 TYR A N 1
ATOM 7241 C CA . TYR A 1 928 ? -7.216 17.806 -2.547 1.00 88.88 928 TYR A CA 1
ATOM 7242 C C . TYR A 1 928 ? -8.404 16.857 -2.342 1.00 88.88 928 TYR A C 1
ATOM 7244 O O . TYR A 1 928 ? -9.143 16.585 -3.284 1.00 88.88 928 TYR A O 1
ATOM 7252 N N . TYR A 1 929 ? -8.650 16.409 -1.108 1.00 90.94 929 TYR A N 1
ATOM 7253 C CA . TYR A 1 929 ? -9.769 15.513 -0.802 1.00 90.94 929 TYR A CA 1
ATOM 7254 C C . TYR A 1 929 ? -11.145 16.172 -0.996 1.00 90.94 929 TYR A C 1
ATOM 7256 O O . TYR A 1 929 ? -12.103 15.485 -1.322 1.00 90.94 929 TYR A O 1
ATOM 7264 N N . GLY A 1 930 ? -11.230 17.506 -0.931 1.00 90.00 930 GLY A N 1
ATOM 7265 C CA . GLY A 1 930 ? -12.429 18.261 -1.323 1.00 90.00 930 GLY A CA 1
ATOM 7266 C C . GLY A 1 930 ? -12.668 18.366 -2.838 1.00 90.00 930 GLY A C 1
ATOM 7267 O O . GLY A 1 930 ? -13.544 19.116 -3.253 1.00 90.00 930 GLY A O 1
ATOM 7268 N N . GLN A 1 931 ? -11.865 17.687 -3.670 1.00 91.31 931 GLN A N 1
ATOM 7269 C CA . GLN A 1 931 ? -11.919 17.748 -5.140 1.00 91.31 931 GLN A CA 1
ATOM 7270 C C . GLN A 1 931 ? -12.046 16.360 -5.795 1.00 91.31 931 GLN A C 1
ATOM 7272 O O . GLN A 1 931 ? -11.967 16.254 -7.016 1.00 91.31 931 GLN A O 1
ATOM 7277 N N . VAL A 1 932 ? -12.243 15.286 -5.014 1.00 94.50 932 VAL A N 1
ATOM 7278 C CA . VAL A 1 932 ? -12.295 13.902 -5.538 1.00 94.50 932 VAL A CA 1
ATOM 7279 C C . VAL A 1 932 ? -13.693 13.439 -5.975 1.00 94.50 932 VAL A C 1
ATOM 7281 O O . VAL A 1 932 ? -13.896 12.250 -6.218 1.00 94.50 932 VAL A O 1
ATOM 7284 N N . GLY A 1 933 ? -14.657 14.360 -6.074 1.00 94.94 933 GLY A N 1
ATOM 7285 C CA . GLY A 1 933 ? -16.027 14.106 -6.541 1.00 94.94 933 GLY A CA 1
ATOM 7286 C C . GLY A 1 933 ? -16.980 13.485 -5.509 1.00 94.94 933 GLY A C 1
ATOM 7287 O O . GLY A 1 933 ? -18.162 13.335 -5.799 1.00 94.94 933 GLY A O 1
ATOM 7288 N N . THR A 1 934 ? -16.505 13.141 -4.309 1.00 96.44 934 THR A N 1
ATOM 7289 C CA . THR A 1 934 ? -17.338 12.700 -3.175 1.00 96.44 934 THR A CA 1
ATOM 7290 C C . THR A 1 934 ? -17.888 13.879 -2.381 1.00 96.44 934 THR A C 1
ATOM 7292 O O . THR A 1 934 ? -17.227 14.909 -2.252 1.00 96.44 934 THR A O 1
ATOM 7295 N N . ASP A 1 935 ? -19.063 13.701 -1.783 1.00 97.31 935 ASP A N 1
ATOM 7296 C CA . ASP A 1 935 ? -19.667 14.648 -0.850 1.00 97.31 935 ASP A CA 1
ATOM 7297 C C . ASP A 1 935 ? -20.403 13.892 0.267 1.00 97.31 935 ASP A C 1
ATOM 7299 O O . ASP A 1 935 ? -21.510 13.390 0.061 1.00 97.31 935 ASP A O 1
ATOM 7303 N N . PHE A 1 936 ? -19.782 13.794 1.451 1.00 98.19 936 PHE A N 1
ATOM 7304 C CA . PHE A 1 936 ? -20.288 12.990 2.571 1.00 98.19 936 PHE A CA 1
ATOM 7305 C C . PHE A 1 936 ? -21.767 13.218 2.906 1.00 98.19 936 PHE A C 1
ATOM 7307 O O . PHE A 1 936 ? -22.485 12.249 3.152 1.00 98.19 936 PHE A O 1
ATOM 7314 N N . ILE A 1 937 ? -22.235 14.469 2.913 1.00 97.50 937 ILE A N 1
ATOM 7315 C CA . ILE A 1 937 ? -23.609 14.787 3.316 1.00 97.50 937 ILE A CA 1
ATOM 7316 C C . ILE A 1 937 ? -24.566 14.551 2.154 1.00 97.50 937 ILE A C 1
ATOM 7318 O O . ILE A 1 937 ? -25.545 13.823 2.318 1.00 97.50 937 ILE A O 1
ATOM 7322 N N . ARG A 1 938 ? -24.277 15.103 0.970 1.00 97.62 938 ARG A N 1
ATOM 7323 C CA . ARG A 1 938 ? -25.179 14.977 -0.183 1.00 97.62 938 ARG A CA 1
ATOM 7324 C C . ARG A 1 938 ? -25.329 13.522 -0.634 1.00 97.62 938 ARG A C 1
ATOM 7326 O O . ARG A 1 938 ? -26.446 13.075 -0.878 1.00 97.62 938 ARG A O 1
ATOM 7333 N N . ASN A 1 939 ? -24.234 12.760 -0.685 1.00 98.31 939 ASN A N 1
ATOM 7334 C CA . ASN A 1 939 ? -24.278 11.367 -1.128 1.00 98.31 939 ASN A CA 1
ATOM 7335 C C . ASN A 1 939 ? -25.083 10.479 -0.160 1.00 98.31 939 ASN A C 1
ATOM 7337 O O . ASN A 1 939 ? -25.885 9.666 -0.620 1.00 98.31 939 ASN A O 1
ATOM 7341 N N . HIS A 1 940 ? -24.956 10.662 1.161 1.00 98.06 940 HIS A N 1
ATOM 7342 C CA . HIS A 1 940 ? -25.725 9.888 2.149 1.00 98.06 940 HIS A CA 1
ATOM 7343 C C . HIS A 1 940 ? -27.184 10.356 2.329 1.00 98.06 940 HIS A C 1
ATOM 7345 O O . HIS A 1 940 ? -27.976 9.637 2.931 1.00 98.06 940 HIS A O 1
ATOM 7351 N N . GLN A 1 941 ? -27.588 11.499 1.763 1.00 97.31 941 GLN A N 1
ATOM 7352 C CA . GLN A 1 941 ? -29.007 11.878 1.644 1.00 97.31 941 GLN A CA 1
ATOM 7353 C C . GLN A 1 941 ? -29.751 11.111 0.530 1.00 97.31 941 GLN A C 1
ATOM 7355 O O . GLN A 1 941 ? -30.969 11.242 0.402 1.00 97.31 941 GLN A O 1
ATOM 7360 N N . THR A 1 942 ? -29.049 10.295 -0.267 1.00 98.06 942 THR A N 1
ATOM 7361 C CA . THR A 1 942 ? -29.636 9.532 -1.378 1.00 98.06 942 THR A CA 1
ATOM 7362 C C . THR A 1 942 ? -30.678 8.507 -0.897 1.00 98.06 942 THR A C 1
ATOM 7364 O O . THR A 1 942 ? -30.344 7.618 -0.105 1.00 98.06 942 THR A O 1
ATOM 7367 N N . PRO A 1 943 ? -31.928 8.543 -1.406 1.00 96.81 943 PRO A N 1
ATOM 7368 C CA . PRO A 1 943 ? -32.949 7.558 -1.061 1.00 96.81 943 PRO A CA 1
ATOM 7369 C C . PRO A 1 943 ? -32.512 6.120 -1.372 1.00 96.81 943 PRO A C 1
ATOM 7371 O O . PRO A 1 943 ? -32.136 5.797 -2.497 1.00 96.81 943 PRO A O 1
ATOM 7374 N N . GLY A 1 944 ? -32.605 5.246 -0.369 1.00 96.44 944 GLY A N 1
ATOM 7375 C CA . GLY A 1 944 ? -32.179 3.847 -0.459 1.00 96.44 944 GLY A CA 1
ATOM 7376 C C . GLY A 1 944 ? -30.807 3.554 0.155 1.00 96.44 944 GLY A C 1
ATOM 7377 O O . GLY A 1 944 ? -30.477 2.379 0.278 1.00 96.44 944 GLY A O 1
ATOM 7378 N N . ILE A 1 945 ? -30.050 4.573 0.579 1.00 98.56 945 ILE A N 1
ATOM 7379 C CA . ILE A 1 945 ? -28.861 4.407 1.426 1.00 98.56 945 ILE A CA 1
ATOM 7380 C C . ILE A 1 945 ? -29.286 4.359 2.901 1.00 98.56 945 ILE A C 1
ATOM 7382 O O . ILE A 1 945 ? -29.949 5.266 3.411 1.00 98.56 945 ILE A O 1
ATOM 7386 N N . ASP A 1 946 ? -28.924 3.282 3.596 1.00 98.44 946 ASP A N 1
ATOM 7387 C CA . ASP A 1 946 ? -29.392 3.003 4.954 1.00 98.44 946 ASP A CA 1
ATOM 7388 C C . ASP A 1 946 ? -28.418 3.443 6.047 1.00 98.44 946 ASP A C 1
ATOM 7390 O O . ASP A 1 946 ? -28.870 3.689 7.161 1.00 98.44 946 ASP A O 1
ATOM 7394 N N . PHE A 1 947 ? -27.118 3.562 5.789 1.00 98.56 947 PHE A N 1
ATOM 7395 C CA . PHE A 1 947 ? -26.165 4.087 6.772 1.00 98.56 947 PHE A CA 1
ATOM 7396 C C . PHE A 1 947 ? -24.949 4.734 6.112 1.00 98.56 947 PHE A C 1
ATOM 7398 O O . PHE A 1 947 ? -24.690 4.535 4.925 1.00 98.56 947 PHE A O 1
ATOM 7405 N N . ALA A 1 948 ? -24.219 5.516 6.905 1.00 98.25 948 ALA A N 1
ATOM 7406 C CA . ALA A 1 948 ? -23.037 6.232 6.470 1.00 98.25 948 ALA A CA 1
ATOM 7407 C C . ALA A 1 948 ? -21.766 5.408 6.685 1.00 98.25 948 ALA A C 1
ATOM 7409 O O . ALA A 1 948 ? -21.517 4.913 7.790 1.00 98.25 948 ALA A O 1
ATOM 7410 N N . SER A 1 949 ? -20.941 5.324 5.645 1.00 95.69 949 SER A N 1
ATOM 7411 C CA . SER A 1 949 ? -19.588 4.770 5.701 1.00 95.69 949 SER A CA 1
ATOM 7412 C C . SER A 1 949 ? -18.553 5.890 5.834 1.00 95.69 949 SER A C 1
ATOM 7414 O O . SER A 1 949 ? -18.685 6.947 5.210 1.00 95.69 949 SER A O 1
ATOM 7416 N N . VAL A 1 950 ? -17.515 5.657 6.637 1.00 98.06 950 VAL A N 1
ATOM 7417 C CA . VAL A 1 950 ? -16.361 6.559 6.795 1.00 98.06 950 VAL A CA 1
ATOM 7418 C C . VAL A 1 950 ? -15.094 5.722 6.977 1.00 98.06 950 VAL A C 1
ATOM 7420 O O . VAL A 1 950 ? -15.107 4.769 7.755 1.00 98.06 950 VAL A O 1
ATOM 7423 N N . HIS A 1 951 ? -13.994 6.059 6.305 1.00 97.88 951 HIS A N 1
ATOM 7424 C CA . HIS A 1 951 ? -12.694 5.396 6.491 1.00 97.88 951 HIS A CA 1
ATOM 7425 C C . HIS A 1 951 ? -11.749 6.281 7.325 1.00 97.88 951 HIS A C 1
ATOM 7427 O O . HIS A 1 951 ? -12.006 7.472 7.527 1.00 97.88 951 HIS A O 1
ATOM 7433 N N . ILE A 1 952 ? -10.666 5.708 7.866 1.00 96.44 952 ILE A N 1
ATOM 7434 C CA . ILE A 1 952 ? -9.702 6.428 8.712 1.00 96.44 952 ILE A CA 1
ATOM 7435 C C . ILE A 1 952 ? -8.254 5.953 8.471 1.00 96.44 952 ILE A C 1
ATOM 7437 O O . ILE A 1 952 ? -7.695 5.195 9.267 1.00 96.44 952 ILE A O 1
ATOM 7441 N N . TYR A 1 953 ? -7.607 6.472 7.422 1.00 92.62 953 TYR A N 1
ATOM 7442 C CA . TYR A 1 953 ? -6.187 6.220 7.104 1.00 92.62 953 TYR A CA 1
ATOM 7443 C C . TYR A 1 953 ? -5.292 7.422 7.419 1.00 92.62 953 TYR A C 1
ATOM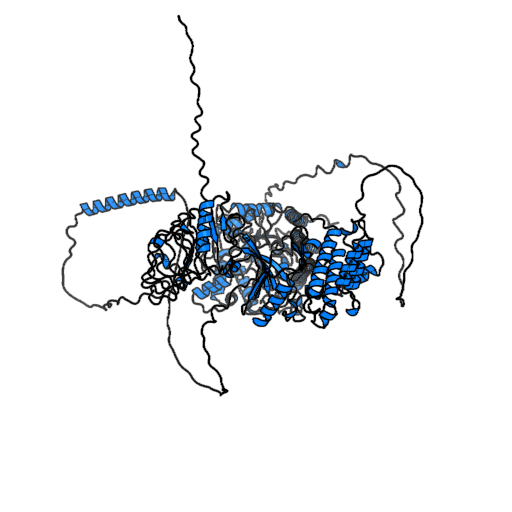 7445 O O . TYR A 1 953 ? -4.657 8.016 6.545 1.00 92.62 953 TYR A O 1
ATOM 7453 N N . SER A 1 954 ? -5.265 7.839 8.688 1.00 88.81 954 SER A N 1
ATOM 7454 C CA . SER A 1 954 ? -4.579 9.082 9.076 1.00 88.81 954 SER A CA 1
ATOM 7455 C C . SER A 1 954 ? -3.073 9.077 8.764 1.00 88.81 954 SER A C 1
ATOM 7457 O O . SER A 1 954 ? -2.505 10.125 8.472 1.00 88.81 954 SER A O 1
ATOM 7459 N N . ASP A 1 955 ? -2.417 7.918 8.817 1.00 85.19 955 ASP A N 1
ATOM 7460 C CA . ASP A 1 955 ? -0.999 7.733 8.489 1.00 85.19 955 ASP A CA 1
ATOM 7461 C C . ASP A 1 955 ? -0.675 8.091 7.035 1.00 85.19 955 ASP A C 1
ATOM 7463 O O . ASP A 1 955 ? 0.333 8.759 6.780 1.00 85.19 955 ASP A O 1
ATOM 7467 N N . SER A 1 956 ? -1.566 7.694 6.126 1.00 86.25 956 SER A N 1
ATOM 7468 C CA . SER A 1 956 ? -1.493 7.905 4.680 1.00 86.25 956 SER A CA 1
ATOM 7469 C C . SER A 1 956 ? -2.045 9.268 4.247 1.00 86.25 956 SER A C 1
ATOM 7471 O O . SER A 1 956 ? -1.535 9.860 3.297 1.00 86.25 956 SER A O 1
ATOM 7473 N N . TRP A 1 957 ? -3.070 9.782 4.935 1.00 87.25 957 TRP A N 1
ATOM 7474 C CA . TRP A 1 957 ? -3.760 11.031 4.583 1.00 87.25 957 TRP A CA 1
ATOM 7475 C C . TRP A 1 957 ? -3.066 12.305 5.103 1.00 87.25 957 TRP A C 1
ATOM 7477 O O . TRP A 1 957 ? -3.125 13.339 4.434 1.00 87.25 957 TRP A O 1
ATOM 7487 N N . ILE A 1 958 ? -2.384 12.248 6.260 1.00 83.31 958 ILE A N 1
ATOM 7488 C CA . ILE A 1 958 ? -1.601 13.370 6.831 1.00 83.31 958 ILE A CA 1
ATOM 7489 C C . ILE A 1 958 ? -0.133 12.978 7.152 1.00 83.31 958 ILE A C 1
ATOM 7491 O O . ILE A 1 958 ? 0.324 13.139 8.288 1.00 83.31 958 ILE A O 1
ATOM 7495 N N . PRO A 1 959 ? 0.650 12.489 6.164 1.00 61.94 959 PRO A N 1
ATOM 7496 C CA . PRO A 1 959 ? 1.924 11.781 6.374 1.00 61.94 959 PRO A CA 1
ATOM 7497 C C . PRO A 1 959 ? 3.116 12.635 6.850 1.00 61.94 959 PRO A C 1
ATOM 7499 O O . PRO A 1 959 ? 4.161 12.080 7.176 1.00 61.94 959 PRO A O 1
ATOM 7502 N N . ASP A 1 960 ? 2.984 13.962 6.926 1.00 58.22 960 ASP A N 1
ATOM 7503 C CA . ASP A 1 960 ? 4.001 14.860 7.509 1.00 58.22 960 ASP A CA 1
ATOM 7504 C C . ASP A 1 960 ? 3.785 15.115 9.024 1.00 58.22 960 ASP A C 1
ATOM 7506 O O . ASP A 1 960 ? 4.468 15.949 9.626 1.00 58.22 960 ASP A O 1
ATOM 7510 N N . SER A 1 961 ? 2.825 14.424 9.651 1.00 57.12 961 SER A N 1
ATOM 7511 C CA . SER A 1 961 ? 2.407 14.648 11.044 1.00 57.12 961 SER A CA 1
ATOM 7512 C C . SER A 1 961 ? 3.120 13.751 12.068 1.00 57.12 961 SER A C 1
ATOM 7514 O O . SER A 1 961 ? 3.557 12.639 11.770 1.00 57.12 961 SER A O 1
ATOM 7516 N N . PHE A 1 962 ? 3.192 14.232 13.317 1.00 57.94 962 PHE A N 1
ATOM 7517 C CA . PHE A 1 962 ? 3.604 13.445 14.487 1.00 57.94 962 PHE A CA 1
ATOM 7518 C C . PHE A 1 962 ? 2.431 12.621 15.047 1.00 57.94 962 PHE A C 1
ATOM 7520 O O . PHE A 1 962 ? 1.284 13.072 15.006 1.00 57.94 962 PHE A O 1
ATOM 7527 N N . SER A 1 963 ? 2.716 11.464 15.657 1.00 56.47 963 SER A N 1
ATOM 7528 C CA . SER A 1 963 ? 1.730 10.483 16.167 1.00 56.47 963 SER A CA 1
ATOM 7529 C C . SER A 1 963 ? 0.603 11.065 17.040 1.00 56.47 963 SER A C 1
ATOM 7531 O O . SER A 1 963 ? -0.543 10.633 16.931 1.00 56.47 963 SER A O 1
ATOM 7533 N N . GLY A 1 964 ? 0.880 12.093 17.851 1.00 59.34 964 GLY A N 1
ATOM 7534 C CA . GLY A 1 964 ? -0.144 12.784 18.647 1.00 59.34 964 GLY A CA 1
ATOM 7535 C C . GLY A 1 964 ? -1.213 13.509 17.814 1.00 59.34 964 GLY A C 1
ATOM 7536 O O . GLY A 1 964 ? -2.379 13.531 18.204 1.00 59.34 964 GLY A O 1
ATOM 7537 N N . MET A 1 965 ? -0.852 14.054 16.646 1.00 71.81 965 MET A N 1
ATOM 7538 C CA . MET A 1 965 ? -1.812 14.718 15.751 1.00 71.81 965 MET A CA 1
ATOM 7539 C C . MET A 1 965 ? -2.671 13.712 14.981 1.00 71.81 965 MET A C 1
ATOM 7541 O O . MET A 1 965 ? -3.829 14.007 14.706 1.00 71.81 965 MET A O 1
ATOM 7545 N N . HIS A 1 966 ? -2.152 12.509 14.704 1.00 80.75 966 HIS A N 1
ATOM 7546 C CA . HIS A 1 966 ? -2.940 11.423 14.113 1.00 80.75 966 HIS A CA 1
ATOM 7547 C C . HIS A 1 966 ? -4.113 11.029 15.019 1.00 80.75 966 HIS A C 1
ATOM 7549 O O . HIS A 1 966 ? -5.250 10.996 14.562 1.00 80.75 966 HIS A O 1
ATOM 7555 N N . LEU A 1 967 ? -3.873 10.821 16.321 1.00 87.81 967 LEU A N 1
ATOM 7556 C CA . LEU A 1 967 ? -4.952 10.514 17.272 1.00 87.81 967 LEU A CA 1
ATOM 7557 C C . LEU A 1 967 ? -5.953 11.671 17.423 1.00 87.81 967 LEU A C 1
ATOM 7559 O O . LEU A 1 967 ? -7.149 11.418 17.533 1.00 87.81 967 LEU A O 1
ATOM 7563 N N . HIS A 1 968 ? -5.492 12.927 17.390 1.00 86.75 968 HIS A N 1
ATOM 7564 C CA . HIS A 1 968 ? -6.396 14.079 17.431 1.00 86.75 968 HIS A CA 1
ATOM 7565 C C . HIS A 1 968 ? -7.277 14.166 16.175 1.00 86.75 968 HIS A C 1
ATOM 7567 O O . HIS A 1 968 ? -8.487 14.327 16.310 1.00 86.75 968 HIS A O 1
ATOM 7573 N N . PHE A 1 969 ? -6.694 13.976 14.983 1.00 91.38 969 PHE A N 1
ATOM 7574 C CA . PHE A 1 969 ? -7.436 13.906 13.723 1.00 91.38 969 PHE A CA 1
ATOM 7575 C C . PHE A 1 969 ? -8.493 12.795 13.755 1.00 91.38 969 PHE A C 1
ATOM 7577 O O . PHE A 1 969 ? -9.627 13.041 13.370 1.00 91.38 969 PHE A O 1
ATOM 7584 N N . VAL A 1 970 ? -8.168 11.602 14.272 1.00 93.50 970 VAL A N 1
ATOM 7585 C CA . VAL A 1 970 ? -9.150 10.512 14.448 1.00 93.50 970 VAL A CA 1
ATOM 7586 C C . VAL A 1 970 ? -10.318 10.961 15.330 1.00 93.50 970 VAL A C 1
ATOM 7588 O O . VAL A 1 970 ? -11.471 10.719 14.983 1.00 93.50 970 VAL A O 1
ATOM 7591 N N . GLU A 1 971 ? -10.054 11.632 16.456 1.00 95.06 971 GLU A N 1
ATOM 7592 C CA . GLU A 1 971 ? -11.124 12.102 17.342 1.00 95.06 971 GLU A CA 1
ATOM 7593 C C . GLU A 1 971 ? -12.020 13.163 16.696 1.00 95.06 971 GLU A C 1
ATOM 7595 O O . GLU A 1 971 ? -13.237 13.066 16.848 1.00 95.06 971 GLU A O 1
ATOM 7600 N N . THR A 1 972 ? -11.459 14.144 15.979 1.00 95.06 972 THR A N 1
ATOM 7601 C CA . THR A 1 972 ? -12.256 15.176 15.291 1.00 95.06 972 THR A CA 1
ATOM 7602 C C . THR A 1 972 ? -13.016 14.587 14.109 1.00 95.06 972 THR A C 1
ATOM 7604 O O . THR A 1 972 ? -14.230 14.738 14.039 1.00 95.06 972 THR A O 1
ATOM 7607 N N . TRP A 1 973 ? -12.339 13.816 13.252 1.00 97.06 973 TRP A N 1
ATOM 7608 C CA . TRP A 1 973 ? -12.921 13.148 12.086 1.00 97.06 973 TRP A CA 1
ATOM 7609 C C . TRP A 1 973 ? -14.117 12.280 12.483 1.00 97.06 973 TRP A C 1
ATOM 7611 O O . TRP A 1 973 ? -15.211 12.456 11.952 1.00 97.06 973 TRP A O 1
ATOM 7621 N N . MET A 1 974 ? -13.963 11.413 13.491 1.00 98.25 974 MET A N 1
ATOM 7622 C CA . MET A 1 974 ? -15.081 10.610 13.992 1.00 98.25 974 MET A CA 1
ATOM 7623 C C . MET A 1 974 ? -16.197 11.461 14.607 1.00 98.25 974 MET A C 1
ATOM 7625 O O . MET A 1 974 ? -17.373 11.149 14.421 1.00 98.25 974 MET A O 1
ATOM 7629 N N . GLN A 1 975 ? -15.856 12.498 15.379 1.00 97.50 975 GLN A N 1
ATOM 7630 C CA . GLN A 1 975 ? -16.853 13.313 16.072 1.00 97.50 975 GLN A CA 1
ATOM 7631 C C . GLN A 1 975 ? -17.699 14.138 15.098 1.00 97.50 975 GLN A C 1
ATOM 7633 O O . GLN A 1 975 ? -18.908 14.223 15.302 1.00 97.50 975 GLN A O 1
ATOM 7638 N N . ASP A 1 976 ? -17.100 14.686 14.044 1.00 97.19 976 ASP A N 1
ATOM 7639 C CA . ASP A 1 976 ? -17.783 15.517 13.052 1.00 97.19 976 ASP A CA 1
ATOM 7640 C C . ASP A 1 976 ? -18.738 14.688 12.180 1.00 97.19 976 ASP A C 1
ATOM 7642 O O . ASP A 1 976 ? -19.908 15.044 12.039 1.00 97.19 976 ASP A O 1
ATOM 7646 N N . HIS A 1 977 ? -18.310 13.504 11.730 1.00 98.44 977 HIS A N 1
ATOM 7647 C CA . HIS A 1 977 ? -19.176 12.576 10.994 1.00 98.44 977 HIS A CA 1
ATOM 7648 C C . HIS A 1 977 ? -20.346 12.061 11.841 1.00 98.44 977 HIS A C 1
ATOM 7650 O O . HIS A 1 977 ? -21.469 11.970 11.348 1.00 98.44 977 HIS A O 1
ATOM 7656 N N . MET A 1 978 ? -20.116 11.762 13.128 1.00 98.19 978 MET A N 1
ATOM 7657 C CA . MET A 1 978 ? -21.207 11.412 14.046 1.00 98.19 978 MET A CA 1
ATOM 7658 C C . MET A 1 978 ? -22.152 12.598 14.285 1.00 98.19 978 MET A C 1
ATOM 7660 O O . MET A 1 978 ? -23.365 12.419 14.270 1.00 98.19 978 MET A O 1
ATOM 7664 N N . ASN A 1 979 ? -21.627 13.818 14.454 1.00 96.94 979 ASN A N 1
ATOM 7665 C CA . ASN A 1 979 ? -22.460 15.014 14.603 1.00 96.94 979 ASN A CA 1
ATOM 7666 C C . ASN A 1 979 ? -23.377 15.199 13.385 1.00 96.94 979 ASN 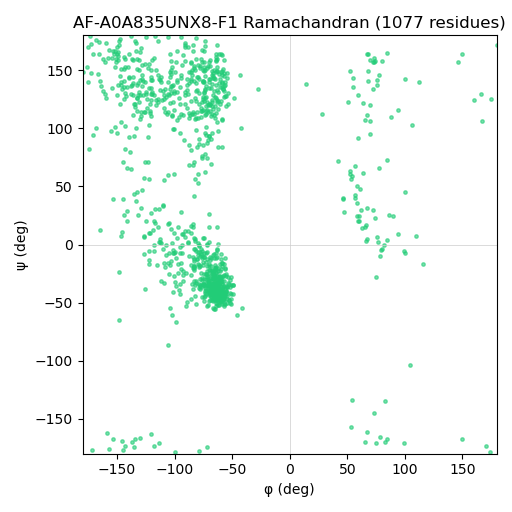A C 1
ATOM 7668 O O . ASN A 1 979 ? -24.564 15.464 13.552 1.00 96.94 979 ASN A O 1
ATOM 7672 N N . ASP A 1 980 ? -22.858 15.030 12.172 1.00 97.38 980 ASP A N 1
ATOM 7673 C CA . ASP A 1 980 ? -23.643 15.201 10.949 1.00 97.38 980 ASP A CA 1
ATOM 7674 C C . ASP A 1 980 ? -24.660 14.077 10.743 1.00 97.38 980 ASP A C 1
ATOM 7676 O O . ASP A 1 980 ? -25.790 14.324 10.321 1.00 97.38 980 ASP A O 1
ATOM 7680 N N . ALA A 1 981 ? -24.318 12.848 11.118 1.00 97.06 981 ALA A N 1
ATOM 7681 C CA . ALA A 1 981 ? -25.258 11.740 11.067 1.00 97.06 981 ALA A CA 1
ATOM 7682 C C . ALA A 1 981 ? -26.377 11.839 12.123 1.00 97.06 981 ALA A C 1
ATOM 7684 O O . ALA A 1 981 ? -27.513 11.468 11.829 1.00 97.06 981 ALA A O 1
ATOM 7685 N N . ASP A 1 982 ? -26.091 12.402 13.305 1.00 95.44 982 ASP A N 1
ATOM 7686 C CA . ASP A 1 982 ? -27.086 12.694 14.348 1.00 95.44 982 ASP A CA 1
ATOM 7687 C C . ASP A 1 982 ? -27.961 13.929 14.032 1.00 95.44 982 ASP A C 1
ATOM 7689 O O . ASP A 1 982 ? -29.131 13.946 14.408 1.00 95.44 982 ASP A O 1
ATOM 7693 N N . ASN A 1 983 ? -27.430 14.965 13.363 1.00 95.31 983 ASN A N 1
ATOM 7694 C CA . ASN A 1 983 ? -28.128 16.255 13.183 1.00 95.31 983 ASN A CA 1
ATOM 7695 C C . ASN A 1 983 ? -28.619 16.548 11.749 1.00 95.31 983 ASN A C 1
ATOM 7697 O O . ASN A 1 983 ? -29.427 17.459 11.576 1.00 95.31 983 ASN A O 1
ATOM 7701 N N . ILE A 1 984 ? -28.129 15.837 10.724 1.00 95.88 984 ILE A N 1
ATOM 7702 C CA . ILE A 1 984 ? -28.416 16.119 9.300 1.00 95.88 984 ILE A CA 1
ATOM 7703 C C . ILE A 1 984 ? -28.967 14.887 8.560 1.00 95.88 984 ILE A C 1
ATOM 7705 O O . ILE A 1 984 ? -29.850 15.039 7.718 1.00 95.88 984 ILE A O 1
ATOM 7709 N N . LEU A 1 985 ? -28.461 13.680 8.850 1.00 96.62 985 LEU A N 1
ATOM 7710 C CA . LEU A 1 985 ? -28.784 12.460 8.082 1.00 96.62 985 LEU A CA 1
ATOM 7711 C C . LEU A 1 985 ? -29.749 11.475 8.788 1.00 96.62 985 LEU A C 1
ATOM 7713 O O . LEU A 1 985 ? -30.265 10.570 8.131 1.00 96.62 985 LEU A O 1
ATOM 7717 N N . ASP A 1 986 ? -29.958 11.607 10.107 1.00 96.00 986 ASP A N 1
ATOM 7718 C CA . ASP A 1 986 ? -30.706 10.665 10.976 1.00 96.00 986 ASP A CA 1
ATOM 7719 C C . ASP A 1 986 ? -30.331 9.183 10.744 1.00 96.00 986 ASP A C 1
ATOM 7721 O O . ASP A 1 986 ? -31.185 8.293 10.681 1.00 96.00 986 ASP A O 1
ATOM 7725 N N . MET A 1 987 ? -29.041 8.889 10.547 1.00 96.25 987 MET A N 1
ATOM 7726 C CA . MET A 1 987 ? -28.576 7.541 10.193 1.00 96.25 987 MET A CA 1
ATOM 7727 C C . MET A 1 987 ? -27.414 7.039 11.058 1.00 96.25 987 MET A C 1
ATOM 7729 O O . MET A 1 987 ? -26.720 7.831 11.692 1.00 96.25 987 MET A O 1
ATOM 7733 N N . PRO A 1 988 ? -27.198 5.713 11.130 1.00 98.12 988 PRO A N 1
ATOM 7734 C CA . PRO A 1 988 ? -25.995 5.146 11.722 1.00 98.12 988 PRO A CA 1
ATOM 7735 C C . PRO A 1 988 ? -24.743 5.564 10.940 1.00 98.12 988 PRO A C 1
ATOM 7737 O O . PRO A 1 988 ? -24.786 5.673 9.717 1.00 98.12 988 PRO A O 1
ATOM 7740 N N . VAL A 1 989 ? -23.613 5.692 11.634 1.00 98.31 989 VAL A N 1
ATOM 7741 C CA . VAL A 1 989 ? -22.266 5.736 11.047 1.00 98.31 989 VAL A CA 1
ATOM 7742 C C . VAL A 1 989 ? -21.527 4.452 11.399 1.00 98.31 989 VAL A C 1
ATOM 7744 O O . VAL A 1 989 ? -21.480 4.049 12.569 1.00 98.31 989 VAL A O 1
ATOM 7747 N N . VAL A 1 990 ? -20.913 3.842 10.388 1.00 98.56 990 VAL A N 1
ATOM 7748 C CA . VAL A 1 990 ? -19.937 2.762 10.529 1.00 98.56 990 VAL A CA 1
ATOM 7749 C C . VAL A 1 990 ? -18.594 3.257 10.005 1.00 98.56 990 VAL A C 1
ATOM 7751 O O . VAL A 1 990 ? -18.470 3.672 8.854 1.00 98.56 990 VAL A O 1
ATOM 7754 N N . PHE A 1 991 ? -17.567 3.186 10.849 1.00 98.50 991 PHE A N 1
ATOM 7755 C CA . PHE A 1 991 ? -16.193 3.460 10.438 1.00 98.50 991 PHE A CA 1
ATOM 7756 C C . PHE A 1 991 ? -15.635 2.210 9.736 1.00 98.50 991 PHE A C 1
ATOM 7758 O O . PHE A 1 991 ? -15.063 1.324 10.377 1.00 98.50 991 PHE A O 1
ATOM 7765 N N . GLY A 1 992 ? -15.945 2.099 8.439 1.00 96.56 992 GLY A N 1
ATOM 7766 C CA . GLY A 1 992 ? -15.858 0.891 7.609 1.00 96.56 992 GLY A CA 1
ATOM 7767 C C . GLY A 1 992 ? -14.442 0.387 7.338 1.00 96.56 992 GLY A C 1
ATOM 7768 O O . GLY A 1 992 ? -14.253 -0.808 7.126 1.00 96.56 992 GLY A O 1
ATOM 7769 N N . GLU A 1 993 ? -13.442 1.259 7.446 1.00 97.81 993 GLU A N 1
ATOM 7770 C CA . GLU A 1 993 ? -12.028 0.890 7.502 1.00 97.81 993 GLU A CA 1
ATOM 7771 C C . GLU A 1 993 ? -11.301 1.820 8.475 1.00 97.81 993 GLU A C 1
ATOM 7773 O O . GLU A 1 993 ? -11.419 3.043 8.396 1.00 97.81 993 GLU A O 1
ATOM 7778 N N . PHE A 1 994 ? -10.531 1.262 9.407 1.00 97.31 994 PHE A N 1
ATOM 7779 C CA . PHE A 1 994 ? -9.598 2.032 10.228 1.00 97.31 994 PHE A CA 1
ATOM 7780 C C . PHE A 1 994 ? -8.367 1.189 10.559 1.00 97.31 994 PHE A C 1
ATOM 7782 O O . PHE A 1 994 ? -8.486 0.007 10.882 1.00 97.31 994 PHE A O 1
ATOM 7789 N N . GLY A 1 995 ? -7.184 1.796 10.528 1.00 93.31 995 GLY A N 1
ATOM 7790 C CA . GLY A 1 995 ? -5.941 1.103 10.846 1.00 93.31 995 GLY A CA 1
ATOM 7791 C C . GLY A 1 995 ? -4.742 2.044 10.893 1.00 93.31 995 GLY A C 1
ATOM 7792 O O . GLY A 1 995 ? -4.865 3.247 10.677 1.00 93.31 995 GLY A O 1
ATOM 7793 N N . VAL A 1 996 ? -3.571 1.479 11.188 1.00 90.75 996 VAL A N 1
ATOM 7794 C CA . VAL A 1 996 ? -2.292 2.179 11.030 1.00 90.75 996 VAL A CA 1
ATOM 7795 C C . VAL A 1 996 ? -1.203 1.195 10.599 1.00 90.75 996 VAL A C 1
ATOM 7797 O O . VAL A 1 996 ? -1.115 0.084 11.141 1.00 90.75 996 VAL A O 1
ATOM 7800 N N . SER A 1 997 ? -0.409 1.574 9.604 1.00 90.50 997 SER A N 1
ATOM 7801 C CA . SER A 1 997 ? 0.569 0.715 8.944 1.00 90.50 997 SER A CA 1
ATOM 7802 C C . SER A 1 997 ? 1.879 0.623 9.726 1.00 90.50 997 SER A C 1
ATOM 7804 O O . SER A 1 997 ? 2.523 1.634 9.986 1.00 90.50 997 SER A O 1
ATOM 7806 N N . LEU A 1 998 ? 2.324 -0.600 10.032 1.00 86.81 998 LEU A N 1
ATOM 7807 C CA . LEU A 1 998 ? 3.639 -0.862 10.642 1.00 86.81 998 LEU A CA 1
ATOM 7808 C C . LEU A 1 998 ? 4.781 -0.900 9.604 1.00 86.81 998 LEU A C 1
ATOM 7810 O O . LEU A 1 998 ? 5.919 -1.202 9.950 1.00 86.81 998 LEU A O 1
ATOM 7814 N N . ARG A 1 999 ? 4.495 -0.598 8.326 1.00 83.06 999 ARG A N 1
ATOM 7815 C CA . ARG A 1 999 ? 5.522 -0.357 7.290 1.00 83.06 999 ARG A CA 1
ATOM 7816 C C . ARG A 1 999 ? 5.992 1.092 7.231 1.00 83.06 999 ARG A C 1
ATOM 7818 O O . ARG A 1 999 ? 6.954 1.385 6.525 1.00 83.06 999 ARG A O 1
ATOM 7825 N N . ASP A 1 1000 ? 5.315 1.992 7.935 1.00 76.94 1000 ASP A N 1
ATOM 7826 C CA . ASP A 1 1000 ? 5.773 3.357 8.145 1.00 76.94 1000 ASP A CA 1
ATOM 7827 C C . ASP A 1 1000 ? 6.354 3.449 9.562 1.00 76.94 1000 ASP A C 1
ATOM 7829 O O . ASP A 1 1000 ? 5.629 3.367 10.551 1.00 76.94 1000 ASP A O 1
ATOM 7833 N N . GLU A 1 1001 ? 7.678 3.607 9.649 1.00 69.44 1001 GLU A N 1
ATOM 7834 C CA . GLU A 1 1001 ? 8.465 3.615 10.896 1.00 69.44 1001 GLU A CA 1
ATOM 7835 C C . GLU A 1 1001 ? 8.002 4.672 11.923 1.00 69.44 1001 GLU A C 1
ATOM 7837 O O . GLU A 1 1001 ? 8.414 4.640 13.081 1.00 69.44 1001 GLU A O 1
ATOM 7842 N N . ARG A 1 1002 ? 7.130 5.615 11.531 1.00 73.44 1002 ARG A N 1
ATOM 7843 C CA . ARG A 1 1002 ? 6.489 6.578 12.440 1.00 73.44 1002 ARG A CA 1
ATOM 7844 C C . ARG A 1 1002 ? 5.456 5.942 13.380 1.00 73.44 1002 ARG A C 1
ATOM 7846 O O . ARG A 1 1002 ? 5.074 6.592 14.357 1.00 73.44 1002 ARG A O 1
ATOM 7853 N N . PHE A 1 1003 ? 4.981 4.726 13.098 1.00 77.19 1003 PHE A N 1
ATOM 7854 C CA . PHE A 1 1003 ? 3.937 4.054 13.874 1.00 77.19 1003 PHE A CA 1
ATOM 7855 C C . PHE A 1 1003 ? 4.425 2.718 14.423 1.00 77.19 1003 PHE A C 1
ATOM 7857 O O . PHE A 1 1003 ? 4.635 1.753 13.696 1.00 77.19 1003 PHE A O 1
ATOM 7864 N N . THR A 1 1004 ? 4.549 2.653 15.745 1.00 85.00 1004 THR A N 1
ATOM 7865 C CA . THR A 1 1004 ? 4.872 1.419 16.464 1.00 85.00 1004 THR A CA 1
ATOM 7866 C C . THR A 1 1004 ? 3.611 0.587 16.723 1.00 85.00 1004 THR A C 1
ATOM 7868 O O . THR A 1 1004 ? 2.479 1.060 16.563 1.00 85.00 1004 THR A O 1
ATOM 7871 N N . LEU A 1 1005 ? 3.781 -0.647 17.214 1.00 85.62 1005 LEU A N 1
ATOM 7872 C CA . LEU A 1 1005 ? 2.658 -1.460 17.699 1.00 85.62 1005 LEU A CA 1
ATOM 7873 C C . LEU A 1 1005 ? 1.856 -0.728 18.795 1.00 85.62 1005 LEU A C 1
ATOM 7875 O O . LEU A 1 1005 ? 0.628 -0.739 18.771 1.00 85.62 1005 LEU A O 1
ATOM 7879 N N . GLU A 1 1006 ? 2.532 0.014 19.677 1.00 87.44 1006 GLU A N 1
ATOM 7880 C CA . GLU A 1 1006 ? 1.891 0.845 20.704 1.00 87.44 1006 GLU A CA 1
ATOM 7881 C C . GLU A 1 1006 ? 1.064 1.997 20.087 1.00 87.44 1006 GLU A C 1
ATOM 7883 O O . GLU A 1 1006 ? -0.004 2.349 20.594 1.00 87.44 1006 GLU A O 1
ATOM 7888 N N . CYS A 1 1007 ? 1.498 2.570 18.954 1.00 85.69 1007 CYS A N 1
ATOM 7889 C CA . CYS A 1 1007 ? 0.681 3.521 18.195 1.00 85.69 1007 CYS A CA 1
ATOM 7890 C C . CYS A 1 1007 ? -0.585 2.856 17.637 1.00 85.69 1007 CYS A C 1
ATOM 7892 O O . CYS A 1 1007 ? -1.663 3.442 17.750 1.00 85.69 1007 CYS A O 1
ATOM 7894 N N . ARG A 1 1008 ? -0.486 1.631 17.100 1.00 91.12 1008 ARG A N 1
ATOM 7895 C CA . ARG A 1 1008 ? -1.643 0.848 16.628 1.00 91.12 1008 ARG A CA 1
ATOM 7896 C C . ARG A 1 1008 ? -2.621 0.538 17.765 1.00 91.12 1008 ARG A C 1
ATOM 7898 O O . ARG A 1 1008 ? -3.816 0.783 17.621 1.00 91.12 1008 ARG A O 1
ATOM 7905 N N . GLU A 1 1009 ? -2.130 0.088 18.915 1.00 92.69 1009 GLU A N 1
ATOM 7906 C CA . GLU A 1 1009 ? -2.945 -0.167 20.112 1.00 92.69 1009 GLU A CA 1
ATOM 7907 C C . GLU A 1 1009 ? -3.687 1.094 20.588 1.00 92.69 1009 GLU A C 1
ATOM 7909 O O . GLU A 1 1009 ? -4.895 1.050 20.843 1.00 92.69 1009 GLU A O 1
ATOM 7914 N N . LYS A 1 1010 ? -2.997 2.244 20.649 1.00 91.75 1010 LYS A N 1
ATOM 7915 C CA . LYS A 1 1010 ? -3.590 3.550 21.000 1.00 91.75 1010 LYS A CA 1
ATOM 7916 C C . LYS A 1 1010 ? -4.614 4.030 19.967 1.00 91.75 1010 LYS A C 1
ATOM 7918 O O . LYS A 1 1010 ? -5.619 4.633 20.352 1.00 91.75 1010 LYS A O 1
ATOM 7923 N N . PHE A 1 1011 ? -4.386 3.757 18.684 1.00 94.06 1011 PHE A N 1
ATOM 7924 C CA . PHE A 1 1011 ? -5.286 4.104 17.583 1.00 94.06 1011 PHE A CA 1
ATOM 7925 C C . PHE A 1 1011 ? -6.597 3.311 17.673 1.00 94.06 1011 PHE A C 1
ATOM 7927 O O . PHE A 1 1011 ? -7.667 3.909 17.804 1.00 94.06 1011 PHE A O 1
ATOM 7934 N N . ILE A 1 1012 ? -6.511 1.976 17.743 1.00 96.06 1012 ILE A N 1
ATOM 7935 C CA . ILE A 1 1012 ? -7.671 1.082 17.904 1.00 96.06 1012 ILE A CA 1
ATOM 7936 C C . ILE A 1 1012 ? -8.445 1.434 19.184 1.00 96.06 1012 ILE A C 1
ATOM 7938 O O . ILE A 1 1012 ? -9.658 1.645 19.154 1.00 96.06 1012 ILE A O 1
ATOM 7942 N N . SER A 1 1013 ? -7.734 1.612 20.303 1.00 96.00 1013 SER A N 1
ATOM 7943 C CA . SER A 1 1013 ? -8.335 2.021 21.580 1.00 96.00 1013 SER A CA 1
ATOM 7944 C C . SER A 1 1013 ? -9.040 3.381 21.509 1.00 96.00 1013 SER A C 1
ATOM 7946 O O . SER A 1 1013 ? -10.004 3.606 22.241 1.00 96.00 1013 SER A O 1
ATOM 7948 N N . THR A 1 1014 ? -8.593 4.296 20.644 1.00 96.12 1014 THR A N 1
ATOM 7949 C CA . THR A 1 1014 ? -9.210 5.619 20.463 1.00 96.12 1014 THR A CA 1
ATOM 7950 C C . THR A 1 1014 ? -10.506 5.527 19.663 1.00 96.12 1014 THR A C 1
ATOM 7952 O O . THR A 1 1014 ? -11.517 6.069 20.118 1.00 96.12 1014 THR A O 1
ATOM 7955 N N . VAL A 1 1015 ? -10.518 4.768 18.562 1.00 97.56 1015 VAL A N 1
ATOM 7956 C CA . VAL A 1 1015 ? -11.727 4.494 17.760 1.00 97.56 1015 VAL A CA 1
ATOM 7957 C C . VAL A 1 1015 ? -12.802 3.813 18.616 1.00 97.56 1015 VAL A C 1
ATOM 7959 O O . VAL A 1 1015 ? -13.915 4.327 18.763 1.00 97.56 1015 VAL A O 1
ATOM 7962 N N . HIS A 1 1016 ? -12.436 2.738 19.317 1.00 97.38 1016 HIS A N 1
ATOM 7963 C CA . HIS A 1 1016 ? -13.338 1.991 20.201 1.00 97.38 1016 HIS A CA 1
ATOM 7964 C C . HIS A 1 1016 ? -13.856 2.840 21.377 1.00 97.38 1016 HIS A C 1
ATOM 7966 O O . HIS A 1 1016 ? -15.018 2.740 21.783 1.00 97.38 1016 HIS A O 1
ATOM 7972 N N . ARG A 1 1017 ? -13.024 3.745 21.910 1.00 96.00 1017 ARG A N 1
ATOM 7973 C CA . ARG A 1 1017 ? -13.432 4.717 22.936 1.00 96.00 1017 ARG A CA 1
ATOM 7974 C C . ARG A 1 1017 ? -14.423 5.751 22.400 1.00 96.00 1017 ARG A C 1
ATOM 7976 O O . ARG A 1 1017 ? -15.322 6.141 23.144 1.00 96.00 1017 ARG A O 1
ATOM 7983 N N . MET A 1 1018 ? -14.270 6.220 21.161 1.00 97.00 1018 MET A N 1
ATOM 7984 C CA . MET A 1 1018 ? -15.204 7.176 20.553 1.00 97.00 1018 MET A CA 1
ATOM 7985 C C . MET A 1 1018 ? -16.568 6.537 20.271 1.00 97.00 1018 MET A C 1
ATOM 7987 O O . MET A 1 1018 ? -17.588 7.114 20.651 1.00 97.00 1018 MET A O 1
ATOM 7991 N N . LEU A 1 1019 ? -16.603 5.307 19.754 1.00 96.06 1019 LEU A N 1
ATOM 7992 C CA . LEU A 1 1019 ? -17.853 4.551 19.613 1.00 96.06 1019 LEU A CA 1
ATOM 7993 C C . LEU A 1 1019 ? -18.526 4.269 20.957 1.00 96.06 1019 LEU A C 1
ATOM 7995 O O . LEU A 1 1019 ? -19.728 4.482 21.099 1.00 96.06 1019 LEU A O 1
ATOM 7999 N N . PHE A 1 1020 ? -17.765 3.871 21.982 1.00 93.56 1020 PHE A N 1
ATOM 8000 C CA . PHE A 1 1020 ? -18.333 3.663 23.314 1.00 93.56 1020 PHE A CA 1
ATOM 8001 C C . PHE A 1 1020 ? -18.916 4.961 23.907 1.00 93.56 1020 PHE A C 1
ATOM 8003 O O . PHE A 1 1020 ? -20.012 4.936 24.465 1.00 93.56 1020 PHE A O 1
ATOM 8010 N N . LYS A 1 1021 ? -18.250 6.116 23.729 1.00 92.69 1021 LYS A N 1
ATOM 8011 C CA . LYS A 1 1021 ? -18.813 7.435 24.090 1.00 92.69 1021 LYS A CA 1
ATOM 8012 C C . LYS A 1 1021 ? -20.123 7.727 23.340 1.00 92.69 1021 LYS A C 1
ATOM 8014 O O . LYS A 1 1021 ? -21.045 8.262 23.952 1.00 92.69 1021 LYS A O 1
ATOM 8019 N N . SER A 1 1022 ? -20.211 7.375 22.055 1.00 93.44 1022 SER A N 1
ATOM 8020 C CA . SER A 1 1022 ? -21.415 7.571 21.234 1.00 93.44 1022 SER A CA 1
ATOM 8021 C C . SER A 1 1022 ? -22.574 6.678 21.702 1.00 93.44 1022 SER A C 1
ATOM 8023 O O . SER A 1 1022 ? -23.653 7.185 22.014 1.00 93.44 1022 SER A O 1
ATOM 8025 N N . ARG A 1 1023 ? -22.317 5.378 21.923 1.00 88.50 1023 ARG A N 1
ATOM 8026 C CA . ARG A 1 1023 ? -23.260 4.413 22.527 1.00 88.50 1023 ARG A CA 1
ATOM 8027 C C . ARG A 1 1023 ? -23.825 4.904 23.860 1.00 88.50 1023 ARG A C 1
ATOM 8029 O O . ARG A 1 1023 ? -25.040 4.896 24.038 1.00 88.50 1023 ARG A O 1
ATOM 8036 N N . MET A 1 1024 ? -22.973 5.385 24.769 1.00 87.81 1024 MET A N 1
ATOM 8037 C CA . MET A 1 1024 ? -23.402 5.911 26.077 1.00 87.81 1024 MET A CA 1
ATOM 8038 C C . MET A 1 1024 ? -24.270 7.180 25.979 1.00 87.81 1024 MET A C 1
ATOM 8040 O O . MET A 1 1024 ? -24.967 7.512 26.933 1.00 87.81 1024 MET A O 1
ATOM 8044 N N . ARG A 1 1025 ? -24.259 7.876 24.834 1.00 89.44 1025 ARG A N 1
ATOM 8045 C CA . ARG A 1 1025 ? -25.123 9.030 24.521 1.00 89.44 1025 ARG A CA 1
ATOM 8046 C C . ARG A 1 1025 ? -26.296 8.683 23.592 1.00 89.44 1025 ARG A C 1
ATOM 8048 O O . ARG A 1 1025 ? -27.069 9.570 23.255 1.00 89.44 1025 ARG A O 1
ATOM 8055 N N . ARG A 1 1026 ? -26.432 7.411 23.190 1.00 88.00 1026 ARG A N 1
ATOM 8056 C CA . ARG A 1 1026 ? -27.360 6.901 22.159 1.00 88.00 1026 ARG A CA 1
ATOM 8057 C C . ARG A 1 1026 ? -27.188 7.516 20.755 1.00 88.00 1026 ARG A C 1
ATOM 8059 O O . ARG A 1 1026 ? -28.105 7.388 19.950 1.00 88.00 1026 ARG A O 1
ATOM 8066 N N . GLY A 1 1027 ? -26.032 8.103 20.441 1.00 92.06 1027 GLY A N 1
ATOM 8067 C CA . GLY A 1 1027 ? -25.767 8.749 19.146 1.00 92.06 1027 GLY A CA 1
ATOM 8068 C C . GLY A 1 1027 ? -25.597 7.792 17.957 1.00 92.06 1027 GLY A C 1
ATOM 8069 O O . GLY A 1 1027 ? -25.762 6.570 18.071 1.00 92.06 1027 GLY A O 1
ATOM 8070 N N . SER A 1 1028 ? -25.231 8.374 16.819 1.00 96.38 1028 SER A N 1
ATOM 8071 C CA . SER A 1 1028 ? -25.087 7.746 15.497 1.00 96.38 1028 SER A CA 1
ATOM 8072 C C . SER A 1 1028 ? -23.874 6.832 15.320 1.00 96.38 1028 SER A C 1
ATOM 8074 O O . SER A 1 1028 ? -23.847 6.032 14.389 1.00 96.38 1028 SER A O 1
ATOM 8076 N N . GLY A 1 1029 ? -22.878 6.891 16.206 1.00 97.00 1029 GLY A N 1
ATOM 8077 C CA . GLY A 1 1029 ? -21.689 6.036 16.134 1.00 97.00 1029 GLY A CA 1
ATOM 8078 C C . GLY A 1 1029 ? -22.028 4.583 16.454 1.00 97.00 1029 GLY A C 1
ATOM 8079 O O . GLY A 1 1029 ? -22.038 4.197 17.625 1.00 97.00 1029 GLY A O 1
ATOM 8080 N N . ARG A 1 1030 ? -22.311 3.779 15.423 1.00 95.75 1030 ARG A N 1
ATOM 8081 C CA . ARG A 1 1030 ? -22.859 2.420 15.565 1.00 95.75 1030 ARG A CA 1
ATOM 8082 C C . ARG A 1 1030 ? -21.900 1.301 15.196 1.00 95.75 1030 ARG A C 1
ATOM 8084 O O . ARG A 1 1030 ? -22.231 0.143 15.458 1.00 95.75 1030 ARG A O 1
ATOM 8091 N N . GLY A 1 1031 ? -20.705 1.617 14.704 1.00 96.06 1031 GLY A N 1
ATOM 8092 C CA . GLY A 1 1031 ? -19.637 0.628 14.676 1.00 96.06 1031 GLY A CA 1
ATOM 8093 C C . GLY A 1 1031 ? -18.347 1.008 13.974 1.00 96.06 1031 GLY A C 1
ATOM 8094 O O . GLY A 1 1031 ? -18.198 2.116 13.463 1.00 96.06 1031 GLY A O 1
ATOM 8095 N N . SER A 1 1032 ? -17.418 0.056 13.957 1.00 97.88 1032 SER A N 1
ATOM 8096 C CA . SER A 1 1032 ? -16.154 0.143 13.225 1.00 97.88 1032 SER A CA 1
ATOM 8097 C C . SER A 1 1032 ? -15.637 -1.229 12.805 1.00 97.88 1032 SER A C 1
ATOM 8099 O O . SER A 1 1032 ? -15.883 -2.232 13.483 1.00 97.88 1032 SER A O 1
ATOM 8101 N N . LEU A 1 1033 ? -14.875 -1.251 11.711 1.00 98.44 1033 LEU A N 1
ATOM 8102 C CA . LEU A 1 1033 ? -14.281 -2.451 11.132 1.00 98.44 1033 LEU A CA 1
ATOM 8103 C C . LEU A 1 1033 ? -12.763 -2.272 10.969 1.00 98.44 1033 LEU A C 1
ATOM 8105 O O . LEU A 1 1033 ? -12.298 -1.431 10.200 1.00 98.44 1033 LEU A O 1
ATOM 8109 N N . LEU A 1 1034 ? -11.983 -3.058 11.712 1.00 97.75 1034 LEU A N 1
ATOM 8110 C CA . LEU A 1 1034 ? -10.521 -2.983 11.703 1.00 97.75 1034 LEU A CA 1
ATOM 8111 C C . LEU A 1 1034 ? -9.965 -3.366 10.324 1.00 97.75 1034 LEU A C 1
ATOM 8113 O O . LEU A 1 1034 ? -10.251 -4.458 9.833 1.00 97.75 1034 LEU A O 1
ATOM 8117 N N . TRP A 1 1035 ? -9.140 -2.509 9.722 1.00 95.62 1035 TRP A N 1
ATOM 8118 C CA . TRP A 1 1035 ? -8.298 -2.864 8.578 1.00 95.62 1035 TRP A CA 1
ATOM 8119 C C . TRP A 1 1035 ? -6.906 -3.280 9.091 1.00 95.62 1035 TRP A C 1
ATOM 8121 O O . TRP A 1 1035 ? -6.186 -2.456 9.655 1.00 95.62 1035 TRP A O 1
ATOM 8131 N N . GLN A 1 1036 ? -6.491 -4.544 8.974 1.00 92.19 1036 GLN A N 1
ATOM 8132 C CA . GLN A 1 1036 ? -7.256 -5.718 8.512 1.00 92.19 1036 GLN A CA 1
ATOM 8133 C C . GLN A 1 1036 ? -6.818 -6.995 9.242 1.00 92.19 1036 GLN A C 1
ATOM 8135 O O . GLN A 1 1036 ? -5.660 -7.106 9.650 1.00 92.19 1036 GLN A O 1
ATOM 8140 N N . LEU A 1 1037 ? -7.729 -7.963 9.407 1.00 94.31 1037 LEU A N 1
ATOM 8141 C CA . LEU A 1 1037 ? -7.382 -9.252 10.017 1.00 94.31 1037 LEU A CA 1
ATOM 8142 C C . LEU A 1 1037 ? -6.838 -10.242 8.990 1.00 94.31 1037 LEU A C 1
ATOM 8144 O O . LEU A 1 1037 ? -7.342 -10.346 7.868 1.00 94.31 1037 LEU A O 1
ATOM 8148 N N . PHE A 1 1038 ? -5.852 -11.021 9.425 1.00 90.62 1038 PHE A N 1
ATOM 8149 C CA . PHE A 1 1038 ? -5.276 -12.132 8.681 1.00 90.62 1038 PHE A CA 1
ATOM 8150 C C . PHE A 1 1038 ? -5.066 -13.360 9.584 1.00 90.62 1038 PHE A C 1
ATOM 8152 O O . PHE A 1 1038 ? -4.670 -13.199 10.736 1.00 90.62 1038 PHE A O 1
ATOM 8159 N N . PRO A 1 1039 ? -5.259 -14.580 9.058 1.00 88.62 1039 PRO A N 1
ATOM 8160 C CA . PRO A 1 1039 ? -4.843 -15.818 9.716 1.00 88.62 1039 PRO A CA 1
ATOM 8161 C C . PRO A 1 1039 ? -3.317 -16.030 9.601 1.00 88.62 1039 PRO A C 1
ATOM 8163 O O . PRO A 1 1039 ? -2.638 -15.368 8.815 1.00 88.62 1039 PRO A O 1
ATOM 8166 N N . GLU A 1 1040 ? -2.734 -16.970 10.351 1.00 87.94 1040 GLU A N 1
ATOM 8167 C CA . GLU A 1 1040 ? -1.270 -17.116 10.397 1.00 87.94 1040 GLU A CA 1
ATOM 8168 C C . GLU A 1 1040 ? -0.666 -17.605 9.058 1.00 87.94 1040 GLU A C 1
ATOM 8170 O O . GLU A 1 1040 ? -1.251 -18.422 8.342 1.00 87.94 1040 GLU A O 1
ATOM 8175 N N . GLY A 1 1041 ? 0.547 -17.155 8.714 1.00 83.81 1041 GLY A N 1
ATOM 8176 C CA . GLY A 1 1041 ? 1.301 -17.636 7.548 1.00 83.81 1041 GLY A CA 1
ATOM 8177 C C . GLY A 1 1041 ? 0.926 -16.945 6.234 1.00 83.81 1041 GLY A C 1
ATOM 8178 O O . GLY A 1 1041 ? 1.437 -17.301 5.168 1.00 83.81 1041 GLY A O 1
ATOM 8179 N N . THR A 1 1042 ? 0.041 -15.948 6.286 1.00 83.44 1042 THR A N 1
ATOM 8180 C CA . THR A 1 1042 ? -0.360 -15.127 5.136 1.00 83.44 1042 THR A CA 1
ATOM 8181 C C . THR A 1 1042 ? 0.405 -13.805 5.062 1.00 83.44 1042 THR A C 1
ATOM 8183 O O . THR A 1 1042 ? 0.026 -12.918 4.305 1.00 83.44 1042 THR A O 1
ATOM 8186 N N . ASP A 1 1043 ? 1.508 -13.686 5.807 1.00 74.44 1043 ASP A N 1
ATOM 8187 C CA . ASP A 1 1043 ? 2.333 -12.483 6.001 1.00 74.44 1043 ASP A CA 1
ATOM 8188 C C . ASP A 1 1043 ? 2.873 -11.897 4.668 1.00 74.44 1043 ASP A C 1
ATOM 8190 O O . ASP A 1 1043 ? 3.259 -10.736 4.586 1.00 74.44 1043 ASP A O 1
ATOM 8194 N N . HIS A 1 1044 ? 2.849 -12.688 3.589 1.00 79.06 1044 HIS A N 1
ATOM 8195 C CA . HIS A 1 1044 ? 3.194 -12.291 2.220 1.00 79.06 1044 HIS A CA 1
ATOM 8196 C C . HIS A 1 1044 ? 2.108 -11.472 1.488 1.00 79.06 1044 HIS A C 1
ATOM 8198 O O . HIS A 1 1044 ? 2.367 -10.992 0.385 1.00 79.06 1044 HIS A O 1
ATOM 8204 N N . MET A 1 1045 ? 0.908 -11.336 2.065 1.00 78.94 1045 MET A N 1
ATOM 8205 C CA . MET A 1 1045 ? -0.198 -10.500 1.560 1.00 78.94 1045 MET A CA 1
ATOM 8206 C C . MET A 1 1045 ? -0.507 -9.304 2.471 1.00 78.94 1045 MET A C 1
ATOM 8208 O O . MET A 1 1045 ? -1.456 -8.568 2.214 1.00 78.94 1045 MET A O 1
ATOM 8212 N N . ASP A 1 1046 ? 0.290 -9.106 3.524 1.00 81.25 1046 ASP A N 1
ATOM 8213 C CA . ASP A 1 1046 ? 0.266 -7.883 4.317 1.00 81.25 1046 ASP A CA 1
ATOM 8214 C C . ASP A 1 1046 ? 0.513 -6.658 3.410 1.00 81.25 1046 ASP A C 1
ATOM 8216 O O . ASP A 1 1046 ? 1.360 -6.678 2.509 1.00 81.25 1046 ASP A O 1
ATOM 8220 N N . ASP A 1 1047 ? -0.209 -5.574 3.664 1.00 84.50 1047 ASP A N 1
ATOM 8221 C CA . ASP A 1 1047 ? -0.016 -4.237 3.087 1.00 84.50 1047 ASP A CA 1
ATOM 8222 C C . ASP A 1 1047 ? 0.698 -3.280 4.064 1.00 84.50 1047 ASP A C 1
ATOM 8224 O O . ASP A 1 1047 ? 1.130 -2.193 3.684 1.00 84.50 1047 ASP A O 1
ATOM 8228 N N . GLY A 1 1048 ? 0.898 -3.733 5.301 1.00 88.31 1048 GLY A N 1
ATOM 8229 C CA . GLY A 1 1048 ? 1.429 -3.037 6.463 1.00 88.31 1048 GLY A CA 1
ATOM 8230 C C . GLY A 1 1048 ? 0.392 -2.917 7.583 1.00 88.31 1048 GLY A C 1
ATOM 8231 O O . GLY A 1 1048 ? 0.766 -2.679 8.734 1.00 88.31 1048 GLY A O 1
ATOM 8232 N N . TYR A 1 1049 ? -0.896 -3.115 7.283 1.00 92.56 1049 TYR A N 1
ATOM 8233 C CA . TYR A 1 1049 ? -2.009 -3.013 8.227 1.00 92.56 1049 TYR A CA 1
ATOM 8234 C C . TYR A 1 1049 ? -2.427 -4.361 8.844 1.00 92.56 1049 TYR A C 1
ATOM 8236 O O . TYR A 1 1049 ? -3.301 -4.377 9.712 1.00 92.56 1049 TYR A O 1
ATOM 8244 N N . ALA A 1 1050 ? -1.807 -5.484 8.458 1.00 91.44 1050 ALA A N 1
ATOM 8245 C CA . ALA A 1 1050 ? -2.205 -6.807 8.936 1.00 91.44 1050 ALA A CA 1
ATOM 8246 C C . ALA A 1 1050 ? -2.145 -6.942 10.466 1.00 91.44 1050 ALA A C 1
ATOM 8248 O O . ALA A 1 1050 ? -1.145 -6.605 11.108 1.00 91.44 1050 ALA A O 1
ATOM 8249 N N . VAL A 1 1051 ? -3.205 -7.507 11.041 1.00 93.31 1051 VAL A N 1
ATOM 8250 C CA . VAL A 1 1051 ? -3.291 -7.965 12.428 1.00 93.31 1051 VAL A CA 1
ATOM 8251 C C . VAL A 1 1051 ? -3.613 -9.459 12.412 1.00 93.31 1051 VAL A C 1
ATOM 8253 O O . VAL A 1 1051 ? -4.635 -9.875 11.875 1.00 93.31 1051 VAL A O 1
ATOM 8256 N N . ILE A 1 1052 ? -2.732 -10.258 13.011 1.00 92.56 1052 ILE A N 1
ATOM 8257 C CA . ILE A 1 1052 ? -2.909 -11.701 13.217 1.00 92.56 1052 ILE A CA 1
ATOM 8258 C C . ILE A 1 1052 ? -3.164 -11.885 14.716 1.00 92.56 1052 ILE A C 1
ATOM 8260 O O . ILE A 1 1052 ? -2.285 -11.554 15.519 1.00 92.56 1052 ILE A O 1
ATOM 8264 N N . LEU A 1 1053 ? -4.362 -12.328 15.116 1.00 91.50 1053 LEU A N 1
ATOM 8265 C CA . LEU A 1 1053 ? -4.788 -12.256 16.523 1.00 91.50 1053 LEU A CA 1
ATOM 8266 C C . LEU A 1 1053 ? -3.999 -13.238 17.395 1.00 91.50 1053 LEU A C 1
ATOM 8268 O O . LEU A 1 1053 ? -3.498 -12.850 18.452 1.00 91.50 1053 LEU A O 1
ATOM 8272 N N . SER A 1 1054 ? -3.747 -14.445 16.884 1.00 86.19 1054 SER A N 1
ATOM 8273 C CA . SER A 1 1054 ? -2.833 -15.436 17.479 1.00 86.19 1054 SER A CA 1
ATOM 8274 C C . SER A 1 1054 ? -1.395 -14.937 17.706 1.00 86.19 1054 SER A C 1
ATOM 8276 O O . SER A 1 1054 ? -0.696 -15.484 18.559 1.00 86.19 1054 SER A O 1
ATOM 8278 N N . LYS A 1 1055 ? -0.950 -13.876 17.011 1.00 87.00 1055 LYS A N 1
ATOM 8279 C CA . LYS A 1 1055 ? 0.364 -13.230 17.213 1.00 87.00 1055 LYS A CA 1
ATOM 8280 C C . LYS A 1 1055 ? 0.304 -11.933 18.034 1.00 87.00 1055 LYS A C 1
ATOM 8282 O O . LYS A 1 1055 ? 1.351 -11.346 18.302 1.00 87.00 1055 LYS A O 1
ATOM 8287 N N . SER A 1 1056 ? -0.880 -11.446 18.415 1.00 86.25 1056 SER A N 1
ATOM 8288 C CA . SER A 1 1056 ? -1.050 -10.138 19.064 1.00 86.25 1056 SER A CA 1
ATOM 8289 C C . SER A 1 1056 ? -2.058 -10.188 20.215 1.00 86.25 1056 SER A C 1
ATOM 8291 O O . SER A 1 1056 ? -3.210 -9.763 20.101 1.00 86.25 1056 SER A O 1
ATOM 8293 N N . GLU A 1 1057 ? -1.598 -10.682 21.366 1.00 90.81 1057 GLU A N 1
ATOM 8294 C CA . GLU A 1 1057 ? -2.364 -10.679 22.618 1.00 90.81 1057 GLU A CA 1
ATOM 8295 C C . GLU A 1 1057 ? -2.852 -9.269 23.037 1.00 90.81 1057 GLU A C 1
ATOM 8297 O O . GLU A 1 1057 ? -4.029 -9.153 23.392 1.00 90.81 1057 GLU A O 1
ATOM 8302 N N . PRO A 1 1058 ? -2.057 -8.176 22.952 1.00 92.75 1058 PRO A N 1
ATOM 8303 C CA . PRO A 1 1058 ? -2.534 -6.839 23.322 1.00 92.75 1058 PRO A CA 1
ATOM 8304 C C . PRO A 1 1058 ? -3.720 -6.368 22.474 1.00 92.75 1058 PRO A C 1
ATOM 8306 O O . PRO A 1 1058 ? -4.719 -5.899 23.022 1.00 92.75 1058 PRO A O 1
ATOM 8309 N N . ILE A 1 1059 ? -3.657 -6.546 21.148 1.00 93.50 1059 ILE A N 1
ATOM 8310 C CA . ILE A 1 1059 ? -4.759 -6.166 20.256 1.00 93.50 1059 ILE A CA 1
ATOM 8311 C C . ILE A 1 1059 ? -5.966 -7.074 20.501 1.00 93.50 1059 ILE A C 1
ATOM 8313 O O . ILE A 1 1059 ? -7.066 -6.562 20.691 1.00 93.50 1059 ILE A O 1
ATOM 8317 N N . SER A 1 1060 ? -5.775 -8.391 20.609 1.00 95.19 1060 SER A N 1
ATOM 8318 C CA . SER A 1 1060 ? -6.855 -9.342 20.923 1.00 95.19 1060 SER A CA 1
ATOM 8319 C C . SER A 1 1060 ? -7.597 -8.984 22.220 1.00 95.19 1060 SER A C 1
ATOM 8321 O O . SER A 1 1060 ? -8.829 -9.023 22.266 1.00 95.19 1060 SER A O 1
ATOM 8323 N N . ASN A 1 1061 ? -6.868 -8.537 23.248 1.00 95.19 1061 ASN A N 1
ATOM 8324 C CA . ASN A 1 1061 ? -7.442 -8.032 24.495 1.00 95.19 1061 ASN A CA 1
ATOM 8325 C C . ASN A 1 1061 ? -8.192 -6.696 24.311 1.00 95.19 1061 ASN A C 1
ATOM 8327 O O . ASN A 1 1061 ? -9.271 -6.530 24.881 1.00 95.19 1061 ASN A O 1
ATOM 8331 N N . ILE A 1 1062 ? -7.686 -5.759 23.498 1.00 96.69 1062 ILE A N 1
ATOM 8332 C CA . ILE A 1 1062 ? -8.381 -4.497 23.164 1.00 96.69 1062 ILE A CA 1
ATOM 8333 C C . ILE A 1 1062 ? -9.699 -4.763 22.418 1.00 96.69 1062 ILE A C 1
ATOM 8335 O O . ILE A 1 1062 ? -10.711 -4.123 22.723 1.00 96.69 1062 ILE A O 1
ATOM 8339 N N . LEU A 1 1063 ? -9.705 -5.710 21.472 1.00 97.06 1063 LEU A N 1
ATOM 8340 C CA . LEU A 1 1063 ? -10.903 -6.117 20.734 1.00 97.06 1063 LEU A CA 1
ATOM 8341 C C . LEU A 1 1063 ? -11.912 -6.792 21.674 1.00 97.06 1063 LEU A C 1
ATOM 8343 O O . LEU A 1 1063 ? -13.026 -6.293 21.824 1.00 97.06 1063 LEU A O 1
ATOM 8347 N N . SER A 1 1064 ? -11.509 -7.847 22.391 1.00 96.56 1064 SER A N 1
ATOM 8348 C CA . SER A 1 1064 ? -12.390 -8.583 23.314 1.00 96.56 1064 SER A CA 1
ATOM 8349 C C . SER A 1 1064 ? -12.993 -7.678 24.397 1.00 96.56 1064 SER A C 1
ATOM 8351 O O . SER A 1 1064 ? -14.199 -7.720 24.655 1.00 96.56 1064 SER A O 1
ATOM 8353 N N . LEU A 1 1065 ? -12.201 -6.762 24.965 1.00 94.88 1065 LEU A N 1
ATOM 8354 C CA . LEU A 1 1065 ? -12.688 -5.779 25.933 1.00 94.88 1065 LEU A CA 1
ATOM 8355 C C . LEU A 1 1065 ? -13.678 -4.770 25.320 1.00 94.88 1065 LEU A C 1
ATOM 8357 O O . LEU A 1 1065 ? -14.540 -4.259 26.040 1.00 94.88 1065 LEU A O 1
ATOM 8361 N N . HIS A 1 1066 ? -13.588 -4.456 24.022 1.00 95.56 1066 HIS A N 1
ATOM 8362 C CA . HIS A 1 1066 ? -14.601 -3.634 23.355 1.00 95.56 1066 HIS A CA 1
ATOM 8363 C C . HIS A 1 1066 ? -15.887 -4.424 23.096 1.00 95.56 1066 HIS A C 1
ATOM 8365 O O . HIS A 1 1066 ? -16.957 -3.933 23.457 1.00 95.56 1066 HIS A O 1
ATOM 8371 N N . SER A 1 1067 ? -15.786 -5.662 22.600 1.00 95.06 1067 SER A N 1
ATOM 8372 C CA . SER A 1 1067 ? -16.918 -6.585 22.421 1.00 95.06 1067 SER A CA 1
ATOM 8373 C C . SER A 1 1067 ? -17.725 -6.734 23.713 1.00 95.06 1067 SER A C 1
ATOM 8375 O O . SER A 1 1067 ? -18.927 -6.479 23.726 1.00 95.06 1067 SER A O 1
ATOM 8377 N N . GLN A 1 1068 ? -17.055 -7.019 24.836 1.00 92.81 1068 GLN A N 1
ATOM 8378 C CA . GLN A 1 1068 ? -17.684 -7.113 26.159 1.00 92.81 1068 GLN A CA 1
ATOM 8379 C C . GLN A 1 1068 ? -18.385 -5.801 26.562 1.00 92.81 1068 GLN A C 1
ATOM 8381 O O . GLN A 1 1068 ? -19.530 -5.815 27.009 1.00 92.81 1068 GLN A O 1
ATOM 8386 N N . LYS A 1 1069 ? -17.748 -4.641 26.346 1.00 89.94 1069 LYS A N 1
ATOM 8387 C CA . LYS A 1 1069 ? -18.349 -3.319 26.621 1.00 89.94 1069 LYS A CA 1
ATOM 8388 C C . LYS A 1 1069 ? -19.579 -3.012 25.758 1.00 89.94 1069 LYS A C 1
ATOM 8390 O O . LYS A 1 1069 ? -20.453 -2.276 26.214 1.00 89.94 1069 LYS A O 1
ATOM 8395 N N . LEU A 1 1070 ? -19.653 -3.542 24.536 1.00 88.00 1070 LEU A N 1
ATOM 8396 C CA . LEU A 1 1070 ? -20.814 -3.412 23.647 1.00 88.00 1070 LEU A CA 1
ATOM 8397 C C . LEU A 1 1070 ? -21.930 -4.417 23.982 1.00 88.00 1070 LEU A C 1
ATOM 8399 O O . LEU A 1 1070 ? -23.103 -4.081 23.822 1.00 88.00 1070 LEU A O 1
ATOM 8403 N N . GLN A 1 1071 ? -21.580 -5.604 24.486 1.00 79.31 1071 GLN A N 1
ATOM 8404 C CA . GLN A 1 1071 ? -22.522 -6.647 24.915 1.00 79.31 1071 GLN A CA 1
ATOM 8405 C C . GLN A 1 1071 ? -23.155 -6.373 26.289 1.00 79.31 1071 GLN A C 1
ATOM 8407 O O . GLN A 1 1071 ? -24.297 -6.763 26.513 1.00 79.31 1071 GLN A O 1
ATOM 8412 N N . LEU A 1 1072 ? -22.465 -5.672 27.199 1.00 73.56 1072 LEU A N 1
ATOM 8413 C CA . LEU A 1 1072 ? -23.025 -5.253 28.492 1.00 73.56 1072 LEU A CA 1
ATOM 8414 C C . LEU A 1 1072 ? -24.272 -4.370 28.286 1.00 73.56 1072 LEU A C 1
ATOM 8416 O O . LEU A 1 1072 ? -24.163 -3.207 27.875 1.00 73.56 1072 LEU A O 1
ATOM 8420 N N . GLN A 1 1073 ? -25.451 -4.930 28.566 1.00 52.47 1073 GLN A N 1
ATOM 8421 C CA . GLN A 1 1073 ? -26.766 -4.333 28.323 1.00 52.47 1073 GLN A CA 1
ATOM 8422 C C . GLN A 1 1073 ? -27.564 -4.181 29.634 1.00 52.47 1073 GLN A C 1
ATOM 8424 O O . GLN A 1 1073 ? -27.521 -5.053 30.496 1.00 52.47 1073 GLN A O 1
ATOM 8429 N N . SER A 1 1074 ? -28.301 -3.069 29.755 1.00 44.09 1074 SER A N 1
ATOM 8430 C CA . SER A 1 1074 ? -29.521 -2.917 30.577 1.00 44.09 1074 SER A CA 1
ATOM 8431 C C . SER A 1 1074 ? -29.544 -3.548 31.986 1.00 44.09 1074 SER A C 1
ATOM 8433 O O . SER A 1 1074 ? -30.297 -4.489 32.225 1.00 44.09 1074 SER A O 1
ATOM 8435 N N . SER A 1 1075 ? -28.795 -2.984 32.942 1.00 33.59 1075 SER A N 1
ATOM 8436 C CA . SER A 1 1075 ? -28.956 -3.306 34.379 1.00 33.59 1075 SER A CA 1
ATOM 8437 C C . SER A 1 1075 ? -28.690 -2.150 35.363 1.00 33.59 1075 SER A C 1
ATOM 8439 O O . SER A 1 1075 ? -28.662 -2.378 36.566 1.00 33.59 1075 SER A O 1
ATOM 8441 N N . PHE A 1 1076 ? -28.482 -0.916 34.879 1.00 34.88 1076 PHE A N 1
ATOM 8442 C CA . PHE A 1 1076 ? -28.062 0.232 35.709 1.00 34.88 1076 PHE A CA 1
ATOM 8443 C C . PHE A 1 1076 ? -28.680 1.585 35.285 1.00 34.88 1076 PHE A C 1
ATOM 8445 O O . PHE A 1 1076 ? -28.088 2.641 35.505 1.00 34.88 1076 PHE A O 1
ATOM 8452 N N . CYS A 1 1077 ? -29.848 1.572 34.630 1.00 29.50 1077 CYS A N 1
ATOM 8453 C CA . CYS A 1 1077 ? -30.562 2.790 34.205 1.00 29.50 1077 CYS A CA 1
ATOM 8454 C C . CYS A 1 1077 ? -32.098 2.693 34.352 1.00 29.50 1077 CYS A C 1
ATOM 8456 O O . CYS A 1 1077 ? -32.809 3.340 33.587 1.00 29.50 1077 CYS A O 1
ATOM 8458 N N . GLU A 1 1078 ? -32.593 1.899 35.307 1.00 29.89 1078 GLU A N 1
ATOM 8459 C CA . GLU A 1 1078 ? -33.984 1.934 35.800 1.00 29.89 1078 GLU A CA 1
ATOM 8460 C C . GLU A 1 1078 ? -33.993 1.705 37.327 1.00 29.89 1078 GLU A C 1
ATOM 8462 O O . GLU A 1 1078 ? -34.437 0.665 37.797 1.00 29.89 1078 GLU A O 1
ATOM 8467 N N . ASP A 1 1079 ? -33.412 2.661 38.063 1.00 28.20 1079 ASP A N 1
ATOM 8468 C CA . ASP A 1 1079 ? -33.636 2.991 39.490 1.00 28.20 1079 ASP A CA 1
ATOM 8469 C C . ASP A 1 1079 ? -32.956 4.350 39.790 1.00 28.20 1079 ASP A C 1
ATOM 8471 O O . ASP A 1 1079 ? -31.833 4.567 39.267 1.00 28.20 1079 ASP A O 1
#

Secondary structure (DSSP, 8-state):
-----------------------SHHHHHHHHHHHHHHSEESS-----TTS-HHHHSTTEEE-TTSSSEEEEE-TTS-EEEPPPTTSGGG-TT--EEE--SSEEEEPPPTTTTT-TT--EEE--SSEEEEPPPS---TT-SEEE--SSEEEE---GGGGG-TT--EEE--SSEEEEEPP----TT--EEE--SSEEEEEPPGGGTTS-GGGTTT-TEEESTTS------PPPPPP------------------HHHHHHHHHHHHHHHHHHHHHHHHHHTS-----------------------------------------SGGGG--EEPTT------HHHHHHSEEEEEEEETTEEEEEEE-TTS-EEEEEEEPP----HHHHHHHHHHHHHHT-STTB--EEEEEE-SS-EEEEEE--TT-BHHHHHH--TTS------HHHHHHHHHHHHHHHHHHHHHHHHT---S---GGGEEEETTTEEEE-S-SGGGT----TTS-GGGGTT--HHHHHH----HHHHHHHHHHHHHHHHH---SB---SSSS--BHHHHHHHHTTSS-GGGGS-TTGGGSS-HHHHHHHHHHHHHHT-SSTTTSPPHHHHHHHHHHHTTTSPP---------------------------------------SS-S---------TTGGGSSS------S----TT---PPPEEETTEEEETTEEE-EEEEE-TTHHHHHTSTTTHHHHHHHHHHHHHTT--EEEEES---SSTT-SEEETTEE-HHHHHHHHHHHHHHHHTT-EEEEES-BSSSTT-SHHHHHHHHHHTT----SSGGGGT-HHHHHHHHHHHHHHHT-B-TTT-SBGGG-TTEEEEES-BS---TT-TT-HHHHHHHHHHHHHHHHH-SSSEEE--------TTSGGGTTTSSSTTGGGSS--HHHHHTSTT--SEEEEE-HHHHSTTS-HHHHHHHHHHHHHHHHHHIIIII-S-EEEEEE---TTSTT--HHHHHHHHHHHHHHHHHHHHTT-SEEEEEEE-B--TT-GGG--S--B-GGG-HHHHHHHHHHHHHHH--SSSS--

pLDDT: mean 77.98, std 24.02, range [21.22, 98.81]

Sequence (1079 aa):
MSHQKLTSIPILVLLFLTTPIIADLNAEKQALLAFAVVVIHGRKLNWSFDTPVCSSWAGVKCALDKRHVIALRLPGFDLLGSIPANTIGKLKSLQVLSLRSNGLVFNVPSDVPSLSSLHSLFLQNNKLSGEIPNSLSADLTHFDLSYNSFTGEIPLAIQNLTRLKVLYLQNNMLSGPIPELKLPKLMRLNLSFNNLSGPIPMSLQNFPKESFLGNSLLCGPPLEPCTGIPPSPSPSPPAIPTENKKGFWDKLSLKVIIAVAAGVLALMLLVIIVLLLCILKTKSRTNTKSAKGKTNTISAKGKDVQVARGEIPKDDYSSGVQAAEKNKLVFFEGSSYNFDLEDLLRASAEILGKGSYGTTYKAVLEDGTTVVVKRLKEMVIGKREFVQQMEIIARLGAHPNVLALRGYYFSKDEKLMVYDYASNGSFSTLLHGDATTTRTQVGWFSRVKIVHAAAHGIAHIHAGGNGRFVHGNIKSSNVLLSGELDVCIADFGLASIMNTPASTSQLAVGYRAPETIQSGKFTQRSDIYSFGVLLLEMLTGKAPLQSPGRNDIMDLPRWVQSVVREEWTAEVFDVELLRFHNVEELIQMLQIAMACVARAPQQRPKMEEVIRMIEEIRLTEPDLLPSSGDRSKQIYGRHSCTVLRAAWYASPRSRASHELRGLARALLKSTVCLPAWILSFLQDLPRVCASCEMAGEDWTMVGRNGTRFLLNGRDFFVHGFNTYWLMVFATDISTRGKVIEVFEEASAVGLNVCRTWAFNDAGWRALQVSPSVYDEEVFKGLDFVVSEARKHNTRLILSFCNNWKEYGGKAQYVRWGKEAGLNLTTDDEFFLDPTIKGYYKAHVQKVLTRMNTITKVMYKNDPTIFAWELINEPRCLLDPSGDILQAWIEEMASFVKSIDPMHLLEIGMEGFYGPSTPEKLHQNPNLYYGQVGTDFIRNHQTPGIDFASVHIYSDSWIPDSFSGMHLHFVETWMQDHMNDADNILDMPVVFGEFGVSLRDERFTLECREKFISTVHRMLFKSRMRRGSGRGSLLWQLFPEGTDHMDDGYAVILSKSEPISNILSLHSQKLQLQSSFCED

Radius of gyration: 39.45 Å; Cα contacts (8 Å, |Δi|>4): 1774; chains: 1; bounding box: 89×132×134 Å

Organism: Vanilla planifolia (NCBI:txid51239)

Mean predicted aligned error: 22.26 Å